Protein 7PLE (pdb70)

Sequence (892 aa):
RDLYDDDDKDHPFTMIPDLPGAVTHPPRILLLYGSLRERSYSRFATLEAERLLRHFGCETRVFHANGLPLPEDADPSHPKVQELRDLCLWSEGQVWTSPERHGAMTGVMKSQIDWIPLSMGAIRPTQGRTLAVMQVSGGSQSFNAVNQMRVLGRWMRMLTIPNQSSVARAYQEFDEAGRMRPSSYYDRIVDVMEELVKFTLATRDLSAFLTDRYSERKEAAAQQMGRDLYDDDDKDHPFTMIPDPGAVATHPPRILLLYGSLRERSYSRFATLEAERLLRHFGCETRVFHANGLPLPEDADPSHPKVQELRDLCLWSEGQVWTSPERHGAMTGVMKSQIDWIPLSMGAIRPTQGRTLAVMQVSGGSQSFNAVNQMRVLGRWMRMLTIPNQSSVARAYQEFDEAGRMRPSSYYDRIVDVMEELVKFTLATRDLSAFLTDRYSERKEAAAKMGRDLYDDDDKDHPFTMIPDLSPGAVPPRILLLYGSLRERSYSRFATLEAERLLRHFGCETRVFHANGLPLPEDADPSHPKVQELRDLCLWSEGQVWTSPERHGAMTGVMKSQIDWIPLSMGAIRPTQGRTLAVMQVSGGSQSFNAVNQMRVLGRWMRMLTIPNQSSVARAYQEFDEAGRMRPSSYYDRIVDVMEELVKFTLATRDLSAFLTDRYSERKEAAADLYDDDDKDHPFTMIPDSPGAVHQPPRILLLYGSLRERSYSRFATLEAERLLRHFGCETRVFHANGLPLPEDADPSHPKVQELRDLCLWSEGQVWTSPERHGAMTGVMKSQIDWIPLSMGAIRPTQGRTLAVMQVSGGSQSFNAVNQMRVLGRWMRMLTIPNQSSVARAYQEFDEAGRMRPSSYYDRIVDVMEELVKFTLATRDLSAFLTDRYSERKEAA

Secondary structure (DSSP, 8-state):
---SS-TTS-GGG-------------EEEEE-TT--SSS-HHHHHHHHHHHHHHHTT-EEEEE--TTPBPTTSS-TT-HHHHHHHHHHHH-SEEEEEEE-BTTB--HHHHHHHHTS-S-BTTB-SSTT-EEEEEEE-SSS---HHHHHHHHHHHHTT-EE-S--EEESSGGGTB-TTSPBPSSHHHHHHHHHHHHHHHHHHTTTTTHHHHT--HHHHHT---/----S--SS-TTS-STT-----------SPEEEEE-TT---SS-HHHHHHHHHHHHHHHTT-EEEEE--TTPPPTTSS-TTSHHHHHHHHHHHH-SEEEEEEE-SSSS--HHHHHHHHTS-S-BTTB-SSTT-EEEEEEE-SSS---HHHHHHHHHHHHTT-EE-S--EEESSGGGTB-SSSPBPSSHHHHHHHHHHHHHHHHHHHHTTTHHHHT--HHHHHHT---/-----SS-TTS-GGG------------EEEEE-TT---SS-HHHHHHHHHHHHHHHTT-EEEEE--TTPBPTTSS-TT-HHHHHHHHHHHH-SEEEEEEE-TTSS--HHHHHHHHTS-S-BTTB-SSTT-EEEEEEE-SSS---HHHHHHHHHHHHTT-EE-S--EEETTGGGTB-TTSPBPSSHHHHHHHHHHHHHHHHHHHHTTTHHHHT--HHHHHT---/--SS-TT--GGG-------------EEEEE-TT---SS-HHHHHHHHHHHHHHHTT-EEEEE--TTPPPTTSS-TT-HHHHHHHHHHHH-SEEEEEEE-BTTB--HHHHHHHHTS-S-BTTB-SSTT-EEEEEEE-SSS---HHHHHHHHHHHHTT-EE-S--EEESSGGGTB-TTSPBPSSHHHHHHHHHHHHHHHHHHHHTTTHHHHT--HHHHHT--

Foldseek 3Di:
DQDDPDPPARVVLDDDDDDAQADQQAEEEEELWADPDPPDLSVLLSVLLVVLSVVVRHDYDYQDCVPPDAVPPDPCPDPSLVVLQVSLQSHQAYEYEHEQDPNEGHSRSVSSVVSQDCDPDPDGSAAQHAYEYEYEYLADQDCRHVVVVVVVSVVSNHHYFPQYATHHNSVVQADPVSHGDDDVRSVSSSVRSVRNVVVSSVGSSCRVVVPSDSVVSVPPDD/DPQPDDDDPCRPAPPQLDDDDDFDDAVNQVEEEEELWADPDPPDLSVLLSVVLVVLSVVVRHDYDYQDCVPPDFPPPDDCVDPSLVVLLVSLQSHQAYEYEHEQDPNEGHSRSVSSVVSQDCDPDPDGSAAQHEYAYEYEYLADFDCRHVVVVVVVCVVSNHHYFPQYATHGNSVVQADPVSHGHDDVRVVSSSVRSVRNSVVSRVGSRCRVVVPSDSVVSVVVPDD/DDADDDPDGPATRVLDDDDDDWDADDFEEEEELWADPPVDDLSVLLSVLLVVLLVVVPYDYHYADCVPPDAVPPDDCVDPSLVVLLVSLQVHQAYEYEHEQDVNEGHSGSVRSVVSHDCDPDPDGSNANHEY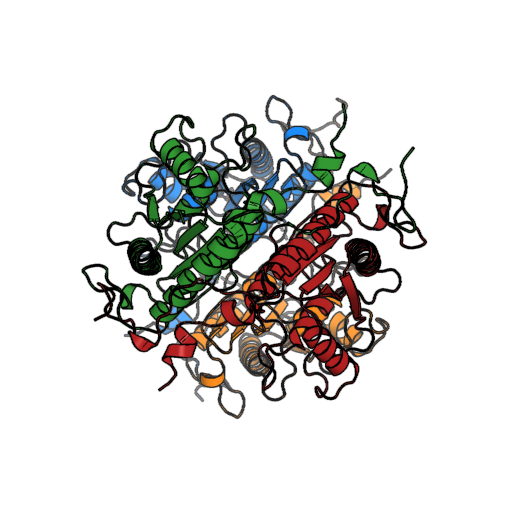AYEYEYLADQDCRHVVVVVVVCVVSNHHYFPQYATHGNSVVQADPVSHGHDDVRSVSSSVRSVRNVVVSRVGVRCRVVVPSDSVVSVVPDD/DDVPDPPADNVLDDDDDDDDADDAAEEEEELWADPDPPDLSVLLSVLLVVLLVVVGHDYDYQDCVPPDFVPPDDCVDPSLVVLQVSLQSHLAYEAEHEQDPNEGHSRSVRSVSSHDCDDDPDRSAAAREYAYEYEYLADQDCRHVVVVVVVCVVSNHHYFDQYAYHGNSVVQADPVSHGHDDVRSVSSSVRSVRNVVVSRVRSTCRVVVPSDSVVSVVPD

Radius of gyration: 26.91 Å; Cα contacts (8 Å, |Δi|>4): 1881; chains: 4; bounding box: 65×88×81 Å

InterPro domains:
  IPR005025 NADPH-dependent FMN reductase-like domain [PF03358] (28-171)
  IPR014063 Arsenate resistance ArsH [PTHR43590] (24-229)
  IPR014063 Arsenate resistance ArsH [TIGR02690] (5-220)
  IPR029039 Flavoprotein-like superfamily [G3DSA:3.40.50.360] (2-235)
  IPR029039 Flavoprotein-like superfamily [SSF52218] (3-220)

B-factor: mean 43.94, std 16.76, range [11.4, 160.68]

Nearest PDB structures (foldseek):
  7ple-assembly1_A  TM=1.005E+00  e=6.791E-48  Paracoccus denitrificans PD1222
  7ple-assembly1_B  TM=9.896E-01  e=1.918E-43  Paracoccus denitrificans PD1222
  7ple-assembly1_D  TM=9.939E-01  e=8.816E-43  Paracoccus denitrificans PD1222
  7ple-assembly1_C  TM=9.824E-01  e=7.926E-42  Paracoccus denitrificans PD1222
  2q62-assembly2_F  TM=9.764E-01  e=3.881E-33  Sinorhizobium meliloti

Solvent-accessible surface area: 32648 Å² total; per-residue (Å²): 159,83,102,78,100,9,81,27,28,74,65,121,13,31,74,88,2,93,91,94,122,96,133,133,120,9,18,4,0,0,2,4,1,2,20,13,33,168,79,3,52,1,32,30,0,0,65,3,0,36,52,5,0,102,116,14,28,6,68,10,75,29,0,70,0,75,40,0,20,0,2,62,43,33,94,69,87,50,106,47,0,88,73,1,16,92,32,1,80,80,4,55,0,2,0,2,0,0,22,35,50,28,3,0,0,1,0,1,0,0,0,0,0,7,9,2,42,56,44,64,74,112,88,58,0,1,36,18,27,0,0,0,0,1,0,5,14,57,34,25,57,2,22,5,0,0,20,19,0,16,14,0,0,24,48,0,65,3,3,16,0,17,27,19,1,7,1,8,80,2,108,96,15,15,74,154,88,7,70,6,98,93,27,95,48,5,24,81,0,4,8,0,0,4,19,1,4,10,10,5,49,23,5,39,54,38,32,84,49,11,30,57,26,3,43,88,36,86,138,90,98,156,128,188,81,71,225,80,84,74,107,13,59,24,30,52,32,92,16,42,100,143,8,106,142,78,68,119,97,74,112,5,9,4,2,0,2,1,0,1,6,13,104,171,68,2,48,0,37,30,0,1,67,6,0,35,53,0,0,57,90,8,14,12,84,28,68,29,0,72,0,83,42,1,24,0,2,72,44,35,90,61,78,52,103,45,0,68,73,0,17,80,25,1,77,72,3,41,0,2,0,1,1,0,21,28,45,33,2,0,1,0,0,1,0,0,0,0,0,7,10,2,44,54,57,58,74,111,97,54,0,1,34,21,29,0,0,0,2,1,0,7,13,59,30,35,51,3,29,6,0,0,22,21,0,11,15,0,0,14,67,0,57,2,4,25,3,17,25,21,2,6,2,15,82,2,110,96,12,18,57,148,89,5,77,7,94,95,29,86,47,4,20,81,0,0,8,0,0,3,15,1,2,8,8,5,43,27,5,33,55,48,22,84,60,12,31,57,26,3,44,84,34,59,137,86,74,98,252,170,66,159,47,60,112,90,13,82,26,6,55,22,95,6,25,108,81,1,99,174,55,110,61,65,152,19,24,5,1,0,1,1,0,3,8,13,111,182,89,3,51,1,36,33,0,0,65,5,0,30,59,1,0,103,59,9,54,9,88,11,70,32,0,68,0,74,40,0,21,0,2,66,43,34,100,64,83,46,104,45,0,76,67,0,24,92,30,0,75,70,4,54,0,2,0,0,1,0,22,31,48,28,4,0,0,0,0,1,0,0,0,0,0,8,15,2,45,59,63,60,77,111,79,68,0,1,33,19,26,1,0,0,0,1,1,8,13,59,33,32,49,2,31,6,0,0,20,21,0,10,14,0,0,14,53,0,61,2,5,13,0,14,35,17,2,6,1,17,91,2,110,90,12,16,72,100,85,6,70,9,94,96,29,92,46,7,20,78,0,0,7,0,0,3,20,2,5,6,8,5,65,22,3,32,52,39,28,82,58,9,28,61,29,2,37,83,38,77,131,92,88,154,133,14,77,114,7,88,27,10,65,63,128,11,26,74,98,4,85,85,131,59,95,96,96,64,10,22,4,0,0,0,2,1,3,16,14,30,111,85,3,48,1,38,35,1,0,56,5,0,32,52,0,0,106,69,7,43,11,89,8,68,28,0,72,1,82,40,1,21,0,1,62,44,38,63,78,79,48,101,40,0,91,75,0,23,89,31,0,52,76,3,51,1,1,0,0,0,0,20,25,49,28,1,0,0,0,0,2,0,0,0,0,0,12,15,2,42,72,61,54,80,111,85,80,0,1,34,23,32,1,0,0,0,4,1,7,12,56,32,21,48,1,30,6,0,0,22,19,0,11,14,0,0,15,57,0,27,2,4,17,0,17,28,20,3,3,2,11,76,3,109,97,15,12,71,159,90,5,66,7,96,93,27,92,48,4,19,86,1,0,6,0,0,3,16,3,2,8,10,5,58,22,5,34,53,38,32,85,48,13,32,50,38,2,32,94,39,70,150,93,139

Structure (mmCIF, N/CA/C/O backbone):
data_7PLE
#
_entry.id   7PLE
#
_cell.length_a   112.950
_cell.length_b   112.950
_cell.length_c   204.410
_cell.angle_alpha   90.000
_cell.angle_beta   90.000
_cell.angle_gamma   120.000
#
_symmetry.space_group_name_H-M   'P 32 2 1'
#
loop_
_entity.id
_entity.type
_entity.pdbx_description
1 polymer 'NADPH-dependent FMN reductase'
2 water water
#
loop_
_atom_site.group_PDB
_atom_site.id
_atom_site.type_symbol
_atom_site.label_atom_id
_atom_site.label_alt_id
_atom_site.label_comp_id
_atom_site.label_asym_id
_atom_site.label_entity_id
_atom_site.label_seq_id
_atom_site.pdbx_PDB_ins_code
_atom_site.Cartn_x
_atom_site.Cartn_y
_atom_site.Cartn_z
_atom_site.occupancy
_atom_site.B_iso_or_equiv
_atom_site.auth_seq_id
_atom_site.auth_comp_id
_atom_site.auth_asym_id
_atom_site.auth_atom_id
_atom_site.pdbx_PDB_model_num
ATOM 1 N N . ARG A 1 23 ? -80.65500 69.66400 21.43400 1.000 99.74000 23 ARG A N 1
ATOM 2 C CA . ARG A 1 23 ? -80.02400 68.39800 21.08200 1.000 105.14000 23 ARG A CA 1
ATOM 3 C C . ARG A 1 23 ? -78.52500 68.58400 20.86900 1.000 114.25000 23 ARG A C 1
ATOM 4 O O . ARG A 1 23 ? -78.09000 69.57000 20.27700 1.000 109.51000 23 ARG A O 1
ATOM 6 N N . ASP A 1 24 ? -77.74000 67.62700 21.35700 1.000 112.99000 24 ASP A N 1
ATOM 7 C CA . ASP A 1 24 ? -76.29300 67.68100 21.19000 1.000 121.36000 24 ASP A CA 1
ATOM 8 C C . ASP A 1 24 ? -75.65200 66.31000 21.01000 1.000 116.70000 24 ASP A C 1
ATOM 9 O O . ASP A 1 24 ? -74.42900 66.24900 20.86600 1.000 107.03000 24 ASP A O 1
ATOM 11 N N . LEU A 1 25 ? -76.41500 65.21900 21.01100 1.000 113.33000 25 LEU A N 1
ATOM 12 C CA . LEU A 1 25 ? -75.90900 63.85600 20.82400 1.000 107.45000 25 LEU A CA 1
ATOM 13 C C . LEU A 1 25 ? -77.13500 62.94600 20.74700 1.000 105.95000 25 LEU A C 1
ATOM 14 O O . LEU A 1 25 ? -78.27100 63.43300 20.68400 1.000 94.01000 25 LEU A O 1
ATOM 19 N N . TYR A 1 26 ? -76.91700 61.63000 20.78100 1.000 102.98000 26 TYR A N 1
ATOM 20 C CA . TYR A 1 26 ? -77.99600 60.65800 20.91100 1.000 98.17000 26 TYR A CA 1
ATOM 21 C C . TYR A 1 26 ? -77.41000 59.34100 21.42900 1.000 109.10000 26 TYR A C 1
ATOM 22 O O . TYR A 1 26 ? -77.15300 58.43600 20.63600 1.000 119.07000 26 TYR A O 1
ATOM 24 N N . ASP A 1 27 ? -77.24900 59.23200 22.76700 1.000 93.63000 27 ASP A N 1
ATOM 25 C CA . ASP A 1 27 ? -76.74800 58.09000 23.53800 1.000 88.58000 27 ASP A CA 1
ATOM 26 C C . ASP A 1 27 ? -75.22300 58.05200 23.66900 1.000 88.00000 27 ASP A C 1
ATOM 27 O O . ASP A 1 27 ? -74.70500 57.16800 24.36800 1.000 86.00000 27 ASP A O 1
ATOM 32 N N . ASP A 1 28 ? -74.48500 58.95500 23.03100 1.000 92.19000 28 ASP A N 1
ATOM 33 C CA . ASP A 1 28 ? -73.02100 58.87600 22.97900 1.000 90.74000 28 ASP A CA 1
ATOM 34 C C . ASP A 1 28 ? -72.42900 60.16800 23.53600 1.000 85.38000 28 ASP A C 1
ATOM 35 O O . ASP A 1 28 ? -72.15600 61.12300 22.80500 1.000 84.58000 28 ASP A O 1
ATOM 40 N N . ASP A 1 29 ? -72.25300 60.19800 24.85500 1.000 88.82000 29 ASP A N 1
ATOM 41 C CA . ASP A 1 29 ? -71.86100 61.43200 25.52000 1.000 86.21000 29 ASP A CA 1
ATOM 42 C C . ASP A 1 29 ? -70.47000 61.90000 25.09600 1.000 88.14000 29 ASP A C 1
ATOM 43 O O . ASP A 1 29 ? -70.22500 63.10700 25.00700 1.000 87.22000 29 ASP A O 1
ATOM 45 N N . ASP A 1 30 ? -69.54800 60.97800 24.82200 1.000 84.45000 30 ASP A N 1
ATOM 46 C CA . ASP A 1 30 ? -68.13800 61.34700 24.73300 1.000 83.30000 30 ASP A CA 1
ATOM 47 C C . ASP A 1 30 ? -67.69000 61.85300 23.36600 1.000 89.44000 30 ASP A C 1
ATOM 48 O O . ASP A 1 30 ? -66.55800 62.33100 23.25400 1.000 113.88000 30 ASP A O 1
ATOM 53 N N . LYS A 1 31 ? -68.51700 61.76700 22.33200 1.000 89.51000 31 LYS A N 1
ATOM 54 C CA . LYS A 1 31 ? -68.08600 62.18600 21.00300 1.000 92.03000 31 LYS A CA 1
ATOM 55 C C . LYS A 1 31 ? -68.24600 63.68900 20.80400 1.000 93.39000 31 LYS A C 1
ATOM 56 O O . LYS A 1 31 ? -69.24200 64.28200 21.22300 1.000 98.17000 31 LYS A O 1
ATOM 62 N N . ASP A 1 32 ? -67.24800 64.30500 20.16700 1.000 88.83000 32 ASP A N 1
ATOM 63 C CA . ASP A 1 32 ? -67.33700 65.70500 19.75500 1.000 95.58000 32 ASP A CA 1
ATOM 64 C C . ASP A 1 32 ? -68.09800 65.72200 18.43700 1.000 96.40000 32 ASP A C 1
ATOM 65 O O . ASP A 1 32 ? -67.55400 65.39000 17.38000 1.000 96.40000 32 ASP A O 1
ATOM 70 N N . HIS A 1 33 ? -69.36800 66.10100 18.50900 1.000 92.41000 33 HIS A N 1
ATOM 71 C CA . HIS A 1 33 ? -70.25900 66.00900 17.35600 1.000 90.95000 33 HIS A CA 1
ATOM 72 C C . HIS A 1 33 ? -69.69900 66.56600 16.05400 1.000 101.81000 33 HIS A C 1
ATOM 73 O O . HIS A 1 33 ? -69.93100 65.93900 15.00600 1.000 93.37000 33 HIS A O 1
ATOM 75 N N . PRO A 1 34 ? -68.99600 67.70100 16.02200 1.000 107.45000 34 PRO A N 1
ATOM 76 C CA . PRO A 1 34 ? -68.55400 68.22300 14.71600 1.000 105.13000 34 PRO A CA 1
ATOM 77 C C . PRO A 1 34 ? -67.54300 67.34100 13.99900 1.000 106.58000 34 PRO A C 1
ATOM 78 O O . PRO A 1 34 ? -67.54300 67.30600 12.76100 1.000 110.41000 34 PRO A O 1
ATOM 82 N N . PHE A 1 35 ? -66.69500 66.61900 14.72700 1.000 101.41000 35 PHE A N 1
ATOM 83 C CA . PHE A 1 35 ? -65.67600 65.77000 14.11900 1.000 94.62000 35 PHE A CA 1
ATOM 84 C C . PHE A 1 35 ? -66.21300 64.40800 13.68200 1.000 88.32000 35 PHE A C 1
ATOM 85 O O . PHE A 1 35 ? -65.42700 63.57400 13.21600 1.000 83.87000 35 PHE A O 1
ATOM 87 N N . THR A 1 36 ? -67.51500 64.16900 13.79700 1.000 89.66000 36 THR A N 1
ATO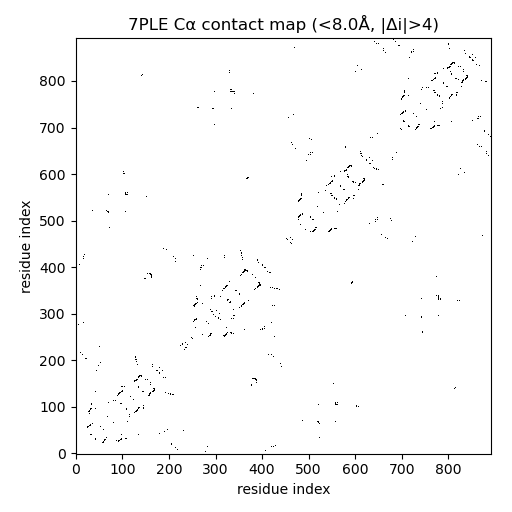M 88 C CA . THR A 1 36 ? -68.08600 62.87600 13.45600 1.000 84.97000 36 THR A CA 1
ATOM 89 C C . THR A 1 36 ? -68.51500 62.85800 11.99600 1.000 85.52000 36 THR A C 1
ATOM 90 O O . THR A 1 36 ? -69.06900 63.83600 11.48700 1.000 90.93000 36 THR A O 1
ATOM 94 N N . MET A 1 37 ? -68.25400 61.73600 11.32700 1.000 87.17000 37 MET A N 1
ATOM 95 C CA . MET A 1 37 ? -68.59800 61.57200 9.92100 1.000 84.86000 37 MET A CA 1
ATOM 96 C C . MET A 1 37 ? -69.08700 60.15000 9.68300 1.000 78.89000 37 MET A C 1
ATOM 97 O O . MET A 1 37 ? -68.47900 59.19600 10.17700 1.000 82.03000 37 MET A O 1
ATOM 102 N N . ILE A 1 38 ? -70.17900 60.01000 8.93600 1.000 68.49000 38 ILE A N 1
ATOM 103 C CA . ILE A 1 38 ? -70.68400 58.69000 8.56200 1.000 73.54000 38 ILE A CA 1
ATOM 104 C C . ILE A 1 38 ? -69.90800 58.22500 7.33300 1.000 80.07000 38 ILE A C 1
ATOM 105 O O . ILE A 1 38 ? -69.74000 59.00400 6.38500 1.000 92.22000 38 ILE A O 1
ATOM 110 N N . PRO A 1 39 ? -69.42000 56.98000 7.29800 1.000 79.73000 39 PRO A N 1
ATOM 111 C CA . PRO A 1 39 ? -68.69400 56.49700 6.11500 1.000 81.01000 39 PRO A CA 1
ATOM 112 C C . PRO A 1 39 ? -69.62200 55.87800 5.08200 1.000 75.62000 39 PRO A C 1
ATOM 113 O O . PRO A 1 39 ? -70.26000 54.86000 5.36900 1.000 73.58000 39 PRO A O 1
ATOM 117 N N . ASP A 1 40 ? -69.61100 56.39200 3.85100 1.000 78.75000 40 ASP A N 1
ATOM 118 C CA . ASP A 1 40 ? -70.53300 55.87900 2.82800 1.000 83.36000 40 ASP A CA 1
ATOM 119 C C . ASP A 1 40 ? -70.06700 55.26400 1.48400 1.000 82.27000 40 ASP A C 1
ATOM 120 O O . ASP A 1 40 ? -70.12200 54.04700 1.31200 1.000 81.10000 40 ASP A O 1
ATOM 125 N N . LEU A 1 41 ? -69.67600 56.11100 0.54100 1.000 87.61000 41 LEU A N 1
ATOM 126 C CA . LEU A 1 41 ? -69.25000 55.62200 -0.75800 1.000 83.22000 41 LEU A CA 1
ATOM 127 C C . LEU A 1 41 ? -68.10000 56.43600 -1.31900 1.000 85.78000 41 LEU A C 1
ATOM 128 O O . LEU A 1 41 ? -67.53500 56.07800 -2.35300 1.000 95.55000 41 LEU A O 1
ATOM 130 N N . PRO A 1 42 ? -67.74000 57.53900 -0.64700 1.000 80.79000 42 PRO A N 1
ATOM 131 C CA . PRO A 1 42 ? -66.62000 58.24000 -1.27800 1.000 84.91000 42 PRO A CA 1
ATOM 132 C C . PRO A 1 42 ? -65.46600 57.28800 -1.60200 1.000 92.02000 42 PRO A C 1
ATOM 133 O O . PRO A 1 42 ? -64.77300 56.84800 -0.68200 1.000 81.68000 42 PRO A O 1
ATOM 137 N N . GLY A 1 47 ? -63.03100 61.39900 -7.74600 1.000 134.81000 47 GLY A N 1
ATOM 138 C CA . GLY A 1 47 ? -61.99700 60.59400 -7.12600 1.000 103.11000 47 GLY A CA 1
ATOM 139 C C . GLY A 1 47 ? -62.27200 59.10700 -7.21600 1.000 87.05000 47 GLY A C 1
ATOM 140 O O . GLY A 1 47 ? -62.44000 58.43300 -6.19600 1.000 84.87000 47 GLY A O 1
ATOM 141 N N . ALA A 1 48 ? -62.32700 58.59400 -8.44300 1.000 74.26000 48 ALA A N 1
ATOM 142 C CA . ALA A 1 48 ? -62.53900 57.17000 -8.67200 1.000 73.21000 48 ALA A CA 1
ATOM 143 C C . ALA A 1 48 ? -61.83200 56.77800 -9.95600 1.000 82.44000 48 ALA A C 1
ATOM 144 O O . ALA A 1 48 ? -62.11300 57.34000 -11.01900 1.000 87.28000 48 ALA A O 1
ATOM 146 N N . VAL A 1 49 ? -60.93000 55.81300 -9.85800 1.000 78.26000 49 VAL A N 1
ATOM 147 C CA . VAL A 1 49 ? -60.16200 55.37900 -11.00800 1.000 71.66000 49 VAL A CA 1
ATOM 148 C C . VAL A 1 49 ? -60.87900 54.20600 -11.67200 1.000 68.71000 49 VAL A C 1
ATOM 149 O O . VAL A 1 49 ? -61.85700 53.68500 -11.14000 1.000 70.69000 49 VAL A O 1
ATOM 153 N N . THR A 1 61 ? -52.70100 53.45900 -13.26700 1.000 46.68000 61 THR A N 1
ATOM 154 C CA . THR A 1 61 ? -53.69700 52.39300 -13.28100 1.000 57.39000 61 THR A CA 1
ATOM 155 C C . THR A 1 61 ? -53.06200 51.04900 -12.92800 1.000 62.53000 61 THR A C 1
ATOM 156 O O . THR A 1 61 ? -53.49300 50.38400 -11.98300 1.000 65.75000 61 THR A O 1
ATOM 160 N N . HIS A 1 62 ? -52.04400 50.64800 -13.69400 1.000 67.38000 62 HIS A N 1
ATOM 161 C CA . HIS A 1 62 ? -51.27700 49.44500 -13.38500 1.000 66.49000 62 HIS A CA 1
ATOM 162 C C . HIS A 1 62 ? -50.84800 49.54200 -11.92400 1.000 55.22000 62 HIS A C 1
ATOM 163 O O . HIS A 1 62 ? -50.04500 50.41800 -11.58100 1.000 50.25000 62 HIS A O 1
ATOM 170 N N . PRO A 1 63 ? -51.35400 48.68000 -11.04300 1.000 54.94000 63 PRO A N 1
ATOM 171 C CA . PRO A 1 63 ? -51.17200 48.89900 -9.59600 1.000 54.72000 63 PRO A CA 1
ATOM 172 C C . PRO A 1 63 ? -49.74000 48.59300 -9.19300 1.000 49.79000 63 PRO A C 1
ATOM 173 O O . PRO A 1 63 ? -49.26500 47.46300 -9.37900 1.000 48.06000 63 PRO A O 1
ATOM 177 N N . PRO A 1 64 ? -49.00900 49.57400 -8.66000 1.000 49.63000 64 PRO A N 1
ATOM 178 C CA . PRO A 1 64 ? -47.67900 49.27900 -8.10300 1.000 51.23000 64 PRO A CA 1
ATOM 179 C C . PRO A 1 64 ? -47.76400 48.27300 -6.96300 1.000 48.86000 64 PRO A C 1
ATOM 180 O O . PRO A 1 64 ? -48.44700 48.49800 -5.96100 1.000 57.00000 64 PRO A O 1
ATOM 184 N N . ARG A 1 65 ? -47.06500 47.15000 -7.12700 1.000 40.83000 65 ARG A N 1
ATOM 185 C CA . ARG A 1 65 ? -46.94900 46.12600 -6.09000 1.000 42.77000 65 ARG A CA 1
ATOM 186 C C . ARG A 1 65 ? -45.46700 45.82500 -5.91400 1.000 44.65000 65 ARG A C 1
ATOM 187 O O . ARG A 1 65 ? -44.84100 45.24200 -6.80400 1.000 37.37000 65 ARG A O 1
ATOM 189 N N . ILE A 1 66 ? -44.90800 46.20500 -4.77600 1.000 44.73000 66 ILE A N 1
ATOM 190 C CA . ILE A 1 66 ? -43.50100 45.94300 -4.49300 1.000 47.65000 66 ILE A CA 1
ATOM 191 C C . ILE A 1 66 ? -43.37200 44.65000 -3.70400 1.000 41.85000 66 ILE A C 1
ATOM 192 O O . ILE A 1 66 ? -44.10500 44.41500 -2.74000 1.000 44.12000 66 ILE A O 1
ATOM 197 N N . LEU A 1 67 ? -42.40700 43.82600 -4.08900 1.000 38.10000 67 LEU A N 1
ATOM 198 C CA . LEU A 1 67 ? -42.14800 42.55900 -3.42600 1.000 33.33000 67 LEU A CA 1
ATOM 199 C C . LEU A 1 67 ? -40.84200 42.67200 -2.65400 1.000 42.80000 67 LEU A C 1
ATOM 200 O O . LEU A 1 67 ? -39.80600 43.03100 -3.22500 1.000 33.98000 67 LEU A O 1
ATOM 205 N N . LEU A 1 68 ? -40.89600 42.36500 -1.36000 1.000 43.87000 68 LEU A N 1
ATOM 206 C CA . LEU A 1 68 ? -39.71400 42.37200 -0.50200 1.000 40.59000 68 LEU A CA 1
ATOM 207 C C . LEU A 1 68 ? -39.30700 40.91200 -0.34700 1.000 39.80000 68 LEU A C 1
ATOM 208 O O . LEU A 1 68 ? -39.78100 40.19800 0.53800 1.000 32.52000 68 LEU A O 1
ATOM 213 N N . LEU A 1 69 ? -38.39300 40.48000 -1.21500 1.000 54.08000 69 LEU A N 1
ATOM 214 C CA . LEU A 1 69 ? -37.86000 39.12500 -1.17700 1.000 46.14000 69 LEU A CA 1
ATOM 215 C C . LEU A 1 69 ? -37.08400 38.86100 0.10300 1.000 46.36000 69 LEU A C 1
ATOM 216 O O . LEU A 1 69 ? -36.61500 37.74100 0.31900 1.000 52.55000 69 LEU A O 1
ATOM 221 N N . TYR A 1 70 ? -36.94100 39.87800 0.95100 1.000 41.07000 70 TYR A N 1
ATOM 222 C CA . TYR A 1 70 ? -36.07600 39.79400 2.11900 1.000 40.61000 70 TYR A CA 1
ATOM 223 C C . TYR A 1 70 ? -36.33200 38.52400 2.91100 1.000 42.63000 70 TYR A C 1
ATOM 224 O O . TYR A 1 70 ? -37.39800 37.91900 2.79600 1.000 43.14000 70 TYR A O 1
ATOM 226 N N . GLY A 1 71 ? -35.37000 38.13200 3.74500 1.000 49.02000 71 GLY A N 1
ATOM 227 C CA . GLY A 1 71 ? -35.39100 36.85200 4.42800 1.000 42.39000 71 GLY A CA 1
ATOM 228 C C . GLY A 1 71 ? -34.14600 36.04200 4.13600 1.000 51.52000 71 GLY A C 1
ATOM 229 O O . GLY A 1 71 ? -33.69000 35.28200 4.99300 1.000 45.28000 71 GLY A O 1
ATOM 230 N N . SER A 1 72 ? -33.58800 36.18900 2.93900 1.000 38.69000 72 SER A N 1
ATOM 231 C CA . SER A 1 72 ? -32.33900 35.52300 2.60200 1.000 36.47000 72 SER A CA 1
ATOM 232 C C . SER A 1 72 ? -31.50600 36.40300 1.68900 1.000 37.79000 72 SER A C 1
ATOM 233 O O . SER A 1 72 ? -31.98400 36.85300 0.64400 1.000 43.85000 72 SER A O 1
ATOM 236 N N . LEU A 1 73 ? -30.26500 36.65200 2.09400 1.000 45.52000 73 LEU A N 1
ATOM 237 C CA . LEU A 1 73 ? -29.25300 37.17100 1.18900 1.000 37.89000 73 LEU A CA 1
ATOM 238 C C . LEU A 1 73 ? -28.37800 36.06100 0.65000 1.000 44.85000 73 LEU A C 1
ATOM 239 O O . LEU A 1 73 ? -27.40800 36.32400 -0.07500 1.000 49.24000 73 LEU A O 1
ATOM 244 N N . ARG A 1 74 ? -28.69700 34.82800 1.01800 1.000 40.25000 74 ARG A N 1
ATOM 245 C CA . ARG A 1 74 ? -28.13900 33.69900 0.32000 1.000 41.84000 74 ARG A CA 1
ATOM 246 C C . ARG A 1 74 ? -28.30000 33.89700 -1.18500 1.000 52.71000 74 ARG A C 1
ATOM 247 O O . ARG A 1 74 ? -29.24100 34.55200 -1.69700 1.000 49.25000 74 ARG A O 1
ATOM 249 N N . GLU A 1 75 ? -27.29900 33.33900 -1.87000 1.000 56.57000 75 GLU A N 1
ATOM 250 C CA . GLU A 1 75 ? -27.20700 33.33200 -3.31500 1.000 58.16000 75 GLU A CA 1
ATOM 251 C C . GLU A 1 75 ? -28.39200 32.50800 -3.74300 1.000 48.31000 75 GLU A C 1
ATOM 252 O O . GLU A 1 75 ? -29.33700 33.04300 -4.32300 1.000 60.69000 75 GLU A O 1
ATOM 258 N N . ARG A 1 76 ? -28.37000 31.20400 -3.46900 1.000 42.11000 76 ARG A N 1
ATOM 259 C CA . ARG A 1 76 ? -29.57200 30.46200 -3.82900 1.000 44.83000 76 ARG A CA 1
ATOM 260 C C . ARG A 1 76 ? -30.57500 30.61200 -2.68800 1.000 37.31000 76 ARG A C 1
ATOM 261 O O . ARG A 1 76 ? -30.49500 29.91200 -1.68000 1.000 34.82000 76 ARG A O 1
ATOM 267 N N . SER A 1 77 ? -31.49700 31.56100 -2.83100 1.000 38.64000 77 SER A N 1
ATOM 268 C CA . SER A 1 77 ? -32.55600 31.78600 -1.85500 1.000 29.39000 77 SER A CA 1
ATOM 269 C C . SER A 1 77 ? -33.88500 31.35200 -2.45900 1.000 31.98000 77 SER A C 1
ATOM 270 O O . SER A 1 77 ? -34.29400 31.86300 -3.50700 1.000 34.67000 77 SER A O 1
ATOM 273 N N . TYR A 1 78 ? -34.55200 30.40700 -1.79800 1.000 28.29000 78 TYR A N 1
ATOM 274 C CA . TYR A 1 78 ? -35.84900 29.94600 -2.27600 1.000 25.56000 78 TYR A CA 1
ATOM 275 C C . TYR A 1 78 ? -36.93800 30.98700 -2.03800 1.000 23.73000 78 TYR A C 1
ATOM 276 O O . TYR A 1 78 ? -37.90500 31.05800 -2.80900 1.000 29.15000 78 TYR A O 1
ATOM 284 N N . SER A 1 79 ? -36.79100 31.81700 -1.00200 1.000 30.46000 79 SER A N 1
ATOM 285 C CA . SER A 1 79 ? -37.67200 32.97000 -0.86100 1.000 31.46000 79 SER A CA 1
ATOM 286 C C . SER A 1 79 ? -37.53100 33.89700 -2.06200 1.000 25.72000 79 SER A C 1
ATOM 287 O O . SER A 1 79 ? -38.52300 34.44800 -2.55000 1.000 26.46000 79 SER A O 1
ATOM 290 N N . ARG A 1 80 ? -36.30400 34.07200 -2.56000 1.000 27.86000 80 ARG A N 1
ATOM 291 C CA . ARG A 1 80 ? -36.08400 34.89100 -3.75200 1.000 38.24000 80 ARG A CA 1
ATOM 292 C C . ARG A 1 80 ? -36.78300 34.29500 -4.97300 1.000 28.49000 80 ARG A C 1
ATOM 293 O O . ARG A 1 80 ? -37.44300 35.01100 -5.74000 1.000 25.64000 80 ARG A O 1
ATOM 299 N N . PHE A 1 81 ? -36.64600 32.97900 -5.17500 1.000 25.88000 81 PHE A N 1
ATOM 300 C CA . PHE A 1 81 ? -37.26900 32.34800 -6.33400 1.000 28.57000 81 PHE A CA 1
ATOM 301 C C . PHE A 1 81 ? -38.78900 32.46200 -6.25900 1.000 29.53000 81 PHE A C 1
ATOM 302 O O . PHE A 1 81 ? -39.45500 32.74300 -7.26700 1.000 34.69000 81 PHE A O 1
ATOM 310 N N . ALA A 1 82 ? -39.35500 32.26300 -5.06400 1.000 25.62000 82 ALA A N 1
ATOM 311 C CA . ALA A 1 82 ? -40.79700 32.41000 -4.89700 1.000 27.66000 82 ALA A CA 1
ATOM 312 C C . ALA A 1 82 ? -41.23600 33.85000 -5.13000 1.000 21.91000 82 ALA A C 1
ATOM 313 O O . ALA A 1 82 ? -42.29300 34.09500 -5.72400 1.000 16.40000 82 ALA A O 1
ATOM 315 N N . THR A 1 83 ? -40.43900 34.81700 -4.66400 1.000 29.58000 83 THR A N 1
ATOM 316 C CA . THR A 1 83 ? -40.74300 36.22000 -4.92000 1.000 34.11000 83 THR A CA 1
ATOM 317 C C . THR A 1 83 ? -40.79600 36.49900 -6.41500 1.000 32.04000 83 THR A C 1
ATOM 318 O O . THR A 1 83 ? -41.67600 37.22700 -6.89000 1.000 32.40000 83 THR A O 1
ATOM 322 N N . LEU A 1 84 ? -39.86300 35.92500 -7.17700 1.000 31.59000 84 LEU A N 1
ATOM 323 C CA . LEU A 1 84 ? -39.82500 36.20500 -8.61000 1.000 29.48000 84 LEU A CA 1
ATOM 324 C C . LEU A 1 84 ? -40.98600 35.53000 -9.33300 1.000 29.56000 84 LEU A C 1
ATOM 325 O O . LEU A 1 84 ? -41.54400 36.09300 -10.28400 1.000 35.17000 84 LEU A O 1
ATOM 330 N N . GLU A 1 85 ? -41.37800 34.33100 -8.89200 1.000 21.82000 85 GLU A N 1
ATOM 331 C CA . GLU A 1 85 ? -42.57400 33.71200 -9.46000 1.000 25.43000 85 GLU A CA 1
ATOM 332 C C . GLU A 1 85 ? -43.81300 34.55200 -9.15700 1.000 27.79000 85 GLU A C 1
ATOM 333 O O . GLU A 1 85 ? -44.67600 34.75200 -10.02700 1.000 29.66000 85 GLU A O 1
ATOM 339 N N . ALA A 1 86 ? -43.90900 35.06200 -7.92600 1.000 29.99000 86 ALA A N 1
ATOM 340 C CA . ALA A 1 86 ? -45.01600 35.94100 -7.57000 1.000 36.00000 86 ALA A CA 1
ATOM 341 C C . ALA A 1 86 ? -45.02500 37.19200 -8.43500 1.000 31.44000 86 ALA A C 1
ATOM 342 O O . ALA A 1 86 ? -46.09200 37.67600 -8.82700 1.000 35.45000 86 ALA A O 1
ATOM 344 N N . GLU A 1 87 ? -43.84600 37.73500 -8.74300 1.000 29.45000 87 GLU A N 1
ATOM 345 C CA . GLU A 1 87 ? -43.78600 38.91400 -9.60200 1.000 36.85000 87 GLU A CA 1
ATOM 346 C C . GLU A 1 87 ? -44.24400 38.59100 -11.02000 1.000 37.26000 87 GLU A C 1
ATOM 347 O O . GLU A 1 87 ? -44.96000 39.38600 -11.64400 1.000 36.98000 87 GLU A O 1
ATOM 353 N N . ARG A 1 88 ? -43.81200 37.44700 -11.55900 1.000 31.08000 88 ARG A N 1
ATOM 354 C CA . ARG A 1 88 ? -44.30700 37.01700 -12.86300 1.000 30.83000 88 ARG A CA 1
ATOM 355 C C . ARG A 1 88 ? -45.83100 37.00000 -12.87500 1.000 32.97000 88 ARG A C 1
ATOM 356 O O . ARG A 1 88 ? -46.47400 37.57200 -13.76800 1.000 34.48000 88 ARG A O 1
ATOM 362 N N . LEU A 1 89 ? -46.42500 36.36200 -11.86400 1.000 36.58000 89 LEU A N 1
ATOM 363 C CA . LEU A 1 89 ? -47.88100 36.26600 -11.81000 1.000 33.06000 89 LEU A CA 1
ATOM 364 C C . LEU A 1 89 ? -48.52000 37.64400 -11.67900 1.000 34.76000 89 LEU A C 1
ATOM 365 O O . LEU A 1 89 ? -49.56100 37.91400 -12.29100 1.000 35.33000 89 LEU A O 1
ATOM 370 N N . LEU A 1 90 ? -47.91600 38.52800 -10.88200 1.000 38.29000 90 LEU A N 1
ATOM 371 C CA . LEU A 1 90 ? -48.48500 39.85700 -10.69000 1.000 41.89000 90 LEU A CA 1
ATOM 372 C C . LEU A 1 90 ? -48.47300 40.65200 -11.99000 1.000 36.39000 90 LEU A C 1
ATOM 373 O O . LEU A 1 90 ? -49.43900 41.35700 -12.30800 1.000 38.11000 90 LEU A O 1
ATOM 378 N N . ARG A 1 91 ? -47.38900 40.54600 -12.76100 1.000 36.76000 91 ARG A N 1
ATOM 379 C CA . ARG A 1 91 ? -47.32200 41.26000 -14.03100 1.000 37.97000 91 ARG A CA 1
ATOM 380 C C . ARG A 1 91 ? -48.28700 40.66500 -15.04600 1.000 32.21000 91 ARG A C 1
ATOM 381 O O . ARG A 1 91 ? -48.85500 41.40100 -15.86200 1.000 27.19000 91 ARG A O 1
ATOM 387 N N . HIS A 1 92 ? -48.50800 39.34700 -15.00100 1.000 31.55000 92 HIS A N 1
ATOM 388 C CA . HIS A 1 92 ? -49.53800 38.76800 -15.85700 1.000 28.94000 92 HIS A CA 1
ATOM 389 C C . HIS A 1 92 ? -50.91900 39.29900 -15.49100 1.000 35.59000 92 HIS A C 1
ATOM 390 O O . HIS A 1 92 ? -51.77200 39.46800 -16.37000 1.000 34.11000 92 HIS A O 1
ATOM 397 N N . PHE A 1 93 ? -51.16000 39.56400 -14.20500 1.000 40.15000 93 PHE A N 1
ATOM 398 C CA . PHE A 1 93 ? -52.42700 40.13200 -13.76000 1.000 34.28000 93 PHE A CA 1
ATOM 399 C C . PHE A 1 93 ? -52.51100 41.64100 -13.96700 1.000 36.04000 93 PHE A C 1
ATOM 400 O O . PHE A 1 93 ? -53.52900 42.23800 -13.60400 1.000 32.75000 93 PHE A O 1
ATOM 408 N N . GLY A 1 94 ? -51.48000 42.26700 -14.52500 1.000 40.98000 94 GLY A N 1
ATOM 409 C CA . GLY A 1 94 ? -51.54900 43.65900 -14.91100 1.000 40.65000 94 GLY A CA 1
ATOM 410 C C . GLY A 1 94 ? -50.88200 44.64800 -13.98300 1.000 43.27000 94 GLY A C 1
ATOM 411 O O . GLY A 1 94 ? -51.21100 45.83800 -14.04600 1.000 54.59000 94 GLY A O 1
ATOM 412 N N . CYS A 1 95 ? -49.96300 44.20500 -13.13400 1.000 40.17000 95 CYS A N 1
ATOM 413 C CA . CYS A 1 95 ? -49.34400 45.07500 -12.14600 1.000 53.02000 95 CYS A CA 1
ATOM 414 C C . CYS A 1 95 ? -47.97000 45.54600 -12.61000 1.000 43.06000 95 CYS A C 1
ATOM 415 O O . CYS A 1 95 ? -47.24800 44.83100 -13.31000 1.000 40.17000 95 CYS A O 1
ATOM 418 N N . GLU A 1 96 ? -47.62000 46.76700 -12.21200 1.000 36.05000 96 GLU A N 1
ATOM 419 C CA . GLU A 1 96 ? -46.25000 47.25500 -12.30800 1.000 41.44000 96 GLU A CA 1
ATOM 420 C C . GLU A 1 96 ? -45.52200 46.84200 -11.03500 1.000 43.05000 96 GLU A C 1
ATOM 421 O O . GLU A 1 96 ? -45.96500 47.17100 -9.92900 1.000 42.08000 96 GLU A O 1
ATOM 427 N N . THR A 1 97 ? -44.41700 46.12000 -11.18400 1.000 41.79000 97 THR A N 1
ATOM 428 C CA . THR A 1 97 ? -43.76300 45.48500 -10.05200 1.000 38.23000 97 THR A CA 1
ATOM 429 C C . THR A 1 97 ? -42.32600 45.96200 -9.90800 1.000 44.53000 97 THR A C 1
ATOM 430 O O . THR A 1 97 ? -41.61100 46.13600 -10.89900 1.000 51.61000 97 THR A O 1
ATOM 434 N N . ARG A 1 98 ? -41.91600 46.16000 -8.65900 1.000 45.01000 98 ARG A N 1
ATOM 435 C CA . ARG A 1 98 ? -40.52700 46.38500 -8.29800 1.000 45.28000 98 ARG A CA 1
ATOM 436 C C . ARG A 1 98 ? -40.14100 45.37300 -7.22900 1.000 38.19000 98 ARG A C 1
ATOM 437 O O . ARG A 1 98 ? -40.96100 44.99100 -6.39000 1.000 42.76000 98 ARG A O 1
ATOM 443 N N . VAL A 1 99 ? -38.88800 44.93200 -7.26900 1.000 32.90000 99 VAL A N 1
ATOM 444 C CA . VAL A 1 99 ? -38.36100 43.98600 -6.29200 1.000 31.16000 99 VAL A CA 1
ATOM 445 C C . VAL A 1 99 ? -37.12000 44.60400 -5.66900 1.000 40.50000 99 VAL A C 1
ATOM 446 O O . VAL A 1 99 ? -36.17400 44.94900 -6.38200 1.000 40.93000 99 VAL A O 1
ATOM 450 N N . PHE A 1 100 ? -37.11600 44.73400 -4.34900 1.000 46.10000 100 PHE A N 1
ATOM 451 C CA . PHE A 1 100 ? -35.99000 45.29900 -3.62100 1.000 37.67000 100 PHE A CA 1
ATOM 452 C C . PHE A 1 100 ? -35.12700 44.17500 -3.06600 1.000 36.11000 100 PHE A C 1
ATOM 453 O O . PHE A 1 100 ? -35.63800 43.19000 -2.52700 1.000 41.27000 100 PHE A O 1
ATOM 461 N N . HIS A 1 101 ? -33.82000 44.32800 -3.20900 1.000 37.40000 101 HIS A N 1
ATOM 462 C CA . HIS A 1 101 ? -32.84400 43.39600 -2.66300 1.000 39.46000 101 HIS A CA 1
ATOM 463 C C . HIS A 1 101 ? -32.08900 44.08300 -1.53600 1.000 49.34000 101 HIS A C 1
ATOM 464 O O . HIS A 1 101 ? -31.58100 45.19600 -1.70900 1.000 50.09000 101 HIS A O 1
ATOM 471 N N . ALA A 1 102 ? -32.02100 43.41500 -0.38700 1.000 48.78000 102 ALA A N 1
ATOM 472 C CA . ALA A 1 102 ? -31.42300 43.98100 0.81400 1.000 44.40000 102 ALA A CA 1
ATOM 473 C C . ALA A 1 102 ? -29.91500 43.76400 0.87000 1.000 45.64000 102 ALA A C 1
ATOM 474 O O . ALA A 1 102 ? -29.30600 43.93000 1.93600 1.000 44.94000 102 ALA A O 1
ATOM 476 N N . ASN A 1 103 ? -29.30200 43.40500 -0.25500 1.000 44.48000 103 ASN A N 1
ATOM 477 C CA . ASN A 1 103 ? -27.86300 43.19800 -0.29900 1.000 43.56000 103 ASN A CA 1
ATOM 478 C C . ASN A 1 103 ? -27.14800 44.49100 0.06100 1.000 46.31000 103 ASN A C 1
ATOM 479 O O . ASN A 1 103 ? -27.35700 45.52700 -0.57800 1.000 44.12000 103 ASN A O 1
ATOM 484 N N . GLY A 1 104 ? -26.32200 44.43600 1.10200 1.000 38.96000 104 GLY A N 1
ATOM 485 C CA . GLY A 1 104 ? -25.59700 45.60100 1.55100 1.000 43.65000 104 GLY A CA 1
ATOM 486 C C . GLY A 1 104 ? -26.36200 46.50500 2.48900 1.000 39.13000 104 GLY A C 1
ATOM 487 O O . GLY A 1 104 ? -25.82400 47.54100 2.90100 1.000 34.50000 104 GLY A O 1
ATOM 488 N N . LEU A 1 105 ? -27.58900 46.15800 2.83600 1.000 41.68000 105 LEU A N 1
ATOM 489 C CA . LEU A 1 105 ? -28.35700 46.94100 3.79400 1.000 40.64000 105 LEU A CA 1
ATOM 490 C C . LEU A 1 105 ? -27.79600 46.73000 5.19300 1.000 34.49000 105 LEU A C 1
ATOM 491 O O . LEU A 1 105 ? -27.72500 45.58200 5.65300 1.000 32.64000 105 LEU A O 1
ATOM 496 N N . PRO A 1 106 ? -27.36200 47.77800 5.88800 1.000 32.48000 106 PRO A N 1
ATOM 497 C CA . PRO A 1 106 ? -26.87500 47.60300 7.25800 1.000 37.60000 106 PRO A CA 1
ATOM 498 C C . PRO A 1 106 ? -28.02400 47.37500 8.23000 1.000 37.56000 106 PRO A C 1
ATOM 499 O O . PRO A 1 106 ? -29.18500 47.68100 7.95200 1.000 28.62000 106 PRO A O 1
ATOM 503 N N . LEU A 1 107 ? -27.67600 46.82300 9.39000 1.000 42.39000 107 LEU A N 1
ATOM 504 C CA . LEU A 1 107 ? -28.65500 46.66200 10.45200 1.000 38.05000 107 LEU A CA 1
ATOM 505 C C . LEU A 1 107 ? -29.25500 48.02500 10.79700 1.000 36.32000 107 LEU A C 1
ATOM 506 O O . LEU A 1 107 ? -28.58700 49.05600 10.66400 1.000 40.55000 107 LEU A O 1
ATOM 511 N N . PRO A 1 108 ? -30.51200 48.06500 11.23600 1.000 30.49000 108 PRO A N 1
ATOM 512 C CA . PRO A 1 108 ? -31.13000 49.35700 11.55900 1.000 34.29000 108 PRO A CA 1
ATOM 513 C C . PRO A 1 108 ? -30.26200 50.17100 12.50700 1.000 45.05000 108 PRO A C 1
ATOM 514 O O . PRO A 1 108 ? -29.87400 49.70600 13.58100 1.000 51.97000 108 PRO A O 1
ATOM 518 N N . GLU A 1 109 ? -29.94200 51.39300 12.08700 1.000 46.07000 109 GLU A N 1
ATOM 519 C CA . GLU A 1 109 ? -29.12800 52.34600 12.83300 1.000 49.94000 109 GLU A CA 1
ATOM 520 C C . GLU A 1 109 ? -27.65900 51.94900 12.90200 1.000 50.11000 109 GLU A C 1
ATOM 521 O O . GLU A 1 109 ? -26.89000 52.57500 13.64400 1.000 62.52000 109 GLU A O 1
ATOM 527 N N . ASP A 1 110 ? -27.23900 50.93900 12.14200 1.000 46.98000 110 ASP A N 1
ATOM 528 C CA . ASP A 1 110 ? -25.81800 50.66700 11.97000 1.000 55.33000 110 ASP A CA 1
ATOM 529 C C . ASP A 1 110 ? -25.19100 51.59800 10.94300 1.000 56.93000 110 ASP A C 1
ATOM 530 O O . ASP A 1 110 ? -23.97200 51.55800 10.74600 1.000 62.61000 110 ASP A O 1
ATOM 535 N N . ALA A 1 111 ? -26.00700 52.42400 10.29100 1.000 52.22000 111 ALA A N 1
ATOM 536 C CA . ALA A 1 111 ? -25.55300 53.43000 9.34700 1.000 59.10000 111 ALA A CA 1
ATOM 537 C C . ALA A 1 111 ? -26.57500 54.55800 9.36600 1.000 62.51000 111 ALA A C 1
ATOM 538 O O . ALA A 1 111 ? -27.68300 54.41000 9.88700 1.000 64.58000 111 ALA A O 1
ATOM 540 N N . ASP A 1 112 ? -26.20000 55.68800 8.78200 1.000 57.88000 112 ASP A N 1
ATOM 541 C CA . ASP A 1 112 ? -27.11000 56.81800 8.70700 1.000 63.78000 112 ASP A CA 1
ATOM 542 C C . ASP A 1 112 ? -28.22300 56.51200 7.70800 1.000 61.01000 112 ASP A C 1
ATOM 543 O O . ASP A 1 112 ? -28.00100 55.80500 6.72100 1.000 58.32000 112 ASP A O 1
ATOM 548 N N . PRO A 1 113 ? -29.43700 57.02700 7.93700 1.000 64.79000 113 PRO A N 1
ATOM 549 C CA . PRO A 1 113 ? -30.50500 56.82000 6.94700 1.000 62.59000 113 PRO A CA 1
ATOM 550 C C . PRO A 1 113 ? -30.11600 57.32600 5.57200 1.000 63.98000 113 PRO A C 1
ATOM 551 O O . PRO A 1 113 ? -30.80600 57.01700 4.59300 1.000 58.50000 113 PRO A O 1
ATOM 555 N N . SER A 1 114 ? -29.04200 58.11100 5.48000 1.000 71.65000 114 SER A N 1
ATOM 556 C CA . SER A 1 114 ? -28.48600 58.50600 4.19700 1.000 53.65000 114 SER A CA 1
ATOM 557 C C . SER A 1 114 ? -28.16000 57.33200 3.28300 1.000 55.10000 114 SER A C 1
ATOM 558 O O . SER A 1 114 ? -28.06800 57.52300 2.06800 1.000 67.27000 114 SER A O 1
ATOM 561 N N . HIS A 1 115 ? -27.97000 56.13700 3.83000 1.000 52.29000 115 HIS A N 1
ATOM 562 C CA . HIS A 1 115 ? -27.47400 55.00900 3.05100 1.000 52.46000 115 HIS A CA 1
ATOM 563 C C . HIS A 1 115 ? -28.26100 54.84500 1.75300 1.000 57.65000 115 HIS A C 1
ATOM 564 O O . HIS A 1 115 ? -29.49000 54.91400 1.77000 1.000 56.52000 115 HIS A O 1
ATOM 571 N N . PRO A 1 116 ? -27.61500 54.56200 0.63000 1.000 57.27000 116 PRO A N 1
ATOM 572 C CA . PRO A 1 116 ? -28.39700 54.41500 -0.61300 1.000 54.32000 116 PRO A CA 1
ATOM 573 C C . PRO A 1 116 ? -29.49100 53.35900 -0.51500 1.000 53.27000 116 PRO A C 1
ATOM 574 O O . PRO A 1 116 ? -30.62400 53.59000 -0.96200 1.000 50.40000 116 PRO A O 1
ATOM 578 N N . LYS A 1 117 ? -29.17400 52.19700 0.05800 1.000 51.43000 117 LYS A N 1
ATOM 579 C CA . LYS A 1 117 ? -30.15300 51.12000 0.16000 1.000 46.86000 117 LYS A CA 1
ATOM 580 C C . LYS A 1 117 ? -31.36700 51.55500 0.97100 1.000 43.81000 117 LYS A C 1
ATOM 581 O O . LYS A 1 117 ? -32.51100 51.25800 0.60300 1.000 43.66000 117 LYS A O 1
ATOM 587 N N . VAL A 1 118 ? -31.13900 52.25600 2.08400 1.000 41.84000 118 VAL A N 1
ATOM 588 C CA . VAL A 1 118 ? -32.24800 52.66400 2.94400 1.000 44.48000 118 VAL A CA 1
ATOM 589 C C . VAL A 1 118 ? -33.20700 53.59000 2.19900 1.000 46.22000 118 VAL A C 1
ATOM 590 O O . VAL A 1 118 ? -34.42500 53.39300 2.21600 1.000 43.59000 118 VAL A O 1
ATOM 594 N N . GLN A 1 119 ? -32.68400 54.61400 1.53700 1.000 49.34000 119 GLN A N 1
ATOM 595 C CA . GLN A 1 119 ? -33.57000 55.53900 0.84000 1.000 52.86000 119 GLN A CA 1
ATOM 596 C C . GLN A 1 119 ? -34.22500 54.87300 -0.36600 1.000 47.07000 119 GLN A C 1
ATOM 597 O O . GLN A 1 119 ? -35.38400 55.16300 -0.69400 1.000 44.69000 119 GLN A O 1
ATOM 603 N N . GLU A 1 120 ? -33.49900 53.98000 -1.03800 1.000 42.12000 120 GLU A N 1
ATOM 604 C CA . GLU A 1 120 ? -34.10300 53.22200 -2.12300 1.000 49.35000 120 GLU A CA 1
ATOM 605 C C . GLU A 1 120 ? -35.32300 52.47400 -1.61600 1.000 48.22000 120 GLU A C 1
ATOM 606 O O . GLU A 1 120 ? -36.39600 52.52700 -2.22400 1.000 43.02000 120 GLU A O 1
ATOM 612 N N . LEU A 1 121 ? -35.17600 51.78200 -0.48600 1.000 47.72000 121 LEU A N 1
ATOM 613 C CA . LEU A 1 121 ? -36.29800 51.03900 0.07300 1.000 46.56000 121 LEU A CA 1
ATOM 614 C C . LEU A 1 121 ? -37.42600 51.97600 0.48800 1.000 44.64000 121 LEU A C 1
ATOM 615 O O . LEU A 1 121 ? -38.60000 51.68200 0.24500 1.000 37.71000 121 LEU A O 1
ATOM 620 N N . ARG A 1 122 ? -37.09700 53.09500 1.13700 1.000 43.08000 122 ARG A N 1
ATOM 621 C CA . ARG A 1 122 ? -38.13700 54.01400 1.59500 1.000 48.28000 122 ARG A CA 1
ATOM 622 C C . ARG A 1 122 ? -38.93400 54.57000 0.41800 1.000 50.07000 122 ARG A C 1
ATOM 623 O O . ARG A 1 122 ? -40.17200 54.61000 0.44800 1.000 47.94000 122 ARG A O 1
ATOM 629 N N . ASP A 1 123 ? -38.23600 54.99700 -0.63800 1.000 51.33000 123 ASP A N 1
ATOM 630 C CA . ASP A 1 123 ? -38.90700 55.53700 -1.81400 1.000 52.57000 123 ASP A CA 1
ATOM 631 C C . ASP A 1 123 ? -39.71400 54.46100 -2.52600 1.000 44.94000 123 ASP A C 1
ATOM 632 O O . ASP A 1 123 ? -40.84000 54.71300 -2.96600 1.000 39.02000 123 ASP A O 1
ATOM 637 N N . LEU A 1 124 ? -39.15600 53.25500 -2.65600 1.000 40.96000 124 LEU A N 1
ATOM 638 C CA . LEU A 1 124 ? -39.91200 52.15900 -3.24900 1.000 39.53000 124 LEU A CA 1
ATOM 639 C C . LEU A 1 124 ? -41.18200 51.87800 -2.45400 1.000 45.19000 124 LEU A C 1
ATOM 640 O O . LEU A 1 124 ? -42.24100 51.61200 -3.03100 1.000 43.38000 124 LEU A O 1
ATOM 645 N N . CYS A 1 125 ? -41.09200 51.93200 -1.12400 1.000 49.84000 125 CYS A N 1
ATOM 646 C CA . CYS A 1 125 ? -42.25400 51.68800 -0.27600 1.000 44.81000 125 CYS A CA 1
ATOM 647 C C . CYS A 1 125 ? -43.31700 52.75900 -0.48500 1.000 41.40000 125 CYS A C 1
ATOM 648 O O . CYS A 1 125 ? -44.50800 52.45400 -0.62000 1.000 40.97000 125 CYS A O 1
ATOM 651 N N . LEU A 1 126 ? -42.90400 54.02700 -0.53500 1.000 42.17000 126 LEU A N 1
ATOM 652 C CA . LEU A 1 126 ? -43.86000 55.08900 -0.83400 1.000 49.48000 126 LEU A CA 1
ATOM 653 C C . LEU A 1 126 ? -44.51400 54.86600 -2.19400 1.000 55.10000 126 LEU A C 1
ATOM 654 O O . LEU A 1 126 ? -45.73000 55.03500 -2.34300 1.000 58.11000 126 LEU A O 1
ATOM 659 N N . TRP A 1 127 ? -43.72200 54.48900 -3.20200 1.000 44.30000 127 TRP A N 1
ATOM 660 C CA . TRP A 1 127 ? -44.27200 54.22100 -4.52800 1.000 56.05000 127 TRP A CA 1
ATOM 661 C C . TRP A 1 127 ? -45.34100 53.13800 -4.49100 1.000 57.12000 127 TRP A C 1
ATOM 662 O O . TRP A 1 127 ? -46.28800 53.16800 -5.28500 1.000 62.85000 127 TRP A O 1
ATOM 672 N N . SER A 1 128 ? -45.20900 52.18000 -3.58100 1.000 50.01000 128 SER A N 1
ATOM 673 C CA . SER A 1 128 ? -46.07000 51.00700 -3.58400 1.000 53.10000 128 SER A CA 1
ATOM 674 C C . SER A 1 128 ? -47.51700 51.36200 -3.25800 1.000 53.28000 128 SER A C 1
ATOM 675 O O . SER A 1 128 ? -47.79600 52.25400 -2.45100 1.000 55.19000 128 SER A O 1
ATOM 678 N N . GLU A 1 129 ? -48.43900 50.65600 -3.91200 1.000 47.00000 129 GLU A N 1
ATOM 679 C CA . GLU A 1 129 ? -49.83200 50.60100 -3.49100 1.000 52.70000 129 GLU A CA 1
ATOM 680 C C . GLU A 1 129 ? -50.15800 49.29900 -2.77600 1.000 53.26000 129 GLU A C 1
ATOM 681 O O . GLU A 1 129 ? -51.08100 49.26200 -1.95600 1.000 47.84000 129 GLU A O 1
ATOM 687 N N . GLY A 1 130 ? -49.39800 48.23900 -3.06600 1.000 50.20000 130 GLY A N 1
ATOM 688 C CA . GLY A 1 130 ? -49.46600 47.00700 -2.31100 1.000 38.53000 130 GLY A CA 1
ATOM 689 C C . GLY A 1 130 ? -48.07900 46.40500 -2.21900 1.000 36.73000 130 GLY A C 1
ATOM 690 O O . GLY A 1 130 ? -47.14000 46.87300 -2.86900 1.000 41.58000 130 GLY A O 1
ATOM 691 N N . GLN A 1 131 ? -47.94900 45.37300 -1.38800 1.000 30.26000 131 GLN A N 1
ATOM 692 C CA . GLN A 1 131 ? -46.64000 44.78500 -1.14800 1.000 33.49000 131 GLN A CA 1
ATOM 693 C C . GLN A 1 131 ? -46.73700 43.27500 -0.99300 1.000 34.92000 131 GLN A C 1
ATOM 694 O O . GLN A 1 131 ? -47.81500 42.71200 -0.78500 1.000 36.17000 131 GLN A O 1
ATOM 700 N N . VAL A 1 132 ? -45.57800 42.62700 -1.12100 1.000 29.16000 132 VAL A N 1
ATOM 701 C CA . VAL A 1 132 ? -45.42000 41.20100 -0.86700 1.000 30.76000 132 VAL A CA 1
ATOM 702 C C . VAL A 1 132 ? -44.18700 41.02400 0.00800 1.000 36.55000 132 VAL A C 1
ATOM 703 O O . VAL A 1 132 ? -43.06900 41.35600 -0.40800 1.000 31.77000 132 VAL A O 1
ATOM 707 N N . TRP A 1 133 ? -44.38800 40.48200 1.20100 1.000 36.47000 133 TRP A N 1
ATOM 708 C CA . TRP A 1 133 ? -43.31400 40.13100 2.12500 1.000 27.51000 133 TRP A CA 1
ATOM 709 C C . TRP A 1 133 ? -43.18100 38.61300 2.09700 1.000 27.17000 133 TRP A C 1
ATOM 710 O O . TRP A 1 133 ? -44.09200 37.89700 2.52900 1.000 23.94000 133 TRP A O 1
ATOM 720 N N . THR A 1 134 ? -42.05800 38.11400 1.59400 1.000 31.69000 134 THR A N 1
ATOM 721 C CA . THR A 1 134 ? -41.80800 36.67700 1.54300 1.000 30.04000 134 THR A CA 1
ATOM 722 C C . THR A 1 134 ? -40.58500 36.38800 2.40000 1.000 30.85000 134 THR A C 1
ATOM 723 O O . THR A 1 134 ? -39.47600 36.81500 2.06500 1.000 32.67000 134 THR A O 1
ATOM 727 N N . SER A 1 135 ? -40.78200 35.66600 3.50200 1.000 32.56000 135 SER A N 1
ATOM 728 C CA . SER A 1 135 ? -39.70100 35.39400 4.43800 1.000 26.88000 135 SER A CA 1
ATOM 729 C C . SER A 1 135 ? -39.58700 33.89500 4.68100 1.000 24.02000 135 SER A C 1
ATOM 730 O O . SER A 1 135 ? -40.61100 33.22000 4.87900 1.000 24.67000 135 SER A O 1
ATOM 733 N N . PRO A 1 136 ? -38.38000 33.33300 4.65500 1.000 21.51000 136 PRO A N 1
ATOM 734 C CA . PRO A 1 136 ? -38.20000 31.96500 5.14900 1.000 23.98000 136 PRO A CA 1
ATOM 735 C C . PRO A 1 136 ? -38.40700 31.91900 6.65500 1.000 26.84000 136 PRO A C 1
ATOM 736 O O . PRO A 1 136 ? -38.39900 32.94100 7.34500 1.000 20.88000 136 PRO A O 1
ATOM 740 N N . GLU A 1 137 ? -38.59000 30.70700 7.16900 1.000 28.76000 137 GLU A N 1
ATOM 741 C CA . GLU A 1 137 ? -38.74700 30.49100 8.60700 1.000 25.01000 137 GLU A CA 1
ATOM 742 C C . GLU A 1 137 ? -37.37300 30.12800 9.16100 1.000 29.12000 137 GLU A C 1
ATOM 743 O O . GLU A 1 137 ? -36.95800 28.96800 9.14000 1.000 29.14000 137 GLU A O 1
ATOM 749 N N . ARG A 1 138 ? -36.65000 31.14100 9.63500 1.000 28.66000 138 ARG A N 1
ATOM 750 C CA . ARG A 1 138 ? -35.34500 30.95600 10.25900 1.000 29.42000 138 ARG A CA 1
ATOM 751 C C . ARG A 1 138 ? -35.51800 30.97000 11.77300 1.000 32.44000 138 ARG A C 1
ATOM 752 O O . ARG A 1 138 ? -36.07900 31.92000 12.33000 1.000 33.10000 138 ARG A O 1
ATOM 758 N N . HIS A 1 139 ? -35.05300 29.91300 12.43300 1.000 31.30000 139 HIS A N 1
ATOM 759 C CA . HIS A 1 139 ? -35.23100 29.76700 13.87800 1.000 28.79000 139 HIS A CA 1
ATOM 760 C C . HIS A 1 139 ? -36.70900 29.87500 14.24900 1.000 30.99000 139 HIS A C 1
ATOM 761 O O . HIS A 1 139 ? -37.07900 30.46100 15.27100 1.000 31.18000 139 HIS A O 1
ATOM 768 N N . GLY A 1 140 ? -37.55900 29.28100 13.41400 1.000 27.26000 140 GLY A N 1
ATOM 769 C CA . GLY A 1 140 ? -38.98700 29.25100 13.67400 1.000 27.91000 140 GLY A CA 1
ATOM 770 C C . GLY A 1 140 ? -39.63700 30.61200 13.66200 1.000 24.89000 140 GLY A C 1
ATOM 771 O O . GLY A 1 140 ? -40.58400 30.84400 14.42100 1.000 30.79000 140 GLY A O 1
ATOM 772 N N . ALA A 1 141 ? -39.15900 31.52400 12.82400 1.000 29.61000 141 ALA A N 1
ATOM 773 C CA . ALA A 1 141 ? -39.70000 32.87400 12.85300 1.000 29.63000 141 ALA A CA 1
ATOM 774 C C . ALA A 1 141 ? -39.21400 33.65600 11.64400 1.000 31.96000 141 ALA A C 1
ATOM 775 O O . ALA A 1 141 ? -38.35900 33.19400 10.87200 1.000 26.19000 141 ALA A O 1
ATOM 777 N N . MET A 1 142 ? -39.80200 34.85600 11.48700 1.000 34.56000 142 MET A N 1
ATOM 778 C CA . MET A 1 142 ? -39.32500 35.80300 10.48800 1.000 26.60000 142 MET A CA 1
ATOM 779 C C . MET A 1 142 ? -37.81100 35.95300 10.56900 1.000 29.35000 142 MET A C 1
ATOM 780 O O . MET A 1 142 ? -37.19900 35.66300 11.60200 1.000 33.82000 142 MET A O 1
ATOM 785 N N . THR A 1 143 ? -37.19200 36.35200 9.47200 1.000 36.36000 143 THR A N 1
ATOM 786 C CA . THR A 1 143 ? -35.75100 36.51100 9.45700 1.000 37.05000 143 THR A CA 1
ATOM 787 C C . THR A 1 143 ? -35.36100 37.91000 9.93700 1.000 30.37000 143 THR A C 1
ATOM 788 O O . THR A 1 143 ? -36.15800 38.85600 9.92600 1.000 29.15000 143 THR A O 1
ATOM 792 N N . GLY A 1 144 ? -34.09900 38.03400 10.34800 1.000 30.25000 144 GLY A N 1
ATOM 793 C CA . GLY A 1 144 ? -33.56000 39.34100 10.65800 1.000 35.04000 144 GLY A CA 1
ATOM 794 C C . GLY A 1 144 ? -33.48100 40.24300 9.45000 1.000 34.88000 144 GLY A C 1
ATOM 795 O O . GLY A 1 144 ? -33.57800 41.46100 9.58300 1.000 30.66000 144 GLY A O 1
ATOM 796 N N . VAL A 1 145 ? -33.31500 39.66600 8.26100 1.000 36.86000 145 VAL A N 1
ATOM 797 C CA . VAL A 1 145 ? -33.29300 40.47200 7.04400 1.000 34.77000 145 VAL A CA 1
ATOM 798 C C . VAL A 1 145 ? -34.64800 41.14000 6.82400 1.000 34.80000 145 VAL A C 1
ATOM 799 O O . VAL A 1 145 ? -34.73900 42.35700 6.62700 1.000 38.66000 145 VAL A O 1
ATOM 803 N N . MET A 1 146 ? -35.71600 40.34100 6.83100 1.000 33.05000 146 MET A N 1
ATOM 804 C CA . MET A 1 146 ? -37.07900 40.83600 6.65300 1.000 33.67000 146 MET A CA 1
ATOM 805 C C . MET A 1 146 ? -37.42100 41.93200 7.65800 1.000 33.30000 146 MET A C 1
ATOM 806 O O . MET A 1 146 ? -37.83000 43.04800 7.28900 1.000 32.92000 146 MET A O 1
ATOM 811 N N . LYS A 1 147 ? -37.25300 41.62200 8.94700 1.000 37.21000 147 LYS A N 1
ATOM 812 C CA . LYS A 1 147 ? -37.63100 42.56300 9.99200 1.000 36.11000 147 LYS A CA 1
ATOM 813 C C . LYS A 1 147 ? -36.72900 43.78700 9.98700 1.000 36.02000 147 LYS A C 1
ATOM 814 O O . LYS A 1 147 ? -37.19100 44.89000 10.28800 1.000 33.95000 147 LYS A O 1
ATOM 820 N N . SER A 1 148 ? -35.45100 43.62100 9.63900 1.000 29.49000 148 SER A N 1
ATOM 821 C CA . SER A 1 148 ? -34.56700 44.77300 9.51500 1.000 30.44000 148 SER A CA 1
ATOM 822 C C . SER A 1 148 ? -35.03200 45.68600 8.39400 1.000 39.75000 148 SER A C 1
ATOM 823 O O . SER A 1 148 ? -35.02000 46.91500 8.53300 1.000 39.68000 148 SER A O 1
ATOM 826 N N . GLN A 1 149 ? -35.45900 45.09900 7.27700 1.000 34.35000 149 GLN A N 1
ATOM 827 C CA . GLN A 1 149 ? -35.99000 45.89900 6.18500 1.000 39.01000 149 GLN A CA 1
ATOM 828 C C . GLN A 1 149 ? -37.17000 46.73100 6.65600 1.000 40.23000 149 GLN A C 1
ATOM 829 O O . GLN A 1 149 ? -37.23700 47.93900 6.39800 1.000 43.62000 149 GLN A O 1
ATOM 835 N N . ILE A 1 150 ? -38.11100 46.10600 7.36500 1.000 39.97000 150 ILE A N 1
ATOM 836 C CA . ILE A 1 150 ? -39.27100 46.88400 7.79800 1.000 37.58000 150 ILE A CA 1
ATOM 837 C C . ILE A 1 150 ? -38.88400 47.89400 8.87900 1.000 41.78000 150 ILE A C 1
ATOM 838 O O . ILE A 1 150 ? -39.50200 48.96100 8.98900 1.000 43.03000 150 ILE A O 1
ATOM 843 N N . ASP A 1 151 ? -37.86800 47.58700 9.69000 1.000 40.97000 151 ASP A N 1
ATOM 844 C CA . ASP A 1 151 ? -37.46000 48.51000 10.74400 1.000 41.40000 151 ASP A CA 1
ATOM 845 C C . ASP A 1 151 ? -36.85500 49.78100 10.18400 1.000 45.92000 151 ASP A C 1
ATOM 846 O O . ASP A 1 151 ? -36.89500 50.82800 10.84100 1.000 43.43000 151 ASP A O 1
ATOM 851 N N . TRP A 1 152 ? -36.28100 49.70600 8.98600 1.000 42.17000 152 TRP A N 1
ATOM 852 C CA . TRP A 1 152 ? -35.73000 50.88100 8.33500 1.000 35.15000 152 TRP A CA 1
ATOM 853 C C . TRP A 1 152 ? -36.81900 51.79400 7.80800 1.000 36.26000 152 TRP A C 1
ATOM 854 O O . TRP A 1 152 ? -36.52700 52.93100 7.42900 1.000 40.53000 152 TRP A O 1
ATOM 864 N N . ILE A 1 153 ? -38.07100 51.33100 7.79000 1.000 36.97000 153 ILE A N 1
ATOM 865 C CA . ILE A 1 153 ? -39.19300 52.10500 7.29800 1.000 42.03000 153 ILE A CA 1
ATOM 866 C C . ILE A 1 153 ? -39.89400 52.73400 8.51700 1.000 44.86000 153 ILE A C 1
ATOM 867 O O . ILE A 1 153 ? -40.48000 51.98800 9.31400 1.000 50.29000 153 ILE A O 1
ATOM 872 N N . PRO A 1 154 ? -39.85300 54.05100 8.68000 1.000 49.77000 154 PRO A N 1
ATOM 873 C CA . PRO A 1 154 ? -40.62400 54.66200 9.77100 1.000 54.19000 154 PRO A CA 1
ATOM 874 C C . PRO A 1 154 ? -42.11600 54.56900 9.49100 1.000 52.99000 154 PRO A C 1
ATOM 875 O O . PRO A 1 154 ? -42.56100 54.64700 8.34400 1.000 48.55000 154 PRO A O 1
ATOM 879 N N . LEU A 1 155 ? -42.89800 54.39600 10.56000 1.000 62.06000 155 LEU A N 1
ATOM 880 C CA . LEU A 1 155 ? -44.34900 54.43000 10.40000 1.000 62.15000 155 LEU A CA 1
ATOM 881 C C . LEU A 1 155 ? -44.79900 55.78700 9.88100 1.000 62.54000 155 LEU A C 1
ATOM 882 O O . LEU A 1 155 ? -45.68800 55.87500 9.02600 1.000 59.06000 155 LEU A O 1
ATOM 887 N N . SER A 1 156 ? -44.18400 56.85500 10.38200 1.000 61.72000 156 SER A N 1
ATOM 888 C CA . SER A 1 156 ? -44.49100 58.21700 9.96900 1.000 68.10000 156 SER A CA 1
ATOM 889 C C . SER A 1 156 ? -43.17700 58.96500 9.80900 1.000 71.16000 156 SER A C 1
ATOM 890 O O . SER A 1 156 ? -42.43500 59.13000 10.78300 1.000 75.90000 156 SER A O 1
ATOM 893 N N . MET A 1 157 ? -42.89200 59.42100 8.59100 1.000 82.61000 157 MET A N 1
ATOM 894 C CA . MET A 1 157 ? -41.70100 60.22700 8.32500 1.000 90.96000 157 MET A CA 1
ATOM 895 C C . MET A 1 157 ? -42.24200 61.65200 8.28300 1.000 92.20000 157 MET A C 1
ATOM 896 O O . MET A 1 157 ? -42.51400 62.22300 7.22500 1.000 90.31000 157 MET A O 1
ATOM 901 N N . GLY A 1 158 ? -42.39800 62.22900 9.47100 1.000 88.96000 158 GLY A N 1
ATOM 902 C CA . GLY A 1 158 ? -43.00100 63.53800 9.59800 1.000 93.76000 158 GLY A CA 1
ATOM 903 C C . GLY A 1 158 ? -44.48300 63.55300 9.28200 1.000 90.48000 158 GLY A C 1
ATOM 904 O O . GLY A 1 158 ? -45.30000 63.12000 10.10100 1.000 87.97000 158 GLY A O 1
ATOM 905 N N . ALA A 1 159 ? -44.84800 64.04900 8.09900 1.000 81.50000 159 ALA A N 1
ATOM 906 C CA . ALA A 1 159 ? -46.24900 64.13600 7.71300 1.000 77.67000 159 ALA A CA 1
ATOM 907 C C . ALA A 1 159 ? -46.71800 62.98200 6.83800 1.000 78.04000 159 ALA A C 1
ATOM 908 O O . ALA A 1 159 ? -47.93100 62.80500 6.68000 1.000 72.35000 159 ALA A O 1
ATOM 910 N N . ILE A 1 160 ? -45.80500 62.20400 6.26200 1.000 81.31000 160 ILE A N 1
ATOM 911 C CA . ILE A 1 160 ? -46.15900 61.13000 5.34100 1.000 86.60000 160 ILE A CA 1
ATOM 912 C C . ILE A 1 160 ? -45.93500 59.79800 6.04300 1.000 79.83000 160 ILE A C 1
ATOM 913 O O . ILE A 1 160 ? -44.94300 59.62100 6.76000 1.000 73.24000 160 ILE A O 1
ATOM 918 N N . ARG A 1 161 ? -46.86100 58.86200 5.83600 1.000 75.96000 161 ARG A N 1
ATOM 919 C CA . ARG A 1 161 ? -46.73000 57.50500 6.35700 1.000 71.14000 161 ARG A CA 1
ATOM 920 C C . ARG A 1 161 ? -46.58200 56.51500 5.20800 1.000 56.15000 161 ARG A C 1
ATOM 921 O O . ARG A 1 161 ? -47.56500 56.25400 4.49600 1.000 49.82000 161 ARG A O 1
ATOM 927 N N . PRO A 1 162 ? -45.39300 55.93900 4.98400 1.000 54.26000 162 PRO A N 1
ATOM 928 C CA . PRO A 1 162 ? -45.17200 55.16700 3.74900 1.000 47.63000 162 PRO A CA 1
ATOM 929 C C . PRO A 1 162 ? -45.93900 53.85700 3.69800 1.000 50.82000 162 PRO A C 1
ATOM 930 O O . PRO A 1 162 ? -46.08500 53.28900 2.60700 1.000 48.01000 162 PRO A O 1
ATOM 934 N N . THR A 1 163 ? -46.42100 53.35000 4.83000 1.000 47.12000 163 THR A N 1
ATOM 935 C CA . THR A 1 163 ? -47.09600 52.05900 4.85500 1.000 41.27000 163 THR A CA 1
ATOM 936 C C . THR A 1 163 ? -48.61200 52.16200 4.89900 1.000 40.68000 163 THR A C 1
ATOM 937 O O . THR A 1 163 ? -49.29500 51.24100 4.44000 1.000 37.64000 163 THR A O 1
ATOM 941 N N . GLN A 1 164 ? -49.15100 53.25100 5.44000 1.000 43.47000 164 GLN A N 1
ATOM 942 C CA . GLN A 1 164 ? -50.58300 53.33800 5.68900 1.000 46.43000 164 GLN A CA 1
ATOM 943 C C . GLN A 1 164 ? -51.39100 53.12300 4.41600 1.000 46.70000 164 GLN A C 1
ATOM 944 O O . GLN A 1 164 ? -51.06800 53.66300 3.35400 1.000 53.09000 164 GLN A O 1
ATOM 950 N N . GLY A 1 165 ? -52.45100 52.32100 4.53400 1.000 46.75000 165 GLY A N 1
ATOM 951 C CA . GLY A 1 165 ? -53.39400 52.11100 3.45900 1.000 44.94000 165 GLY A CA 1
ATOM 952 C C . GLY A 1 165 ? -52.99700 51.08600 2.42400 1.000 45.83000 165 GLY A C 1
ATOM 953 O O . GLY A 1 165 ? -53.87800 50.53100 1.75700 1.000 45.20000 165 GLY A O 1
ATOM 954 N N . ARG A 1 166 ? -51.70900 50.80400 2.26900 1.000 47.14000 166 ARG A N 1
ATOM 955 C CA . ARG A 1 166 ? -51.26800 49.86700 1.24900 1.000 44.38000 166 ARG A CA 1
ATOM 956 C C . ARG A 1 166 ? -51.63400 48.43700 1.63000 1.000 44.57000 166 ARG A C 1
ATOM 957 O O . ARG A 1 166 ? -51.64200 48.06400 2.80600 1.000 45.35000 166 ARG A O 1
ATOM 963 N N . THR A 1 167 ? -51.95000 47.63700 0.61600 1.000 33.56000 167 THR A N 1
ATOM 964 C CA . THR A 1 167 ? -52.28300 46.24000 0.83000 1.000 33.56000 167 THR A CA 1
ATOM 965 C C . THR A 1 167 ? -51.01500 45.43400 1.09600 1.000 38.84000 167 THR A C 1
ATOM 966 O O . THR A 1 167 ? -49.89200 45.89200 0.86900 1.000 39.52000 167 THR A O 1
ATOM 970 N N . LEU A 1 168 ? -51.20600 44.21800 1.59800 1.000 37.32000 168 LEU A N 1
ATOM 971 C CA . LEU A 1 168 ? -50.09000 43.35400 1.95400 1.000 32.84000 168 LEU A CA 1
ATOM 972 C C . LEU A 1 168 ? -50.51100 41.90100 1.78800 1.000 34.95000 168 LEU A C 1
ATOM 973 O O . LEU A 1 168 ? -51.60800 41.51200 2.19400 1.000 34.73000 168 LEU A O 1
ATOM 978 N N . ALA A 1 169 ? -49.63600 41.11100 1.17800 1.000 30.89000 169 ALA A N 1
ATOM 979 C CA . ALA A 1 169 ? -49.78000 39.66400 1.09700 1.000 30.38000 169 ALA A CA 1
ATOM 980 C C . ALA A 1 169 ? -48.54000 39.05400 1.72500 1.000 26.46000 169 ALA A C 1
ATOM 981 O O . ALA A 1 169 ? -47.42300 39.43500 1.36600 1.000 31.07000 169 ALA A O 1
ATOM 983 N N . VAL A 1 170 ? -48.72700 38.12100 2.65800 1.000 21.68000 170 VAL A N 1
ATOM 984 C CA . VAL A 1 170 ? -47.62200 37.49800 3.38200 1.000 24.22000 170 VAL A CA 1
ATOM 985 C C . VAL A 1 170 ? -47.44500 36.08000 2.86200 1.000 22.62000 170 VAL A C 1
ATOM 986 O O . VAL A 1 170 ? -48.42400 35.35600 2.64900 1.000 21.64000 170 VAL A O 1
ATOM 990 N N . MET A 1 171 ? -46.19200 35.68700 2.65700 1.000 16.97000 171 MET A N 1
ATOM 991 C CA . MET A 1 171 ? -45.84900 34.35300 2.19200 1.000 20.82000 171 MET A CA 1
ATOM 992 C C . MET A 1 171 ? -44.59300 33.89800 2.92300 1.000 21.07000 171 MET A C 1
ATOM 993 O O . MET A 1 171 ? -43.81600 34.71200 3.42800 1.000 20.59000 171 MET A O 1
ATOM 998 N N . GLN A 1 172 ? -44.39100 32.58400 2.96600 1.000 16.00000 172 GLN A N 1
ATOM 999 C CA . GLN A 1 172 ? -43.24700 32.01900 3.66700 1.000 18.60000 172 GLN A CA 1
ATOM 1000 C C . GLN A 1 172 ? -42.78700 30.75200 2.96400 1.000 17.94000 172 GLN A C 1
ATOM 1001 O O . GLN A 1 172 ? -43.60500 29.97900 2.46100 1.000 19.82000 172 GLN A O 1
ATOM 1007 N N . VAL A 1 173 ? -41.47200 30.55500 2.93600 1.000 20.30000 173 VAL A N 1
ATOM 1008 C CA . VAL A 1 173 ? -40.85900 29.32300 2.46300 1.000 24.70000 173 VAL A CA 1
ATOM 1009 C C . VAL A 1 173 ? -40.15100 28.68200 3.64600 1.000 23.73000 173 VAL A C 1
ATOM 1010 O O . VAL A 1 173 ? -39.76100 29.36200 4.60000 1.000 21.04000 173 VAL A O 1
ATOM 1014 N N . SER A 1 174 ? -39.99100 27.36600 3.58800 1.000 20.95000 174 SER A N 1
ATOM 1015 C CA . SER A 1 174 ? -39.33400 26.65900 4.67300 1.000 25.38000 174 SER A CA 1
ATOM 1016 C C . SER A 1 174 ? -38.62100 25.43700 4.12400 1.000 29.77000 174 SER A C 1
ATOM 1017 O O . SER A 1 174 ? -39.07200 24.81300 3.15900 1.000 31.84000 174 SER A O 1
ATOM 1020 N N . GLY A 1 175 ? -37.49500 25.11100 4.74900 1.000 30.96000 175 GLY A N 1
ATOM 1021 C CA . GLY A 1 175 ? -36.80700 23.87800 4.43700 1.000 38.14000 175 GLY A CA 1
ATOM 1022 C C . GLY A 1 175 ? -37.44500 22.64500 5.02900 1.000 36.14000 175 GLY A C 1
ATOM 1023 O O . GLY A 1 175 ? -37.11200 21.52600 4.62000 1.000 38.74000 175 GLY A O 1
ATOM 1024 N N . GLY A 1 176 ? -38.35100 22.83100 5.98600 1.000 32.94000 176 GLY A N 1
ATOM 1025 C CA . GLY A 1 176 ? -39.02000 21.73000 6.64500 1.000 33.49000 176 GLY A CA 1
ATOM 1026 C C . GLY A 1 176 ? -40.52000 21.70600 6.44000 1.000 31.54000 176 GLY A C 1
ATOM 1027 O O . GLY A 1 176 ? -41.01800 21.92500 5.33200 1.000 38.72000 176 GLY A O 1
ATOM 1028 N N . SER A 1 177 ? -41.24900 21.43400 7.51700 1.000 33.62000 177 SER A N 1
ATOM 1029 C CA . SER A 1 177 ? -42.69200 21.32400 7.45600 1.000 33.22000 177 SER A CA 1
ATOM 1030 C C . SER A 1 177 ? -43.33200 22.61100 6.94300 1.000 31.61000 177 SER A C 1
ATOM 1031 O O . SER A 1 177 ? -42.69600 23.66000 6.80800 1.000 33.05000 177 SER A O 1
ATOM 1034 N N . GLN A 1 178 ? -44.62800 22.50700 6.65500 1.000 33.62000 178 GLN A N 1
ATOM 1035 C CA . GLN A 1 178 ? -45.44600 23.66300 6.29400 1.000 37.15000 178 GLN A CA 1
ATOM 1036 C C . GLN A 1 178 ? -45.96100 24.27200 7.59000 1.000 36.18000 178 GLN A C 1
ATOM 1037 O O . GLN A 1 178 ? -47.02700 23.91000 8.09000 1.000 40.86000 178 GLN A O 1
ATOM 1043 N N . SER A 1 179 ? -45.20200 25.21600 8.13600 1.000 35.21000 179 SER A N 1
ATOM 1044 C CA . SER A 1 179 ? -45.59900 25.94100 9.33400 1.000 31.06000 179 SER A CA 1
ATOM 1045 C C . SER A 1 179 ? -45.98900 27.36700 8.96400 1.000 27.80000 179 SER A C 1
ATOM 1046 O O . SER A 1 179 ? -45.88300 27.78600 7.80900 1.000 28.16000 179 SER A O 1
ATOM 1049 N N . PHE A 1 180 ? -46.43700 28.12500 9.96900 1.000 25.62000 180 PHE A N 1
ATOM 1050 C CA . PHE A 1 180 ? -46.97300 29.46000 9.73300 1.000 24.35000 180 PHE A CA 1
ATOM 1051 C C . PHE A 1 180 ? -46.40200 30.49900 10.69300 1.000 23.01000 180 PHE A C 1
ATOM 1052 O O . PHE A 1 180 ? -46.98700 31.57600 10.84300 1.000 20.95000 180 PHE A O 1
ATOM 1060 N N . ASN A 1 181 ? -45.27800 30.20600 11.35000 1.000 24.05000 181 ASN A N 1
ATOM 1061 C CA . ASN A 1 181 ? -44.70600 31.16100 12.29400 1.000 26.08000 181 ASN A CA 1
ATOM 1062 C C . ASN A 1 181 ? -44.38800 32.48600 11.60600 1.000 26.23000 181 ASN A C 1
ATOM 1063 O O . ASN A 1 181 ? -44.79200 33.56000 12.07200 1.000 22.35000 181 ASN A O 1
ATOM 1068 N N . ALA A 1 182 ? -43.68300 32.42400 10.47400 1.000 36.68000 182 ALA A N 1
ATOM 1069 C CA . ALA A 1 182 ? -43.25500 33.64500 9.79800 1.000 26.05000 182 ALA A CA 1
ATOM 1070 C C . ALA A 1 182 ? -44.45000 34.44800 9.30000 1.000 19.12000 182 ALA A C 1
ATOM 1071 O O . ALA A 1 182 ? -44.53200 35.66700 9.51800 1.000 19.16000 182 ALA A O 1
ATOM 1073 N N . VAL A 1 183 ? -45.39000 33.78300 8.62100 1.000 18.08000 183 VAL A N 1
ATOM 1074 C CA . VAL A 1 183 ? -46.53300 34.51000 8.08100 1.000 22.14000 183 VAL A CA 1
ATOM 1075 C C . VAL A 1 183 ? -47.39400 35.06800 9.20500 1.000 20.34000 183 VAL A C 1
ATOM 1076 O O . VAL A 1 183 ? -47.98000 36.14000 9.06100 1.000 17.92000 183 VAL A O 1
ATOM 1080 N N . ASN A 1 184 ? -47.48000 34.37300 10.34000 1.000 23.84000 184 ASN A N 1
ATOM 1081 C CA . ASN A 1 184 ? -48.25500 34.89000 11.46600 1.000 19.72000 184 ASN A CA 1
ATOM 1082 C C . ASN A 1 184 ? -47.61500 36.15400 12.03700 1.000 18.82000 184 ASN A C 1
ATOM 1083 O O . ASN A 1 184 ? -48.29800 37.17400 12.25000 1.000 18.18000 184 ASN A O 1
ATOM 1088 N N . GLN A 1 185 ? -46.30000 36.11100 12.28900 1.000 17.20000 185 GLN A N 1
ATOM 1089 C CA . GLN A 1 185 ? -45.62200 37.29000 12.81900 1.000 18.12000 185 GLN A CA 1
ATOM 1090 C C . GLN A 1 185 ? -45.76900 38.47500 11.87200 1.000 21.59000 185 GLN A C 1
ATOM 1091 O O . GLN A 1 185 ? -46.01500 39.60700 12.30900 1.000 23.39000 185 GLN A O 1
ATOM 1097 N N . MET A 1 186 ? -45.67500 38.22600 10.55900 1.000 27.73000 186 MET A N 1
ATOM 1098 C CA . MET A 1 186 ? -45.77200 39.31700 9.59400 1.000 22.13000 186 MET A CA 1
ATOM 1099 C C . MET A 1 186 ? -47.20400 39.76800 9.38100 1.000 22.99000 186 MET A C 1
ATOM 1100 O O . MET A 1 186 ? -47.42600 40.94000 9.04600 1.000 25.34000 186 MET A O 1
ATOM 1105 N N . ARG A 1 187 ? -48.17500 38.86800 9.55400 1.000 20.59000 187 ARG A N 1
ATOM 1106 C CA . ARG A 1 187 ? -49.56400 39.29800 9.56000 1.000 22.74000 187 ARG A CA 1
ATOM 1107 C C . ARG A 1 187 ? -49.81200 40.32100 10.66700 1.000 28.62000 187 ARG A C 1
ATOM 1108 O O . ARG A 1 187 ? -50.48500 41.34200 10.44900 1.000 32.15000 187 ARG A O 1
ATOM 1114 N N . VAL A 1 188 ? -49.28800 40.05900 11.86700 1.000 23.59000 188 VAL A N 1
ATOM 1115 C CA . VAL A 1 188 ? -49.41700 41.03500 12.94900 1.000 25.97000 188 VAL A CA 1
ATOM 1116 C C . VAL A 1 188 ? -48.65000 42.31500 12.61200 1.000 27.08000 188 VAL A C 1
ATOM 1117 O O . VAL A 1 188 ? -49.15500 43.43600 12.79200 1.000 29.97000 188 VAL A O 1
ATOM 1121 N N . LEU A 1 189 ? -47.41800 42.17000 12.11300 1.000 25.69000 189 LEU A N 1
ATOM 1122 C CA . LEU A 1 189 ? -46.62100 43.34300 11.76300 1.000 29.04000 189 LEU A CA 1
ATOM 1123 C C . LEU A 1 189 ? -47.35600 44.22900 10.76900 1.000 30.01000 189 LEU A C 1
ATOM 1124 O O . LEU A 1 189 ? -47.26500 45.45900 10.83400 1.000 30.85000 189 LEU A O 1
ATOM 1129 N N . GLY A 1 190 ? -48.06600 43.62100 9.82300 1.000 29.86000 190 GLY A N 1
ATOM 1130 C CA . GLY A 1 190 ? -48.88500 44.40000 8.91600 1.000 32.90000 190 GLY A CA 1
ATOM 1131 C C . GLY A 1 190 ? -49.83900 45.31100 9.65600 1.000 36.97000 190 GLY A C 1
ATOM 1132 O O . GLY A 1 190 ? -49.99600 46.48100 9.30200 1.000 36.26000 190 GLY A O 1
ATOM 1133 N N . ARG A 1 191 ? -50.48400 44.79000 10.70300 1.000 41.00000 191 ARG A N 1
ATOM 1134 C CA . ARG A 1 191 ? -51.37100 45.62700 11.49800 1.000 39.76000 191 ARG A CA 1
ATOM 1135 C C . ARG A 1 191 ? -50.59000 46.74400 12.17200 1.000 36.84000 191 ARG A C 1
ATOM 1136 O O . ARG A 1 191 ? -51.09100 47.86600 12.31000 1.000 39.34000 191 ARG A O 1
ATOM 1138 N N . TRP A 1 192 ? -49.34800 46.47000 12.58100 1.000 40.22000 192 TRP A N 1
ATOM 1139 C CA . TRP A 1 192 ? -48.56400 47.54800 13.18300 1.000 40.65000 192 TRP A CA 1
ATOM 1140 C C . TRP A 1 192 ? -47.98600 48.51100 12.15500 1.000 39.67000 192 TRP A C 1
ATOM 1141 O O . TRP A 1 192 ? -47.59600 49.62600 12.52000 1.000 40.32000 192 TRP A O 1
ATOM 1151 N N . MET A 1 193 ? -47.92300 48.11100 10.88900 1.000 46.91000 193 MET A N 1
ATOM 1152 C CA . MET A 1 193 ? -47.61700 49.02300 9.79800 1.000 41.54000 193 MET A CA 1
ATOM 1153 C C . MET A 1 193 ? -48.88100 49.62300 9.20200 1.000 42.76000 193 MET A C 1
ATOM 1154 O O . MET A 1 193 ? -48.81300 50.32200 8.18200 1.000 42.75000 193 MET A O 1
ATOM 1159 N N . ARG A 1 194 ? -50.02900 49.35700 9.81500 1.000 45.37000 194 ARG A N 1
ATOM 1160 C CA . ARG A 1 194 ? -51.29900 49.85500 9.31100 1.000 44.68000 194 ARG A CA 1
ATOM 1161 C C . ARG A 1 194 ? -51.43700 49.56700 7.81800 1.000 46.80000 194 ARG A C 1
ATOM 1162 O O . ARG A 1 194 ? -51.90400 50.38800 7.02100 1.000 45.22000 194 ARG A O 1
ATOM 1168 N N . MET A 1 195 ? -51.12400 48.33000 7.46600 1.000 46.71000 195 MET A N 1
ATOM 1169 C CA . MET A 1 195 ? -51.31400 47.81100 6.12100 1.000 40.19000 195 MET A CA 1
ATOM 1170 C C . MET A 1 195 ? -52.49000 46.84200 6.14400 1.000 43.36000 195 MET A C 1
ATOM 1171 O O . MET A 1 195 ? -52.77800 46.21100 7.16700 1.000 53.39000 195 MET A O 1
ATOM 1176 N N . LEU A 1 196 ? -53.18000 46.73300 5.01500 1.000 40.42000 196 LEU A N 1
ATOM 1177 C CA . LEU A 1 196 ? -54.31900 45.82200 4.91200 1.000 37.83000 196 LEU A CA 1
ATOM 1178 C C . LEU A 1 196 ? -53.80200 44.48200 4.40800 1.000 40.24000 196 LEU A C 1
ATOM 1179 O O . LEU A 1 196 ? -53.59300 44.29500 3.20700 1.000 47.59000 196 LEU A O 1
ATOM 1184 N N . THR A 1 197 ? -53.58600 43.54600 5.32700 1.000 36.37000 197 THR A N 1
ATOM 1185 C CA . THR A 1 197 ? -53.07400 42.23100 4.96600 1.000 37.02000 197 THR A CA 1
ATOM 1186 C C . THR A 1 197 ? -54.24000 41.35900 4.51700 1.000 35.11000 197 THR A C 1
ATOM 1187 O O . THR A 1 197 ? -55.17700 41.12300 5.28700 1.000 34.65000 197 THR A O 1
ATOM 1191 N N . ILE A 1 198 ? -54.18200 40.88500 3.27500 1.000 34.79000 198 ILE A N 1
ATOM 1192 C CA . ILE A 1 198 ? -55.26500 40.10000 2.68400 1.000 36.57000 198 ILE A CA 1
ATOM 1193 C C . ILE A 1 198 ? -55.34900 38.76500 3.41400 1.000 30.40000 198 ILE A C 1
ATOM 1194 O O . ILE A 1 198 ? -54.34300 38.30600 3.97300 1.000 28.90000 198 ILE A O 1
ATOM 1199 N N . PRO A 1 199 ? -56.51100 38.10800 3.43600 1.000 24.68000 199 PRO A N 1
ATOM 1200 C CA . PRO A 1 199 ? -56.61100 36.85400 4.20600 1.000 25.16000 199 PRO A CA 1
ATOM 1201 C C . PRO A 1 199 ? -55.64900 35.76600 3.74900 1.000 29.39000 199 PRO A C 1
ATOM 1202 O O . PRO A 1 199 ? -54.90400 35.22700 4.57300 1.000 31.06000 199 PRO A O 1
ATOM 1206 N N . ASN A 1 200 ? -55.63900 35.41600 2.46800 1.000 29.59000 200 ASN A N 1
ATOM 1207 C CA . ASN A 1 200 ? -54.88200 34.24900 2.03900 1.000 29.79000 200 ASN A CA 1
ATOM 1208 C C . ASN A 1 200 ? -53.38500 34.52500 2.07200 1.000 25.92000 200 ASN A C 1
ATOM 1209 O O . ASN A 1 200 ? -52.93300 35.66400 1.94100 1.000 21.88000 200 ASN A O 1
ATOM 1214 N N . GLN A 1 201 ? -52.61600 33.45300 2.23400 1.000 19.39000 201 GLN A N 1
ATOM 1215 C CA . GLN A 1 201 ? -51.17400 33.52000 2.40200 1.000 18.40000 201 GLN A CA 1
ATOM 1216 C C . GLN A 1 201 ? -50.57200 32.23700 1.85400 1.000 17.90000 201 GLN A C 1
ATOM 1217 O O . GLN A 1 201 ? -51.27800 31.25700 1.60100 1.000 16.03000 201 GLN A O 1
ATOM 1223 N N . SER A 1 202 ? -49.25200 32.24000 1.69100 1.000 18.53000 202 SER A N 1
ATOM 1224 C CA . SER A 1 202 ? -48.54500 31.10400 1.11500 1.000 23.07000 202 SER A CA 1
ATOM 1225 C C . SER A 1 202 ? -47.47500 30.62400 2.08200 1.000 16.55000 202 SER A C 1
ATOM 1226 O O . SER A 1 202 ? -46.72200 31.43200 2.63500 1.000 18.58000 202 SER A O 1
ATOM 1229 N N . SER A 1 203 ? -47.40200 29.30600 2.26200 1.000 13.53000 203 SER A N 1
ATOM 1230 C CA . SER A 1 203 ? -46.39300 28.66400 3.09900 1.000 23.36000 203 SER A CA 1
ATOM 1231 C C . SER A 1 203 ? -45.83100 27.49500 2.30200 1.000 16.67000 203 SER A C 1
ATOM 1232 O O . SER A 1 203 ? -46.53800 26.51300 2.05100 1.000 19.83000 203 SER A O 1
ATOM 1235 N N . VAL A 1 204 ? -44.56500 27.59600 1.91300 1.000 18.40000 204 VAL A N 1
ATOM 1236 C CA . VAL A 1 204 ? -43.92200 26.60600 1.05700 1.000 29.31000 204 VAL A CA 1
ATOM 1237 C C . VAL A 1 204 ? -43.11200 25.66200 1.93500 1.000 21.60000 204 VAL A C 1
ATOM 1238 O O . VAL A 1 204 ? -42.13100 26.06700 2.56700 1.000 21.25000 204 VAL A O 1
ATOM 1242 N N . ALA A 1 205 ? -43.52800 24.40100 1.98200 1.000 24.32000 205 ALA A N 1
ATOM 1243 C CA . ALA A 1 205 ? -42.80300 23.37500 2.71400 1.000 28.21000 205 ALA A CA 1
ATOM 1244 C C . ALA A 1 205 ? -41.70700 22.77700 1.84200 1.000 31.56000 205 ALA A C 1
ATOM 1245 O O . ALA A 1 205 ? -41.87700 22.62100 0.63000 1.000 32.65000 205 ALA A O 1
ATOM 1247 N N . ARG A 1 206 ? -40.58000 22.46200 2.46900 1.000 36.78000 206 ARG A N 1
ATOM 1248 C CA . ARG A 1 206 ? -39.44000 21.83500 1.80200 1.000 35.97000 206 ARG A CA 1
ATOM 1249 C C . ARG A 1 206 ? -39.18800 22.47900 0.44000 1.000 36.02000 206 ARG A C 1
ATOM 1250 O O . ARG A 1 206 ? -39.22200 21.83300 -0.60900 1.000 42.18000 206 ARG A O 1
ATOM 1256 N N . ALA A 1 207 ? -38.92900 23.78800 0.48000 1.000 33.48000 207 ALA A N 1
ATOM 1257 C CA . ALA A 1 207 ? -38.84200 24.56800 -0.74900 1.000 35.66000 207 ALA A CA 1
ATOM 1258 C C . ALA A 1 207 ? -37.77100 24.03000 -1.68700 1.000 38.83000 207 ALA A C 1
ATOM 1259 O O . ALA A 1 207 ? -37.88800 24.17900 -2.90900 1.000 39.49000 207 ALA A O 1
ATOM 1261 N N . TYR A 1 208 ? -36.72300 23.40700 -1.14100 1.000 36.87000 208 TYR A N 1
ATOM 1262 C CA . TYR A 1 208 ? -35.66700 22.87500 -1.99300 1.000 37.33000 208 TYR A CA 1
ATOM 1263 C C . TYR A 1 208 ? -36.21000 21.83900 -2.96600 1.000 39.79000 208 TYR A C 1
ATOM 1264 O O . TYR A 1 208 ? -35.64800 21.65100 -4.05100 1.000 41.16000 208 TYR A O 1
ATOM 1272 N N . GLN A 1 209 ? -37.29700 21.16000 -2.60200 1.000 40.76000 209 GLN A N 1
ATOM 1273 C CA . GLN A 1 209 ? -37.90400 20.17500 -3.48400 1.000 40.41000 209 GLN A CA 1
ATOM 1274 C C . GLN A 1 209 ? -38.78800 20.79400 -4.55900 1.000 37.36000 209 GLN A C 1
ATOM 1275 O O . GLN A 1 209 ? -39.17000 20.09000 -5.50000 1.000 35.73000 209 GLN A O 1
ATOM 1281 N N . GLU A 1 210 ? -39.11700 22.08200 -4.44900 1.000 38.53000 210 GLU A N 1
ATOM 1282 C CA . GLU A 1 210 ? -40.11600 22.69700 -5.30900 1.000 36.67000 210 GLU A CA 1
ATOM 1283 C C . GLU A 1 210 ? -39.52900 23.61400 -6.37000 1.000 37.89000 210 GLU A C 1
ATOM 1284 O O . GLU A 1 210 ? -40.27800 24.09700 -7.22500 1.000 36.96000 210 GLU A O 1
ATOM 1290 N N . PHE A 1 211 ? -38.22500 23.86900 -6.33800 1.000 37.12000 211 PHE A N 1
ATOM 1291 C CA . PHE A 1 211 ? -37.57400 24.75700 -7.28900 1.000 34.10000 211 PHE A CA 1
ATOM 1292 C C . PHE A 1 211 ? -36.48000 23.98600 -8.01300 1.000 38.05000 211 PHE A C 1
ATOM 1293 O O . PHE A 1 211 ? -35.67400 23.30200 -7.37300 1.000 41.25000 211 PHE A O 1
ATOM 1301 N N . ASP A 1 212 ? -36.44400 24.10500 -9.33800 1.000 40.85000 212 ASP A N 1
ATOM 1302 C CA . ASP A 1 212 ? -35.35300 23.51800 -10.09900 1.000 42.16000 212 ASP A CA 1
ATOM 1303 C C . ASP A 1 212 ? -34.08900 24.34100 -9.85200 1.000 43.30000 212 ASP A C 1
ATOM 1304 O O . ASP A 1 212 ? -34.10300 25.34200 -9.12800 1.000 47.35000 212 ASP A O 1
ATOM 1309 N N . GLU A 1 213 ? -32.97200 23.93100 -10.46300 1.000 42.63000 213 GLU A N 1
ATOM 1310 C CA . GLU A 1 213 ? -31.72300 24.65500 -10.23900 1.000 47.02000 213 GLU A CA 1
ATOM 1311 C C . GLU A 1 213 ? -31.75600 26.05700 -10.83900 1.000 38.89000 213 GLU A C 1
ATOM 1312 O O . GLU A 1 213 ? -31.01600 26.93400 -10.37600 1.000 45.74000 213 GLU A O 1
ATOM 1318 N N . ALA A 1 214 ? -32.58800 26.28600 -11.85200 1.000 44.87000 214 ALA A N 1
ATOM 1319 C CA . ALA A 1 214 ? -32.69300 27.61600 -12.44200 1.000 43.49000 214 ALA A CA 1
ATOM 1320 C C . ALA A 1 214 ? -33.51200 28.59100 -11.59500 1.000 38.16000 214 ALA A C 1
ATOM 1321 O O . ALA A 1 214 ? -33.34800 29.81300 -11.73300 1.000 38.83000 214 ALA A O 1
ATOM 1323 N N . GLY A 1 215 ? -34.37000 28.08900 -10.71100 1.000 39.93000 215 GLY A N 1
ATOM 1324 C CA . GLY A 1 215 ? -35.18000 28.93600 -9.85900 1.000 37.70000 215 GLY A CA 1
ATOM 1325 C C . GLY A 1 215 ? -36.66300 28.92700 -10.16100 1.000 30.53000 215 GLY A C 1
ATOM 1326 O O . GLY A 1 215 ? -37.42100 29.60700 -9.45600 1.000 32.26000 215 GLY A O 1
ATOM 1327 N N . ARG A 1 216 ? -37.10500 28.21300 -11.19200 1.000 37.50000 216 ARG A N 1
ATOM 1328 C CA . ARG A 1 216 ? -38.52700 28.12000 -11.47800 1.000 34.83000 216 ARG A CA 1
ATOM 1329 C C . ARG A 1 216 ? -39.15800 27.03800 -10.60700 1.000 28.83000 216 ARG A C 1
ATOM 1330 O O . ARG A 1 216 ? -38.53500 26.02000 -10.29000 1.000 23.12000 216 ARG A O 1
ATOM 1336 N N . MET A 1 217 ? -40.40800 27.26800 -10.22000 1.000 27.84000 217 MET A N 1
ATOM 1337 C CA . MET A 1 217 ? -41.10200 26.39400 -9.28500 1.000 32.27000 217 MET A CA 1
ATOM 1338 C C . MET A 1 217 ? -41.91100 25.34900 -10.04200 1.000 28.32000 217 MET A C 1
ATOM 1339 O O . MET A 1 217 ? -42.60700 25.67400 -11.00800 1.000 29.10000 217 MET A O 1
ATOM 1344 N N . ARG A 1 218 ? -41.82200 24.09800 -9.59700 1.000 32.64000 218 ARG A N 1
ATOM 1345 C CA . ARG A 1 218 ? -42.55500 23.02400 -10.24400 1.000 29.02000 218 ARG A CA 1
ATOM 1346 C C . ARG A 1 218 ? -44.03900 23.10900 -9.88700 1.000 34.35000 218 ARG A C 1
ATOM 1347 O O . ARG A 1 218 ? -44.40300 23.63900 -8.83400 1.000 32.35000 218 ARG A O 1
ATOM 1353 N N . PRO A 1 219 ? -44.91400 22.59300 -10.74900 1.000 37.21000 219 PRO A N 1
ATOM 1354 C CA . PRO A 1 219 ? -46.35300 22.63500 -10.45100 1.000 37.02000 219 PRO A CA 1
ATOM 1355 C C . PRO A 1 219 ? -46.67200 21.91300 -9.14800 1.000 34.48000 219 PRO A C 1
ATOM 1356 O O . PRO A 1 219 ? -46.22200 20.78900 -8.91000 1.000 37.11000 219 PRO A O 1
ATOM 1360 N N . SER A 1 220 ? -47.44600 22.57600 -8.29500 1.000 34.58000 220 SER A N 1
ATOM 1361 C CA . SER A 1 220 ? -47.81200 22.00800 -7.00400 1.000 29.78000 220 SER A CA 1
ATOM 1362 C C . SER A 1 220 ? -48.96200 22.82000 -6.42700 1.000 28.47000 220 SER A C 1
ATOM 1363 O O . SER A 1 220 ? -49.30900 23.89000 -6.93400 1.000 26.04000 220 SER A O 1
ATOM 1366 N N . SER A 1 221 ? -49.55900 22.28800 -5.35500 1.000 34.49000 221 SER A N 1
ATOM 1367 C CA . SER A 1 221 ? -50.54600 23.06100 -4.61100 1.000 32.30000 221 SER A CA 1
ATOM 1368 C C . SER A 1 221 ? -49.92400 24.33100 -4.04800 1.000 25.23000 221 SER A C 1
ATOM 1369 O O . SER A 1 221 ? -50.61300 25.34500 -3.89200 1.000 25.98000 221 SER A O 1
ATOM 1372 N N . TYR A 1 222 ? -48.62500 24.29500 -3.74000 1.000 19.99000 222 TYR A N 1
ATOM 1373 C CA . TYR A 1 222 ? -47.93700 25.48900 -3.26100 1.000 25.09000 222 TYR A CA 1
ATOM 1374 C C . TYR A 1 222 ? -47.96800 26.59900 -4.31000 1.000 31.11000 222 TYR A C 1
ATOM 1375 O O . TYR A 1 222 ? -48.30800 27.74800 -4.00400 1.000 30.98000 222 TYR A O 1
ATOM 1383 N N . TYR A 1 223 ? -47.62500 26.27000 -5.56100 1.000 30.72000 223 TYR A N 1
ATOM 1384 C CA . TYR A 1 223 ? -47.64300 27.27400 -6.62200 1.000 21.83000 223 TYR A CA 1
ATOM 1385 C C . TYR A 1 223 ? -49.05500 27.79200 -6.86100 1.000 23.64000 223 TYR A C 1
ATOM 1386 O O . TYR A 1 223 ? -49.26300 28.99800 -7.04600 1.000 27.84000 223 TYR A O 1
ATOM 1394 N N . ASP A 1 224 ? -50.04100 26.89200 -6.86700 1.000 20.05000 224 ASP A N 1
ATOM 1395 C CA . ASP A 1 224 ? -51.42200 27.31200 -7.06600 1.000 24.56000 224 ASP A CA 1
ATOM 1396 C C . ASP A 1 224 ? -51.86700 28.24700 -5.95000 1.000 27.99000 224 ASP A C 1
ATOM 1397 O O . ASP A 1 224 ? -52.59800 29.21300 -6.19400 1.000 26.93000 224 ASP A O 1
ATOM 1402 N N . ARG A 1 225 ? -51.44200 27.97300 -4.71400 1.000 32.29000 225 ARG A N 1
ATOM 1403 C CA . ARG A 1 225 ? -51.75300 28.87900 -3.61400 1.000 29.52000 225 ARG A CA 1
ATOM 1404 C C . ARG A 1 225 ? -51.08200 30.23100 -3.81700 1.000 28.42000 225 ARG A C 1
ATOM 1405 O O . ARG A 1 225 ? -51.66900 31.27300 -3.51400 1.000 29.40000 225 ARG A O 1
ATOM 1411 N N . ILE A 1 226 ? -49.84100 30.23900 -4.30300 1.000 25.97000 226 ILE A N 1
ATOM 1412 C CA . ILE A 1 226 ? -49.18900 31.51600 -4.58500 1.000 27.00000 226 ILE A CA 1
ATOM 1413 C C . ILE A 1 226 ? -49.99900 32.29800 -5.61200 1.000 27.47000 226 ILE A C 1
ATOM 1414 O O . ILE A 1 226 ? -50.15500 33.52500 -5.51200 1.000 26.97000 226 ILE A O 1
ATOM 1419 N N . VAL A 1 227 ? -50.52200 31.59900 -6.61900 1.000 24.60000 227 VAL A N 1
ATOM 1420 C CA . VAL A 1 227 ? -51.32900 32.26000 -7.64300 1.000 32.08000 227 VAL A CA 1
ATOM 1421 C C . VAL A 1 227 ? -52.60800 32.81900 -7.03000 1.000 29.63000 227 VAL A C 1
ATOM 1422 O O . VAL A 1 227 ? -53.01400 33.95200 -7.31600 1.000 29.75000 227 VAL A O 1
ATOM 1426 N N . ASP A 1 228 ? -53.27000 32.02200 -6.18700 1.000 31.09000 228 ASP A N 1
ATOM 1427 C CA . ASP A 1 228 ? -54.44300 32.49900 -5.46200 1.000 32.85000 228 ASP A CA 1
ATOM 1428 C C . ASP A 1 228 ? -54.12800 33.76100 -4.67500 1.000 27.36000 228 ASP A C 1
ATOM 1429 O O . ASP A 1 228 ? -54.91100 34.71900 -4.66800 1.000 24.67000 228 ASP A O 1
ATOM 1434 N N . VAL A 1 229 ? -52.97600 33.77700 -4.00500 1.000 26.34000 229 VAL A N 1
ATOM 1435 C CA . VAL A 1 229 ? -52.63000 34.89500 -3.13600 1.000 34.62000 229 VAL A CA 1
ATOM 1436 C C . VAL A 1 229 ? -52.41300 36.15500 -3.95900 1.000 30.19000 229 VAL A C 1
ATOM 1437 O O . VAL A 1 229 ? -52.89300 37.23400 -3.60300 1.000 26.42000 229 VAL A O 1
ATOM 1441 N N . MET A 1 230 ? -51.67500 36.04300 -5.06300 1.000 29.88000 230 MET A N 1
ATOM 1442 C CA . MET A 1 230 ? -51.42500 37.22100 -5.89000 1.000 30.05000 230 MET A CA 1
ATOM 1443 C C . MET A 1 230 ? -52.71000 37.71900 -6.54500 1.000 29.19000 230 MET A C 1
ATOM 1444 O O . MET A 1 230 ? -52.93600 38.93400 -6.64300 1.000 28.87000 230 MET A O 1
ATOM 1449 N N . GLU A 1 231 ? -53.57100 36.80000 -6.98700 1.000 25.25000 231 GLU A N 1
ATOM 1450 C CA . GLU A 1 231 ? -54.87900 37.19000 -7.50000 1.000 30.89000 231 GLU A CA 1
ATOM 1451 C C . GLU A 1 231 ? -55.65600 37.99200 -6.46100 1.000 31.67000 231 GLU A C 1
ATOM 1452 O O . GLU A 1 231 ? -56.15800 39.08700 -6.74800 1.000 28.22000 231 GLU A O 1
ATOM 1458 N N . GLU A 1 232 ? -55.77100 37.45100 -5.24500 1.000 39.48000 232 GLU A N 1
ATOM 1459 C CA . GLU A 1 232 ? -56.50300 38.13800 -4.18700 1.000 28.95000 232 GLU A CA 1
ATOM 1460 C C . GLU A 1 232 ? -55.85500 39.47200 -3.84700 1.000 28.65000 232 GLU A C 1
ATOM 1461 O O . GLU A 1 232 ? -56.55100 40.45300 -3.55800 1.000 30.99000 232 GLU A O 1
ATOM 1467 N N . LEU A 1 233 ? -54.52300 39.52900 -3.86600 1.000 25.55000 233 LEU A N 1
ATOM 1468 C CA . LEU A 1 233 ? -53.83500 40.77300 -3.55100 1.000 27.79000 233 LEU A CA 1
ATOM 1469 C C . LEU A 1 233 ? -54.18300 41.84800 -4.56400 1.000 36.87000 233 LEU A C 1
ATOM 1470 O O . LEU A 1 233 ? -54.46400 42.99200 -4.19300 1.000 35.00000 233 LEU A O 1
ATOM 1475 N N . VAL A 1 234 ? -54.18100 41.50100 -5.85100 1.000 38.00000 234 VAL A N 1
ATOM 1476 C CA . VAL A 1 234 ? -54.52600 42.49300 -6.86200 1.000 32.08000 234 VAL A CA 1
ATOM 1477 C C . VAL A 1 234 ? -55.98600 42.90600 -6.71700 1.000 35.32000 234 VAL A C 1
ATOM 1478 O O . VAL A 1 234 ? -56.32500 44.09600 -6.80700 1.000 37.09000 234 VAL A O 1
ATOM 1482 N N . LYS A 1 235 ? -56.87400 41.93500 -6.47900 1.000 31.80000 235 LYS A N 1
ATOM 1483 C CA . LYS A 1 235 ? -58.28400 42.25500 -6.28400 1.000 36.18000 235 LYS A CA 1
ATOM 1484 C C . LYS A 1 235 ? -58.46500 43.26300 -5.15300 1.000 40.37000 235 LYS A C 1
ATOM 1485 O O . LYS A 1 235 ? -59.15600 44.27600 -5.31100 1.000 40.36000 235 LYS A O 1
ATOM 1491 N N . PHE A 1 236 ? -57.84400 43.00100 -3.99900 1.000 37.92000 236 PHE A N 1
ATOM 1492 C CA . PHE A 1 236 ? -58.01600 43.88400 -2.85100 1.000 46.56000 236 PHE A CA 1
ATOM 1493 C C . PHE A 1 236 ? -57.31000 45.22000 -3.05700 1.000 44.06000 236 PHE A C 1
ATOM 1494 O O . PHE A 1 236 ? -57.76900 46.24500 -2.54100 1.000 47.32000 236 PHE A O 1
ATOM 1502 N N . THR A 1 237 ? -56.20300 45.23600 -3.80600 1.000 35.81000 237 THR A N 1
ATOM 1503 C CA . THR A 1 237 ? -55.51300 46.49200 -4.07800 1.000 41.88000 237 THR A CA 1
ATOM 1504 C C . THR A 1 237 ? -56.36100 47.40800 -4.94800 1.000 46.93000 237 THR A C 1
ATOM 1505 O O . THR A 1 237 ? -56.44200 48.61700 -4.69400 1.000 45.36000 237 THR A O 1
ATOM 1509 N N . LEU A 1 238 ? -57.00300 46.85300 -5.98000 1.000 44.89000 238 LEU A N 1
ATOM 1510 C CA . LEU A 1 238 ? -57.86400 47.67500 -6.82200 1.000 52.92000 238 LEU A CA 1
ATOM 1511 C C . LEU A 1 238 ? -59.04000 48.22500 -6.02700 1.000 47.73000 238 LEU A C 1
ATOM 1512 O O . LEU A 1 238 ? -59.49700 49.34400 -6.28400 1.000 51.59000 238 LEU A O 1
ATOM 1517 N N . ALA A 1 239 ? -59.53900 47.45400 -5.06200 1.000 47.70000 239 ALA A N 1
ATOM 1518 C CA . ALA A 1 239 ? -60.68500 47.85900 -4.26100 1.000 57.13000 239 ALA A CA 1
ATOM 1519 C C . ALA A 1 239 ? -60.33200 48.85600 -3.16400 1.000 50.70000 239 ALA A C 1
ATOM 1520 O O . ALA A 1 239 ? -61.24300 49.35400 -2.49400 1.000 46.05000 239 ALA A O 1
ATOM 1522 N N . THR A 1 240 ? -59.05100 49.15000 -2.94800 1.000 50.25000 240 THR A N 1
ATOM 1523 C CA . THR A 1 240 ? -58.65500 50.01100 -1.84300 1.000 52.33000 240 THR A CA 1
ATOM 1524 C C . THR A 1 240 ? -57.81400 51.21200 -2.24700 1.000 58.63000 240 THR A C 1
ATOM 1525 O O . THR A 1 240 ? -57.82300 52.21100 -1.52500 1.000 59.42000 240 THR A O 1
ATOM 1529 N N . ARG A 1 241 ? -57.07700 51.14700 -3.35800 1.000 57.73000 241 ARG A N 1
ATOM 1530 C CA . ARG A 1 241 ? -56.11100 52.20100 -3.65400 1.000 59.11000 241 ARG A CA 1
ATOM 1531 C C . ARG A 1 241 ? -56.78000 53.55700 -3.84400 1.000 54.11000 241 ARG A C 1
ATOM 1532 O O . ARG A 1 241 ? -56.17500 54.59400 -3.54500 1.000 43.27000 241 ARG A O 1
ATOM 1538 N N . ASP A 1 242 ? -58.02400 53.57500 -4.32100 1.000 56.14000 242 ASP A N 1
ATOM 1539 C CA . ASP A 1 242 ? -58.70400 54.84200 -4.55300 1.000 58.21000 242 ASP A CA 1
ATOM 1540 C C . ASP A 1 242 ? -59.28500 55.41800 -3.27300 1.000 60.28000 242 ASP A C 1
ATOM 1541 O O . ASP A 1 242 ? -59.43000 56.64000 -3.15800 1.000 65.90000 242 ASP A O 1
ATOM 1546 N N . LEU A 1 243 ? -59.61900 54.56400 -2.30900 1.000 64.89000 243 LEU A N 1
ATOM 1547 C CA . LEU A 1 243 ? -60.20600 54.99800 -1.05100 1.000 55.14000 243 LEU A CA 1
ATOM 1548 C C . LEU A 1 243 ? -59.17100 55.13100 0.05900 1.000 52.01000 243 LEU A C 1
ATOM 1549 O O . LEU A 1 243 ? -59.54300 55.37400 1.21100 1.000 61.17000 243 LEU A O 1
ATOM 1554 N N . SER A 1 244 ? -57.88100 54.99000 -0.26000 1.000 47.29000 244 SER A N 1
ATOM 1555 C CA . SER A 1 244 ? -56.86000 54.96900 0.78200 1.000 57.63000 244 SER A CA 1
ATOM 1556 C C . SER A 1 244 ? -56.90700 56.24000 1.62000 1.000 62.68000 244 SER A C 1
ATOM 1557 O O . SER A 1 244 ? -56.82000 56.18300 2.85200 1.000 60.85000 244 SER A O 1
ATOM 1560 N N . ALA A 1 245 ? -57.03700 57.39800 0.97200 1.000 64.60000 245 ALA A N 1
ATOM 1561 C CA . ALA A 1 245 ? -57.14500 58.64900 1.71400 1.000 66.13000 245 ALA A CA 1
ATOM 1562 C C . ALA A 1 245 ? -58.41600 58.68400 2.55600 1.000 62.59000 245 ALA A C 1
ATOM 1563 O O . ALA A 1 245 ? -58.39800 59.13900 3.70600 1.000 55.46000 245 ALA A O 1
ATOM 1565 N N . PHE A 1 246 ? -59.52900 58.20200 1.99800 1.000 56.48000 246 PHE A N 1
ATOM 1566 C CA . PHE A 1 246 ? -60.79700 58.18100 2.72300 1.000 51.34000 246 PHE A CA 1
ATOM 1567 C C . PHE A 1 246 ? -60.75600 57.20700 3.89400 1.000 59.78000 246 PHE A C 1
ATOM 1568 O O . PHE A 1 246 ? -61.27600 57.50700 4.97600 1.000 61.16000 246 PHE A O 1
ATOM 1576 N N . LEU A 1 247 ? -60.13700 56.04200 3.70700 1.000 60.18000 247 LEU A N 1
ATOM 1577 C CA . LEU A 1 247 ? -60.09500 55.05500 4.77800 1.000 55.26000 247 LEU A CA 1
ATOM 1578 C C . LEU A 1 247 ? -59.26500 55.53400 5.96300 1.000 56.45000 247 LEU A C 1
ATOM 1579 O O . LEU A 1 247 ? -59.54500 55.15400 7.10600 1.000 61.06000 247 LEU A O 1
ATOM 1584 N N . THR A 1 248 ? -58.25100 56.36100 5.71800 1.000 55.00000 248 THR A N 1
ATOM 1585 C CA . THR A 1 248 ? -57.37500 56.84800 6.77400 1.000 56.03000 248 THR A CA 1
ATOM 1586 C C . THR A 1 248 ? -57.81800 58.18700 7.35600 1.000 59.48000 248 THR A C 1
ATOM 1587 O O . THR A 1 248 ? -57.03900 58.82200 8.07600 1.000 60.54000 248 THR A O 1
ATOM 1591 N N . ASP A 1 249 ? -59.03600 58.63600 7.05900 1.000 59.72000 249 ASP A N 1
ATOM 1592 C CA . ASP A 1 249 ? -59.58600 59.84400 7.67200 1.000 63.43000 249 ASP A CA 1
ATOM 1593 C C . ASP A 1 249 ? -60.34500 59.40000 8.91700 1.000 67.50000 249 ASP A C 1
ATOM 1594 O O . ASP A 1 249 ? -61.49400 58.95800 8.83500 1.000 68.64000 249 ASP A O 1
ATOM 1599 N N . ARG A 1 250 ? -59.70400 59.52800 10.07500 1.000 65.12000 250 ARG A N 1
ATOM 1600 C CA . ARG A 1 250 ? -60.17000 58.91200 11.30800 1.000 65.00000 250 ARG A CA 1
ATOM 1601 C C . ARG A 1 250 ? -60.70400 59.96500 12.26900 1.000 70.36000 250 ARG A C 1
ATOM 1602 O O . ARG A 1 250 ? -60.19700 61.08800 12.33500 1.000 71.89000 250 ARG A O 1
ATOM 1608 N N . TYR A 1 251 ? -61.74100 59.57900 13.02000 1.000 67.44000 251 TYR A N 1
ATOM 1609 C CA . TYR A 1 251 ? -62.37200 60.50300 13.95500 1.000 63.09000 251 TYR A CA 1
ATOM 1610 C C . TYR A 1 251 ? -61.35500 61.12300 14.90100 1.000 67.42000 251 TYR A C 1
ATOM 1611 O O . TYR A 1 251 ? -61.43900 62.31400 15.21900 1.000 72.21000 251 TYR A O 1
ATOM 1619 N N . SER A 1 252 ? -60.40200 60.32500 15.38400 1.000 64.58000 252 SER A N 1
ATOM 1620 C CA . SER A 1 252 ? -59.37300 60.85100 16.27400 1.000 65.37000 252 SER A CA 1
ATOM 1621 C C . SER A 1 252 ? -58.67900 62.05800 15.65400 1.000 73.98000 252 SER A C 1
ATOM 1622 O O . SER A 1 252 ? -58.52900 63.10300 16.29700 1.000 76.24000 252 SER A O 1
ATOM 1625 N N . GLU A 1 253 ? -58.24800 61.93100 14.39700 1.000 76.65000 253 GLU A N 1
ATOM 1626 C CA . GLU A 1 253 ? -57.48500 63.00100 13.76300 1.000 71.03000 253 GLU A CA 1
ATOM 1627 C C . GLU A 1 253 ? -58.31200 64.27700 13.63800 1.000 65.55000 253 GLU A C 1
ATOM 1628 O O . GLU A 1 253 ? -57.82000 65.37400 13.92400 1.000 64.84000 253 GLU A O 1
ATOM 1634 N N . ARG A 1 254 ? -59.56700 64.15400 13.20700 1.000 65.36000 254 ARG A N 1
ATOM 1635 C CA . ARG A 1 254 ? -60.42700 65.32700 13.07500 1.000 68.49000 254 ARG A CA 1
ATOM 1636 C C . ARG A 1 254 ? -60.73900 65.95300 14.43000 1.000 74.17000 254 ARG A C 1
ATOM 1637 O O . ARG A 1 254 ? -60.83400 67.18100 14.54300 1.000 74.96000 254 ARG A O 1
ATOM 1643 N N . LYS A 1 255 ? -60.89700 65.13000 15.47000 1.000 75.27000 255 LYS A N 1
ATOM 1644 C CA . LYS A 1 255 ? -61.22400 65.65800 16.79200 1.000 70.12000 255 LYS A CA 1
ATOM 1645 C C . LYS A 1 255 ? -60.11900 66.56300 17.31600 1.000 72.36000 255 LYS A C 1
ATOM 1646 O O . LYS A 1 255 ? -60.38200 67.46400 18.12200 1.000 80.07000 255 LYS A O 1
ATOM 1652 N N . GLU A 1 256 ? -58.88700 66.33900 16.87400 1.000 72.48000 256 GLU A N 1
ATOM 1653 C CA . GLU A 1 256 ? -57.75000 67.18300 17.22600 1.000 77.19000 256 GLU A CA 1
ATOM 1654 C C . GLU A 1 256 ? -57.79200 68.54500 16.52300 1.000 81.45000 256 GLU A C 1
ATOM 1655 O O . GLU A 1 256 ? -56.81400 69.30100 16.60800 1.000 83.15000 256 GLU A O 1
ATOM 1661 N N . ALA A 1 257 ? -58.89300 68.87400 15.84400 1.000 79.88000 257 ALA A N 1
ATOM 1662 C CA . ALA A 1 257 ? -59.09100 70.21400 15.29700 1.000 76.62000 257 ALA A CA 1
ATOM 1663 C C . ALA A 1 257 ? -59.17500 71.15100 16.49600 1.000 72.86000 257 ALA A C 1
ATOM 1664 O O . ALA A 1 257 ? -60.25100 71.54500 16.95100 1.000 70.81000 257 ALA A O 1
ATOM 1666 N N . ALA A 1 258 ? -58.00500 71.52300 17.01000 1.000 77.46000 258 ALA A N 1
ATOM 1667 C CA . ALA A 1 258 ? -57.89100 72.35400 18.20700 1.000 76.75000 258 ALA A CA 1
ATOM 1668 C C . ALA A 1 258 ? -57.43800 73.74900 17.78800 1.000 80.28000 258 ALA A C 1
ATOM 1669 O O . ALA A 1 258 ? -56.24300 74.02200 17.67900 1.000 77.50000 258 ALA A O 1
ATOM 1671 N N . ALA A 1 259 ? -58.40800 74.63400 17.56400 1.000 86.06000 259 ALA A N 1
ATOM 1672 C CA . ALA A 1 259 ? -58.13000 76.02400 17.21100 1.000 84.33000 259 ALA A CA 1
ATOM 1673 C C . ALA A 1 259 ? -58.48100 76.95700 18.36900 1.000 80.14000 259 ALA A C 1
ATOM 1674 O O . ALA A 1 259 ? -57.96400 76.80600 19.47700 1.000 72.70000 259 ALA A O 1
ATOM 1676 N N . GLN B 1 19 ? -43.96200 17.40600 -21.90400 1.000 90.92000 19 GLN B N 1
ATOM 1677 C CA . GLN B 1 19 ? -44.19800 18.84300 -21.78900 1.000 93.35000 19 GLN B CA 1
ATOM 1678 C C . GLN B 1 19 ? -45.47700 19.26400 -22.52900 1.000 87.88000 19 GLN B C 1
ATOM 1679 O O . GLN B 1 19 ? -45.59300 20.39800 -22.99000 1.000 88.71000 19 GLN B O 1
ATOM 1681 N N . GLN B 1 20 ? -46.40900 18.32700 -22.69100 1.000 86.38000 20 GLN B N 1
ATOM 1682 C CA . GLN B 1 20 ? -47.75400 18.67600 -23.12500 1.000 80.97000 20 GLN B CA 1
ATOM 1683 C C . GLN B 1 20 ? -48.26800 19.82900 -22.27200 1.000 70.45000 20 GLN B C 1
ATOM 1684 O O . GLN B 1 20 ? -48.27900 19.74700 -21.04100 1.000 89.95000 20 GLN B O 1
ATOM 1690 N N . MET B 1 21 ? -48.68000 20.91800 -22.92500 1.000 66.33000 21 MET B N 1
ATOM 1691 C CA . MET B 1 21 ? -48.82300 22.17200 -22.19600 1.000 59.93000 21 MET B CA 1
ATOM 1692 C C . MET B 1 21 ? -50.06400 22.97400 -22.56500 1.000 60.77000 21 MET B C 1
ATOM 1693 O O . MET B 1 21 ? -50.06300 24.19800 -22.39100 1.000 63.04000 21 MET B O 1
ATOM 1698 N N . GLY B 1 22 ? -51.12400 22.33600 -23.04800 1.000 60.80000 22 GLY B N 1
ATOM 1699 C CA . GLY B 1 22 ? -52.26800 23.09000 -23.52200 1.000 59.45000 22 GLY B CA 1
ATOM 1700 C C . GLY B 1 22 ? -51.84600 24.02800 -24.63100 1.000 58.93000 22 GLY B C 1
ATOM 1701 O O . GLY B 1 22 ? -50.66300 24.07400 -24.97700 1.000 60.22000 22 GLY B O 1
ATOM 1702 N N . ARG B 1 23 ? -52.77900 24.78700 -25.19900 1.000 53.28000 23 ARG B N 1
ATOM 1703 C CA . ARG B 1 23 ? -52.46500 25.55900 -26.39200 1.000 44.60000 23 ARG B CA 1
ATOM 1704 C C . ARG B 1 23 ? -51.98600 26.97400 -26.10100 1.000 41.04000 23 ARG B C 1
ATOM 1705 O O . ARG B 1 23 ? -51.45100 27.62300 -27.00700 1.000 33.75000 23 ARG B O 1
ATOM 1713 N N . ASP B 1 24 ? -52.15700 27.47300 -24.87900 1.000 52.93000 24 ASP B N 1
ATOM 1714 C CA . ASP B 1 24 ? -51.72300 28.82200 -24.54600 1.000 49.85000 24 ASP B CA 1
ATOM 1715 C C . ASP B 1 24 ? -50.85100 28.80200 -23.29900 1.000 31.81000 24 ASP B C 1
ATOM 1716 O O . ASP B 1 24 ? -50.92900 27.88900 -22.47400 1.000 42.11000 24 ASP B O 1
ATOM 1721 N N . LEU B 1 25 ? -50.00000 29.82800 -23.19400 1.000 32.18000 25 LEU B N 1
ATOM 1722 C CA . LEU B 1 25 ? -49.11900 30.06200 -22.05200 1.000 41.37000 25 LEU B CA 1
ATOM 1723 C C . LEU B 1 25 ? -48.12500 31.15700 -22.43200 1.000 50.66000 25 LEU B C 1
ATOM 1724 O O . LEU B 1 25 ? -48.03900 31.53400 -23.60600 1.000 45.79000 25 LEU B O 1
ATOM 1729 N N . TYR B 1 26 ? -47.37700 31.68400 -21.46000 1.000 37.43000 26 TYR B N 1
ATOM 1730 C CA . TYR B 1 26 ? -46.33900 32.67300 -21.74800 1.000 45.92000 26 TYR B CA 1
ATOM 1731 C C . TYR B 1 26 ? -45.51800 32.97200 -20.49800 1.000 43.25000 26 TYR B C 1
ATOM 1732 O O . TYR B 1 26 ? -45.94500 33.74200 -19.63300 1.000 39.91000 26 TYR B O 1
ATOM 1734 N N . ASP B 1 27 ? -44.33700 32.36300 -20.39900 1.000 37.02000 27 ASP B N 1
ATOM 1735 C CA . ASP B 1 27 ? -43.40500 32.48800 -19.28300 1.000 38.68000 27 ASP B CA 1
ATOM 1736 C C . ASP B 1 27 ? -43.94500 31.84400 -18.01400 1.000 39.40000 27 ASP B C 1
ATOM 1737 O O . ASP B 1 27 ? -43.23900 31.81400 -17.00300 1.000 31.16000 27 ASP B O 1
ATOM 1742 N N . ASP B 1 28 ? -45.16700 31.32000 -18.03300 1.000 41.32000 28 ASP B N 1
ATOM 1743 C CA . ASP B 1 28 ? -45.79600 30.72400 -16.86000 1.000 23.50000 28 ASP B CA 1
ATOM 1744 C C . ASP B 1 28 ? -46.18100 29.30000 -17.24000 1.000 24.58000 28 ASP B C 1
ATOM 1745 O O . ASP B 1 28 ? -47.33100 29.03000 -17.59100 1.000 27.63000 28 ASP B O 1
ATOM 1750 N N . ASP B 1 29 ? -45.21700 28.38200 -17.15400 1.000 18.25000 29 ASP B N 1
ATOM 1751 C CA . ASP B 1 29 ? -45.47500 27.02000 -17.60100 1.000 17.86000 29 ASP B CA 1
ATOM 1752 C C . ASP B 1 29 ? -46.57000 26.38100 -16.76100 1.000 32.68000 29 ASP B C 1
ATOM 1753 O O . ASP B 1 29 ? -47.38900 25.61000 -17.27400 1.000 30.53000 29 ASP B O 1
ATOM 1755 N N . ASP B 1 30 ? -46.61000 26.70600 -15.47000 1.000 37.43000 30 ASP B N 1
ATOM 1756 C CA . ASP B 1 30 ? -47.45700 26.00900 -14.52000 1.000 32.62000 30 ASP B CA 1
ATOM 1757 C C . ASP B 1 30 ? -48.87300 26.55300 -14.47900 1.000 33.16000 30 ASP B C 1
ATOM 1758 O O . ASP B 1 30 ? -49.73300 25.93900 -13.83700 1.000 39.10000 30 ASP B O 1
ATOM 1763 N N . LYS B 1 31 ? -49.14900 27.66800 -15.14900 1.000 29.64000 31 LYS B N 1
ATOM 1764 C CA . LYS B 1 31 ? -50.48300 28.23700 -15.08500 1.000 29.67000 31 LYS B CA 1
ATOM 1765 C C . LYS B 1 31 ? -51.38800 27.44800 -16.02100 1.000 38.43000 31 LYS B C 1
ATOM 1766 O O . LYS B 1 31 ? -51.02400 27.17000 -17.17000 1.000 49.09000 31 LYS B O 1
ATOM 1768 N N . ASP B 1 32 ? -52.56900 27.09100 -15.53300 1.000 39.58000 32 ASP B N 1
ATOM 1769 C CA . ASP B 1 32 ? -53.57600 26.46700 -16.37900 1.000 40.95000 32 ASP B CA 1
ATOM 1770 C C . ASP B 1 32 ? -54.29600 27.60000 -17.09300 1.000 47.51000 32 ASP B C 1
ATOM 1771 O O . ASP B 1 32 ? -55.15100 28.27400 -16.51000 1.000 38.38000 32 ASP B O 1
ATOM 1776 N N . HIS B 1 33 ? -53.93700 27.82700 -18.35700 1.000 50.63000 33 HIS B N 1
ATOM 1777 C CA . HIS B 1 33 ? -54.51200 28.94500 -19.09900 1.000 35.30000 33 HIS B CA 1
ATOM 1778 C C . HIS B 1 33 ? -56.01800 29.00000 -18.90900 1.000 42.32000 33 HIS B C 1
ATOM 1779 O O . HIS B 1 33 ? -56.54700 30.09300 -18.65300 1.000 30.27000 33 HIS B O 1
ATOM 1781 N N . PRO B 1 34 ? -56.75400 27.89600 -19.03100 1.000 49.55000 34 PRO B N 1
ATOM 1782 C CA . PRO B 1 34 ? -58.14700 27.88500 -18.56700 1.000 52.73000 34 PRO B CA 1
ATOM 1783 C C . PRO B 1 34 ? -58.17700 27.88500 -17.04300 1.000 62.93000 34 PRO B C 1
ATOM 1784 O O . PRO B 1 34 ? -57.52400 27.05700 -16.40400 1.000 77.68000 34 PRO B O 1
ATOM 1788 N N . PHE B 1 35 ? -58.91400 28.84400 -16.47300 1.000 60.35000 35 PHE B N 1
ATOM 1789 C CA . PHE B 1 35 ? -59.08900 29.02700 -15.03100 1.000 47.33000 35 PHE B CA 1
ATOM 1790 C C . PHE B 1 35 ? -58.47400 30.33600 -14.54100 1.000 42.42000 35 PHE B C 1
ATOM 1791 O O . PHE B 1 35 ? -58.70400 30.74000 -13.39600 1.000 45.44000 35 PHE B O 1
ATOM 1793 N N . THR B 1 36 ? -57.68700 30.99600 -15.38700 1.000 31.54000 36 THR B N 1
ATOM 1794 C CA . THR B 1 36 ? -57.09200 32.28900 -15.07000 1.000 30.94000 36 THR B CA 1
ATOM 1795 C C . THR B 1 36 ? -58.02300 33.43800 -15.43800 1.000 34.94000 36 THR B C 1
ATOM 1796 O O . THR B 1 36 ? -58.66400 33.41200 -16.49300 1.000 44.98000 36 THR B O 1
ATOM 1800 N N . MET B 1 37 ? -58.10200 34.44200 -14.56600 1.000 36.34000 37 MET B N 1
ATOM 1801 C CA . MET B 1 37 ? -59.01600 35.55500 -14.78400 1.000 35.90000 37 MET B CA 1
ATOM 1802 C C . MET B 1 37 ? -58.44400 36.87400 -14.28700 1.000 37.26000 37 MET B C 1
ATOM 1803 O O . MET B 1 37 ? -57.75900 36.92500 -13.26000 1.000 51.96000 37 MET B O 1
ATOM 1808 N N . ILE B 1 38 ? -58.73400 37.93400 -15.03600 1.000 41.69000 38 ILE B N 1
ATOM 1809 C CA . ILE B 1 38 ? -58.32100 39.29700 -14.71100 1.000 49.58000 38 ILE B CA 1
ATOM 1810 C C . ILE B 1 38 ? -59.23400 39.85000 -13.62000 1.000 45.53000 38 ILE B C 1
ATOM 1811 O O . ILE B 1 38 ? -60.44400 39.58200 -13.63100 1.000 45.70000 38 ILE B O 1
ATOM 1816 N N . PRO B 1 39 ? -58.70800 40.61400 -12.66000 1.000 44.67000 39 PRO B N 1
ATOM 1817 C CA . PRO B 1 39 ? -59.54400 41.12900 -11.56100 1.000 52.91000 39 PRO B CA 1
ATOM 1818 C C . PRO B 1 39 ? -60.34400 42.37200 -11.93700 1.000 52.33000 39 PRO B C 1
ATOM 1819 O O . PRO B 1 39 ? -59.79000 43.36600 -12.41000 1.000 51.30000 39 PRO B O 1
ATOM 1823 N N . ASP B 1 40 ? -61.66700 42.27900 -11.78400 1.000 52.85000 40 ASP B N 1
ATOM 1824 C CA . ASP B 1 40 ? -62.56600 43.43100 -11.88100 1.000 52.11000 40 ASP B CA 1
ATOM 1825 C C . ASP B 1 40 ? -61.94400 44.66300 -11.23000 1.000 49.23000 40 ASP B C 1
ATOM 1826 O O . ASP B 1 40 ? -61.21000 45.41200 -11.87300 1.000 49.74000 40 ASP B O 1
ATOM 1831 N N . PRO B 1 46 ? -71.18600 45.40300 -11.49900 1.000 71.14000 46 PRO B N 1
ATOM 1832 C CA . PRO B 1 46 ? -70.24600 45.31000 -10.37400 1.000 71.34000 46 PRO B CA 1
ATOM 1833 C C . PRO B 1 46 ? -70.75100 45.99300 -9.10000 1.000 70.40000 46 PRO B C 1
ATOM 1834 O O . PRO B 1 46 ? -70.48100 45.52900 -7.99000 1.000 71.11000 46 PRO B O 1
ATOM 1838 N N . GLY B 1 47 ? -71.49300 47.08200 -9.28300 1.000 74.37000 47 GLY B N 1
ATOM 1839 C CA . GLY B 1 47 ? -71.98700 47.86800 -8.15900 1.000 76.81000 47 GLY B CA 1
ATOM 1840 C C . GLY B 1 47 ? -73.25900 47.31500 -7.54000 1.000 74.56000 47 GLY B C 1
ATOM 1841 O O . GLY B 1 47 ? -74.16600 46.85700 -8.23100 1.000 62.69000 47 GLY B O 1
ATOM 1842 N N . ALA B 1 48 ? -73.30800 47.35800 -6.21000 1.000 74.85000 48 ALA B N 1
ATOM 1843 C CA . ALA B 1 48 ? -74.48000 46.92500 -5.46500 1.000 83.33000 48 ALA B CA 1
ATOM 1844 C C . ALA B 1 48 ? -74.60400 47.78500 -4.21500 1.000 79.49000 48 ALA B C 1
ATOM 1845 O O . ALA B 1 48 ? -73.66500 48.47700 -3.81500 1.000 77.51000 48 ALA B O 1
ATOM 1847 N N . VAL B 1 49 ? -75.78000 47.72800 -3.59800 1.000 74.72000 49 VAL B N 1
ATOM 1848 C CA . VAL B 1 49 ? -76.06600 48.53800 -2.42300 1.000 80.08000 49 VAL B CA 1
ATOM 1849 C C . VAL B 1 49 ? -75.71700 47.75600 -1.15900 1.000 71.29000 49 VAL B C 1
ATOM 1850 O O . VAL B 1 49 ? -76.59200 47.43000 -0.35700 1.000 65.04000 49 VAL B O 1
ATOM 1854 N N . ALA B 1 60 ? -80.19600 44.63700 2.96800 1.000 63.85000 60 ALA B N 1
ATOM 1855 C CA . ALA B 1 60 ? -78.80100 44.54000 3.38000 1.000 63.75000 60 ALA B CA 1
ATOM 1856 C C . ALA B 1 60 ? -78.05100 45.83900 3.09500 1.000 63.31000 60 ALA B C 1
ATOM 1857 O O . ALA B 1 60 ? -76.82000 45.86900 3.11000 1.000 54.00000 60 ALA B O 1
ATOM 1859 N N . THR B 1 61 ? -78.79900 46.91700 2.84200 1.000 59.31000 61 THR B N 1
ATOM 1860 C CA . THR B 1 61 ? -78.16400 48.20100 2.56100 1.000 66.59000 61 THR B CA 1
ATOM 1861 C C . THR B 1 61 ? -77.45400 48.74200 3.79800 1.000 72.66000 61 THR B C 1
ATOM 1862 O O . THR B 1 61 ? -76.31900 49.22500 3.70800 1.000 77.68000 61 THR B O 1
ATOM 1866 N N . HIS B 1 62 ? -78.10500 48.67800 4.95600 1.000 70.98000 62 HIS B N 1
ATOM 1867 C CA . HIS B 1 62 ? -77.44300 48.98900 6.22100 1.000 67.87000 62 HIS B CA 1
ATOM 1868 C C . HIS B 1 62 ? -76.71700 47.74000 6.70700 1.000 58.04000 62 HIS B C 1
ATOM 1869 O O . HIS B 1 62 ? -77.36600 46.71100 6.92900 1.000 57.16000 62 HIS B O 1
ATOM 1876 N N . PRO B 1 63 ? -75.39800 47.78200 6.88700 1.000 53.82000 63 PRO B N 1
ATOM 1877 C CA . PRO B 1 63 ? -74.60200 46.53800 6.90400 1.000 54.19000 63 PRO B CA 1
ATOM 1878 C C . PRO B 1 63 ? -74.82500 45.72600 8.16800 1.000 53.29000 63 PRO B C 1
ATOM 1879 O O . PRO B 1 63 ? -74.60900 46.22500 9.28200 1.000 62.59000 63 PRO B O 1
ATOM 1883 N N . PRO B 1 64 ? -75.29300 44.48000 8.04500 1.000 53.62000 64 PRO B N 1
ATOM 1884 C CA . PRO B 1 64 ? -75.34300 43.59300 9.21900 1.000 54.49000 64 PRO B CA 1
ATOM 1885 C C . PRO B 1 64 ? -73.95900 43.41300 9.82900 1.000 57.29000 64 PRO B C 1
ATOM 1886 O O . PRO B 1 64 ? -73.01600 42.98800 9.15900 1.000 56.05000 64 PRO B O 1
ATOM 1890 N N . ARG B 1 65 ? -73.84000 43.76100 11.11000 1.000 55.78000 65 ARG B N 1
ATOM 1891 C CA . ARG B 1 65 ? -72.60300 43.59900 11.87100 1.000 50.03000 65 ARG B CA 1
ATOM 1892 C C . ARG B 1 65 ? -72.92200 42.86500 13.16700 1.000 47.64000 65 ARG B C 1
ATOM 1893 O O . ARG B 1 65 ? -73.63600 43.39700 14.02400 1.000 53.14000 65 ARG B O 1
ATOM 1895 N N . ILE B 1 66 ? -72.40300 41.65100 13.30800 1.000 48.51000 66 ILE B N 1
ATOM 1896 C CA . ILE B 1 66 ? -72.60100 40.86400 14.51800 1.000 49.87000 66 ILE B CA 1
ATOM 1897 C C . ILE B 1 66 ? -71.43900 41.12200 15.46700 1.000 47.14000 66 ILE B C 1
ATOM 1898 O O . ILE B 1 66 ? -70.27200 41.08900 15.06400 1.000 40.59000 66 ILE B O 1
ATOM 1903 N N . LEU B 1 67 ? -71.75600 41.37600 16.72900 1.000 48.66000 67 LEU B N 1
ATOM 1904 C CA . LEU B 1 67 ? -70.76200 41.60500 17.76700 1.000 42.69000 67 LEU B CA 1
ATOM 1905 C C . LEU B 1 67 ? -70.78700 40.43400 18.73800 1.000 43.13000 67 LEU B C 1
ATOM 1906 O O . LEU B 1 67 ? -71.84200 40.09200 19.27900 1.000 43.26000 67 LEU B O 1
ATOM 1911 N N . LEU B 1 68 ? -69.63000 39.82300 18.94200 1.000 37.78000 68 LEU B N 1
ATOM 1912 C CA . LEU B 1 68 ? -69.46200 38.71900 19.88100 1.000 38.58000 68 LEU B CA 1
ATOM 1913 C C . LEU B 1 68 ? -68.74500 39.25500 21.11500 1.000 50.14000 68 LEU B C 1
ATOM 1914 O O . LEU B 1 68 ? -67.51700 39.35100 21.15400 1.000 46.33000 68 LEU B O 1
ATOM 1919 N N . LEU B 1 69 ? -69.52700 39.59800 22.13200 1.000 63.67000 69 LEU B N 1
ATOM 1920 C CA . LEU B 1 69 ? -68.99100 40.05500 23.41100 1.000 57.28000 69 LEU B CA 1
ATOM 1921 C C . LEU B 1 69 ? -68.20600 38.95300 24.10600 1.000 53.70000 69 LEU B C 1
ATOM 1922 O O . LEU B 1 69 ? -67.66400 39.17300 25.19300 1.000 62.41000 69 LEU B O 1
ATOM 1927 N N . TYR B 1 70 ? -68.16700 37.76100 23.50700 1.000 46.08000 70 TYR B N 1
ATOM 1928 C CA . TYR B 1 70 ? -67.59100 36.59800 24.16200 1.000 52.65000 70 TYR B CA 1
ATOM 1929 C C . TYR B 1 70 ? -66.22100 36.92600 24.72000 1.000 48.22000 70 TYR B C 1
ATOM 1930 O O . TYR B 1 70 ? -65.59600 37.92200 24.33600 1.000 45.14000 70 TYR B O 1
ATOM 1932 N N . GLY B 1 71 ? -65.74300 36.07400 25.62300 1.000 50.59000 71 GLY B N 1
ATOM 1933 C CA . GLY B 1 71 ? -64.51900 36.31400 26.35600 1.000 44.97000 71 GLY B CA 1
ATOM 1934 C C . GLY B 1 71 ? -64.74400 36.40200 27.84700 1.000 48.24000 71 GLY B C 1
ATOM 1935 O O . GLY B 1 71 ? -63.88000 35.99200 28.62500 1.000 59.04000 71 GLY B O 1
ATOM 1936 N N . SER B 1 72 ? -65.89100 36.93700 28.25500 1.000 48.76000 72 SER B N 1
ATOM 1937 C CA . SER B 1 72 ? -66.27100 36.97000 29.65700 1.000 57.01000 72 SER B CA 1
ATOM 1938 C C . SER B 1 72 ? -67.77800 36.80700 29.76500 1.000 53.75000 72 SER B C 1
ATOM 1939 O O . SER B 1 72 ? -68.53700 37.56600 29.15500 1.000 54.16000 72 SER B O 1
ATOM 1942 N N . LEU B 1 73 ? -68.19500 35.81000 30.54000 1.000 50.30000 73 LEU B N 1
ATOM 1943 C CA . LEU B 1 73 ? -69.56500 35.70000 31.01500 1.000 48.11000 73 LEU B CA 1
ATOM 1944 C C . LEU B 1 73 ? -69.71800 36.26400 32.42000 1.000 48.06000 73 LEU B C 1
ATOM 1945 O O . LEU B 1 73 ? -70.77000 36.08400 33.04300 1.000 42.90000 73 LEU B O 1
ATOM 1950 N N . ARG B 1 74 ? -68.68500 36.93800 32.93100 1.000 49.89000 74 ARG B N 1
ATOM 1951 C CA . ARG B 1 74 ? -68.79300 37.66000 34.19100 1.000 51.07000 74 ARG B CA 1
ATOM 1952 C C . ARG B 1 74 ? -70.07800 38.47600 34.21900 1.000 55.32000 74 ARG B C 1
ATOM 1953 O O . ARG B 1 74 ? -70.60300 38.88000 33.17700 1.000 57.58000 74 ARG B O 1
ATOM 1959 N N . GLU B 1 75 ? -70.58900 38.72300 35.42700 1.000 57.11000 75 GLU B N 1
ATOM 1960 C CA . GLU B 1 75 ? -71.84400 39.45500 35.54200 1.000 59.80000 75 GLU B CA 1
ATOM 1961 C C . GLU B 1 75 ? -71.62900 40.94000 35.29000 1.000 55.61000 75 GLU B C 1
ATOM 1962 O O . GLU B 1 75 ? -72.45200 41.58600 34.63000 1.000 52.77000 75 GLU B O 1
ATOM 1968 N N . ARG B 1 76 ? -70.52400 41.48700 35.78500 1.000 54.50000 76 ARG B N 1
ATOM 1969 C CA . ARG B 1 76 ? -70.01200 42.77900 35.34000 1.000 54.34000 76 ARG B CA 1
ATOM 1970 C C . ARG B 1 76 ? -68.78000 42.45600 34.49600 1.000 59.37000 76 ARG B C 1
ATOM 1971 O O . ARG B 1 76 ? -67.67900 42.28200 35.02300 1.000 56.81000 76 ARG B O 1
ATOM 1977 N N . SER B 1 77 ? -68.97000 42.36800 33.18300 1.000 67.73000 77 SER B N 1
ATOM 1978 C CA . SER B 1 77 ? -67.88400 42.11000 32.24700 1.000 59.20000 77 SER B CA 1
ATOM 1979 C C . SER B 1 77 ? -67.63700 43.38100 31.44900 1.000 53.11000 77 SER B C 1
ATOM 1980 O O . SER B 1 77 ? -68.54600 43.89100 30.78500 1.000 52.98000 77 SER B O 1
ATOM 1983 N N . TYR B 1 78 ? -66.41100 43.89000 31.51700 1.000 52.14000 78 TYR B N 1
ATOM 1984 C CA . TYR B 1 78 ? -66.07400 45.09200 30.76700 1.000 58.76000 78 TYR B CA 1
ATOM 1985 C C . TYR B 1 78 ? -66.02400 44.81500 29.27100 1.000 58.56000 78 TYR B C 1
ATOM 1986 O O . TYR B 1 78 ? -66.25000 45.72500 28.46400 1.000 54.60000 78 TYR B O 1
ATOM 1994 N N . SER B 1 79 ? -65.75500 43.56800 28.88300 1.000 55.40000 79 SER B N 1
ATOM 1995 C CA . SER B 1 79 ? -65.87100 43.19700 27.47900 1.000 50.31000 79 SER B CA 1
ATOM 1996 C C . SER B 1 79 ? -67.29600 43.40600 26.96700 1.000 49.12000 79 SER B C 1
ATOM 1997 O O . SER B 1 79 ? -67.49700 43.92600 25.86600 1.000 53.89000 79 SER B O 1
ATOM 2000 N N . ARG B 1 80 ? -68.29900 43.05200 27.77400 1.000 47.59000 80 ARG B N 1
ATOM 2001 C CA . ARG B 1 80 ? -69.69500 43.23900 27.38000 1.000 49.75000 80 ARG B CA 1
ATOM 2002 C C . ARG B 1 80 ? -70.02400 44.71600 27.20500 1.000 49.33000 80 ARG B C 1
ATOM 2003 O O . ARG B 1 80 ? -70.67500 45.11200 26.23000 1.000 48.90000 80 ARG B O 1
ATOM 2009 N N . PHE B 1 81 ? -69.59500 45.54800 28.15500 1.000 53.27000 81 PHE B N 1
ATOM 2010 C CA . PHE B 1 81 ? -69.88400 46.97500 28.07400 1.000 57.69000 81 PHE B CA 1
ATOM 2011 C C . PHE B 1 81 ? -69.19100 47.61000 26.87400 1.000 49.16000 81 PHE B C 1
ATOM 2012 O O . PHE B 1 81 ? -69.77000 48.47200 26.19600 1.000 53.32000 81 PHE B O 1
ATOM 2020 N N . ALA B 1 82 ? -67.95100 47.20100 26.59300 1.000 49.07000 82 ALA B N 1
ATOM 2021 C CA . ALA B 1 82 ? -67.27500 47.70700 25.40400 1.000 48.54000 82 ALA B CA 1
ATOM 2022 C C . ALA B 1 82 ? -68.01300 47.27100 24.14600 1.000 49.57000 82 ALA B C 1
ATOM 2023 O O . ALA B 1 82 ? -68.16700 48.05600 23.19900 1.000 38.46000 82 ALA B O 1
ATOM 2025 N N . THR B 1 83 ? -68.50200 46.02800 24.13000 1.000 47.76000 83 THR B N 1
ATOM 2026 C CA . THR B 1 83 ? -69.29900 45.56000 23.00400 1.000 41.49000 83 THR B CA 1
ATOM 2027 C C . THR B 1 83 ? -70.53200 46.43000 22.80700 1.000 47.23000 83 THR B C 1
ATOM 2028 O O . THR B 1 83 ? -70.88200 46.77900 21.67500 1.000 47.07000 83 THR B O 1
ATOM 2032 N N . LEU B 1 84 ? -71.19900 46.80000 23.90200 1.000 55.05000 84 LEU B N 1
ATOM 2033 C CA . LEU B 1 84 ? -72.44900 47.54500 23.78000 1.000 52.33000 84 LEU B CA 1
ATOM 2034 C C . LEU B 1 84 ? -72.20700 48.98700 23.34500 1.000 52.19000 84 LEU B C 1
ATOM 2035 O O . LEU B 1 84 ? -72.97800 49.53600 22.54800 1.000 50.10000 84 LEU B O 1
ATOM 2040 N N . GLU B 1 85 ? -71.13800 49.61700 23.83800 1.000 50.82000 85 GLU B N 1
ATOM 2041 C CA . GLU B 1 85 ? -70.80900 50.95800 23.35600 1.000 56.27000 85 GLU B CA 1
ATOM 2042 C C . GLU B 1 85 ? -70.42900 50.93000 21.87700 1.000 61.33000 85 GLU B C 1
ATOM 2043 O O . GLU B 1 85 ? -70.86600 51.79000 21.09300 1.000 59.61000 85 GLU B O 1
ATOM 2049 N N . ALA B 1 86 ? -69.63400 49.93500 21.47000 1.000 58.14000 86 ALA B N 1
ATOM 2050 C CA . ALA B 1 86 ? -69.30100 49.79000 20.05800 1.000 51.47000 86 ALA B CA 1
ATOM 2051 C C . ALA B 1 86 ? -70.55300 49.56700 19.22100 1.000 58.17000 86 ALA B C 1
ATOM 2052 O O . ALA B 1 86 ? -70.64700 50.05600 18.09200 1.000 57.89000 86 ALA B O 1
ATOM 2054 N N . GLU B 1 87 ? -71.52200 48.81700 19.75200 1.000 54.12000 87 GLU B N 1
ATOM 2055 C CA . GLU B 1 87 ? -72.77200 48.59700 19.03300 1.000 52.27000 87 GLU B CA 1
ATOM 2056 C C . GLU B 1 87 ? -73.55700 49.89400 18.88800 1.000 55.08000 87 GLU B C 1
ATOM 2057 O O . GLU B 1 87 ? -74.14700 50.15500 17.83300 1.000 57.29000 87 GLU B O 1
ATOM 2063 N N . ARG B 1 88 ? -73.60500 50.70200 19.95000 1.000 63.66000 88 ARG B N 1
ATOM 2064 C CA . ARG B 1 88 ? -74.21700 52.02200 19.84100 1.000 67.48000 88 ARG B CA 1
ATOM 2065 C C . ARG B 1 88 ? -73.60500 52.78800 18.67600 1.000 62.57000 88 ARG B C 1
ATOM 2066 O O . ARG B 1 88 ? -74.31100 53.32900 17.81200 1.000 64.11000 88 ARG B O 1
ATOM 2072 N N . LEU B 1 89 ? -72.27500 52.82000 18.63100 1.000 57.96000 89 LEU B N 1
ATOM 2073 C CA . LEU B 1 89 ? -71.58900 53.56000 17.57900 1.000 63.32000 89 LEU B CA 1
ATOM 2074 C C . LEU B 1 89 ? -71.87900 52.98000 16.19800 1.000 67.53000 89 LEU B C 1
ATOM 2075 O O . LEU B 1 89 ? -72.06700 53.72700 15.23000 1.000 67.27000 89 LEU B O 1
ATOM 2080 N N . LEU B 1 90 ? -71.91500 51.65000 16.08800 1.000 66.01000 90 LEU B N 1
ATOM 2081 C CA . LEU B 1 90 ? -72.18100 51.01800 14.80000 1.000 61.53000 90 LEU B CA 1
ATOM 2082 C C . LEU B 1 90 ? -73.58500 51.34800 14.31700 1.000 65.51000 90 LEU B C 1
ATOM 2083 O O . LEU B 1 90 ? -73.80500 51.57400 13.12100 1.000 68.28000 90 LEU B O 1
ATOM 2088 N N . ARG B 1 91 ? -74.55200 51.37900 15.23600 1.000 69.65000 91 ARG B N 1
ATOM 2089 C CA . ARG B 1 91 ? -75.91900 51.70700 14.85300 1.000 71.31000 91 ARG B CA 1
ATOM 2090 C C . ARG B 1 91 ? -76.04500 53.16700 14.45000 1.000 67.09000 91 ARG B C 1
ATOM 2091 O O . ARG B 1 91 ? -76.81700 53.49600 13.53900 1.000 63.56000 91 ARG B O 1
ATOM 2093 N N . HIS B 1 92 ? -75.30000 54.06200 15.10700 1.000 65.07000 92 HIS B N 1
ATOM 2094 C CA . HIS B 1 92 ? -75.32400 55.45100 14.66300 1.000 64.89000 92 HIS B CA 1
ATOM 2095 C C . HIS B 1 92 ? -74.69600 55.60800 13.28100 1.000 70.82000 92 HIS B C 1
ATOM 2096 O O . HIS B 1 92 ? -75.14400 56.43900 12.48200 1.000 78.20000 92 HIS B O 1
ATOM 2103 N N . PHE B 1 93 ? -73.65700 54.82700 12.97900 1.000 69.50000 93 PHE B N 1
ATOM 2104 C CA . PHE B 1 93 ? -73.02300 54.88200 11.66800 1.000 64.14000 93 PHE B CA 1
ATOM 2105 C C . PHE B 1 93 ? -73.81100 54.13000 10.60700 1.000 61.99000 93 PHE B C 1
ATOM 2106 O O . PHE B 1 93 ? -73.36600 54.07200 9.45800 1.000 68.03000 93 PHE B O 1
ATOM 2114 N N . GLY B 1 94 ? -74.96100 53.56300 10.95700 1.000 57.73000 94 GLY B N 1
ATOM 2115 C CA . GLY B 1 94 ? -75.86200 52.99400 9.98100 1.000 64.63000 94 GLY B CA 1
ATOM 2116 C C . GLY B 1 94 ? -75.87000 51.48900 9.85800 1.000 68.15000 94 GLY B C 1
ATOM 2117 O O . GLY B 1 94 ? -76.34500 50.98100 8.83800 1.000 73.95000 94 GLY B O 1
ATOM 2118 N N . CYS B 1 95 ? -75.38800 50.76300 10.85700 1.000 66.36000 95 CYS B N 1
ATOM 2119 C CA . CYS B 1 95 ? -75.31500 49.31400 10.77400 1.000 60.28000 95 CYS B CA 1
ATOM 2120 C C . CYS B 1 95 ? -76.50200 48.69600 11.50400 1.000 61.07000 95 CYS B C 1
ATOM 2121 O O . CYS B 1 95 ? -76.96100 49.21300 12.52600 1.000 68.15000 95 CYS B O 1
ATOM 2124 N N . GLU B 1 96 ? -76.99000 47.57600 10.97700 1.000 54.59000 96 GLU B N 1
ATOM 2125 C CA . GLU B 1 96 ? -77.92300 46.72900 11.70900 1.000 62.19000 96 GLU B CA 1
ATOM 2126 C C . GLU B 1 96 ? -77.10400 45.76500 12.55300 1.000 62.58000 96 GLU B C 1
ATOM 2127 O O . GLU B 1 96 ? -76.24700 45.04700 12.02500 1.000 57.06000 96 GLU B O 1
ATOM 2133 N N . THR B 1 97 ? -77.36100 45.74700 13.85600 1.000 64.83000 97 THR B N 1
ATOM 2134 C CA . THR B 1 97 ? -76.48700 45.05500 14.79000 1.000 58.67000 97 THR B CA 1
ATOM 2135 C C . THR B 1 97 ? -77.22300 43.95800 15.54400 1.000 52.39000 97 THR B C 1
ATOM 2136 O O . THR B 1 97 ? -78.38300 44.12000 15.93500 1.000 57.93000 97 THR B O 1
ATOM 2140 N N . ARG B 1 98 ? -76.53100 42.83700 15.72800 1.000 47.77000 98 ARG B N 1
ATOM 2141 C CA . ARG B 1 98 ? -76.94300 41.77300 16.62800 1.000 47.80000 98 ARG B CA 1
ATOM 2142 C C . ARG B 1 98 ? -75.78000 41.47000 17.56200 1.000 50.10000 98 ARG B C 1
ATOM 2143 O O . ARG B 1 98 ? -74.61500 41.54200 17.16400 1.000 44.07000 98 ARG B O 1
ATOM 2149 N N . VAL B 1 99 ? -76.09800 41.14000 18.81000 1.000 53.40000 99 VAL B N 1
ATOM 2150 C CA . VAL B 1 99 ? -75.08800 40.80900 19.81000 1.000 47.34000 99 VAL B CA 1
ATOM 2151 C C . VAL B 1 99 ? -75.43400 39.44400 20.38300 1.000 41.28000 99 VAL B C 1
ATOM 2152 O O . VAL B 1 99 ? -76.54300 39.24600 20.89500 1.000 45.92000 99 VAL B O 1
ATOM 2156 N N . PHE B 1 100 ? -74.49300 38.50800 20.29800 1.000 39.21000 100 PHE B N 1
ATOM 2157 C CA . PHE B 1 100 ? -74.68200 37.15700 20.80600 1.000 40.86000 100 PHE B CA 1
ATOM 2158 C C . PHE B 1 100 ? -74.05900 37.04600 22.19200 1.000 40.12000 100 PHE B C 1
ATOM 2159 O O . PHE B 1 100 ? -72.92500 37.48800 22.40800 1.000 37.61000 100 PHE B O 1
ATOM 2167 N N . HIS B 1 101 ? -74.79700 36.44000 23.11900 1.000 41.38000 101 HIS B N 1
ATOM 2168 C CA . HIS B 1 101 ? -74.33100 36.17700 24.47400 1.000 37.50000 101 HIS B CA 1
ATOM 2169 C C . HIS B 1 101 ? -74.11400 34.67800 24.62200 1.000 35.85000 101 HIS B C 1
ATOM 2170 O O . HIS B 1 101 ? -74.99400 33.88300 24.27400 1.000 31.77000 101 HIS B O 1
ATOM 2177 N N . ALA B 1 102 ? -72.94500 34.29000 25.12200 1.000 36.98000 102 ALA B N 1
ATOM 2178 C CA . ALA B 1 102 ? -72.57800 32.88200 25.17200 1.000 36.66000 102 ALA B CA 1
ATOM 2179 C C . ALA B 1 102 ? -73.10000 32.17100 26.41300 1.000 39.17000 102 ALA B C 1
ATOM 2180 O O . ALA B 1 102 ? -72.65600 31.05600 26.70400 1.000 41.36000 102 ALA B O 1
ATOM 2182 N N . ASN B 1 103 ? -74.03300 32.77700 27.14100 1.000 38.20000 103 ASN B N 1
ATOM 2183 C CA . ASN B 1 103 ? -74.58600 32.13800 28.32600 1.000 35.46000 103 ASN B CA 1
ATOM 2184 C C . ASN B 1 103 ? -75.29300 30.84500 27.94500 1.000 34.82000 103 ASN B C 1
ATOM 2185 O O . ASN B 1 103 ? -76.24300 30.85200 27.15500 1.000 31.69000 103 ASN B O 1
ATOM 2190 N N . GLY B 1 104 ? -74.83200 29.73500 28.51600 1.000 33.64000 104 GLY B N 1
ATOM 2191 C CA . GLY B 1 104 ? -75.39400 28.43200 28.24400 1.000 34.94000 104 GLY B CA 1
ATOM 2192 C C . GLY B 1 104 ? -74.83300 27.71100 27.03900 1.000 40.42000 104 GLY B C 1
ATOM 2193 O O . GLY B 1 104 ? -75.28300 26.59600 26.74400 1.000 39.72000 104 GLY B O 1
ATOM 2194 N N . LEU B 1 105 ? -73.87900 28.29400 26.33600 1.000 36.59000 105 LEU B N 1
ATOM 2195 C CA . LEU B 1 105 ? -73.24400 27.59300 25.22500 1.000 37.68000 105 LEU B CA 1
ATOM 2196 C C . LEU B 1 105 ? -72.30300 26.52600 25.77200 1.000 34.73000 105 LEU B C 1
ATOM 2197 O O . LEU B 1 105 ? -71.36300 26.86500 26.50400 1.000 38.89000 105 LEU B O 1
ATOM 2202 N N . PRO B 1 106 ? -72.49800 25.24800 25.45100 1.000 32.61000 106 PRO B N 1
ATOM 2203 C CA . PRO B 1 106 ? -71.56600 24.22400 25.93800 1.000 34.44000 106 PRO B CA 1
ATOM 2204 C C . PRO B 1 106 ? -70.24100 24.28900 25.19500 1.000 34.05000 106 PRO B C 1
ATOM 2205 O O . PRO B 1 106 ? -70.12900 24.86700 24.11200 1.000 39.24000 106 PRO B O 1
ATOM 2209 N N . LEU B 1 107 ? -69.22000 23.69000 25.80500 1.000 35.71000 107 LEU B N 1
ATOM 2210 C CA . LEU B 1 107 ? -67.92300 23.59000 25.15400 1.000 39.20000 107 LEU B CA 1
ATOM 2211 C C . LEU B 1 107 ? -68.07500 22.87800 23.81100 1.000 39.43000 107 LEU B C 1
ATOM 2212 O O . LEU B 1 107 ? -68.96400 22.03600 23.64300 1.000 41.28000 107 LEU B O 1
ATOM 2217 N N . PRO B 1 108 ? -67.22800 23.20000 22.83500 1.000 38.77000 108 PRO B N 1
ATOM 2218 C CA . PRO B 1 108 ? -67.34300 22.55800 21.52000 1.000 36.31000 108 PRO B CA 1
ATOM 2219 C C . PRO B 1 108 ? -67.37200 21.03900 21.62600 1.000 37.92000 108 PRO B C 1
ATOM 2220 O O . PRO B 1 108 ? -66.49700 20.42000 22.23400 1.000 39.34000 108 PRO B O 1
ATOM 2224 N N . GLU B 1 109 ? -68.40700 20.44200 21.03800 1.000 38.87000 109 GLU B N 1
ATOM 2225 C CA . GLU B 1 109 ? -68.61800 18.99800 20.97900 1.000 44.51000 109 GLU B CA 1
ATOM 2226 C C . GLU B 1 109 ? -69.01700 18.38500 22.31400 1.000 48.00000 109 GLU B C 1
ATOM 2227 O O . GLU B 1 109 ? -69.03600 17.15100 22.43900 1.000 50.27000 109 GLU B O 1
ATOM 2233 N N . ASP B 1 110 ? -69.33700 19.19800 23.31600 1.000 44.80000 110 ASP B N 1
ATOM 2234 C CA . ASP B 1 110 ? -69.95700 18.68700 24.53000 1.000 40.70000 110 ASP B CA 1
ATOM 2235 C C . ASP B 1 110 ? -71.45900 18.48700 24.36900 1.000 43.60000 110 ASP B C 1
ATOM 2236 O O . ASP B 1 110 ? -72.10500 17.98200 25.29400 1.000 40.20000 110 ASP B O 1
ATOM 2241 N N . ALA B 1 111 ? -72.02300 18.87400 23.22500 1.000 45.86000 111 ALA B N 1
ATOM 2242 C CA . ALA B 1 111 ? -73.44000 18.69100 22.94600 1.000 48.73000 111 ALA B CA 1
ATOM 2243 C C . ALA B 1 111 ? -73.62900 18.56800 21.44000 1.000 52.90000 111 ALA B C 1
ATOM 2244 O O . ALA B 1 111 ? -72.70800 18.80700 20.65500 1.000 51.14000 111 ALA B O 1
ATOM 2246 N N . ASP B 1 112 ? -74.83700 18.18000 21.04100 1.000 53.71000 112 ASP B N 1
ATOM 2247 C CA . ASP B 1 112 ? -75.14600 18.05600 19.62400 1.000 53.57000 112 ASP B CA 1
ATOM 2248 C C . ASP B 1 112 ? -75.21400 19.44500 18.99100 1.000 53.44000 112 ASP B C 1
ATOM 2249 O O . ASP B 1 112 ? -75.66200 20.39600 19.63700 1.000 50.80000 112 ASP B O 1
ATOM 2254 N N . PRO B 1 113 ? -74.77000 19.60000 17.73800 1.000 54.33000 113 PRO B N 1
ATOM 2255 C CA . PRO B 1 113 ? -74.84700 20.93000 17.10700 1.000 50.04000 113 PRO B CA 1
ATOM 2256 C C . PRO B 1 113 ? -76.26900 21.44100 16.95100 1.000 52.74000 113 PRO B C 1
ATOM 2257 O O . PRO B 1 113 ? -76.46300 22.65200 16.78100 1.000 47.01000 113 PRO B O 1
ATOM 2261 N N . SER B 1 114 ? -77.27100 20.55900 17.02200 1.000 55.82000 114 SER B N 1
ATOM 2262 C CA . SER B 1 114 ? -78.66400 20.98600 17.09200 1.000 53.54000 114 SER B CA 1
ATOM 2263 C C . SER B 1 114 ? -78.91500 21.94100 18.25000 1.000 54.13000 114 SER B C 1
ATOM 2264 O O . SER B 1 114 ? -79.93500 22.63900 18.25300 1.000 52.74000 114 SER B O 1
ATOM 2267 N N . HIS B 1 115 ? -78.02500 21.96500 19.23900 1.000 52.76000 115 HIS B N 1
ATOM 2268 C CA . HIS B 1 115 ? -78.24000 22.74700 20.44700 1.000 46.24000 115 HIS B CA 1
ATOM 2269 C C . HIS B 1 115 ? -78.71100 24.15200 20.07700 1.000 43.29000 115 HIS B C 1
ATOM 2270 O O . HIS B 1 115 ? -78.19800 24.74300 19.11900 1.000 49.62000 115 HIS B O 1
ATOM 2277 N N . PRO B 1 116 ? -79.67900 24.71800 20.80600 1.000 44.98000 116 PRO B N 1
ATOM 2278 C CA . PRO B 1 116 ? -80.18100 26.04900 20.42200 1.000 44.81000 116 PRO B CA 1
ATOM 2279 C C . PRO B 1 116 ? -79.10300 27.12000 20.37400 1.000 40.46000 116 PRO B C 1
ATOM 2280 O O . PRO B 1 116 ? -79.07600 27.91700 19.42800 1.000 46.57000 116 PRO B O 1
ATOM 2284 N N . LYS B 1 117 ? -78.22400 27.18000 21.37600 1.000 49.51000 117 LYS B N 1
ATOM 2285 C CA . LYS B 1 117 ? -77.20500 28.22600 21.40500 1.000 49.91000 117 LYS B CA 1
ATOM 2286 C C . LYS B 1 117 ? -76.29500 28.14300 20.18400 1.000 44.84000 117 LYS B C 1
ATOM 2287 O O . LYS B 1 117 ? -76.00300 29.15800 19.53300 1.000 47.05000 117 LYS B O 1
ATOM 2293 N N . VAL B 1 118 ? -75.85400 26.93000 19.84600 1.000 42.47000 118 VAL B N 1
ATOM 2294 C CA . VAL B 1 118 ? -74.97100 26.74700 18.70000 1.000 47.81000 118 VAL B CA 1
ATOM 2295 C C . VAL B 1 118 ? -75.65700 27.22600 17.42800 1.000 48.06000 118 VAL B C 1
ATOM 2296 O O . VAL B 1 118 ? -75.05300 27.91100 16.59400 1.000 40.97000 118 VAL B O 1
ATOM 2300 N N . GLN B 1 119 ? -76.92500 26.84900 17.25100 1.000 50.66000 119 GLN B N 1
ATOM 2301 C CA . GLN B 1 119 ? -77.63400 27.18800 16.02300 1.000 46.22000 119 GLN B CA 1
ATOM 2302 C C . GLN B 1 119 ? -77.90800 28.68200 15.93400 1.000 46.30000 119 GLN B C 1
ATOM 2303 O O . GLN B 1 119 ? -77.83400 29.26400 14.84600 1.000 53.95000 119 GLN B O 1
ATOM 2309 N N . GLU B 1 120 ? -78.22200 29.32500 17.05900 1.000 45.72000 120 GLU B N 1
ATOM 2310 C CA . GLU B 1 120 ? -78.35000 30.77700 17.04500 1.000 51.42000 120 GLU B CA 1
ATOM 2311 C C . GLU B 1 120 ? -77.04800 31.41500 16.58100 1.000 45.37000 120 GLU B C 1
ATOM 2312 O O . GLU B 1 120 ? -77.04800 32.31900 15.73500 1.000 39.51000 120 GLU B O 1
ATOM 2318 N N . LEU B 1 121 ? -75.92000 30.95900 17.13500 1.000 46.03000 121 LEU B N 1
ATOM 2319 C CA . LEU B 1 121 ? -74.63500 31.54100 16.76100 1.000 42.10000 121 LEU B CA 1
ATOM 2320 C C . LEU B 1 121 ? -74.35400 31.33600 15.27700 1.000 42.13000 121 LEU B C 1
ATOM 2321 O O . LEU B 1 121 ? -73.93900 32.26600 14.57700 1.000 45.29000 121 LEU B O 1
ATOM 2326 N N . ARG B 1 122 ? -74.59200 30.12200 14.77500 1.000 42.77000 122 ARG B N 1
ATOM 2327 C CA . ARG B 1 122 ? -74.33400 29.83500 13.36500 1.000 44.71000 122 ARG B CA 1
ATOM 2328 C C . ARG B 1 122 ? -75.22300 30.67800 12.45200 1.000 45.74000 122 ARG B C 1
ATOM 2329 O O . ARG B 1 122 ? -74.75700 31.20800 11.43300 1.000 46.67000 122 ARG B O 1
ATOM 2335 N N . ASP B 1 123 ? -76.51000 30.80300 12.78900 1.000 43.80000 123 ASP B N 1
ATOM 2336 C CA . ASP B 1 123 ? -77.42000 31.58400 11.95700 1.000 43.15000 123 ASP B CA 1
ATOM 2337 C C . ASP B 1 123 ? -77.02800 33.05400 11.95400 1.000 41.95000 123 ASP B C 1
ATOM 2338 O O . ASP B 1 123 ? -77.02700 33.70300 10.89900 1.000 48.36000 123 ASP B O 1
ATOM 2343 N N . LEU B 1 124 ? -76.69100 33.59800 13.12500 1.000 45.81000 124 LEU B N 1
ATOM 2344 C CA . LEU B 1 124 ? -76.20600 34.97100 13.18000 1.000 51.10000 124 LEU B CA 1
ATOM 2345 C C . LEU B 1 124 ? -74.94000 35.13200 12.35000 1.000 46.22000 124 LEU B C 1
ATOM 2346 O O . LEU B 1 124 ? -74.74400 36.16000 11.69300 1.000 44.14000 124 LEU B O 1
ATOM 2351 N N . CYS B 1 125 ? -74.06800 34.12200 12.36500 1.000 42.93000 125 CYS B N 1
ATOM 2352 C CA . CYS B 1 125 ? -72.84000 34.18500 11.58200 1.000 41.74000 125 CYS B CA 1
ATOM 2353 C C . CYS B 1 125 ? -73.14900 34.26500 10.09200 1.000 48.27000 125 CYS B C 1
ATOM 2354 O O . CYS B 1 125 ? -72.54900 35.06000 9.35900 1.000 47.11000 125 CYS B O 1
ATOM 2357 N N . LEU B 1 126 ? -74.08900 33.44300 9.62400 1.000 48.80000 126 LEU B N 1
ATOM 2358 C CA . LEU B 1 126 ? -74.50800 33.53600 8.22800 1.000 47.45000 126 LEU B CA 1
ATOM 2359 C C . LEU B 1 126 ? -75.07900 34.91800 7.92500 1.000 44.60000 126 LEU B C 1
ATOM 2360 O O . LEU B 1 126 ? -74.70300 35.55700 6.93500 1.000 48.59000 126 LEU B O 1
ATOM 2365 N N . TRP B 1 127 ? -75.96900 35.41000 8.79300 1.000 42.22000 127 TRP B N 1
ATOM 2366 C CA . TRP B 1 127 ? -76.54300 36.74200 8.62000 1.000 41.02000 127 TRP B CA 1
ATOM 2367 C C . TRP B 1 127 ? -75.46200 37.81000 8.57300 1.000 40.33000 127 TRP B C 1
ATOM 2368 O O . TRP B 1 127 ? -75.65100 38.86500 7.95100 1.000 48.20000 127 TRP B O 1
ATOM 2378 N N . SER B 1 128 ? -74.33900 37.57100 9.24100 1.000 43.91000 128 SER B N 1
ATOM 2379 C CA . SER B 1 128 ? -73.33200 38.60800 9.38000 1.000 48.69000 128 SER B CA 1
ATOM 2380 C C . SER B 1 128 ? -72.71800 38.95500 8.03100 1.000 42.72000 128 SER B C 1
ATOM 2381 O O . SER B 1 128 ? -72.48100 38.08300 7.18900 1.000 42.28000 128 SER B O 1
ATOM 2384 N N . GLU B 1 129 ? -72.47300 40.24900 7.83400 1.000 40.31000 129 GLU B N 1
ATOM 2385 C CA . GLU B 1 129 ? -71.57700 40.73900 6.79700 1.000 46.98000 129 GLU B CA 1
ATOM 2386 C C . GLU B 1 129 ? -70.25000 41.22200 7.35800 1.000 44.33000 129 GLU B C 1
ATOM 2387 O O . GLU B 1 129 ? -69.24000 41.19300 6.65200 1.000 43.35000 129 GLU B O 1
ATOM 2393 N N . GLY B 1 130 ? -70.23800 41.65300 8.62300 1.000 52.40000 130 GLY B N 1
ATOM 2394 C CA . GLY B 1 130 ? -69.00800 41.93900 9.32900 1.000 48.34000 130 GLY B CA 1
ATOM 2395 C C . GLY B 1 130 ? -69.16900 41.54600 10.78300 1.000 46.34000 130 GLY B C 1
ATOM 2396 O O . GLY B 1 130 ? -70.27100 41.22700 11.23600 1.000 43.26000 130 GLY B O 1
ATOM 2397 N N . GLN B 1 131 ? -68.05600 41.55700 11.51200 1.000 45.14000 131 GLN B N 1
ATOM 2398 C CA . GLN B 1 131 ? -68.08000 41.10000 12.89200 1.000 42.97000 131 GLN B CA 1
ATOM 2399 C C . GLN B 1 131 ? -67.15800 41.94300 13.75900 1.000 44.25000 131 GLN B C 1
ATOM 2400 O O . GLN B 1 131 ? -66.27400 42.65200 13.27000 1.000 43.51000 131 GLN B O 1
ATOM 2406 N N . VAL B 1 132 ? -67.38700 41.84700 15.06600 1.000 45.62000 132 VAL B N 1
ATOM 2407 C CA . VAL B 1 132 ? -66.54400 42.46800 16.08100 1.000 43.79000 132 VAL B CA 1
ATOM 2408 C C . VAL B 1 132 ? -66.25600 41.41400 17.13900 1.000 38.11000 132 VAL B C 1
ATOM 2409 O O . VAL B 1 132 ? -67.18700 40.87700 17.75200 1.000 35.68000 132 VAL B O 1
ATOM 2413 N N . TRP B 1 133 ? -64.97800 41.10700 17.34200 1.000 43.28000 133 TRP B N 1
ATOM 2414 C CA . TRP B 1 133 ? -64.55000 40.19200 18.39500 1.000 41.68000 133 TRP B CA 1
ATOM 2415 C C . TRP B 1 133 ? -63.90600 41.01800 19.50100 1.000 41.11000 133 TRP B C 1
ATOM 2416 O O . TRP B 1 133 ? -62.84200 41.61100 19.29400 1.000 38.63000 133 TRP B O 1
ATOM 2426 N N . THR B 1 134 ? -64.54300 41.05800 20.67000 1.000 46.11000 134 THR B N 1
ATOM 2427 C CA . THR B 1 134 ? -63.99800 41.75200 21.83500 1.000 46.09000 134 THR B CA 1
ATOM 2428 C C . THR B 1 134 ? -63.78100 40.72200 22.93700 1.000 43.48000 134 THR B C 1
ATOM 2429 O O . THR B 1 134 ? -64.74700 40.17700 23.48100 1.000 45.24000 134 THR B O 1
ATOM 2433 N N . SER B 1 135 ? -62.51900 40.45800 23.26900 1.000 37.17000 135 SER B N 1
ATOM 2434 C CA . SER B 1 135 ? -62.17800 39.44800 24.26200 1.000 36.59000 135 SER B CA 1
ATOM 2435 C C . SER B 1 135 ? -61.25700 40.06600 25.30700 1.000 42.72000 135 SER B C 1
ATOM 2436 O O . SER B 1 135 ? -60.29500 40.76300 24.94200 1.000 42.98000 135 SER B O 1
ATOM 2439 N N . PRO B 1 136 ? -61.49600 39.83600 26.59700 1.000 41.31000 136 PRO B N 1
ATOM 2440 C CA . PRO B 1 136 ? -60.49800 40.22300 27.59800 1.000 38.72000 136 PRO B CA 1
ATOM 2441 C C . PRO B 1 136 ? -59.23900 39.38400 27.44700 1.000 36.91000 136 PRO B C 1
ATOM 2442 O O . PRO B 1 136 ? -59.23400 38.32700 26.81100 1.000 41.95000 136 PRO B O 1
ATOM 2446 N N . GLU B 1 137 ? -58.15500 39.87100 28.04600 1.000 35.79000 137 GLU B N 1
ATOM 2447 C CA . GLU B 1 137 ? -56.88800 39.14200 28.05300 1.000 33.78000 137 GLU B CA 1
ATOM 2448 C C . GLU B 1 137 ? -56.84100 38.38000 29.37200 1.000 40.05000 137 GLU B C 1
ATOM 2449 O O . GLU B 1 137 ? -56.38200 38.89500 30.39200 1.000 49.77000 137 GLU B O 1
ATOM 2455 N N . ARG B 1 138 ? -57.32200 37.14200 29.35300 1.000 37.21000 138 ARG B N 1
ATOM 2456 C CA . ARG B 1 138 ? -57.28300 36.27800 30.52400 1.000 39.20000 138 ARG B CA 1
ATOM 2457 C C . ARG B 1 138 ? -56.08000 35.35400 30.39400 1.000 30.95000 138 ARG B C 1
ATOM 2458 O O . ARG B 1 138 ? -55.96200 34.61300 29.41100 1.000 35.43000 138 ARG B O 1
ATOM 2464 N N . HIS B 1 139 ? -55.19200 35.39700 31.38500 1.000 37.43000 139 HIS B N 1
ATOM 2465 C CA . HIS B 1 139 ? -53.95700 34.61900 31.35200 1.000 34.47000 139 HIS B CA 1
ATOM 2466 C C . HIS B 1 139 ? -53.14400 34.92800 30.09800 1.000 32.17000 139 HIS B C 1
ATOM 2467 O O . HIS B 1 139 ? -52.57300 34.03700 29.46600 1.000 30.98000 139 HIS B O 1
ATOM 2474 N N . GLY B 1 140 ? -53.09300 36.20800 29.73900 1.000 34.75000 140 GLY B N 1
ATOM 2475 C CA . GLY B 1 140 ? -52.26300 36.65700 28.63900 1.000 36.09000 140 GLY B CA 1
ATOM 2476 C C . GLY B 1 140 ? -52.64500 36.14500 27.27200 1.000 32.76000 140 GLY B C 1
ATOM 2477 O O . GLY B 1 140 ? -51.76500 35.92500 26.43300 1.000 24.21000 140 GLY B O 1
ATOM 2478 N N . ALA B 1 141 ? -53.93200 35.94700 27.01800 1.000 30.41000 141 ALA B N 1
ATOM 2479 C CA . ALA B 1 141 ? -54.37900 35.42400 25.73500 1.000 22.85000 141 ALA B CA 1
ATOM 2480 C C . ALA B 1 141 ? -55.88700 35.59600 25.65000 1.000 25.18000 141 ALA B C 1
ATOM 2481 O O . ALA B 1 141 ? -56.55400 35.88500 26.64700 1.000 26.90000 141 ALA B O 1
ATOM 2483 N N . MET B 1 142 ? -56.41900 35.41800 24.44300 1.000 30.29000 142 MET B N 1
ATOM 2484 C CA . MET B 1 142 ? -57.86100 35.34800 24.29700 1.000 33.67000 142 MET B CA 1
ATOM 2485 C C . MET B 1 142 ? -58.40300 34.24100 25.19200 1.000 30.48000 142 MET B C 1
ATOM 2486 O O . MET B 1 142 ? -57.69400 33.30400 25.56000 1.000 26.68000 142 MET B O 1
ATOM 2491 N N . THR B 1 143 ? -59.67400 34.35400 25.54300 1.000 30.27000 143 THR B N 1
ATOM 2492 C CA . THR B 1 143 ? -60.27800 33.42800 26.48700 1.000 35.18000 143 THR B CA 1
ATOM 2493 C C . THR B 1 143 ? -60.81900 32.19400 25.77800 1.000 31.57000 143 THR B C 1
ATOM 2494 O O . THR B 1 143 ? -61.05600 32.19100 24.56800 1.000 33.09000 143 THR B O 1
ATOM 2498 N N . GLY B 1 144 ? -61.02400 31.14000 26.57000 1.000 30.38000 144 GLY B N 1
ATOM 2499 C CA . GLY B 1 144 ? -61.67600 29.94800 26.06900 1.000 32.18000 144 GLY B CA 1
ATOM 2500 C C . GLY B 1 144 ? -63.10500 30.17500 25.62700 1.000 31.41000 144 GLY B C 1
ATOM 2501 O O . GLY B 1 144 ? -63.62000 29.42500 24.80000 1.000 32.62000 144 GLY B O 1
ATOM 2502 N N . VAL B 1 145 ? -63.77700 31.18100 26.18700 1.000 33.67000 145 VAL B N 1
ATOM 2503 C CA . VAL B 1 145 ? -65.14200 31.48700 25.76200 1.000 32.30000 145 VAL B CA 1
ATOM 2504 C C . VAL B 1 145 ? -65.15400 31.92400 24.29900 1.000 35.76000 145 VAL B C 1
ATOM 2505 O O . VAL B 1 145 ? -65.88400 31.37000 23.46500 1.000 36.35000 145 VAL B O 1
ATOM 2509 N N . MET B 1 146 ? -64.35200 32.94100 23.97500 1.000 35.67000 146 MET B N 1
ATOM 2510 C CA . MET B 1 146 ? -64.25700 33.43000 22.60200 1.000 40.24000 146 MET B CA 1
ATOM 2511 C C . MET B 1 146 ? -63.87800 32.30800 21.64100 1.000 35.58000 146 MET B C 1
ATOM 2512 O O . MET B 1 146 ? -64.53100 32.10500 20.60600 1.000 27.81000 146 MET B O 1
ATOM 2517 N N . LYS B 1 147 ? -62.80300 31.58300 21.95600 1.000 30.09000 147 LYS B N 1
ATOM 2518 C CA . LYS B 1 147 ? -62.31500 30.55900 21.04300 1.000 28.56000 147 LYS B CA 1
ATOM 2519 C C . LYS B 1 147 ? -63.29200 29.39900 20.93300 1.000 30.23000 147 LYS B C 1
ATOM 2520 O O . LYS B 1 147 ? -63.38400 28.77800 19.87500 1.000 34.27000 147 LYS B O 1
ATOM 2526 N N . SER B 1 148 ? -64.01000 29.07500 22.01100 1.000 29.26000 148 SER B N 1
ATOM 2527 C CA . SER B 1 148 ? -65.04900 28.05600 21.92700 1.000 35.03000 148 SER B CA 1
ATOM 2528 C C . SER B 1 148 ? -66.16200 28.50300 20.99400 1.000 32.55000 148 SER B C 1
ATOM 2529 O O . SER B 1 148 ? -66.68800 27.70400 20.21000 1.000 29.44000 148 SER B O 1
ATOM 2532 N N . GLN B 1 149 ? -66.53800 29.78100 21.07100 1.000 31.82000 149 GLN B N 1
ATOM 2533 C CA . GLN B 1 149 ? -67.52900 30.31300 20.14600 1.000 29.12000 149 GLN B CA 1
ATOM 2534 C C . GLN B 1 149 ? -67.06600 30.15100 18.70500 1.000 33.44000 149 GLN B C 1
ATOM 2535 O O . GLN B 1 149 ? -67.82900 29.70900 17.83700 1.000 29.19000 149 GLN B O 1
ATOM 2541 N N . ILE B 1 150 ? -65.81000 30.51400 18.43100 1.000 31.76000 150 ILE B N 1
ATOM 2542 C CA . ILE B 1 150 ? -65.32000 30.42700 17.05900 1.000 26.05000 150 ILE B CA 1
ATOM 2543 C C . ILE B 1 150 ? -65.15600 28.97000 16.63200 1.000 30.65000 150 ILE B C 1
ATOM 2544 O O . ILE B 1 150 ? -65.32300 28.63900 15.45100 1.000 31.90000 150 ILE B O 1
ATOM 2549 N N . ASP B 1 151 ? -64.82600 28.08100 17.57200 1.000 29.71000 151 ASP B N 1
ATOM 2550 C CA . ASP B 1 151 ? -64.66600 26.66500 17.27200 1.000 30.73000 151 ASP B CA 1
ATOM 2551 C C . ASP B 1 151 ? -65.99300 26.01100 16.92800 1.000 31.40000 151 ASP B C 1
ATOM 2552 O O . ASP B 1 151 ? -66.00700 24.97900 16.24800 1.000 33.32000 151 ASP B O 1
ATOM 2557 N N . TRP B 1 152 ? -67.10400 26.57500 17.40600 1.000 30.48000 152 TRP B N 1
ATOM 2558 C CA . TRP B 1 152 ? -68.42500 26.06500 17.07000 1.000 36.04000 152 TRP B CA 1
ATOM 2559 C C . TRP B 1 152 ? -68.84800 26.42100 15.65300 1.000 28.26000 152 TRP B C 1
ATOM 2560 O O . TRP B 1 152 ? -69.84000 25.87400 15.16300 1.000 24.02000 152 TRP B O 1
ATOM 2570 N N . ILE B 1 153 ? -68.12800 27.32500 14.98200 1.000 28.76000 153 ILE B N 1
ATOM 2571 C CA . ILE B 1 153 ? -68.44600 27.73000 13.62600 1.000 32.07000 153 ILE B CA 1
ATOM 2572 C C . ILE B 1 153 ? -67.54300 26.93400 12.68100 1.000 27.47000 153 ILE B C 1
ATOM 2573 O O . ILE B 1 153 ? -66.32500 27.18400 12.66100 1.000 27.24000 153 ILE B O 1
ATOM 2578 N N . PRO B 1 154 ? -68.07400 26.00700 11.88800 1.000 27.18000 154 PRO B N 1
ATOM 2579 C CA . PRO B 1 154 ? -67.22600 25.32700 10.90400 1.000 36.95000 154 PRO B CA 1
ATOM 2580 C C . PRO B 1 154 ? -66.82700 26.28600 9.79300 1.000 38.33000 154 PRO B C 1
ATOM 2581 O O . PRO B 1 154 ? -67.60000 27.15700 9.38700 1.000 34.70000 154 PRO B O 1
ATOM 2585 N N . LEU B 1 155 ? -65.60000 26.12000 9.29200 1.000 37.46000 155 LEU B N 1
ATOM 2586 C CA . LEU B 1 155 ? -65.18200 26.90700 8.13600 1.000 44.87000 155 LEU B CA 1
ATOM 2587 C C . LEU B 1 155 ? -66.07700 26.60900 6.94000 1.000 46.04000 155 LEU B C 1
ATOM 2588 O O . LEU B 1 155 ? -66.41000 27.51100 6.16000 1.000 43.00000 155 LEU B O 1
ATOM 2593 N N . SER B 1 156 ? -66.47200 25.34800 6.78200 1.000 49.64000 156 SER B N 1
ATOM 2594 C CA . SER B 1 156 ? -67.35100 24.92300 5.70300 1.000 62.13000 156 SER B CA 1
ATOM 2595 C C . SER B 1 156 ? -68.36000 23.93300 6.25900 1.000 58.11000 156 SER B C 1
ATOM 2596 O O . SER B 1 156 ? -67.99100 22.84400 6.70700 1.000 52.69000 156 SER B O 1
ATOM 2599 N N . MET B 1 157 ? -69.63100 24.31300 6.22800 1.000 56.48000 157 MET B N 1
ATOM 2600 C CA . MET B 1 157 ? -70.73300 23.42600 6.59200 1.000 69.79000 157 MET B CA 1
ATOM 2601 C C . MET B 1 157 ? -71.29000 23.00800 5.23300 1.000 74.56000 157 MET B C 1
ATOM 2602 O O . MET B 1 157 ? -72.24200 23.58700 4.70300 1.000 71.20000 157 MET B O 1
ATOM 2607 N N . GLY B 1 158 ? -70.65400 22.00100 4.65100 1.000 82.19000 158 GLY B N 1
ATOM 2608 C CA . GLY B 1 158 ? -70.99000 21.58300 3.30700 1.000 80.92000 158 GLY B CA 1
ATOM 2609 C C . GLY B 1 158 ? -70.57900 22.53800 2.19900 1.000 76.99000 158 GLY B C 1
ATOM 2610 O O . GLY B 1 158 ? -69.39800 22.60300 1.84500 1.000 82.14000 158 GLY B O 1
ATOM 2611 N N . ALA B 1 159 ? -71.52900 23.27500 1.62100 1.000 72.60000 159 ALA B N 1
ATOM 2612 C CA . ALA B 1 159 ? -71.22000 24.15800 0.50000 1.000 74.40000 159 ALA B CA 1
ATOM 2613 C C . ALA B 1 159 ? -71.05700 25.62900 0.86500 1.000 64.79000 159 ALA B C 1
ATOM 2614 O O . ALA B 1 159 ? -70.53600 26.39400 0.04400 1.000 68.70000 159 ALA B O 1
ATOM 2616 N N . ILE B 1 160 ? -71.48200 26.05000 2.05000 1.000 65.47000 160 ILE B N 1
ATOM 2617 C CA . ILE B 1 160 ? -71.48200 27.46000 2.42800 1.000 67.85000 160 ILE B CA 1
ATOM 2618 C C . ILE B 1 160 ? -70.34000 27.71200 3.40500 1.000 61.32000 160 ILE B C 1
ATOM 2619 O O . ILE B 1 160 ? -70.01400 26.85100 4.22800 1.000 67.82000 160 ILE B O 1
ATOM 2624 N N . ARG B 1 161 ? -69.71800 28.88000 3.29900 1.000 57.17000 161 ARG B N 1
ATOM 2625 C CA . ARG B 1 161 ? -68.67300 29.30600 4.22500 1.000 54.33000 161 ARG B CA 1
ATOM 2626 C C . ARG B 1 161 ? -69.18200 30.45100 5.08700 1.000 54.51000 161 ARG B C 1
ATOM 2627 O O . ARG B 1 161 ? -69.30800 31.58200 4.58900 1.000 49.47000 161 ARG B O 1
ATOM 2633 N N . PRO B 1 162 ? -69.47900 30.21800 6.37100 1.000 48.19000 162 PRO B N 1
ATOM 2634 C CA . PRO B 1 162 ? -70.21200 31.22700 7.15300 1.000 34.17000 162 PRO B CA 1
ATOM 2635 C C . PRO B 1 162 ? -69.39400 32.46100 7.48900 1.000 34.48000 162 PRO B C 1
ATOM 2636 O O . PRO B 1 162 ? -69.98800 33.50800 7.78100 1.000 33.60000 162 PRO B O 1
ATOM 2640 N N . THR B 1 163 ? -68.06500 32.37800 7.47500 1.000 35.24000 163 THR B N 1
ATOM 2641 C CA . THR B 1 163 ? -67.22400 33.52100 7.80700 1.000 37.34000 163 THR B CA 1
ATOM 2642 C C . THR B 1 163 ? -66.57400 34.16300 6.59100 1.000 39.52000 163 THR B C 1
ATOM 2643 O O . THR B 1 163 ? -66.23400 35.35100 6.64100 1.000 38.50000 163 THR B O 1
ATOM 2647 N N . GLN B 1 164 ? -66.38400 33.40500 5.51100 1.000 41.12000 164 GLN B N 1
ATOM 2648 C CA . GLN B 1 164 ? -65.59000 33.87300 4.38300 1.000 36.32000 164 GLN B CA 1
ATOM 2649 C C . GLN B 1 164 ? -66.10800 35.20200 3.85300 1.000 31.01000 164 GLN B C 1
ATOM 2650 O O . GLN B 1 164 ? -67.31400 35.39100 3.67300 1.000 30.49000 164 GLN B O 1
ATOM 2656 N N . GLY B 1 165 ? -65.17900 36.12200 3.59400 1.000 31.30000 165 GLY B N 1
ATOM 2657 C CA . GLY B 1 165 ? -65.49800 37.40300 3.01000 1.000 37.79000 165 GLY B CA 1
ATOM 2658 C C . GLY B 1 165 ? -65.96900 38.45600 3.98300 1.000 37.14000 165 GLY B C 1
ATOM 2659 O O . GLY B 1 165 ? -65.85000 39.65100 3.68400 1.000 37.79000 165 GLY B O 1
ATOM 2660 N N . ARG B 1 166 ? -66.48900 38.05900 5.14000 1.000 48.19000 166 ARG B N 1
ATOM 2661 C CA . ARG B 1 166 ? -67.00100 39.01900 6.10400 1.000 40.25000 166 ARG B CA 1
ATOM 2662 C C . ARG B 1 166 ? -65.85100 39.77700 6.75700 1.000 40.98000 166 ARG B C 1
ATOM 2663 O O . ARG B 1 166 ? -64.76300 39.23700 6.97300 1.000 40.55000 166 ARG B O 1
ATOM 2669 N N . THR B 1 167 ? -66.10600 41.04600 7.06500 1.000 38.33000 167 THR B N 1
ATOM 2670 C CA . THR B 1 167 ? -65.11500 41.89500 7.70200 1.000 39.13000 167 THR B CA 1
ATOM 2671 C C . THR B 1 167 ? -64.97400 41.53300 9.18000 1.000 47.04000 167 THR B C 1
ATOM 2672 O O . THR B 1 167 ? -65.79800 40.81800 9.75900 1.000 44.51000 167 THR B O 1
ATOM 2676 N N . LEU B 1 168 ? -63.90100 42.03100 9.79200 1.000 45.52000 168 LEU B N 1
ATOM 2677 C CA . LEU B 1 168 ? -63.58700 41.68400 11.17100 1.000 44.36000 168 LEU B CA 1
ATOM 2678 C C . LEU B 1 168 ? -62.88800 42.84700 11.85100 1.000 43.64000 168 LEU B C 1
ATOM 2679 O O . LEU B 1 168 ? -61.96800 43.44100 11.28100 1.000 40.46000 168 LEU B O 1
ATOM 2684 N N . ALA B 1 169 ? -63.33800 43.16000 13.06300 1.000 45.07000 169 ALA B N 1
ATOM 2685 C CA . ALA B 1 169 ? -62.68300 44.11300 13.94500 1.000 47.39000 169 ALA B CA 1
ATOM 2686 C C . ALA B 1 169 ? -62.38000 43.42600 15.26900 1.000 40.83000 169 ALA B C 1
ATOM 2687 O O . ALA B 1 169 ? -63.27100 42.81500 15.86900 1.000 41.13000 169 ALA B O 1
ATOM 2689 N N . VAL B 1 170 ? -61.13000 43.51500 15.71700 1.000 40.51000 170 VAL B N 1
ATOM 2690 C CA . VAL B 1 170 ? -60.69600 42.88300 16.95900 1.000 40.45000 170 VAL B CA 1
ATOM 2691 C C . VAL B 1 170 ? -60.44800 43.96200 18.00500 1.000 41.52000 170 VAL B C 1
ATOM 2692 O O . VAL B 1 170 ? -59.84000 45.00000 17.71600 1.000 40.61000 170 VAL B O 1
ATOM 2696 N N . MET B 1 171 ? -60.92100 43.70900 19.22500 1.000 48.30000 171 MET B N 1
ATOM 2697 C CA . MET B 1 171 ? -60.72200 44.59500 20.36400 1.000 46.35000 171 MET B CA 1
ATOM 2698 C C . MET B 1 171 ? -60.52000 43.72800 21.60000 1.000 44.24000 171 MET B C 1
ATOM 2699 O O . MET B 1 171 ? -60.90500 42.55700 21.62600 1.000 43.89000 171 MET B O 1
ATOM 2704 N N . GLN B 1 172 ? -59.89700 44.30100 22.62700 1.000 44.96000 172 GLN B N 1
ATOM 2705 C CA . GLN B 1 172 ? -59.63700 43.55000 23.84800 1.000 37.68000 172 GLN B CA 1
ATOM 2706 C C . GLN B 1 172 ? -59.67400 44.48200 25.04900 1.000 47.41000 172 GLN B C 1
ATOM 2707 O O . GLN B 1 172 ? -59.31800 45.65900 24.95300 1.000 46.98000 172 GLN B O 1
ATOM 2713 N N . VAL B 1 173 ? -60.11300 43.93500 26.18000 1.000 46.19000 173 VAL B N 1
ATOM 2714 C CA . VAL B 1 173 ? -60.07000 44.62300 27.46300 1.000 39.32000 173 VAL B CA 1
ATOM 2715 C C . VAL B 1 173 ? -59.03900 43.91200 28.32900 1.000 45.66000 173 VAL B C 1
ATOM 2716 O O . VAL B 1 173 ? -58.73600 42.73100 28.12600 1.000 43.41000 173 VAL B O 1
ATOM 2720 N N . SER B 1 174 ? -58.49000 44.63900 29.29700 1.000 42.82000 174 SER B N 1
ATOM 2721 C CA . SER B 1 174 ? -57.47100 44.06600 30.16200 1.000 44.64000 174 SER B CA 1
ATOM 2722 C C . SER B 1 174 ? -57.57300 44.67500 31.54900 1.000 56.54000 174 SER B C 1
ATOM 2723 O O . SER B 1 174 ? -57.90500 45.85200 31.70800 1.000 56.27000 174 SER B O 1
ATOM 2726 N N . GLY B 1 175 ? -57.28000 43.85200 32.55800 1.000 57.70000 175 GLY B N 1
ATOM 2727 C CA . GLY B 1 175 ? -57.20900 44.35300 33.91600 1.000 52.61000 175 GLY B CA 1
ATOM 2728 C C . GLY B 1 175 ? -55.94200 45.11100 34.23700 1.000 55.59000 175 GLY B C 1
ATOM 2729 O O . GLY B 1 175 ? -55.90500 45.83400 35.23900 1.000 62.55000 175 GLY B O 1
ATOM 2730 N N . GLY B 1 176 ? -54.90800 44.96500 33.41100 1.000 52.10000 176 GLY B N 1
ATOM 2731 C CA . GLY B 1 176 ? -53.66100 45.66200 33.64100 1.000 56.96000 176 GLY B CA 1
ATOM 2732 C C . GLY B 1 176 ? -53.29100 46.61500 32.52500 1.000 54.96000 176 GLY B C 1
ATOM 2733 O O . GLY B 1 176 ? -54.14400 47.32300 31.97700 1.000 51.12000 176 GLY B O 1
ATOM 2734 N N . SER B 1 177 ? -52.00300 46.62900 32.18700 1.000 55.93000 177 SER B N 1
ATOM 2735 C CA . SER B 1 177 ? -51.48700 47.50400 31.14600 1.000 55.94000 177 SER B CA 1
ATOM 2736 C C . SER B 1 177 ? -52.14600 47.20200 29.79800 1.000 49.46000 177 SER B C 1
ATOM 2737 O O . SER B 1 177 ? -52.92200 46.25200 29.64100 1.000 49.04000 177 SER B O 1
ATOM 2740 N N . GLN B 1 178 ? -51.83500 48.05200 28.82000 1.000 54.40000 178 GLN B N 1
ATOM 2741 C CA . GLN B 1 178 ? -52.31600 47.90000 27.44700 1.000 57.12000 178 GLN B CA 1
ATOM 2742 C C . GLN B 1 178 ? -51.41500 46.94600 26.66800 1.000 53.71000 178 GLN B C 1
ATOM 2743 O O . GLN B 1 178 ? -50.38700 47.33300 26.11200 1.000 55.06000 178 GLN B O 1
ATOM 2749 N N . SER B 1 179 ? -51.80100 45.67700 26.63600 1.000 47.17000 179 SER B N 1
ATOM 2750 C CA . SER B 1 179 ? -51.13200 44.65800 25.84400 1.000 45.28000 179 SER B CA 1
ATOM 2751 C C . SER B 1 179 ? -52.00900 44.27500 24.64900 1.000 38.35000 179 SER B C 1
ATOM 2752 O O . SER B 1 179 ? -53.14300 44.74600 24.49300 1.000 30.34000 179 SER B O 1
ATOM 2755 N N . PHE B 1 180 ? -51.47000 43.39700 23.79500 1.000 39.40000 180 PHE B N 1
ATOM 2756 C CA . PHE B 1 180 ? -52.13400 43.03800 22.54700 1.000 37.20000 180 PHE B CA 1
ATOM 2757 C C . PHE B 1 180 ? -52.15700 41.53300 22.29600 1.000 34.44000 180 PHE B C 1
ATOM 2758 O O . PHE B 1 180 ? -52.36100 41.11400 21.15300 1.000 40.49000 180 PHE B O 1
ATOM 2766 N N . ASN B 1 181 ? -51.94300 40.70600 23.32000 1.000 34.16000 181 ASN B N 1
ATOM 2767 C CA . ASN B 1 181 ? -51.91600 39.26200 23.10400 1.000 35.84000 181 ASN B CA 1
ATOM 2768 C C . ASN B 1 181 ? -53.22800 38.77200 22.50000 1.000 30.64000 181 ASN B C 1
ATOM 2769 O O . ASN B 1 181 ? -53.23700 38.05900 21.48500 1.000 38.53000 181 ASN B O 1
ATOM 2774 N N . ALA B 1 182 ? -54.35200 39.16700 23.10000 1.000 28.03000 182 ALA B N 1
ATOM 2775 C CA . ALA B 1 182 ? -55.65000 38.69000 22.63600 1.000 31.24000 182 ALA B CA 1
ATOM 2776 C C . ALA B 1 182 ? -55.93300 39.17000 21.21800 1.000 31.53000 182 ALA B C 1
ATOM 2777 O O . ALA B 1 182 ? -56.36300 38.39100 20.35800 1.000 34.96000 182 ALA B O 1
ATOM 2779 N N . VAL B 1 183 ? -55.70600 40.45900 20.95600 1.000 29.57000 183 VAL B N 1
ATOM 2780 C CA . VAL B 1 183 ? -56.00700 40.99300 19.63300 1.000 30.87000 183 VAL B CA 1
ATOM 2781 C C . VAL B 1 183 ? -55.11300 40.36100 18.57500 1.000 32.54000 183 VAL B C 1
ATOM 2782 O O . VAL B 1 183 ? -55.54300 40.16000 17.43800 1.000 30.71000 183 VAL B O 1
ATOM 2786 N N . ASN B 1 184 ? -53.86600 40.03300 18.92200 1.000 28.33000 184 ASN B N 1
ATOM 2787 C CA . ASN B 1 184 ? -52.97400 39.38600 17.96200 1.000 29.00000 184 ASN B CA 1
ATOM 2788 C C . ASN B 1 184 ? -53.44800 37.97300 17.64100 1.000 34.10000 184 ASN B C 1
ATOM 2789 O O . ASN B 1 184 ? -53.53200 37.57900 16.46400 1.000 41.40000 184 ASN B O 1
ATOM 2794 N N . GLN B 1 185 ? -53.74900 37.18900 18.68000 1.000 25.23000 185 GLN B N 1
ATOM 2795 C CA . GLN B 1 185 ? -54.26600 35.84600 18.44800 1.000 30.82000 185 GLN B CA 1
ATOM 2796 C C . GLN B 1 185 ? -55.53500 35.89900 17.60800 1.000 29.07000 185 GLN B C 1
ATOM 2797 O O . GLN B 1 185 ? -55.74400 35.05500 16.72700 1.000 26.53000 185 GLN B O 1
ATOM 2803 N N . MET B 1 186 ? -56.37100 36.91600 17.82400 1.000 28.82000 186 MET B N 1
ATOM 2804 C CA . MET B 1 186 ? -57.61200 37.02000 17.06500 1.000 30.48000 186 MET B CA 1
ATOM 2805 C C . MET B 1 186 ? -57.37900 37.53000 15.64700 1.000 33.88000 186 MET B C 1
ATOM 2806 O O . MET B 1 186 ? -58.11100 37.14600 14.73000 1.000 36.51000 186 MET B O 1
ATOM 2811 N N . ARG B 1 187 ? -56.36400 38.36800 15.43700 1.000 31.49000 187 ARG B N 1
ATOM 2812 C CA . ARG B 1 187 ? -55.96600 38.77700 14.08800 1.000 29.26000 187 ARG B CA 1
ATOM 2813 C C . ARG B 1 187 ? -55.52400 37.57600 13.24900 1.000 34.28000 187 ARG B C 1
ATOM 2814 O O . ARG B 1 187 ? -55.93000 37.42100 12.09100 1.000 40.91000 187 ARG B O 1
ATOM 2816 N N . VAL B 1 188 ? -54.75900 36.66100 13.84900 1.000 29.40000 188 VAL B N 1
ATOM 2817 C CA . VAL B 1 188 ? -54.37400 35.43300 13.13100 1.000 27.35000 188 VAL B CA 1
ATOM 2818 C C . VAL B 1 188 ? -55.57800 34.50800 12.91100 1.000 27.95000 188 VAL B C 1
ATOM 2819 O O . VAL B 1 188 ? -55.76800 33.94000 11.81600 1.000 29.34000 188 VAL B O 1
ATOM 2823 N N . LEU B 1 189 ? -56.41800 34.34600 13.94300 1.000 28.91000 189 LEU B N 1
ATOM 2824 C CA . LEU B 1 189 ? -57.61200 33.50600 13.81600 1.000 30.49000 189 LEU B CA 1
ATOM 2825 C C . LEU B 1 189 ? -58.50800 33.97000 12.67100 1.000 27.23000 189 LEU B C 1
ATOM 2826 O O . LEU B 1 189 ? -59.11000 33.14800 11.96500 1.000 28.61000 189 LEU B O 1
ATOM 2831 N N . GLY B 1 190 ? -58.63300 35.29300 12.50300 1.000 30.42000 190 GLY B N 1
ATOM 2832 C CA . GLY B 1 190 ? -59.41900 35.84500 11.40700 1.000 31.96000 190 GLY B CA 1
ATOM 2833 C C . GLY B 1 190 ? -58.96500 35.34500 10.04700 1.000 31.70000 190 GLY B C 1
ATOM 2834 O O . GLY B 1 190 ? -59.78500 34.92900 9.22400 1.000 28.78000 190 GLY B O 1
ATOM 2835 N N . ARG B 1 191 ? -57.64300 35.34600 9.81500 1.000 29.89000 191 ARG B N 1
ATOM 2836 C CA . ARG B 1 191 ? -57.09800 34.79800 8.57900 1.000 29.25000 191 ARG B CA 1
ATOM 2837 C C . ARG B 1 191 ? -57.43000 33.34100 8.44200 1.000 25.02000 191 ARG B C 1
ATOM 2838 O O . ARG B 1 191 ? -57.70300 32.87000 7.32500 1.000 33.61000 191 ARG B O 1
ATOM 2840 N N . TRP B 1 192 ? -57.39100 32.61600 9.56100 1.000 23.71000 192 TRP B N 1
ATOM 2841 C CA . TRP B 1 192 ? -57.76200 31.21900 9.47400 1.000 23.85000 192 TRP B CA 1
ATOM 2842 C C . TRP B 1 192 ? -59.27100 31.00900 9.35800 1.000 22.97000 192 TRP B C 1
ATOM 2843 O O . TRP B 1 192 ? -59.70700 29.90800 8.98000 1.000 19.50000 192 TRP B O 1
ATOM 2853 N N . MET B 1 193 ? -60.07400 32.02100 9.67700 1.000 24.83000 193 MET B N 1
ATOM 2854 C CA . MET B 1 193 ? -61.49700 32.01200 9.37800 1.000 28.19000 193 MET B CA 1
ATOM 2855 C C . MET B 1 193 ? -61.78500 32.63100 8.01400 1.000 31.77000 193 MET B C 1
ATOM 2856 O O . MET B 1 193 ? -62.95200 32.86500 7.68900 1.000 30.23000 193 MET B O 1
ATOM 2861 N N . ARG B 1 194 ? -60.74000 32.90500 7.21800 1.000 32.45000 194 ARG B N 1
ATOM 2862 C CA . ARG B 1 194 ? -60.86300 33.55500 5.90800 1.000 33.11000 194 ARG B CA 1
ATOM 2863 C C . ARG B 1 194 ? -61.69200 34.83500 5.99600 1.000 34.21000 194 ARG B C 1
ATOM 2864 O O . ARG B 1 194 ? -62.55300 35.10100 5.15600 1.000 33.35000 194 ARG B O 1
ATOM 2870 N N . MET B 1 195 ? -61.43000 35.63600 7.02600 1.000 31.81000 195 MET B N 1
ATOM 2871 C CA . MET B 1 195 ? -62.07000 36.93200 7.19800 1.000 31.49000 195 MET B CA 1
ATOM 2872 C C . MET B 1 195 ? -61.06500 38.05000 6.94900 1.000 29.38000 195 MET B C 1
ATOM 2873 O O . MET B 1 195 ? -59.85900 37.87500 7.14000 1.000 26.93000 195 MET B O 1
ATOM 2878 N N . LEU B 1 196 ? -61.57200 39.20200 6.51100 1.000 35.51000 196 LEU B N 1
ATOM 2879 C CA . LEU B 1 196 ? -60.73500 40.37400 6.24900 1.000 38.37000 196 LEU B CA 1
ATOM 2880 C C . LEU B 1 196 ? -60.65400 41.20300 7.52500 1.000 40.20000 196 LEU B C 1
ATOM 2881 O O . LEU B 1 196 ? -61.57300 41.95900 7.85000 1.000 39.93000 196 LEU B O 1
ATOM 2886 N N . THR B 1 197 ? -59.54800 41.06200 8.25200 1.000 42.49000 197 THR B N 1
ATOM 2887 C CA . THR B 1 197 ? -59.35200 41.77700 9.50700 1.000 40.34000 197 THR B CA 1
ATOM 2888 C C . THR B 1 197 ? -58.82800 43.17900 9.22000 1.000 40.25000 197 THR B C 1
ATOM 2889 O O . THR B 1 197 ? -57.75900 43.33500 8.62200 1.000 46.46000 197 THR B O 1
ATOM 2893 N N . ILE B 1 198 ? -59.57200 44.19300 9.65100 1.000 36.27000 198 ILE B N 1
ATOM 2894 C CA . ILE B 1 198 ? -59.21500 45.58500 9.38300 1.000 42.32000 198 ILE B CA 1
ATOM 2895 C C . ILE B 1 198 ? -57.94500 45.92700 10.15500 1.000 47.89000 198 ILE B C 1
ATOM 2896 O O . ILE B 1 198 ? -57.66200 45.30100 11.18700 1.000 48.30000 198 ILE B O 1
ATOM 2901 N N . PRO B 1 199 ? -57.15300 46.90100 9.69900 1.000 45.51000 199 PRO B N 1
ATOM 2902 C CA . PRO B 1 199 ? -55.88800 47.19000 10.40300 1.000 49.48000 199 PRO B CA 1
ATOM 2903 C C . PRO B 1 199 ? -56.07300 47.62200 11.85100 1.000 49.62000 199 PRO B C 1
ATOM 2904 O O . PRO B 1 199 ? -55.45400 47.04300 12.75600 1.000 49.34000 199 PRO B O 1
ATOM 2908 N N . ASN B 1 200 ? -56.91400 48.62200 12.10000 1.000 45.24000 200 ASN B N 1
ATOM 2909 C CA . ASN B 1 200 ? -56.99700 49.21400 13.42600 1.000 51.08000 200 ASN B CA 1
ATOM 2910 C C . ASN B 1 200 ? -57.64500 48.24900 14.41300 1.000 48.60000 200 ASN B C 1
ATOM 2911 O O . ASN B 1 200 ? -58.45200 47.39000 14.04800 1.000 48.66000 200 ASN B O 1
ATOM 2916 N N . GLN B 1 201 ? -57.27700 48.40600 15.68000 1.000 40.40000 201 GLN B N 1
ATOM 2917 C CA . GLN B 1 201 ? -57.73800 47.52900 16.74300 1.000 40.95000 201 GLN B CA 1
ATOM 2918 C C . GLN B 1 201 ? -57.77800 48.34200 18.02700 1.000 45.04000 201 GLN B C 1
ATOM 2919 O O . GLN B 1 201 ? -57.21200 49.43500 18.10900 1.000 42.56000 201 GLN B O 1
ATOM 2925 N N . SER B 1 202 ? -58.45200 47.80400 19.03700 1.000 46.97000 202 SER B N 1
ATOM 2926 C CA . SER B 1 202 ? -58.61200 48.48900 20.31100 1.000 48.10000 202 SER B CA 1
ATOM 2927 C C . SER B 1 202 ? -58.12000 47.60200 21.44300 1.000 46.92000 202 SER B C 1
ATOM 2928 O O . SER B 1 202 ? -58.42300 46.40700 21.48900 1.000 51.45000 202 SER B O 1
ATOM 2931 N N . SER B 1 203 ? -57.36300 48.20100 22.35700 1.000 49.02000 203 SER B N 1
ATOM 2932 C CA . SER B 1 203 ? -56.90300 47.53200 23.56900 1.000 48.18000 203 SER B CA 1
ATOM 2933 C C . SER B 1 203 ? -57.16100 48.48500 24.72700 1.000 48.46000 203 SER B C 1
ATOM 2934 O O . SER B 1 203 ? -56.51000 49.53000 24.83200 1.000 49.07000 203 SER B O 1
ATOM 2937 N N . VAL B 1 204 ? -58.09600 48.12600 25.59700 1.000 48.14000 204 VAL B N 1
ATOM 2938 C CA . VAL B 1 204 ? -58.51200 48.97600 26.70700 1.000 55.43000 204 VAL B CA 1
ATOM 2939 C C . VAL B 1 204 ? -57.76000 48.49900 27.94100 1.000 48.61000 204 VAL B C 1
ATOM 2940 O O . VAL B 1 204 ? -57.99900 47.39500 28.44100 1.000 43.16000 204 VAL B O 1
ATOM 2944 N N . ALA B 1 205 ? -56.85700 49.33400 28.44200 1.000 46.76000 205 ALA B N 1
ATOM 2945 C CA . ALA B 1 205 ? -56.10700 49.00400 29.64400 1.000 55.14000 205 ALA B CA 1
ATOM 2946 C C . ALA B 1 205 ? -56.89900 49.38000 30.88800 1.000 58.68000 205 ALA B C 1
ATOM 2947 O O . ALA B 1 205 ? -57.59700 50.39800 30.91300 1.000 60.22000 205 ALA B O 1
ATOM 2949 N N . ARG B 1 206 ? -56.78200 48.55300 31.92100 1.000 52.85000 206 ARG B N 1
ATOM 2950 C CA . ARG B 1 206 ? -57.45000 48.78000 33.19900 1.000 57.08000 206 ARG B CA 1
ATOM 2951 C C . ARG B 1 206 ? -58.89700 49.21500 32.97800 1.000 55.37000 206 ARG B C 1
ATOM 2952 O O . ARG B 1 206 ? -59.32000 50.31100 33.34800 1.000 59.96000 206 ARG B O 1
ATOM 2958 N N . ALA B 1 207 ? -59.65700 48.31900 32.34300 1.000 51.02000 207 ALA B N 1
ATOM 2959 C CA . ALA B 1 207 ? -61.00400 48.66500 31.90600 1.000 56.94000 207 ALA B CA 1
ATOM 2960 C C . ALA B 1 207 ? -61.87100 49.14000 33.06300 1.000 61.06000 207 ALA B C 1
ATOM 2961 O O . ALA B 1 207 ? -62.79800 49.93000 32.85600 1.000 61.53000 207 ALA B O 1
ATOM 2963 N N . TYR B 1 208 ? -61.59100 48.67600 34.28400 1.000 60.89000 208 TYR B N 1
ATOM 2964 C CA . TYR B 1 208 ? -62.40100 49.08700 35.42600 1.000 59.74000 208 TYR B CA 1
ATOM 2965 C C . TYR B 1 208 ? -62.35800 50.59500 35.63900 1.000 59.20000 208 TYR B C 1
ATOM 2966 O O . TYR B 1 208 ? -63.30800 51.17100 36.18100 1.000 60.18000 208 TYR B O 1
ATOM 2974 N N . GLN B 1 209 ? -61.27900 51.25200 35.21700 1.000 57.20000 209 GLN B N 1
ATOM 2975 C CA . GLN B 1 209 ? -61.17200 52.69500 35.38000 1.000 56.10000 209 GLN B CA 1
ATOM 2976 C C . GLN B 1 209 ? -61.95100 53.47900 34.33100 1.000 56.29000 209 GLN B C 1
ATOM 2977 O O . GLN B 1 209 ? -62.10200 54.69400 34.48200 1.000 55.53000 209 GLN B O 1
ATOM 2983 N N . GLU B 1 210 ? -62.43300 52.82700 33.27600 1.000 57.51000 210 GLU B N 1
ATOM 2984 C CA . GLU B 1 210 ? -63.01900 53.52100 32.14000 1.000 56.33000 210 GLU B CA 1
ATOM 2985 C C . GLU B 1 210 ? -64.52700 53.37100 32.03400 1.000 63.43000 210 GLU B C 1
ATOM 2986 O O . GLU B 1 210 ? -65.12900 53.97700 31.13800 1.000 64.78000 210 GLU B O 1
ATOM 2992 N N . PHE B 1 211 ? -65.14700 52.56400 32.88800 1.000 60.01000 211 PHE B N 1
ATOM 2993 C CA . PHE B 1 211 ? -66.57200 52.29500 32.79500 1.000 63.21000 211 PHE B CA 1
ATOM 2994 C C . PHE B 1 211 ? -67.30000 52.68000 34.07400 1.000 70.15000 211 PHE B C 1
ATOM 2995 O O . PHE B 1 211 ? -66.82600 52.40300 35.18200 1.000 65.89000 211 PHE B O 1
ATOM 3003 N N . ASP B 1 212 ? -68.45000 53.33000 33.90600 1.000 71.89000 212 ASP B N 1
ATOM 3004 C CA . ASP B 1 212 ? -69.31800 53.65100 35.02500 1.000 70.75000 212 ASP B CA 1
ATOM 3005 C C . ASP B 1 212 ? -69.99400 52.38100 35.53400 1.000 71.96000 212 ASP B C 1
ATOM 3006 O O . ASP B 1 212 ? -69.78600 51.28100 35.01300 1.000 74.11000 212 ASP B O 1
ATOM 3011 N N . GLU B 1 213 ? -70.82500 52.53400 36.57100 1.000 77.77000 213 GLU B N 1
ATOM 3012 C CA . GLU B 1 213 ? -71.53300 51.37800 37.10700 1.000 81.17000 213 GLU B CA 1
ATOM 3013 C C . GLU B 1 213 ? -72.66000 50.94400 36.17700 1.000 70.83000 213 GLU B C 1
ATOM 3014 O O . GLU B 1 213 ? -73.05100 49.77000 36.18100 1.000 70.83000 213 GLU B O 1
ATOM 3020 N N . ALA B 1 214 ? -73.19600 51.87500 35.37700 1.000 73.32000 214 ALA B N 1
ATOM 3021 C CA . ALA B 1 214 ? -74.25100 51.55200 34.42400 1.000 80.76000 214 ALA B CA 1
ATOM 3022 C C . ALA B 1 214 ? -73.72100 50.83300 33.19500 1.000 74.37000 214 ALA B C 1
ATOM 3023 O O . ALA B 1 214 ? -74.50400 50.19000 32.49200 1.000 70.96000 214 ALA B O 1
ATOM 3025 N N . GLY B 1 215 ? -72.42200 50.93800 32.91100 1.000 72.88000 215 GLY B N 1
ATOM 3026 C CA . GLY B 1 215 ? -71.82300 50.26300 31.77400 1.000 72.10000 215 GLY B CA 1
ATOM 3027 C C . GLY B 1 215 ? -71.33900 51.15600 30.65200 1.000 71.62000 215 GLY B C 1
ATOM 3028 O O . GLY B 1 215 ? -70.76900 50.64200 29.68300 1.000 69.04000 215 GLY B O 1
ATOM 3029 N N . ARG B 1 216 ? -71.53200 52.46300 30.74600 1.000 71.80000 216 ARG B N 1
ATOM 3030 C CA . ARG B 1 216 ? -71.04800 53.37800 29.72700 1.000 69.76000 216 ARG B CA 1
ATOM 3031 C C . ARG B 1 216 ? -69.57900 53.69400 29.96800 1.000 69.40000 216 ARG B C 1
ATOM 3032 O O . ARG B 1 216 ? -69.08100 53.62600 31.09200 1.000 68.49000 216 ARG B O 1
ATOM 3038 N N . MET B 1 217 ? -68.87700 53.99500 28.88700 1.000 68.35000 217 MET B N 1
ATOM 3039 C CA . MET B 1 217 ? -67.44200 54.22400 28.92400 1.000 68.25000 217 MET B CA 1
ATOM 3040 C C . MET B 1 217 ? -67.15400 55.70300 29.10700 1.000 63.70000 217 MET B C 1
ATOM 3041 O O . MET B 1 217 ? -67.76100 56.55000 28.44600 1.000 70.30000 217 MET B O 1
ATOM 3046 N N . ARG B 1 218 ? -66.21600 56.00200 30.00100 1.000 64.65000 218 ARG B N 1
ATOM 3047 C CA . ARG B 1 218 ? -65.85400 57.38200 30.25500 1.000 70.65000 218 ARG B CA 1
ATOM 3048 C C . ARG B 1 218 ? -65.04900 57.92900 29.07800 1.000 68.18000 218 ARG B C 1
ATOM 3049 O O . ARG B 1 218 ? -64.38500 57.17000 28.36500 1.000 62.84000 218 ARG B O 1
ATOM 3055 N N . PRO B 1 219 ? -65.09600 59.24000 28.84900 1.000 69.53000 219 PRO B N 1
ATOM 3056 C CA . PRO B 1 219 ? -64.31000 59.81600 27.75200 1.000 71.68000 219 PRO B CA 1
ATOM 3057 C C . PRO B 1 219 ? -62.82500 59.55100 27.95600 1.000 65.97000 219 PRO B C 1
ATOM 3058 O O . PRO B 1 219 ? -62.27400 59.79200 29.03200 1.000 58.49000 219 PRO B O 1
ATOM 3062 N N . SER B 1 220 ? -62.17800 59.04400 26.91100 1.000 66.56000 220 SER B N 1
ATOM 3063 C CA . SER B 1 220 ? -60.75400 58.74100 26.96500 1.000 62.60000 220 SER B CA 1
ATOM 3064 C C . SER B 1 220 ? -60.25800 58.52300 25.54300 1.000 58.11000 220 SER B C 1
ATOM 3065 O O . SER B 1 220 ? -61.04700 58.37700 24.60600 1.000 57.77000 220 SER B O 1
ATOM 3068 N N . SER B 1 221 ? -58.93100 58.49500 25.39200 1.000 55.00000 221 SER B N 1
ATOM 3069 C CA . SER B 1 221 ? -58.35100 58.13500 24.10300 1.000 49.82000 221 SER B CA 1
ATOM 3070 C C . SER B 1 221 ? -58.75600 56.72500 23.70300 1.000 55.88000 221 SER B C 1
ATOM 3071 O O . SER B 1 221 ? -58.87800 56.42500 22.50800 1.000 64.77000 221 SER B O 1
ATOM 3074 N N . TYR B 1 222 ? -58.98500 55.85300 24.68700 1.000 53.07000 222 TYR B N 1
ATOM 3075 C CA . TYR B 1 222 ? -59.44000 54.49800 24.39700 1.000 52.62000 222 TYR B CA 1
ATOM 3076 C C . TYR B 1 222 ? -60.76800 54.52200 23.64500 1.000 56.56000 222 TYR B C 1
ATOM 3077 O O . TYR B 1 222 ? -60.93400 53.83000 22.63400 1.000 66.11000 222 TYR B O 1
ATOM 3085 N N . TYR B 1 223 ? -61.72500 55.32900 24.11400 1.000 54.30000 223 TYR B N 1
ATOM 3086 C CA . TYR B 1 223 ? -63.01400 55.42500 23.43200 1.000 53.56000 223 TYR B CA 1
ATOM 3087 C C . TYR B 1 223 ? -62.85200 55.97200 22.01600 1.000 59.82000 223 TYR B C 1
ATOM 3088 O O . TYR B 1 223 ? -63.53000 55.51900 21.07900 1.000 60.34000 223 TYR B O 1
ATOM 3096 N N . ASP B 1 224 ? -61.98100 56.97100 21.84600 1.000 59.47000 224 ASP B N 1
ATOM 3097 C CA . ASP B 1 224 ? -61.75400 57.52400 20.51600 1.000 60.28000 224 ASP B CA 1
ATOM 3098 C C . ASP B 1 224 ? -61.21300 56.45700 19.57800 1.000 56.04000 224 ASP B C 1
ATOM 3099 O O . ASP B 1 224 ? -61.63200 56.36100 18.41800 1.000 55.83000 224 ASP B O 1
ATOM 3104 N N . ARG B 1 225 ? -60.30000 55.62100 20.07400 1.000 53.22000 225 ARG B N 1
ATOM 3105 C CA . ARG B 1 225 ? -59.80700 54.51900 19.26000 1.000 49.72000 225 ARG B CA 1
ATOM 3106 C C . ARG B 1 225 ? -60.92300 53.53300 18.94400 1.000 48.35000 225 ARG B C 1
ATOM 3107 O O . ARG B 1 225 ? -60.97300 52.97600 17.84000 1.000 49.63000 225 ARG B O 1
ATOM 3113 N N . ILE B 1 226 ? -61.80900 53.27600 19.90900 1.000 46.07000 226 ILE B N 1
ATOM 3114 C CA . ILE B 1 226 ? -62.89900 52.33500 19.66100 1.000 52.08000 226 ILE B CA 1
ATOM 3115 C C . ILE B 1 226 ? -63.76800 52.81700 18.50200 1.000 51.40000 226 ILE B C 1
ATOM 3116 O O . ILE B 1 226 ? -64.11900 52.04900 17.59800 1.000 50.99000 226 ILE B O 1
ATOM 3121 N N . VAL B 1 227 ? -64.10900 54.10200 18.50400 1.000 51.57000 227 VAL B N 1
ATOM 3122 C CA . VAL B 1 227 ? -64.94000 54.64700 17.43600 1.000 57.00000 227 VAL B CA 1
ATOM 3123 C C . VAL B 1 227 ? -64.17700 54.63400 16.12600 1.000 55.23000 227 VAL B C 1
ATOM 3124 O O . VAL B 1 227 ? -64.77100 54.40700 15.06000 1.000 52.33000 227 VAL B O 1
ATOM 3128 N N . ASP B 1 228 ? -62.88700 55.00400 16.16700 1.000 55.10000 228 ASP B N 1
ATOM 3129 C CA . ASP B 1 228 ? -62.06900 54.89700 14.96800 1.000 47.65000 228 ASP B CA 1
ATOM 3130 C C . ASP B 1 228 ? -62.15900 53.49500 14.36600 1.000 49.72000 228 ASP B C 1
ATOM 3131 O O . ASP B 1 228 ? -62.28600 53.32800 13.14000 1.000 56.44000 228 ASP B O 1
ATOM 3136 N N . VAL B 1 229 ? -62.09700 52.47600 15.22300 1.000 49.82000 229 VAL B N 1
ATOM 3137 C CA . VAL B 1 229 ? -62.09700 51.09700 14.75800 1.000 46.53000 229 VAL B CA 1
ATOM 3138 C C . VAL B 1 229 ? -63.43800 50.75700 14.13000 1.000 45.49000 229 VAL B C 1
ATOM 3139 O O . VAL B 1 229 ? -63.49700 50.13400 13.06400 1.000 53.90000 229 VAL B O 1
ATOM 3143 N N . MET B 1 230 ? -64.53600 51.15000 14.78300 1.000 45.62000 230 MET B N 1
ATOM 3144 C CA . MET B 1 230 ? -65.85100 50.84200 14.22700 1.000 52.59000 230 MET B CA 1
ATOM 3145 C C . MET B 1 230 ? -66.07200 51.58500 12.91200 1.000 48.58000 230 MET B C 1
ATOM 3146 O O . MET B 1 230 ? -66.66000 51.03800 11.97100 1.000 50.61000 230 MET B O 1
ATOM 3151 N N . GLU B 1 231 ? -65.60000 52.83200 12.83400 1.000 49.67000 231 GLU B N 1
ATOM 3152 C CA . GLU B 1 231 ? -65.62700 53.60000 11.59200 1.000 51.69000 231 GLU B CA 1
ATOM 3153 C C . GLU B 1 231 ? -64.90600 52.86400 10.47100 1.000 51.43000 231 GLU B C 1
ATOM 3154 O O . GLU B 1 231 ? -65.44100 52.70600 9.36800 1.000 44.59000 231 GLU B O 1
ATOM 3160 N N . GLU B 1 232 ? -63.67300 52.43100 10.72900 1.000 49.63000 232 GLU B N 1
ATOM 3161 C CA . GLU B 1 232 ? -62.91800 51.70800 9.71300 1.000 43.82000 232 GLU B CA 1
ATOM 3162 C C . GLU B 1 232 ? -63.62400 50.41600 9.32700 1.000 41.11000 232 GLU B C 1
ATOM 3163 O O . GLU B 1 232 ? -63.63900 50.03100 8.15000 1.000 45.98000 232 GLU B O 1
ATOM 3169 N N . LEU B 1 233 ? -64.22300 49.73500 10.30600 1.000 48.19000 233 LEU B N 1
ATOM 3170 C CA . LEU B 1 233 ? -64.90900 48.48400 10.01800 1.000 47.27000 233 LEU B CA 1
ATOM 3171 C C . LEU B 1 233 ? -66.08200 48.71300 9.07600 1.000 45.65000 233 LEU B C 1
ATOM 3172 O O . LEU B 1 233 ? -66.26800 47.96800 8.11100 1.000 47.02000 233 LEU B O 1
ATOM 3177 N N . VAL B 1 234 ? -66.89100 49.73900 9.34200 1.000 45.74000 234 VAL B N 1
ATOM 3178 C CA . VAL B 1 234 ? -68.02800 50.00700 8.46700 1.000 45.43000 234 VAL B CA 1
ATOM 3179 C C . VAL B 1 234 ? -67.54600 50.45400 7.08900 1.000 52.39000 234 VAL B C 1
ATOM 3180 O O . VAL B 1 234 ? -68.10900 50.05600 6.05900 1.000 52.97000 234 VAL B O 1
ATOM 3184 N N . LYS B 1 235 ? -66.50200 51.28900 7.04400 1.000 52.63000 235 LYS B N 1
ATOM 3185 C CA . LYS B 1 235 ? -65.95000 51.70700 5.76000 1.000 42.98000 235 LYS B CA 1
ATOM 3186 C C . LYS B 1 235 ? -65.57100 50.49400 4.92100 1.000 46.08000 235 LYS B C 1
ATOM 3187 O O . LYS B 1 235 ? -65.95800 50.38300 3.75300 1.000 53.51000 235 LYS B O 1
ATOM 3193 N N . PHE B 1 236 ? -64.82000 49.56200 5.51400 1.000 42.74000 236 PHE B N 1
ATOM 3194 C CA . PHE B 1 236 ? -64.36200 48.39500 4.76900 1.000 39.87000 236 PHE B CA 1
ATOM 3195 C C . PHE B 1 236 ? -65.50100 47.42600 4.47400 1.000 40.84000 236 PHE B C 1
ATOM 3196 O O . PHE B 1 236 ? -65.45800 46.71700 3.46200 1.000 49.25000 236 PHE B O 1
ATOM 3204 N N . THR B 1 237 ? -66.51700 47.36600 5.33900 1.000 41.75000 237 THR B N 1
ATOM 3205 C CA . THR B 1 237 ? -67.65600 46.49800 5.06900 1.000 45.33000 237 THR B CA 1
ATOM 3206 C C . THR B 1 237 ? -68.44100 46.98800 3.86200 1.000 51.73000 237 THR B C 1
ATOM 3207 O O . THR B 1 237 ? -68.81600 46.19300 2.99200 1.000 51.86000 237 THR B O 1
ATOM 3211 N N . LEU B 1 238 ? -68.69500 48.29500 3.78800 1.000 49.70000 238 LEU B N 1
ATOM 3212 C CA . LEU B 1 238 ? -69.39500 48.83800 2.63000 1.000 55.26000 238 LEU B CA 1
ATOM 3213 C C . LEU B 1 238 ? -68.56500 48.69200 1.36200 1.000 48.50000 238 LEU B C 1
ATOM 3214 O O . LEU B 1 238 ? -69.12000 48.48600 0.27700 1.000 49.42000 238 LEU B O 1
ATOM 3219 N N . ALA B 1 239 ? -67.24200 48.80500 1.47500 1.000 49.27000 239 ALA B N 1
ATOM 3220 C CA . ALA B 1 239 ? -66.36600 48.74000 0.31400 1.000 46.03000 239 ALA B CA 1
ATOM 3221 C C . ALA B 1 239 ? -66.10300 47.32100 -0.17100 1.000 47.50000 239 ALA B C 1
ATOM 3222 O O . ALA B 1 239 ? -65.49900 47.15900 -1.23700 1.000 51.42000 239 ALA B O 1
ATOM 3224 N N . THR B 1 240 ? -66.52100 46.29600 0.57100 1.000 49.06000 240 THR B N 1
ATOM 3225 C CA . THR B 1 240 ? -66.22200 44.91900 0.19500 1.000 46.47000 240 THR B CA 1
ATOM 3226 C C . THR B 1 240 ? -67.43300 44.00300 0.13500 1.000 47.62000 240 THR B C 1
ATOM 3227 O O . THR B 1 240 ? -67.37700 43.00000 -0.58600 1.000 48.32000 240 THR B O 1
ATOM 3231 N N . ARG B 1 241 ? -68.51600 44.29700 0.85900 1.000 48.94000 241 ARG B N 1
ATOM 3232 C CA . ARG B 1 241 ? -69.59500 43.32300 0.98500 1.000 53.77000 241 ARG B CA 1
ATOM 3233 C C . ARG B 1 241 ? -70.19700 42.96500 -0.36700 1.000 54.47000 241 ARG B C 1
ATOM 3234 O O . ARG B 1 241 ? -70.70000 41.84900 -0.54700 1.000 49.81000 241 ARG B O 1
ATOM 3240 N N . ASP B 1 242 ? -70.15100 43.88500 -1.32900 1.000 52.83000 242 ASP B N 1
ATOM 3241 C CA . ASP B 1 242 ? -70.73000 43.61400 -2.63700 1.000 54.79000 242 ASP B CA 1
ATOM 3242 C C . ASP B 1 242 ? -69.80100 42.79400 -3.52100 1.000 51.56000 242 ASP B C 1
ATOM 3243 O O . ASP B 1 242 ? -70.27500 42.05700 -4.39300 1.000 42.72000 242 ASP B O 1
ATOM 3248 N N . LEU B 1 243 ? -68.49100 42.90600 -3.32300 1.000 48.69000 243 LEU B N 1
ATOM 3249 C CA . LEU B 1 243 ? -67.52400 42.18600 -4.13800 1.000 46.45000 243 LEU B CA 1
ATOM 3250 C C . LEU B 1 243 ? -67.02900 40.90100 -3.48000 1.000 47.25000 243 LEU B C 1
ATOM 3251 O O . LEU B 1 243 ? -66.12900 40.25000 -4.01900 1.000 49.36000 243 LEU B O 1
ATOM 3256 N N . SER B 1 244 ? -67.59500 40.51900 -2.33100 1.000 49.85000 244 SER B N 1
ATOM 3257 C CA . SER B 1 244 ? -67.07200 39.37000 -1.59900 1.000 53.35000 244 SER B CA 1
ATOM 3258 C C . SER B 1 244 ? -67.12600 38.10500 -2.44300 1.000 42.54000 244 SER B C 1
ATOM 3259 O O . SER B 1 244 ? -66.16100 37.33100 -2.47600 1.000 40.95000 244 SER B O 1
ATOM 3262 N N . ALA B 1 245 ? -68.24500 37.88100 -3.13700 1.000 39.37000 245 ALA B N 1
ATOM 3263 C CA . ALA B 1 245 ? -68.36100 36.69500 -3.97600 1.000 47.68000 245 ALA B CA 1
ATOM 3264 C C . ALA B 1 245 ? -67.29500 36.69800 -5.06300 1.000 45.47000 245 ALA B C 1
ATOM 3265 O O . ALA B 1 245 ? -66.70800 35.65400 -5.37500 1.000 39.50000 245 ALA B O 1
ATOM 3267 N N . PHE B 1 246 ? -67.03800 37.86300 -5.66000 1.000 40.80000 246 PHE B N 1
ATOM 3268 C CA . PHE B 1 246 ? -65.97500 37.96200 -6.65100 1.000 41.73000 246 PHE B CA 1
ATOM 3269 C C . PHE B 1 246 ? -64.61200 37.78300 -5.99800 1.000 41.92000 246 PHE B C 1
ATOM 3270 O O . PHE B 1 246 ? -63.72900 37.12100 -6.55600 1.000 41.80000 246 PHE B O 1
ATOM 3278 N N . LEU B 1 247 ? -64.42600 38.36100 -4.80900 1.000 44.11000 247 LEU B N 1
ATOM 3279 C CA . LEU B 1 247 ? -63.14600 38.25300 -4.12000 1.000 44.56000 247 LEU B CA 1
ATOM 3280 C C . LEU B 1 247 ? -62.84900 36.81500 -3.71600 1.000 41.58000 247 LEU B C 1
ATOM 3281 O O . LEU B 1 247 ? -61.67800 36.43200 -3.61100 1.000 40.33000 247 LEU B O 1
ATOM 3286 N N . THR B 1 248 ? -63.88200 36.00900 -3.48200 1.000 40.75000 248 THR B N 1
ATOM 3287 C CA . THR B 1 248 ? -63.70500 34.62400 -3.07200 1.000 41.25000 248 THR B CA 1
ATOM 3288 C C . THR B 1 248 ? -63.67000 33.66500 -4.25200 1.000 40.19000 248 THR B C 1
ATOM 3289 O O . THR B 1 248 ? -63.74100 32.45000 -4.05000 1.000 43.80000 248 THR B O 1
ATOM 3293 N N . ASP B 1 249 ? -63.56200 34.18400 -5.47300 1.000 48.18000 249 ASP B N 1
ATOM 3294 C CA . ASP B 1 249 ? -63.43900 33.36400 -6.67700 1.000 45.74000 249 ASP B CA 1
ATOM 3295 C C . ASP B 1 249 ? -61.96100 33.17000 -6.99200 1.000 45.63000 249 ASP B C 1
ATOM 3296 O O . ASP B 1 249 ? -61.30100 34.07300 -7.51200 1.000 44.39000 249 ASP B O 1
ATOM 3301 N N . ARG B 1 250 ? -61.43800 31.99100 -6.67700 1.000 44.07000 250 ARG B N 1
ATOM 3302 C CA . ARG B 1 250 ? -60.00500 31.74400 -6.68300 1.000 44.40000 250 ARG B CA 1
ATOM 3303 C C . ARG B 1 250 ? -59.60400 30.85700 -7.85500 1.000 43.61000 250 ARG B C 1
ATOM 3304 O O . ARG B 1 250 ? -60.35600 29.97200 -8.27700 1.000 40.40000 250 ARG B O 1
ATOM 3310 N N . TYR B 1 251 ? -58.40200 31.11400 -8.37900 1.000 40.43000 251 TYR B N 1
ATOM 3311 C CA . TYR B 1 251 ? -57.86300 30.30100 -9.46500 1.000 31.82000 251 TYR B CA 1
ATOM 3312 C C . TYR B 1 251 ? -57.88000 28.82200 -9.09700 1.000 35.55000 251 TYR B C 1
ATOM 3313 O O . TYR B 1 251 ? -58.17200 27.96800 -9.94000 1.000 43.61000 251 TYR B O 1
ATOM 3321 N N . SER B 1 252 ? -57.54000 28.49900 -7.84600 1.000 36.28000 252 SER B N 1
ATOM 3322 C CA . SER B 1 252 ? -57.54600 27.10900 -7.39300 1.000 36.28000 252 SER B CA 1
ATOM 3323 C C . SER B 1 252 ? -58.89900 26.43600 -7.62400 1.000 35.53000 252 SER B C 1
ATOM 3324 O O . SER B 1 252 ? -58.97900 25.36000 -8.23200 1.000 33.30000 252 SER B O 1
ATOM 3327 N N . GLU B 1 253 ? -59.97900 27.06100 -7.15200 1.000 41.07000 253 GLU B N 1
ATOM 3328 C CA . GLU B 1 253 ? -61.29800 26.44200 -7.24700 1.000 42.88000 253 GLU B CA 1
ATOM 3329 C C . GLU B 1 253 ? -61.72600 26.26600 -8.69700 1.000 41.16000 253 GLU B C 1
ATOM 3330 O O . GLU B 1 253 ? -62.23800 25.20600 -9.07500 1.000 41.31000 253 GLU B O 1
ATOM 3336 N N . ARG B 1 254 ? -61.51400 27.28500 -9.53300 1.000 45.68000 254 ARG B N 1
ATOM 3337 C CA . ARG B 1 254 ? -61.89000 27.15400 -10.93600 1.000 36.87000 254 ARG B CA 1
ATOM 3338 C C . ARG B 1 254 ? -61.06300 26.07600 -11.62600 1.000 34.86000 254 ARG B C 1
ATOM 3339 O O . ARG B 1 254 ? -61.57900 25.32800 -12.46600 1.000 34.39000 254 ARG B O 1
ATOM 3345 N N . LYS B 1 255 ? -59.77200 25.98400 -11.29400 1.000 31.40000 255 LYS B N 1
ATOM 3346 C CA . LYS B 1 255 ? -58.92900 24.97500 -11.92100 1.000 33.50000 255 LYS B CA 1
ATOM 3347 C C . LYS B 1 255 ? -59.34200 23.56700 -11.52000 1.000 38.12000 255 LYS B C 1
ATOM 3348 O O . LYS B 1 255 ? -59.25100 22.64400 -12.33900 1.000 35.08000 255 LYS B O 1
ATOM 3354 N N . GLU B 1 256 ? -59.79900 23.37500 -10.27800 1.000 44.99000 256 GLU B N 1
ATOM 3355 C CA . GLU B 1 256 ? -60.29400 22.05600 -9.89900 1.000 45.09000 256 GLU B CA 1
ATOM 3356 C C . GLU B 1 256 ? -61.70700 21.79500 -10.40200 1.000 47.45000 256 GLU B C 1
ATOM 3357 O O . GLU B 1 256 ? -62.10200 20.62800 -10.50700 1.000 47.71000 256 GLU B O 1
ATOM 3363 N N . ALA B 1 257 ? -62.46900 22.85200 -10.72900 1.000 43.53000 257 ALA B N 1
ATOM 3364 C CA . ALA B 1 257 ? -63.76900 22.69500 -11.38500 1.000 44.41000 257 ALA B CA 1
ATOM 3365 C C . ALA B 1 257 ? -63.65500 22.22000 -12.83200 1.000 58.77000 257 ALA B C 1
ATOM 3366 O O . ALA B 1 257 ? -64.67800 22.15500 -13.53600 1.000 67.33000 257 ALA B O 1
ATOM 3368 N N . ALA B 1 258 ? -62.44900 21.87100 -13.27200 1.000 56.10000 258 ALA B N 1
ATOM 3369 C CA . ALA B 1 258 ? -62.19800 21.41300 -14.63400 1.000 50.95000 258 ALA B CA 1
ATOM 3370 C C . ALA B 1 258 ? -61.91400 19.92600 -14.45700 1.000 60.27000 258 ALA B C 1
ATOM 3371 O O . ALA B 1 258 ? -60.76300 19.50200 -14.34200 1.000 53.71000 258 ALA B O 1
ATOM 3373 N N . ALA B 1 259 ? -62.98100 19.13300 -14.41400 1.000 68.65000 259 ALA B N 1
ATOM 3374 C CA . ALA B 1 259 ? -62.88400 17.69000 -14.27600 1.000 67.38000 259 ALA B CA 1
ATOM 3375 C C . ALA B 1 259 ? -63.48100 17.06700 -15.53100 1.000 80.29000 259 ALA B C 1
ATOM 3376 O O . ALA B 1 259 ? -64.33900 17.65900 -16.19100 1.000 72.16000 259 ALA B O 1
ATOM 3378 N N . LYS B 1 260 ? -63.01900 15.86300 -15.85400 1.000 85.54000 260 LYS B N 1
ATOM 3379 C CA . LYS B 1 260 ? -63.47200 15.16800 -17.05600 1.000 80.79000 260 LYS B CA 1
ATOM 3380 C C . LYS B 1 260 ? -64.12700 13.83800 -16.70000 1.000 77.36000 260 LYS B C 1
ATOM 3381 O O . LYS B 1 260 ? -65.30700 13.78600 -16.35700 1.000 66.84000 260 LYS B O 1
ATOM 3387 N N . MET C 1 21 ? -29.57300 -12.20000 25.73000 1.000 78.10000 21 MET C N 1
ATOM 3388 C CA . MET C 1 21 ? -30.62400 -11.59100 24.92500 1.000 87.54000 21 MET C CA 1
ATOM 3389 C C . MET C 1 21 ? -31.07200 -10.27400 25.54100 1.000 89.94000 21 MET C C 1
ATOM 3390 O O . MET C 1 21 ? -30.53200 -9.83000 26.55700 1.000 92.22000 21 MET C O 1
ATOM 3392 N N . GLY C 1 22 ? -32.06300 -9.64700 24.92000 1.000 91.12000 22 GLY C N 1
ATOM 3393 C CA . GLY C 1 22 ? -32.58900 -8.41300 25.45700 1.000 92.29000 22 GLY C CA 1
ATOM 3394 C C . GLY C 1 22 ? -33.38500 -7.59500 24.46500 1.000 82.54000 22 GLY C C 1
ATOM 3395 O O . GLY C 1 22 ? -32.82100 -6.99400 23.54800 1.000 89.60000 22 GLY C O 1
ATOM 3396 N N . ARG C 1 23 ? -34.70800 -7.56600 24.64200 1.000 73.33000 23 ARG C N 1
ATOM 3397 C CA . ARG C 1 23 ? -35.57300 -6.66100 23.88900 1.000 74.52000 23 ARG C CA 1
ATOM 3398 C C . ARG C 1 23 ? -37.00700 -6.64300 24.41500 1.000 55.96000 23 ARG C C 1
ATOM 3399 O O . ARG C 1 23 ? -37.46500 -7.63000 25.01100 1.000 45.36000 23 ARG C O 1
ATOM 3407 N N . ASP C 1 24 ? -37.72300 -5.53500 24.15600 1.000 60.24000 24 ASP C N 1
ATOM 3408 C CA . ASP C 1 24 ? -39.17600 -5.54300 24.15700 1.000 55.16000 24 ASP C CA 1
ATOM 3409 C C . ASP C 1 24 ? -39.78200 -5.09600 25.47600 1.000 57.05000 24 ASP C C 1
ATOM 3410 O O . ASP C 1 24 ? -39.32100 -5.46500 26.56000 1.000 71.24000 24 ASP C O 1
ATOM 3412 N N . LEU C 1 25 ? -40.91400 -4.42100 25.36100 1.000 50.72000 25 LEU C N 1
ATOM 3413 C CA . LEU C 1 25 ? -41.61100 -3.83000 26.48700 1.000 50.92000 25 LEU C CA 1
ATOM 3414 C C . LEU C 1 25 ? -43.07900 -4.23500 26.43900 1.000 56.52000 25 LEU C C 1
ATOM 3415 O O . LEU C 1 25 ? -43.55400 -4.84000 25.47900 1.000 63.22000 25 LEU C O 1
ATOM 3420 N N . TYR C 1 26 ? -43.81000 -3.87500 27.49200 1.000 53.90000 26 TYR C N 1
ATOM 3421 C CA . TYR C 1 26 ? -45.12900 -4.47000 27.72800 1.000 50.09000 26 TYR C CA 1
ATOM 3422 C C . TYR C 1 26 ? -46.22900 -3.87700 26.85600 1.000 53.06000 26 TYR C C 1
ATOM 3423 O O . TYR C 1 26 ? -46.74200 -4.54000 25.94600 1.000 56.53000 26 TYR C O 1
ATOM 3425 N N . ASP C 1 27 ? -46.58200 -2.62200 27.11100 1.000 48.20000 27 ASP C N 1
ATOM 3426 C CA . ASP C 1 27 ? -47.65800 -1.97400 26.38000 1.000 43.45000 27 ASP C CA 1
ATOM 3427 C C . ASP C 1 27 ? -47.19300 -0.99300 25.31300 1.000 40.01000 27 ASP C C 1
ATOM 3428 O O . ASP C 1 27 ? -48.04000 -0.33400 24.69800 1.000 38.41000 27 ASP C O 1
ATOM 3433 N N . ASP C 1 28 ? -45.89000 -0.83800 25.09800 1.000 41.34000 28 ASP C N 1
ATOM 3434 C CA . ASP C 1 28 ? -45.38200 0.16900 24.16600 1.000 39.65000 28 ASP C CA 1
ATOM 3435 C C . ASP C 1 28 ? -44.55900 -0.48700 23.06000 1.000 32.82000 28 ASP C C 1
ATOM 3436 O O . ASP C 1 28 ? -43.33100 -0.57800 23.14000 1.000 30.09000 28 ASP C O 1
ATOM 3441 N N . ASP C 1 29 ? -45.25200 -0.91700 22.00400 1.000 26.95000 29 ASP C N 1
ATOM 3442 C CA . ASP C 1 29 ? -44.61200 -1.65000 20.91600 1.000 30.06000 29 ASP C CA 1
ATOM 3443 C C . ASP C 1 29 ? -43.55600 -0.81600 20.21000 1.000 30.29000 29 ASP C C 1
ATOM 3444 O O . ASP C 1 29 ? -42.55100 -1.36300 19.73500 1.000 27.58000 29 ASP C O 1
ATOM 3446 N N . ASP C 1 30 ? -43.75600 0.49800 20.13200 1.000 28.02000 30 ASP C N 1
ATOM 3447 C CA . ASP C 1 30 ? -42.94700 1.28600 19.21500 1.000 32.70000 30 ASP C CA 1
ATOM 3448 C C . ASP C 1 30 ? -41.58700 1.69500 19.76800 1.000 34.82000 30 ASP C C 1
ATOM 3449 O O . ASP C 1 30 ? -40.78100 2.24400 19.01700 1.000 43.42000 30 ASP C O 1
ATOM 3454 N N . LYS C 1 31 ? -41.25700 1.35800 20.97500 1.000 34.59000 31 LYS C N 1
ATOM 3455 C CA . LYS C 1 31 ? -39.98700 1.73000 21.47200 1.000 43.55000 31 LYS C CA 1
ATOM 3456 C C . LYS C 1 31 ? -38.87800 0.80900 21.21200 1.000 42.70000 31 LYS C C 1
ATOM 3457 O O . LYS C 1 31 ? -39.00600 -0.34100 21.24400 1.000 42.33000 31 LYS C O 1
ATOM 3463 N N . ASP C 1 32 ? -37.73500 1.34300 20.95300 1.000 45.61000 32 ASP C N 1
ATOM 3464 C CA . ASP C 1 32 ? -36.57000 0.46300 20.81100 1.000 52.83000 32 ASP C CA 1
ATOM 3465 C C . ASP C 1 32 ? -36.00700 0.19700 22.20300 1.000 58.64000 32 ASP C C 1
ATOM 3466 O O . ASP C 1 32 ? -35.40300 1.08600 22.80900 1.000 58.32000 32 ASP C O 1
ATOM 3471 N N . HIS C 1 33 ? -36.23500 -1.00700 22.72700 1.000 59.51000 33 HIS C N 1
ATOM 3472 C CA . HIS C 1 33 ? -35.87600 -1.30400 24.11000 1.000 59.44000 33 HIS C CA 1
ATOM 3473 C C . HIS C 1 33 ? -34.47300 -0.85600 24.51200 1.000 62.09000 33 HIS C C 1
ATOM 3474 O O . HIS C 1 33 ? -34.32500 -0.31800 25.62100 1.000 62.61000 33 HIS C O 1
ATOM 3476 N N . PRO C 1 34 ? -33.42100 -1.04300 23.70500 1.000 61.65000 34 PRO C N 1
ATOM 3477 C CA . PRO C 1 34 ? -32.09100 -0.59000 24.15300 1.000 67.17000 34 PRO C CA 1
ATOM 3478 C C . PRO C 1 34 ? -31.94100 0.92000 24.22000 1.000 55.24000 34 PRO C C 1
ATOM 3479 O O . PRO C 1 34 ? -31.15100 1.41100 25.03600 1.000 58.41000 34 PRO C O 1
ATOM 3483 N N . PHE C 1 35 ? -32.67100 1.67700 23.40600 1.000 55.66000 35 PHE C N 1
ATOM 3484 C CA . PHE C 1 35 ? -32.50200 3.12500 23.40300 1.000 52.05000 35 PHE C CA 1
ATOM 3485 C C . PHE C 1 35 ? -33.28200 3.81800 24.50800 1.000 46.17000 35 PHE C C 1
ATOM 3486 O O . PHE C 1 35 ? -33.20700 5.04700 24.62000 1.000 39.98000 35 PHE C O 1
ATOM 3488 N N . THR C 1 36 ? -33.98700 3.07000 25.34500 1.000 49.97000 36 THR C N 1
ATOM 3489 C CA . THR C 1 36 ? -34.77700 3.66300 26.40800 1.000 46.41000 36 THR C CA 1
ATOM 3490 C C . THR C 1 36 ? -33.97100 3.73200 27.69800 1.000 45.38000 36 THR C C 1
ATOM 3491 O O . THR C 1 36 ? -33.24800 2.79500 28.05300 1.000 42.77000 36 THR C O 1
ATOM 3495 N N . MET C 1 37 ? -34.10800 4.85500 28.39600 1.000 41.54000 37 MET C N 1
ATOM 3496 C CA . MET C 1 37 ? -33.39800 5.11200 29.63800 1.000 42.16000 37 MET C CA 1
ATOM 3497 C C . MET C 1 37 ? -34.35100 5.84500 30.56800 1.000 42.86000 37 MET C C 1
ATOM 3498 O O . MET C 1 37 ? -35.07000 6.75300 30.14200 1.000 41.82000 37 MET C O 1
ATOM 3503 N N . ILE C 1 38 ? -34.34500 5.46000 31.83800 1.000 38.35000 38 ILE C N 1
ATOM 3504 C CA . ILE C 1 38 ? -35.20000 6.10700 32.82800 1.000 46.85000 38 ILE C CA 1
ATOM 3505 C C . ILE C 1 38 ? -34.53500 7.43600 33.15700 1.000 42.83000 38 ILE C C 1
ATOM 3506 O O . ILE C 1 38 ? -33.30200 7.49000 33.28000 1.000 48.76000 38 ILE C O 1
ATOM 3511 N N . PRO C 1 39 ? -35.28700 8.53000 33.30400 1.000 37.34000 39 PRO C N 1
ATOM 3512 C CA . PRO C 1 39 ? -34.63900 9.81100 33.62500 1.000 41.96000 39 PRO C CA 1
ATOM 3513 C C . PRO C 1 39 ? -34.31000 9.85300 35.10900 1.000 47.35000 39 PRO C C 1
ATOM 3514 O O . PRO C 1 39 ? -35.20500 9.83600 35.95500 1.000 56.25000 39 PRO C O 1
ATOM 3518 N N . ASP C 1 40 ? -33.01800 9.91200 35.42200 1.000 48.99000 40 ASP C N 1
ATOM 3519 C CA . ASP C 1 40 ? -32.56400 10.06800 36.79800 1.000 43.58000 40 ASP C CA 1
ATOM 3520 C C . ASP C 1 40 ? -31.30200 10.91600 36.85400 1.000 45.39000 40 ASP C C 1
ATOM 3521 O O . ASP C 1 40 ? -31.16600 11.78300 37.71400 1.000 51.64000 40 ASP C O 1
ATOM 3526 N N . LEU C 1 44 ? -25.12200 11.44200 40.52600 1.000 46.38000 44 LEU C N 1
ATOM 3527 C CA . LEU C 1 44 ? -24.96100 11.95200 39.16700 1.000 54.06000 44 LEU C CA 1
ATOM 3528 C C . LEU C 1 44 ? -23.86200 13.01500 39.12500 1.000 58.35000 44 LEU C C 1
ATOM 3529 O O . LEU C 1 44 ? -22.78700 12.81900 39.68900 1.000 62.93000 44 LEU C O 1
ATOM 3534 N N . SER C 1 45 ? -24.13100 14.14000 38.47100 1.000 65.68000 45 SER C N 1
ATOM 3535 C CA . SER C 1 45 ? -23.07800 15.08500 38.13100 1.000 66.94000 45 SER C CA 1
ATOM 3536 C C . SER C 1 45 ? -22.72200 15.99000 39.30600 1.000 70.78000 45 SER C C 1
ATOM 3537 O O . SER C 1 45 ? -23.47500 16.09300 40.27800 1.000 67.64000 45 SER C O 1
ATOM 3540 N N . PRO C 1 46 ? -21.56600 16.67100 39.23200 1.000 72.22000 46 PRO C N 1
ATOM 3541 C CA . PRO C 1 46 ? -21.15100 17.54500 40.33700 1.000 70.13000 46 PRO C CA 1
ATOM 3542 C C . PRO C 1 46 ? -21.47600 19.01600 40.11200 1.000 66.20000 46 PRO C C 1
ATOM 3543 O O . PRO C 1 46 ? -22.24500 19.36800 39.21100 1.000 71.41000 46 PRO C O 1
ATOM 3547 N N . GLY C 1 47 ? -20.88800 19.88100 40.93700 1.000 64.27000 47 GLY C N 1
ATOM 3548 C CA . GLY C 1 47 ? -21.11300 21.30800 40.85300 1.000 58.24000 47 GLY C CA 1
ATOM 3549 C C . GLY C 1 47 ? -20.21100 21.98300 39.83900 1.000 64.82000 47 GLY C C 1
ATOM 3550 O O . GLY C 1 47 ? -19.63800 21.34700 38.95100 1.000 67.56000 47 GLY C O 1
ATOM 3551 N N . ALA C 1 48 ? -20.07400 23.30300 39.99000 1.000 63.97000 48 ALA C N 1
ATOM 3552 C CA . ALA C 1 48 ? -19.21200 24.08400 39.10700 1.000 63.83000 48 ALA C CA 1
ATOM 3553 C C . ALA C 1 48 ? -18.57400 25.26300 39.83700 1.000 59.68000 48 ALA C C 1
ATOM 3554 O O . ALA C 1 48 ? -18.38400 25.20700 41.05600 1.000 58.62000 48 ALA C O 1
ATOM 3556 N N . VAL C 1 49 ? -18.23500 26.32800 39.10900 1.000 61.80000 49 VAL C N 1
ATOM 3557 C CA . VAL C 1 49 ? -17.53900 27.46200 39.70800 1.000 55.36000 49 VAL C CA 1
ATOM 3558 C C . VAL C 1 49 ? -18.24700 27.88400 40.98800 1.000 55.47000 49 VAL C C 1
ATOM 3559 O O . VAL C 1 49 ? -17.62700 28.40000 41.91400 1.000 59.61000 49 VAL C O 1
ATOM 3563 N N . PRO C 1 63 ? -20.90500 31.39000 36.97600 1.000 53.87000 63 PRO C N 1
ATOM 3564 C CA . PRO C 1 63 ? -21.74600 30.97800 35.83900 1.000 49.94000 63 PRO C CA 1
ATOM 3565 C C . PRO C 1 63 ? -21.76600 32.03900 34.73100 1.000 48.59000 63 PRO C C 1
ATOM 3566 O O . PRO C 1 63 ? -22.21900 33.15500 34.96700 1.000 44.41000 63 PRO C O 1
ATOM 3570 N N . PRO C 1 64 ? -21.27600 31.68800 33.54100 1.000 49.29000 64 PRO C N 1
ATOM 3571 C CA . PRO C 1 64 ? -21.33200 32.62200 32.40200 1.000 41.97000 64 PRO C CA 1
ATOM 3572 C C . PRO C 1 64 ? -22.74200 33.03300 32.00200 1.000 39.52000 64 PRO C C 1
ATOM 3573 O O . PRO C 1 64 ? -23.60600 32.19300 31.73800 1.000 41.32000 64 PRO C O 1
ATOM 3577 N N . ARG C 1 65 ? -22.96600 34.34800 31.95600 1.000 42.81000 65 ARG C N 1
ATOM 3578 C CA . ARG C 1 65 ? -24.22200 34.92200 31.48200 1.000 44.05000 65 ARG C CA 1
ATOM 3579 C C . ARG C 1 65 ? -23.90200 35.94500 30.39900 1.000 42.01000 65 ARG C C 1
ATOM 3580 O O . ARG C 1 65 ? -23.33500 37.00500 30.68900 1.000 40.95000 65 ARG C O 1
ATOM 3582 N N . ILE C 1 66 ? -24.27300 35.63600 29.16100 1.000 44.62000 66 ILE C N 1
ATOM 3583 C CA . ILE C 1 66 ? -24.07800 36.54900 28.04100 1.000 40.30000 66 ILE C CA 1
ATOM 3584 C C . ILE C 1 66 ? -25.35000 37.36000 27.83000 1.000 39.60000 66 ILE C C 1
ATOM 3585 O O . ILE C 1 66 ? -26.45200 36.80300 27.77300 1.000 38.20000 66 ILE C O 1
ATOM 3590 N N . LEU C 1 67 ? -25.19900 38.67400 27.70600 1.000 37.00000 67 LEU C N 1
ATOM 3591 C CA . LEU C 1 67 ? -26.32100 39.57900 27.50300 1.000 38.72000 67 LEU C CA 1
ATOM 3592 C C . LEU C 1 67 ? -26.22400 40.20700 26.12200 1.000 45.29000 67 LEU C C 1
ATOM 3593 O O . LEU C 1 67 ? -25.19300 40.79100 25.77200 1.000 46.61000 67 LEU C O 1
ATOM 3598 N N . LEU C 1 68 ? -27.29300 40.08700 25.34400 1.000 40.87000 68 LEU C N 1
ATOM 3599 C CA . LEU C 1 68 ? -27.37100 40.69600 24.02100 1.000 41.28000 68 LEU C CA 1
ATOM 3600 C C . LEU C 1 68 ? -28.25200 41.93300 24.13700 1.000 42.82000 68 LEU C C 1
ATOM 3601 O O . LEU C 1 68 ? -29.48100 41.84400 24.07500 1.000 33.97000 68 LEU C O 1
ATOM 3606 N N . LEU C 1 69 ? -27.61600 43.09400 24.30400 1.000 51.29000 69 LEU C N 1
ATOM 3607 C CA . LEU C 1 69 ? -28.35000 44.34900 24.34400 1.000 41.23000 69 LEU C CA 1
ATOM 3608 C C . LEU C 1 69 ? -29.06600 44.64700 23.03900 1.000 47.09000 69 LEU C C 1
ATOM 3609 O O . LEU C 1 69 ? -29.78000 45.65300 22.96200 1.000 48.53000 69 LEU C O 1
ATOM 3614 N N . TYR C 1 70 ? -28.87900 43.81300 22.01600 1.000 44.84000 70 TYR C N 1
ATOM 3615 C CA . TYR C 1 70 ? -29.37900 44.09200 20.67900 1.000 42.18000 70 TYR C CA 1
ATOM 3616 C C . TYR C 1 70 ? -30.85400 44.46800 20.65400 1.000 42.52000 70 TYR C C 1
ATOM 3617 O O . TYR C 1 70 ? -31.59600 44.20700 21.60700 1.000 45.73000 70 TYR C O 1
ATOM 3619 N N . GLY C 1 71 ? -31.27300 45.08900 19.55500 1.000 45.98000 71 GLY C N 1
ATOM 3620 C CA . GLY C 1 71 ? -32.60100 45.65500 19.43300 1.000 46.03000 71 GLY C CA 1
ATOM 3621 C C . GLY C 1 71 ? -32.55200 47.12000 19.06000 1.000 50.06000 71 GLY C C 1
ATOM 3622 O O . GLY C 1 71 ? -33.39600 47.59900 18.29500 1.000 55.97000 71 GLY C O 1
ATOM 3623 N N . SER C 1 72 ? -31.58000 47.84600 19.60800 1.000 46.09000 72 SER C N 1
ATOM 3624 C CA . SER C 1 72 ? -31.32800 49.22000 19.18400 1.000 58.82000 72 SER C CA 1
ATOM 3625 C C . SER C 1 72 ? -29.84900 49.51700 19.37100 1.000 55.56000 72 SER C C 1
ATOM 3626 O O . SER C 1 72 ? -29.32200 49.38300 20.48200 1.000 58.66000 72 SER C O 1
ATOM 3629 N N . LEU C 1 73 ? -29.18800 49.92600 18.28600 1.000 69.12000 73 LEU C N 1
ATOM 3630 C CA . LEU C 1 73 ? -27.85800 50.52500 18.34200 1.000 70.77000 73 LEU C CA 1
ATOM 3631 C C . LEU C 1 73 ? -27.92300 52.04100 18.32000 1.000 71.25000 73 LEU C C 1
ATOM 3632 O O . LEU C 1 73 ? -26.89700 52.69700 18.11000 1.000 72.83000 73 LEU C O 1
ATOM 3637 N N . ARG C 1 74 ? -29.11300 52.60000 18.54300 1.000 66.90000 74 ARG C N 1
ATOM 3638 C CA . ARG C 1 74 ? -29.29500 54.02700 18.76200 1.000 66.78000 74 ARG C CA 1
ATOM 3639 C C . ARG C 1 74 ? -28.23700 54.50900 19.74200 1.000 75.94000 74 ARG C C 1
ATOM 3640 O O . ARG C 1 74 ? -27.79400 53.73700 20.59800 1.000 78.49000 74 ARG C O 1
ATOM 3646 N N . GLU C 1 75 ? -27.83500 55.77400 19.65300 1.000 83.24000 75 GLU C N 1
ATOM 3647 C CA . GLU C 1 75 ? -26.73700 56.23700 20.49500 1.000 89.10000 75 GLU C CA 1
ATOM 3648 C C . GLU C 1 75 ? -27.12200 56.32500 21.96700 1.000 82.60000 75 GLU C C 1
ATOM 3649 O O . GLU C 1 75 ? -26.31300 55.99800 22.84400 1.000 81.67000 75 GLU C O 1
ATOM 3655 N N . ARG C 1 76 ? -28.34600 56.74700 22.25600 1.000 78.55000 76 ARG C N 1
ATOM 3656 C CA . ARG C 1 76 ? -28.94800 56.57000 23.57400 1.000 79.54000 76 ARG C CA 1
ATOM 3657 C C . ARG C 1 76 ? -29.99100 55.46400 23.42300 1.000 70.48000 76 ARG C C 1
ATOM 3658 O O . ARG C 1 76 ? -31.12000 55.72000 22.99300 1.000 68.62000 76 ARG C O 1
ATOM 3664 N N . SER C 1 77 ? -29.61900 54.23400 23.77200 1.000 64.85000 77 SER C N 1
ATOM 3665 C CA . SER C 1 77 ? -30.52300 53.09400 23.66700 1.000 56.81000 77 SER C CA 1
ATOM 3666 C C . SER C 1 77 ? -30.94600 52.66400 25.06400 1.000 60.90000 77 SER C C 1
ATOM 3667 O O . SER C 1 77 ? -30.10100 52.30300 25.88900 1.000 52.86000 77 SER C O 1
ATOM 3670 N N . TYR C 1 78 ? -32.25700 52.69900 25.32000 1.000 61.33000 78 TYR C N 1
ATOM 3671 C CA . TYR C 1 78 ? -32.76300 52.29200 26.62400 1.000 53.45000 78 TYR C CA 1
ATOM 3672 C C . TYR C 1 78 ? -32.65500 50.78400 26.81100 1.000 50.33000 78 TYR C C 1
ATOM 3673 O O . TYR C 1 78 ? -32.49900 50.31100 27.94300 1.000 51.30000 78 TYR C O 1
ATOM 3681 N N . SER C 1 79 ? -32.71700 50.01700 25.71800 1.000 48.84000 79 SER C N 1
ATOM 3682 C CA . SER C 1 79 ? -32.43300 48.58900 25.80100 1.000 45.59000 79 SER C CA 1
ATOM 3683 C C . SER C 1 79 ? -31.00800 48.35200 26.28300 1.000 42.98000 79 SER C C 1
ATOM 3684 O O . SER C 1 79 ? -30.75800 47.44900 27.08900 1.000 43.68000 79 SER C O 1
ATOM 3687 N N . ARG C 1 80 ? -30.06100 49.17000 25.81600 1.000 42.20000 80 ARG C N 1
ATOM 3688 C CA . ARG C 1 80 ? -28.68100 49.05100 26.27600 1.000 45.45000 80 ARG C CA 1
ATOM 3689 C C . ARG C 1 80 ? -28.57700 49.32600 27.77200 1.000 50.12000 80 ARG C C 1
ATOM 3690 O O . ARG C 1 80 ? -27.90400 48.58800 28.50600 1.000 48.90000 80 ARG C O 1
ATOM 3696 N N . PHE C 1 81 ? -29.24000 50.38500 28.24500 1.000 50.16000 81 PHE C N 1
ATOM 3697 C CA . PHE C 1 81 ? -29.17300 50.72200 29.66200 1.000 44.41000 81 PHE C CA 1
ATOM 3698 C C . PHE C 1 81 ? -29.81000 49.63100 30.51700 1.000 45.26000 81 PHE C C 1
ATOM 3699 O O . PHE C 1 81 ? -29.29000 49.29000 31.58700 1.000 44.99000 81 PHE C O 1
ATOM 3707 N N . ALA C 1 82 ? -30.94100 49.07800 30.06900 1.000 43.16000 82 ALA C N 1
ATOM 3708 C CA . ALA C 1 82 ? -31.57300 47.99100 30.80900 1.000 35.56000 82 ALA C CA 1
ATOM 3709 C C . ALA C 1 82 ? -30.68300 46.75500 30.82600 1.000 37.96000 82 ALA C C 1
ATOM 3710 O O . ALA C 1 82 ? -30.57500 46.07100 31.85100 1.000 44.59000 82 ALA C O 1
ATOM 3712 N N . THR C 1 83 ? -30.02900 46.46000 29.70000 1.000 38.69000 83 THR C N 1
ATOM 3713 C CA . THR C 1 83 ? -29.07600 45.35900 29.65900 1.000 41.64000 83 THR C CA 1
ATOM 3714 C C . THR C 1 83 ? -27.96400 45.56900 30.67700 1.000 41.28000 83 THR C C 1
ATOM 3715 O O . THR C 1 83 ? -27.55400 44.63000 31.37000 1.000 42.95000 83 THR C O 1
ATOM 3719 N N . LEU C 1 84 ? -27.47600 46.80500 30.79400 1.000 41.70000 84 LEU C N 1
ATOM 3720 C CA . LEU C 1 84 ? -26.36100 47.07000 31.69800 1.000 48.68000 84 LEU C CA 1
ATOM 3721 C C . LEU C 1 84 ? -26.79800 47.00100 33.15900 1.000 49.89000 84 LEU C C 1
ATOM 3722 O O . LEU C 1 84 ? -26.04500 46.52200 34.01500 1.000 43.77000 84 LEU C O 1
ATOM 3727 N N . GLU C 1 85 ? -28.01200 47.46000 33.46800 1.000 45.01000 85 GLU C N 1
ATOM 3728 C CA . GLU C 1 85 ? -28.52600 47.30300 34.82700 1.000 43.04000 85 GLU C CA 1
ATOM 3729 C C . GLU C 1 85 ? -28.70700 45.82900 35.17400 1.000 45.57000 85 GLU C C 1
ATOM 3730 O O . GLU C 1 85 ? -28.36400 45.38700 36.28400 1.000 57.49000 85 GLU C O 1
ATOM 3736 N N . ALA C 1 86 ? -29.24300 45.05200 34.23000 1.000 43.76000 86 ALA C N 1
ATOM 3737 C CA . ALA C 1 86 ? -29.37300 43.61800 34.44200 1.000 45.28000 86 ALA C CA 1
ATOM 3738 C C . ALA C 1 86 ? -28.01100 42.98000 34.67400 1.000 48.15000 86 ALA C C 1
ATOM 3739 O O . ALA C 1 86 ? -27.88000 42.06800 35.49400 1.000 50.49000 86 ALA C O 1
ATOM 3741 N N . GLU C 1 87 ? -26.98300 43.44400 33.95700 1.000 47.68000 87 GLU C N 1
ATOM 3742 C CA . GLU C 1 87 ? -25.64500 42.90400 34.17600 1.000 48.54000 87 GLU C CA 1
ATOM 3743 C C . GLU C 1 87 ? -25.12100 43.27500 35.55800 1.000 50.08000 87 GLU C C 1
ATOM 3744 O O . GLU C 1 87 ? -24.46100 42.46300 36.21500 1.000 47.63000 87 GLU C O 1
ATOM 3750 N N . ARG C 1 88 ? -25.35800 44.51400 35.99400 1.000 47.62000 88 ARG C N 1
ATOM 3751 C CA . ARG C 1 88 ? -24.98800 44.89800 37.35300 1.000 54.43000 88 ARG C CA 1
ATOM 3752 C C . ARG C 1 88 ? -25.57200 43.91400 38.35700 1.000 55.63000 88 ARG C C 1
ATOM 3753 O O . ARG C 1 88 ? -24.86200 43.37700 39.21900 1.000 49.09000 88 ARG C O 1
ATOM 3759 N N . LEU C 1 89 ? -26.87500 43.65200 38.24200 1.000 52.78000 89 LEU C N 1
ATOM 3760 C CA . LEU C 1 89 ? -27.52600 42.73600 39.17500 1.000 44.81000 89 LEU C CA 1
ATOM 3761 C C . LEU C 1 89 ? -26.98300 41.31400 39.03800 1.000 45.09000 89 LEU C C 1
ATOM 3762 O O . LEU C 1 89 ? -26.80100 40.61400 40.04000 1.000 48.74000 89 LEU C O 1
ATOM 3767 N N . LEU C 1 90 ? -26.72700 40.86200 37.80800 1.000 49.92000 90 LEU C N 1
ATOM 3768 C CA . LEU C 1 90 ? -26.23300 39.50300 37.60200 1.000 52.46000 90 LEU C CA 1
ATOM 3769 C C . LEU C 1 90 ? -24.85200 39.32200 38.22000 1.000 52.81000 90 LEU C C 1
ATOM 3770 O O . LEU C 1 90 ? -24.54800 38.26700 38.79300 1.000 49.09000 90 LEU C O 1
ATOM 3775 N N . ARG C 1 91 ? -23.99100 40.33300 38.09000 1.000 55.20000 91 ARG C N 1
ATOM 3776 C CA . ARG C 1 91 ? -22.66800 40.25500 38.69500 1.000 56.14000 91 ARG C CA 1
ATOM 3777 C C . ARG C 1 91 ? -22.76600 40.34900 40.21200 1.000 62.64000 91 ARG C C 1
ATOM 3778 O O . ARG C 1 91 ? -21.97500 39.71200 40.92000 1.000 64.31000 91 ARG C O 1
ATOM 3784 N N . HIS C 1 92 ? -23.74600 41.11400 40.72500 1.000 58.53000 92 HIS C N 1
ATOM 3785 C CA . HIS C 1 92 ? -24.00300 41.13800 42.16100 1.000 57.40000 92 HIS C CA 1
ATOM 3786 C C . HIS C 1 92 ? -24.43500 39.76400 42.66500 1.000 60.80000 92 HIS C C 1
ATOM 3787 O O . HIS C 1 92 ? -24.07600 39.37200 43.78100 1.000 70.02000 92 HIS C O 1
ATOM 3794 N N . PHE C 1 93 ? -25.18100 39.01300 41.85500 1.000 55.77000 93 PHE C N 1
ATOM 3795 C CA . PHE C 1 93 ? -25.56500 37.65300 42.21000 1.000 47.91000 93 PHE C CA 1
ATOM 3796 C C . PHE C 1 93 ? -24.43300 36.66000 41.98500 1.000 48.62000 93 PHE C C 1
ATOM 3797 O O . PHE C 1 93 ? -24.63500 35.45700 42.18700 1.000 42.84000 93 PHE C O 1
ATOM 3805 N N . GLY C 1 94 ? -23.26400 37.13500 41.56400 1.000 52.18000 94 GLY C N 1
ATOM 3806 C CA . GLY C 1 94 ? -22.07300 36.31900 41.50200 1.000 51.37000 94 GLY C CA 1
ATOM 3807 C C . GLY C 1 94 ? -21.70300 35.81300 40.13200 1.000 51.62000 94 GLY C C 1
ATOM 3808 O O . GLY C 1 94 ? -20.95200 34.83600 40.04200 1.000 52.84000 94 GLY C O 1
ATOM 3809 N N . CYS C 1 95 ? -22.19200 36.44300 39.07100 1.000 54.28000 95 CYS C N 1
ATOM 3810 C CA . CYS C 1 95 ? -22.00900 35.94000 37.72000 1.000 54.44000 95 CYS C CA 1
ATOM 3811 C C . CYS C 1 95 ? -20.88200 36.64700 36.98100 1.000 49.45000 95 CYS C C 1
ATOM 3812 O O . CYS C 1 95 ? -20.63100 37.83900 37.17100 1.000 49.29000 95 CYS C O 1
ATOM 3815 N N . GLU C 1 96 ? -20.20700 35.88300 36.12600 1.000 51.02000 96 GLU C N 1
ATOM 3816 C CA . GLU C 1 96 ? -19.31800 36.43100 35.11100 1.000 55.70000 96 GLU C CA 1
ATOM 3817 C C . GLU C 1 96 ? -20.14900 36.72300 33.86700 1.000 47.62000 96 GLU C C 1
ATOM 3818 O O . GLU C 1 96 ? -20.81400 35.82700 33.33500 1.000 51.31000 96 GLU C O 1
ATOM 3824 N N . THR C 1 97 ? -20.12000 37.97000 33.41100 1.000 42.28000 97 THR C N 1
ATOM 3825 C CA . THR C 1 97 ? -21.01200 38.43500 32.36100 1.000 46.66000 97 THR C CA 1
ATOM 3826 C C . THR C 1 97 ? -20.20700 38.96300 31.18200 1.000 51.04000 97 THR C C 1
ATOM 3827 O O . THR C 1 97 ? -19.16400 39.59900 31.36100 1.000 53.81000 97 THR C O 1
ATOM 3831 N N . ARG C 1 98 ? -20.70300 38.69000 29.98000 1.000 50.59000 98 ARG C N 1
ATOM 3832 C CA . ARG C 1 98 ? -20.21400 39.30300 28.75700 1.000 45.45000 98 ARG C CA 1
ATOM 3833 C C . ARG C 1 98 ? -21.39300 39.96500 28.05700 1.000 46.07000 98 ARG C C 1
ATOM 3834 O O . ARG C 1 98 ? -22.51900 39.46100 28.09800 1.000 48.36000 98 ARG C O 1
ATOM 3840 N N . VAL C 1 99 ? -21.13400 41.10400 27.42300 1.000 48.88000 99 VAL C N 1
ATOM 3841 C CA . VAL C 1 99 ? -22.16600 41.85200 26.71400 1.000 48.27000 99 VAL C CA 1
ATOM 3842 C C . VAL C 1 99 ? -21.69500 42.06200 25.28400 1.000 48.70000 99 VAL C C 1
ATOM 3843 O O . VAL C 1 99 ? -20.61000 42.61200 25.06000 1.000 48.99000 99 VAL C O 1
ATOM 3847 N N . PHE C 1 100 ? -22.50100 41.62200 24.32300 1.000 53.92000 100 PHE C N 1
ATOM 3848 C CA . PHE C 1 100 ? -22.18100 41.78600 22.91400 1.000 48.27000 100 PHE C CA 1
ATOM 3849 C C . PHE C 1 100 ? -22.90800 42.99100 22.33700 1.000 47.31000 100 PHE C C 1
ATOM 3850 O O . PHE C 1 100 ? -24.09600 43.20100 22.59900 1.000 40.97000 100 PHE C O 1
ATOM 3858 N N . HIS C 1 101 ? -22.18600 43.77100 21.54200 1.000 49.73000 101 HIS C N 1
ATOM 3859 C CA . HIS C 1 101 ? -22.73800 44.91300 20.82800 1.000 56.51000 101 HIS C CA 1
ATOM 3860 C C . HIS C 1 101 ? -22.76400 44.60900 19.33600 1.000 56.17000 101 HIS C C 1
ATOM 3861 O O . HIS C 1 101 ? -21.75900 44.16400 18.77000 1.000 53.32000 101 HIS C O 1
ATOM 3868 N N . ALA C 1 102 ? -23.91300 44.83800 18.70500 1.000 57.08000 102 ALA C N 1
ATOM 3869 C CA . ALA C 1 102 ? -24.10600 44.47800 17.30700 1.000 59.87000 102 ALA C CA 1
ATOM 3870 C C . ALA C 1 102 ? -23.62800 45.55400 16.34300 1.000 56.92000 102 ALA C C 1
ATOM 3871 O O . ALA C 1 102 ? -23.95900 45.49400 15.15400 1.000 63.01000 102 ALA C O 1
ATOM 3873 N N . ASN C 1 103 ? -22.86600 46.53200 16.82100 1.000 63.04000 103 ASN C N 1
ATOM 3874 C CA . ASN C 1 103 ? -22.35100 47.57300 15.94400 1.000 64.70000 103 ASN C CA 1
ATOM 3875 C C . ASN C 1 103 ? -21.42700 46.96100 14.90300 1.000 65.52000 103 ASN C C 1
ATOM 3876 O O . ASN C 1 103 ? -20.42800 46.32300 15.24700 1.000 55.48000 103 ASN C O 1
ATOM 3881 N N . GLY C 1 104 ? -21.75900 47.15600 13.62900 1.000 63.82000 104 GLY C N 1
ATOM 3882 C CA . GLY C 1 104 ? -20.97300 46.60800 12.54700 1.000 58.04000 104 GLY C CA 1
ATOM 3883 C C . GLY C 1 104 ? -21.31800 45.18900 12.15500 1.000 53.99000 104 GLY C C 1
ATOM 3884 O O . GLY C 1 104 ? -20.65900 44.63300 11.26800 1.000 58.51000 104 GLY C O 1
ATOM 3885 N N . LEU C 1 105 ? -22.30800 44.58200 12.78700 1.000 52.27000 105 LEU C N 1
ATOM 3886 C CA . LEU C 1 105 ? -22.74700 43.24900 12.39300 1.000 49.46000 105 LEU C CA 1
ATOM 3887 C C . LEU C 1 105 ? -23.51600 43.32100 11.08000 1.000 47.42000 105 LEU C C 1
ATOM 3888 O O . LEU C 1 105 ? -24.53600 44.01700 11.01300 1.000 44.45000 105 LEU C O 1
ATOM 3893 N N . PRO C 1 106 ? -23.08100 42.63600 10.02600 1.000 43.23000 106 PRO C N 1
ATOM 3894 C CA . PRO C 1 106 ? -23.85500 42.64900 8.78200 1.000 51.30000 106 PRO C CA 1
ATOM 3895 C C . PRO C 1 106 ? -25.10400 41.79000 8.91000 1.000 48.08000 106 PRO C C 1
ATOM 3896 O O . PRO C 1 106 ? -25.20900 40.91900 9.77600 1.000 46.14000 106 PRO C O 1
ATOM 3900 N N . LEU C 1 107 ? -26.06500 42.05200 8.02800 1.000 43.37000 107 LEU C N 1
ATOM 3901 C CA . LEU C 1 107 ? -27.26200 41.23000 7.97000 1.000 42.30000 107 LEU C CA 1
ATOM 3902 C C . LEU C 1 107 ? -26.86700 39.77400 7.71900 1.000 44.97000 107 LEU C C 1
ATOM 3903 O O . LEU C 1 107 ? -25.82900 39.50400 7.10700 1.000 40.53000 107 LEU C O 1
ATOM 3908 N N . PRO C 1 108 ? -27.66700 38.81000 8.20200 1.000 48.21000 108 PRO C N 1
ATOM 3909 C CA . PRO C 1 108 ? -27.32400 37.39800 7.97100 1.000 45.45000 108 PRO C CA 1
ATOM 3910 C C . PRO C 1 108 ? -27.06700 37.11700 6.49800 1.000 44.47000 108 PRO C C 1
ATOM 3911 O O . PRO C 1 108 ? -27.91700 37.39000 5.64400 1.000 40.56000 108 PRO C O 1
ATOM 3915 N N . GLU C 1 109 ? -25.88600 36.57600 6.20200 1.000 50.67000 109 GLU C N 1
ATOM 3916 C CA . GLU C 1 109 ? -25.42400 36.22300 4.86300 1.000 45.86000 109 GLU C CA 1
ATOM 3917 C C . GLU C 1 109 ? -25.08100 37.43100 4.00200 1.000 41.47000 109 GLU C C 1
ATOM 3918 O O . GLU C 1 109 ? -24.84300 37.27200 2.80000 1.000 46.53000 109 GLU C O 1
ATOM 3924 N N . ASP C 1 110 ? -25.04400 38.63300 4.57100 1.000 47.74000 110 ASP C N 1
ATOM 3925 C CA . ASP C 1 110 ? -24.51200 39.79100 3.86500 1.000 46.55000 110 ASP C CA 1
ATOM 3926 C C . ASP C 1 110 ? -22.99100 39.84400 3.91200 1.000 46.24000 110 ASP C C 1
ATOM 3927 O O . ASP C 1 110 ? -22.39600 40.73300 3.29400 1.000 48.01000 110 ASP C O 1
ATOM 3932 N N . ALA C 1 111 ? -22.36200 38.91900 4.63400 1.000 44.58000 111 ALA C N 1
ATOM 3933 C CA . ALA C 1 111 ? -20.91400 38.81900 4.72100 1.000 41.29000 111 ALA C CA 1
ATOM 3934 C C . ALA C 1 111 ? -20.56400 37.36400 4.99700 1.000 39.60000 111 ALA C C 1
ATOM 3935 O O . ALA C 1 111 ? -21.43600 36.54000 5.28500 1.000 40.23000 111 ALA C O 1
ATOM 3937 N N . ASP C 1 112 ? -19.27900 37.04700 4.89100 1.000 44.87000 112 ASP C N 1
ATOM 3938 C CA . ASP C 1 112 ? -18.82900 35.69800 5.18400 1.000 52.23000 112 ASP C CA 1
ATOM 3939 C C . ASP C 1 112 ? -18.91700 35.45200 6.68800 1.000 53.03000 112 ASP C C 1
ATOM 3940 O O . ASP C 1 112 ? -18.69700 36.37000 7.48300 1.000 51.68000 112 ASP C O 1
ATOM 3945 N N . PRO C 1 113 ? -19.24100 34.22600 7.11100 1.000 55.50000 113 PRO C N 1
ATOM 3946 C CA . PRO C 1 113 ? -19.28200 33.95200 8.55900 1.000 59.89000 113 PRO C CA 1
ATOM 3947 C C . PRO C 1 113 ? -17.93800 34.17500 9.23100 1.000 61.31000 113 PRO C C 1
ATOM 3948 O O . PRO C 1 113 ? -17.88400 34.29900 10.46200 1.000 58.23000 113 PRO C O 1
ATOM 3952 N N . SER C 1 114 ? -16.85300 34.23800 8.45300 1.000 65.70000 114 SER C N 1
ATOM 3953 C CA . SER C 1 114 ? -15.55300 34.66200 8.96000 1.000 62.14000 114 SER C CA 1
ATOM 3954 C C . SER C 1 114 ? -15.60600 36.02800 9.63200 1.000 54.66000 114 SER C C 1
ATOM 3955 O O . SER C 1 114 ? -14.69200 36.36500 10.39400 1.000 51.60000 114 SER C O 1
ATOM 3958 N N . HIS C 1 115 ? -16.63900 36.81700 9.35300 1.000 51.62000 115 HIS C N 1
ATOM 3959 C CA . HIS C 1 115 ? -16.71500 38.19300 9.82100 1.000 50.41000 115 HIS C CA 1
ATOM 3960 C C . HIS C 1 115 ? -16.35100 38.27300 11.30200 1.000 55.71000 115 HIS C C 1
ATOM 3961 O O . HIS C 1 115 ? -16.74700 37.39900 12.08400 1.000 59.23000 115 HIS C O 1
ATOM 3968 N N . PRO C 1 116 ? -15.59400 39.29300 11.72200 1.000 59.71000 116 PRO C N 1
ATOM 3969 C CA . PRO C 1 116 ? -15.20900 39.36400 13.14500 1.000 59.42000 116 PRO C CA 1
ATOM 3970 C C . PRO C 1 116 ? -16.39800 39.39800 14.09100 1.000 54.91000 116 PRO C C 1
ATOM 3971 O O . PRO C 1 116 ? -16.40100 38.68300 15.10000 1.000 53.62000 116 PRO C O 1
ATOM 3975 N N . LYS C 1 117 ? -17.40800 40.22200 13.80300 1.000 53.08000 117 LYS C N 1
ATOM 3976 C CA . LYS C 1 117 ? -18.56400 40.31600 14.69100 1.000 53.43000 117 LYS C CA 1
ATOM 3977 C C . LYS C 1 117 ? -19.28100 38.97600 14.80500 1.000 48.89000 117 LYS C C 1
ATOM 3978 O O . LYS C 1 117 ? -19.67600 38.56100 15.90300 1.000 51.11000 117 LYS C O 1
ATOM 3984 N N . VAL C 1 118 ? -19.46600 38.28900 13.67600 1.000 52.13000 118 VAL C N 1
ATOM 3985 C CA . VAL C 1 118 ? -20.14600 36.99800 13.68900 1.000 53.30000 118 VAL C CA 1
ATOM 3986 C C . VAL C 1 118 ? -19.38800 36.01300 14.57100 1.000 49.41000 118 VAL C C 1
ATOM 3987 O O . VAL C 1 118 ? -19.98100 35.29400 15.38500 1.000 47.85000 118 VAL C O 1
ATOM 3991 N N . GLN C 1 119 ? -18.06300 35.96000 14.41600 1.000 49.71000 119 GLN C N 1
ATOM 3992 C CA . GLN C 1 119 ? -17.26900 35.00200 15.17600 1.000 51.94000 119 GLN C CA 1
ATOM 3993 C C . GLN C 1 119 ? -17.24600 35.36100 16.65600 1.000 53.57000 119 GLN C C 1
ATOM 3994 O O . GLN C 1 119 ? -17.28800 34.47400 17.51500 1.000 53.00000 119 GLN C O 1
ATOM 4000 N N . GLU C 1 120 ? -17.18900 36.65400 16.97200 1.000 53.36000 120 GLU C N 1
ATOM 4001 C CA . GLU C 1 120 ? -17.28600 37.08700 18.36000 1.000 49.52000 120 GLU C CA 1
ATOM 4002 C C . GLU C 1 120 ? -18.59700 36.62300 18.97900 1.000 51.47000 120 GLU C C 1
ATOM 4003 O O . GLU C 1 120 ? -18.61600 36.07600 20.08800 1.000 53.30000 120 GLU C O 1
ATOM 4009 N N . LEU C 1 121 ? -19.71100 36.84700 18.27700 1.000 46.92000 121 LEU C N 1
ATOM 4010 C CA . LEU C 1 121 ? -21.00600 36.44300 18.81300 1.000 44.76000 121 LEU C CA 1
ATOM 4011 C C . LEU C 1 121 ? -21.07800 34.93300 18.98500 1.000 43.44000 121 LEU C C 1
ATOM 4012 O O . LEU C 1 121 ? -21.56300 34.44100 20.01000 1.000 40.88000 121 LEU C O 1
ATOM 4017 N N . ARG C 1 122 ? -20.60600 34.17700 17.99000 1.000 47.12000 122 ARG C N 1
ATOM 4018 C CA . ARG C 1 122 ? -20.64800 32.72200 18.08700 1.000 46.00000 122 ARG C CA 1
ATOM 4019 C C . ARG C 1 122 ? -19.81700 32.22900 19.26800 1.000 46.31000 122 ARG C C 1
ATOM 4020 O O . ARG C 1 122 ? -20.25400 31.35400 20.03000 1.000 48.95000 122 ARG C O 1
ATOM 4026 N N . ASP C 1 123 ? -18.61100 32.77900 19.43800 1.000 50.82000 123 ASP C N 1
ATOM 4027 C CA . ASP C 1 123 ? -17.74700 32.35200 20.53100 1.000 52.84000 123 ASP C CA 1
ATOM 4028 C C . ASP C 1 123 ? -18.35200 32.70700 21.88200 1.000 45.68000 123 ASP C C 1
ATOM 4029 O O . ASP C 1 123 ? -18.34800 31.88500 22.80600 1.000 38.10000 123 ASP C O 1
ATOM 4034 N N . LEU C 1 124 ? -18.88000 33.92400 22.01900 1.000 43.58000 124 LEU C N 1
ATOM 4035 C CA . LEU C 1 124 ? -19.54000 34.29600 23.26400 1.000 46.09000 124 LEU C CA 1
ATOM 4036 C C . LEU C 1 124 ? -20.73200 33.38800 23.54700 1.000 47.34000 124 LEU C C 1
ATOM 4037 O O . LEU C 1 124 ? -20.97200 33.00600 24.69800 1.000 44.99000 124 LEU C O 1
ATOM 4042 N N . CYS C 1 125 ? -21.48900 33.02700 22.50900 1.000 45.06000 125 CYS C N 1
ATOM 4043 C CA . CYS C 1 125 ? -22.64400 32.15500 22.69100 1.000 44.06000 125 CYS C CA 1
ATOM 4044 C C . CYS C 1 125 ? -22.21500 30.78800 23.20800 1.000 42.55000 125 CYS C C 1
ATOM 4045 O O . CYS C 1 125 ? -22.82400 30.23700 24.13300 1.000 45.06000 125 CYS C O 1
ATOM 4048 N N . LEU C 1 126 ? -21.15000 30.22800 22.63000 1.000 38.07000 126 LEU C N 1
ATOM 4049 C CA . LEU C 1 126 ? -20.61300 28.98000 23.16300 1.000 40.90000 126 LEU C CA 1
ATOM 4050 C C . LEU C 1 126 ? -20.17900 29.15400 24.61500 1.000 46.70000 126 LEU C C 1
ATOM 4051 O O . LEU C 1 126 ? -20.43300 28.28600 25.45700 1.000 41.28000 126 LEU C O 1
ATOM 4056 N N . TRP C 1 127 ? -19.50800 30.26900 24.92400 1.000 49.99000 127 TRP C N 1
ATOM 4057 C CA . TRP C 1 127 ? -19.08300 30.54200 26.29600 1.000 45.32000 127 TRP C CA 1
ATOM 4058 C C . TRP C 1 127 ? -20.25600 30.56800 27.26600 1.000 44.21000 127 TRP C C 1
ATOM 4059 O O . TRP C 1 127 ? -20.11200 30.16900 28.42900 1.000 39.40000 127 TRP C O 1
ATOM 4069 N N . SER C 1 128 ? -21.41600 31.01800 26.80700 1.000 43.23000 128 SER C N 1
ATOM 4070 C CA . SER C 1 128 ? -22.54100 31.26600 27.69600 1.000 42.16000 128 SER C CA 1
ATOM 4071 C C . SER C 1 128 ? -23.09500 29.97900 28.29900 1.000 39.54000 128 SER C C 1
ATOM 4072 O O . SER C 1 128 ? -23.12900 28.92800 27.65200 1.000 39.27000 128 SER C O 1
ATOM 4075 N N . GLU C 1 129 ? -23.51100 30.07300 29.56500 1.000 40.62000 129 GLU C N 1
ATOM 4076 C CA . GLU C 1 129 ? -24.36900 29.07800 30.19400 1.000 37.80000 129 GLU C CA 1
ATOM 4077 C C . GLU C 1 129 ? -25.80600 29.56100 30.32600 1.000 31.29000 129 GLU C C 1
ATOM 4078 O O . GLU C 1 129 ? -26.72100 28.73000 30.39300 1.000 31.48000 129 GLU C O 1
ATOM 4084 N N . GLY C 1 130 ? -26.01600 30.88400 30.35600 1.000 27.68000 130 GLY C N 1
ATOM 4085 C CA . GLY C 1 130 ? -27.34300 31.45500 30.26700 1.000 29.03000 130 GLY C CA 1
ATOM 4086 C C . GLY C 1 130 ? -27.26500 32.74500 29.48000 1.000 34.44000 130 GLY C C 1
ATOM 4087 O O . GLY C 1 130 ? -26.17300 33.25400 29.21100 1.000 37.66000 130 GLY C O 1
ATOM 4088 N N . GLN C 1 131 ? -28.43100 33.28100 29.12100 1.000 26.78000 131 GLN C N 1
ATOM 4089 C CA . GLN C 1 131 ? -28.44400 34.46400 28.27600 1.000 26.73000 131 GLN C CA 1
ATOM 4090 C C . GLN C 1 131 ? -29.55200 35.42500 28.67800 1.000 28.03000 131 GLN C C 1
ATOM 4091 O O . GLN C 1 131 ? -30.51300 35.06600 29.36300 1.000 27.18000 131 GLN C O 1
ATOM 4097 N N . VAL C 1 132 ? -29.40100 36.66300 28.21000 1.000 32.56000 132 VAL C N 1
ATOM 4098 C CA . VAL C 1 132 ? -30.39300 37.71800 28.38100 1.000 34.91000 132 VAL C CA 1
ATOM 4099 C C . VAL C 1 132 ? -30.60800 38.38800 27.03000 1.000 34.74000 132 VAL C C 1
ATOM 4100 O O . VAL C 1 132 ? -29.66400 38.94100 26.45100 1.000 38.25000 132 VAL C O 1
ATOM 4104 N N . TRP C 1 133 ? -31.83800 38.33300 26.52600 1.000 28.78000 133 TRP C N 1
ATOM 4105 C CA . TRP C 1 133 ? -32.22000 39.03200 25.30300 1.000 27.28000 133 TRP C CA 1
ATOM 4106 C C . TRP C 1 133 ? -33.09900 40.21600 25.69400 1.000 31.13000 133 TRP C C 1
ATOM 4107 O O . TRP C 1 133 ? -34.21600 40.02400 26.18800 1.000 31.99000 133 TRP C O 1
ATOM 4117 N N . THR C 1 134 ? -32.60800 41.43300 25.46800 1.000 30.76000 134 THR C N 1
ATOM 4118 C CA . THR C 1 134 ? -33.37100 42.64800 25.74900 1.000 34.92000 134 THR C CA 1
ATOM 4119 C C . THR C 1 134 ? -33.57900 43.40700 24.44300 1.000 35.90000 134 THR C C 1
ATOM 4120 O O . THR C 1 134 ? -32.62300 43.94200 23.87400 1.000 34.61000 134 THR C O 1
ATOM 4124 N N . SER C 1 135 ? -34.82700 43.46300 23.97700 1.000 32.24000 135 SER C N 1
ATOM 4125 C CA . SER C 1 135 ? -35.14800 44.08900 22.70200 1.000 42.24000 135 SER C CA 1
ATOM 4126 C C . SER C 1 135 ? -36.28600 45.09000 22.84600 1.000 41.00000 135 SER C C 1
ATOM 4127 O O . SER C 1 135 ? -37.29300 44.79100 23.49500 1.000 35.86000 135 SER C O 1
ATOM 4130 N N . PRO C 1 136 ? -36.16900 46.27300 22.24300 1.000 41.12000 136 PRO C N 1
ATOM 4131 C CA . PRO C 1 136 ? -37.32600 47.17200 22.16200 1.000 36.88000 136 PRO C CA 1
ATOM 4132 C C . PRO C 1 136 ? -38.40500 46.58200 21.26500 1.000 34.91000 136 PRO C C 1
ATOM 4133 O O . PRO C 1 136 ? -38.18500 45.62800 20.51600 1.000 33.13000 136 PRO C O 1
ATOM 4137 N N . GLU C 1 137 ? -39.60100 47.15700 21.37300 1.000 34.95000 137 GLU C N 1
ATOM 4138 C CA . GLU C 1 137 ? -40.74300 46.76700 20.54600 1.000 34.86000 137 GLU C CA 1
ATOM 4139 C C . GLU C 1 137 ? -40.82000 47.74400 19.37700 1.000 40.01000 137 GLU C C 1
ATOM 4140 O O . GLU C 1 137 ? -41.41700 48.81600 19.48000 1.000 41.07000 137 GLU C O 1
ATOM 4146 N N . ARG C 1 138 ? -40.21200 47.36900 18.25300 1.000 42.65000 138 ARG C N 1
ATOM 4147 C CA . ARG C 1 138 ? -40.25100 48.17900 17.04100 1.000 45.61000 138 ARG C CA 1
ATOM 4148 C C . ARG C 1 138 ? -41.35500 47.64800 16.13500 1.000 39.11000 138 ARG C C 1
ATOM 4149 O O . ARG C 1 138 ? -41.34000 46.47200 15.75300 1.000 37.88000 138 ARG C O 1
ATOM 4155 N N . HIS C 1 139 ? -42.30200 48.51600 15.78700 1.000 38.32000 139 HIS C N 1
ATOM 4156 C CA . HIS C 1 139 ? -43.46700 48.11600 15.00000 1.000 41.59000 139 HIS C CA 1
ATOM 4157 C C . HIS C 1 139 ? -44.20100 46.96300 15.68100 1.000 38.73000 139 HIS C C 1
ATOM 4158 O O . HIS C 1 139 ? -44.66000 46.01900 15.03300 1.000 34.68000 139 HIS C O 1
ATOM 4165 N N . GLY C 1 140 ? -44.31300 47.04900 17.00400 1.000 40.59000 140 GLY C N 1
ATOM 4166 C CA . GLY C 1 140 ? -45.06100 46.07500 17.77300 1.000 35.70000 140 GLY C CA 1
ATOM 4167 C C . GLY C 1 140 ? -44.48900 44.67700 17.76600 1.000 30.59000 140 GLY C C 1
ATOM 4168 O O . GLY C 1 140 ? -45.25200 43.70800 17.81900 1.000 30.52000 140 GLY C O 1
ATOM 4169 N N . ALA C 1 141 ? -43.16800 44.53900 17.72000 1.000 27.91000 141 ALA C N 1
ATOM 4170 C CA . ALA C 1 141 ? -42.54800 43.22300 17.63800 1.000 28.85000 141 ALA C CA 1
ATOM 4171 C C . ALA C 1 141 ? -41.06100 43.37500 17.92000 1.000 30.43000 141 ALA C C 1
ATOM 4172 O O . ALA C 1 141 ? -40.52400 44.48600 17.95300 1.000 31.11000 141 ALA C O 1
ATOM 4174 N N . MET C 1 142 ? -40.40400 42.23700 18.13000 1.000 26.20000 142 MET C N 1
ATOM 4175 C CA . MET C 1 142 ? -38.95600 42.21500 18.27800 1.000 29.77000 142 MET C CA 1
ATOM 4176 C C . MET C 1 142 ? -38.26900 42.88200 17.09800 1.000 37.60000 142 MET C C 1
ATOM 4177 O O . MET C 1 142 ? -38.83300 42.97400 16.00400 1.000 33.68000 142 MET C O 1
ATOM 4182 N N . THR C 1 143 ? -37.04600 43.34100 17.31600 1.000 37.14000 143 THR C N 1
ATOM 4183 C CA . THR C 1 143 ? -36.32700 44.11400 16.32000 1.000 35.19000 143 THR C CA 1
ATOM 4184 C C . THR C 1 143 ? -35.55400 43.22300 15.35200 1.000 39.01000 143 THR C C 1
ATOM 4185 O O . THR C 1 143 ? -35.22500 42.07300 15.64700 1.000 30.35000 143 THR C O 1
ATOM 4189 N N . GLY C 1 144 ? -35.24900 43.79900 14.18400 1.000 36.61000 144 GLY C N 1
ATOM 4190 C CA . GLY C 1 144 ? -34.37800 43.14700 13.22500 1.000 26.99000 144 GLY C CA 1
ATOM 4191 C C . GLY C 1 144 ? -32.95700 42.97400 13.71400 1.000 35.09000 144 GLY C C 1
ATOM 4192 O O . GLY C 1 144 ? -32.26000 42.06000 13.27300 1.000 34.53000 144 GLY C O 1
ATOM 4193 N N . VAL C 1 145 ? -32.49500 43.85200 14.60700 1.000 29.50000 145 VAL C N 1
ATOM 4194 C CA . VAL C 1 145 ? -31.15000 43.69700 15.16000 1.000 34.32000 145 VAL C CA 1
ATOM 4195 C C . VAL C 1 145 ? -31.06200 42.40900 15.97400 1.000 37.53000 145 VAL C C 1
ATOM 4196 O O . VAL C 1 145 ? -30.17800 41.56900 15.75500 1.000 35.78000 145 VAL C O 1
ATOM 4200 N N . MET C 1 146 ? -31.96600 42.25000 16.94500 1.000 37.70000 146 MET C N 1
ATOM 4201 C CA . MET C 1 146 ? -32.00000 41.04600 17.77100 1.000 38.20000 146 MET C CA 1
ATOM 4202 C C . MET C 1 146 ? -32.14700 39.79400 16.91500 1.000 36.11000 146 MET C C 1
ATOM 4203 O O . MET C 1 146 ? -31.39700 38.81700 17.07200 1.000 37.36000 146 MET C O 1
ATOM 4208 N N . LYS C 1 147 ? -33.13600 39.79300 16.02200 1.000 33.13000 147 LYS C N 1
ATOM 4209 C CA . LYS C 1 147 ? -33.40000 38.60500 15.22500 1.000 35.05000 147 LYS C CA 1
ATOM 4210 C C . LYS C 1 147 ? -32.24400 38.31000 14.28200 1.000 33.91000 147 LYS C C 1
ATOM 4211 O O . LYS C 1 147 ? -31.95200 37.14200 14.01500 1.000 34.06000 147 LYS C O 1
ATOM 4217 N N . SER C 1 148 ? -31.57600 39.34800 13.77400 1.000 34.11000 148 SER C N 1
ATOM 4218 C CA . SER C 1 148 ? -30.38200 39.14100 12.96300 1.000 37.08000 148 SER C CA 1
ATOM 4219 C C . SER C 1 148 ? -29.27100 38.51300 13.79100 1.000 38.03000 148 SER C C 1
ATOM 4220 O O . SER C 1 148 ? -28.54700 37.63100 13.31200 1.000 35.12000 148 SER C O 1
ATOM 4223 N N . GLN C 1 149 ? -29.11400 38.96600 15.03600 1.000 37.70000 149 GLN C N 1
ATOM 4224 C CA . GLN C 1 149 ? -28.11500 38.38200 15.92100 1.000 35.86000 149 GLN C CA 1
ATOM 4225 C C . GLN C 1 149 ? -28.35800 36.89300 16.09800 1.000 29.01000 149 GLN C C 1
ATOM 4226 O O . GLN C 1 149 ? -27.43200 36.08100 15.99600 1.000 31.11000 149 GLN C O 1
ATOM 4232 N N . ILE C 1 150 ? -29.60700 36.51500 16.37000 1.000 27.42000 150 ILE C N 1
ATOM 4233 C CA . ILE C 1 150 ? -29.88900 35.09600 16.57500 1.000 28.98000 150 ILE C CA 1
ATOM 4234 C C . ILE C 1 150 ? -29.78800 34.32600 15.26100 1.000 34.61000 150 ILE C C 1
ATOM 4235 O O . ILE C 1 150 ? -29.42700 33.14200 15.25100 1.000 26.94000 150 ILE C O 1
ATOM 4240 N N . ASP C 1 151 ? -30.09600 34.97500 14.13600 1.000 35.04000 151 ASP C N 1
ATOM 4241 C CA . ASP C 1 151 ? -30.02200 34.30400 12.84400 1.000 29.95000 151 ASP C CA 1
ATOM 4242 C C . ASP C 1 151 ? -28.58700 33.97900 12.45900 1.000 33.49000 151 ASP C C 1
ATOM 4243 O O . ASP C 1 151 ? -28.35200 33.03200 11.69900 1.000 32.61000 151 ASP C O 1
ATOM 4248 N N . TRP C 1 152 ? -27.62000 34.74800 12.96200 1.000 32.75000 152 TRP C N 1
ATOM 4249 C CA . TRP C 1 152 ? -26.21300 34.47700 12.69900 1.000 37.94000 152 TRP C CA 1
ATOM 4250 C C . TRP C 1 152 ? -25.67200 33.30100 13.50400 1.000 37.08000 152 TRP C C 1
ATOM 4251 O O . TRP C 1 152 ? -24.55400 32.85300 13.23300 1.000 44.81000 152 TRP C O 1
ATOM 4261 N N . ILE C 1 153 ? -26.41200 32.80900 14.48900 1.000 30.67000 153 ILE C N 1
ATOM 4262 C CA . ILE C 1 153 ? -25.97600 31.69400 15.33000 1.000 34.48000 153 ILE C CA 1
ATOM 4263 C C . ILE C 1 153 ? -26.61800 30.42800 14.80300 1.000 27.42000 153 ILE C C 1
ATOM 4264 O O . ILE C 1 153 ? -27.85700 30.30400 14.84900 1.000 20.95000 153 ILE C O 1
ATOM 4269 N N . PRO C 1 154 ? -25.85700 29.46400 14.28100 1.000 29.23000 154 PRO C N 1
ATOM 4270 C CA . PRO C 1 154 ? -26.46100 28.20300 13.84500 1.000 35.96000 154 PRO C CA 1
ATOM 4271 C C . PRO C 1 154 ? -26.94100 27.35600 15.01600 1.000 35.42000 154 PRO C C 1
ATOM 4272 O O . PRO C 1 154 ? -26.35100 27.35100 16.10000 1.000 42.40000 154 PRO C O 1
ATOM 4276 N N . LEU C 1 155 ? -28.05000 26.64500 14.78700 1.000 35.15000 155 LEU C N 1
ATOM 4277 C CA . LEU C 1 155 ? -28.49700 25.64700 15.75400 1.000 40.48000 155 LEU C CA 1
ATOM 4278 C C . LEU C 1 155 ? -27.46300 24.53900 15.89500 1.000 42.40000 155 LEU C C 1
ATOM 4279 O O . LEU C 1 155 ? -27.25300 24.00600 16.99100 1.000 54.41000 155 LEU C O 1
ATOM 4284 N N . SER C 1 156 ? -26.80900 24.17300 14.79300 1.000 39.32000 156 SER C N 1
ATOM 4285 C CA . SER C 1 156 ? -25.80700 23.11300 14.78900 1.000 48.30000 156 SER C CA 1
ATOM 4286 C C . SER C 1 156 ? -24.59300 23.56100 13.99000 1.000 48.24000 156 SER C C 1
ATOM 4287 O O . SER C 1 156 ? -24.69100 23.79800 12.78100 1.000 51.29000 156 SER C O 1
ATOM 4290 N N . MET C 1 157 ? -23.46000 23.69400 14.67200 1.000 47.73000 157 MET C N 1
ATOM 4291 C CA . MET C 1 157 ? -22.18000 23.98300 14.04000 1.000 46.11000 157 MET C CA 1
ATOM 4292 C C . MET C 1 157 ? -21.44600 22.64600 14.11500 1.000 52.10000 157 MET C C 1
ATOM 4293 O O . MET C 1 157 ? -20.68300 22.37300 15.04200 1.000 53.14000 157 MET C O 1
ATOM 4298 N N . GLY C 1 158 ? -21.68900 21.80500 13.11000 1.000 54.26000 158 GLY C N 1
ATOM 4299 C CA . GLY C 1 158 ? -21.13400 20.46600 13.07700 1.000 58.19000 158 GLY C CA 1
ATOM 4300 C C . GLY C 1 158 ? -21.58000 19.55600 14.20100 1.000 57.63000 158 GLY C C 1
ATOM 4301 O O . GLY C 1 158 ? -22.71000 19.05900 14.20000 1.000 61.71000 158 GLY C O 1
ATOM 4302 N N . ALA C 1 159 ? -20.69800 19.35000 15.17700 1.000 63.78000 159 ALA C N 1
ATOM 4303 C CA . ALA C 1 159 ? -20.97700 18.51600 16.33600 1.000 68.55000 159 ALA C CA 1
ATOM 4304 C C . ALA C 1 159 ? -21.45900 19.33100 17.52500 1.000 58.98000 159 ALA C C 1
ATOM 4305 O O . ALA C 1 159 ? -21.93600 18.75100 18.50600 1.000 64.08000 159 ALA C O 1
ATOM 4307 N N . ILE C 1 160 ? -21.35200 20.65600 17.45400 1.000 52.68000 160 ILE C N 1
ATOM 4308 C CA . ILE C 1 160 ? -21.65400 21.54400 18.56800 1.000 56.99000 160 ILE C CA 1
ATOM 4309 C C . ILE C 1 160 ? -22.99700 22.21900 18.32400 1.000 53.69000 160 ILE C C 1
ATOM 4310 O O . ILE C 1 160 ? -23.31100 22.62200 17.19700 1.000 55.09000 160 ILE C O 1
ATOM 4315 N N . ARG C 1 161 ? -23.79000 22.34600 19.38900 1.000 55.08000 161 ARG C N 1
ATOM 4316 C CA . ARG C 1 161 ? -25.04500 23.09300 19.36900 1.000 51.97000 161 ARG C CA 1
ATOM 4317 C C . ARG C 1 161 ? -24.85600 24.32200 20.25100 1.000 49.28000 161 ARG C C 1
ATOM 4318 O O . ARG C 1 161 ? -24.85800 24.20300 21.48600 1.000 44.38000 161 ARG C O 1
ATOM 4324 N N . PRO C 1 162 ? -24.69200 25.52000 19.68000 1.000 49.18000 162 PRO C N 1
ATOM 4325 C CA . PRO C 1 162 ? -24.19900 26.64700 20.49200 1.000 43.35000 162 PRO C CA 1
ATOM 4326 C C . PRO C 1 162 ? -25.19900 27.19100 21.50200 1.000 41.60000 162 PRO C C 1
ATOM 4327 O O . PRO C 1 162 ? -24.77200 27.77900 22.50300 1.000 43.15000 162 PRO C O 1
ATOM 4331 N N . THR C 1 163 ? -26.50200 27.00700 21.29400 1.000 37.07000 163 THR C N 1
ATOM 4332 C CA . THR C 1 163 ? -27.49600 27.52900 22.22300 1.000 34.51000 163 THR C CA 1
ATOM 4333 C C . THR C 1 163 ? -28.10500 26.45500 23.11200 1.000 38.46000 163 THR C C 1
ATOM 4334 O O . THR C 1 163 ? -28.57100 26.77500 24.21100 1.000 35.12000 163 THR C O 1
ATOM 4338 N N . GLN C 1 164 ? -28.10800 25.19800 22.66900 1.000 39.66000 164 GLN C N 1
ATOM 4339 C CA . GLN C 1 164 ? -28.83100 24.15100 23.37700 1.000 35.57000 164 GLN C CA 1
ATOM 4340 C C . GLN C 1 164 ? -28.39800 24.08500 24.83500 1.000 34.00000 164 GLN C C 1
ATOM 4341 O O . GLN C 1 164 ? -27.20900 24.15700 25.15300 1.000 32.06000 164 GLN C O 1
ATOM 4347 N N . GLY C 1 165 ? -29.38400 23.94000 25.72000 1.000 37.61000 165 GLY C N 1
ATOM 4348 C CA . GLY C 1 165 ? -29.14300 23.77500 27.13400 1.000 39.23000 165 GLY C CA 1
ATOM 4349 C C . GLY C 1 165 ? -28.96300 25.05300 27.92000 1.000 29.24000 165 GLY C C 1
ATOM 4350 O O . GLY C 1 165 ? -29.16600 25.04300 29.14000 1.000 33.20000 165 GLY C O 1
ATOM 4351 N N . ARG C 1 166 ? -28.58700 26.15100 27.27400 1.000 31.64000 166 ARG C N 1
ATOM 4352 C CA . ARG C 1 166 ? -28.37600 27.39800 27.99200 1.000 32.31000 166 ARG C CA 1
ATOM 4353 C C . ARG C 1 166 ? -29.71000 28.00000 28.42700 1.000 30.61000 166 ARG C C 1
ATOM 4354 O O . ARG C 1 166 ? -30.72600 27.87700 27.73800 1.000 32.05000 166 ARG C O 1
ATOM 4360 N N . THR C 1 167 ? -29.70400 28.64600 29.59200 1.000 30.37000 167 THR C N 1
ATOM 4361 C CA . THR C 1 167 ? -30.90200 29.30500 30.08900 1.000 35.36000 167 THR C CA 1
ATOM 4362 C C . THR C 1 167 ? -31.11100 30.62100 29.34600 1.000 29.53000 167 THR C C 1
ATOM 4363 O O . THR C 1 167 ? -30.21200 31.13600 28.67800 1.000 27.71000 167 THR C O 1
ATOM 4367 N N . LEU C 1 168 ? -32.31500 31.17600 29.47000 1.000 28.99000 168 LEU C N 1
ATOM 4368 C CA . LEU C 1 168 ? -32.65200 32.39000 28.73900 1.000 28.47000 168 LEU C CA 1
ATOM 4369 C C . LEU C 1 168 ? -33.67300 33.20900 29.51100 1.000 28.34000 168 LEU C C 1
ATOM 4370 O O . LEU C 1 168 ? -34.66600 32.66900 30.00600 1.000 30.16000 168 LEU C O 1
ATOM 4375 N N . ALA C 1 169 ? -33.42400 34.51300 29.58900 1.000 27.39000 169 ALA C N 1
ATOM 4376 C CA . ALA C 1 169 ? -34.37500 35.48400 30.10900 1.000 32.20000 169 ALA C CA 1
ATOM 4377 C C . ALA C 1 169 ? -34.63300 36.51600 29.02200 1.000 32.70000 169 ALA C C 1
ATOM 4378 O O . ALA C 1 169 ? -33.68700 37.08200 28.46400 1.000 31.66000 169 ALA C O 1
ATOM 4380 N N . VAL C 1 170 ? -35.90400 36.76000 28.72000 1.000 27.69000 170 VAL C N 1
ATOM 4381 C CA . VAL C 1 170 ? -36.29400 37.70000 27.67600 1.000 31.86000 170 VAL C CA 1
ATOM 4382 C C . VAL C 1 170 ? -36.86900 38.94300 28.33800 1.000 32.92000 170 VAL C C 1
ATOM 4383 O O . VAL C 1 170 ? -37.65700 38.84600 29.28600 1.000 32.53000 170 VAL C O 1
ATOM 4387 N N . MET C 1 171 ? -36.47800 40.10800 27.82900 1.000 37.20000 171 MET C N 1
ATOM 4388 C CA . MET C 1 171 ? -36.95700 41.38700 28.32900 1.000 37.19000 171 MET C CA 1
ATOM 4389 C C . MET C 1 171 ? -37.16000 42.31800 27.14400 1.000 33.64000 171 MET C C 1
ATOM 4390 O O . MET C 1 171 ? -36.60500 42.10800 26.06300 1.000 34.51000 171 MET C O 1
ATOM 4395 N N . GLN C 1 172 ? -37.96800 43.35400 27.35100 1.000 33.74000 172 GLN C N 1
ATOM 4396 C CA . GLN C 1 172 ? -38.25400 44.29700 26.28100 1.000 38.21000 172 GLN C CA 1
ATOM 4397 C C . GLN C 1 172 ? -38.44800 45.68900 26.86300 1.000 40.16000 172 GLN C C 1
ATOM 4398 O O . GLN C 1 172 ? -38.94200 45.84900 27.98100 1.000 48.37000 172 GLN C O 1
ATOM 4404 N N . VAL C 1 173 ? -38.05000 46.69000 26.08700 1.000 41.36000 173 VAL C N 1
ATOM 4405 C CA . VAL C 1 173 ? -38.30800 48.08900 26.40200 1.000 43.04000 173 VAL C CA 1
ATOM 4406 C C . VAL C 1 173 ? -39.29400 48.62100 25.37200 1.000 42.89000 173 VAL C C 1
ATOM 4407 O O . VAL C 1 173 ? -39.40100 48.09200 24.25900 1.000 41.83000 173 VAL C O 1
ATOM 4411 N N . SER C 1 174 ? -40.04400 49.65200 25.75400 1.000 43.35000 174 SER C N 1
ATOM 4412 C CA . SER C 1 174 ? -41.00900 50.23800 24.83600 1.000 41.18000 174 SER C CA 1
ATOM 4413 C C . SER C 1 174 ? -41.18500 51.71500 25.14800 1.000 47.50000 174 SER C C 1
ATOM 4414 O O . SER C 1 174 ? -41.11800 52.13300 26.30900 1.000 57.01000 174 SER C O 1
ATOM 4417 N N . GLY C 1 175 ? -41.41200 52.50400 24.09400 1.000 45.38000 175 GLY C N 1
ATOM 4418 C CA . GLY C 1 175 ? -41.75000 53.90400 24.27100 1.000 44.39000 175 GLY C CA 1
ATOM 4419 C C . GLY C 1 175 ? -43.18400 54.14100 24.66900 1.000 43.74000 175 GLY C C 1
ATOM 4420 O O . GLY C 1 175 ? -43.52900 55.24900 25.09600 1.000 49.10000 175 GLY C O 1
ATOM 4421 N N . GLY C 1 176 ? -44.02900 53.13100 24.52900 1.000 42.63000 176 GLY C N 1
ATOM 4422 C CA . GLY C 1 176 ? -45.42100 53.28500 24.86800 1.000 50.68000 176 GLY C CA 1
ATOM 4423 C C . GLY C 1 176 ? -45.86200 52.38400 25.99900 1.000 49.37000 176 GLY C C 1
ATOM 4424 O O . GLY C 1 176 ? -45.17600 52.25100 27.02500 1.000 56.96000 176 GLY C O 1
ATOM 4425 N N . SER C 1 177 ? -47.03400 51.77600 25.80500 1.000 52.62000 177 SER C N 1
ATOM 4426 C CA . SER C 1 177 ? -47.62100 50.90700 26.81000 1.000 50.56000 177 SER C CA 1
ATOM 4427 C C . SER C 1 177 ? -46.68000 49.75200 27.13700 1.000 49.82000 177 SER C C 1
ATOM 4428 O O . SER C 1 177 ? -45.67200 49.52400 26.46800 1.000 56.54000 177 SER C O 1
ATOM 4431 N N . GLN C 1 178 ? -47.01800 49.02600 28.20600 1.000 50.32000 178 GLN C N 1
ATOM 4432 C CA . GLN C 1 178 ? -46.29300 47.81400 28.60000 1.000 51.00000 178 GLN C CA 1
ATOM 4433 C C . GLN C 1 178 ? -46.94200 46.66400 27.85100 1.000 52.43000 178 GLN C C 1
ATOM 4434 O O . GLN C 1 178 ? -47.92100 46.08200 28.31400 1.000 59.97000 178 GLN C O 1
ATOM 4440 N N . SER C 1 179 ? -46.42600 46.35800 26.67000 1.000 48.75000 179 SER C N 1
ATOM 4441 C CA . SER C 1 179 ? -46.92100 45.25900 25.85600 1.000 44.86000 179 SER C CA 1
ATOM 4442 C C . SER C 1 179 ? -45.92300 44.11100 25.90300 1.000 42.74000 179 SER C C 1
ATOM 4443 O O . SER C 1 179 ? -44.86300 44.20900 26.52500 1.000 41.56000 179 SER C O 1
ATOM 4446 N N . PHE C 1 180 ? -46.27300 43.00400 25.24000 1.000 41.85000 180 PHE C N 1
ATOM 4447 C CA . PHE C 1 180 ? -45.46000 41.79600 25.31000 1.000 39.05000 180 PHE C CA 1
ATOM 4448 C C . PHE C 1 180 ? -45.21400 41.16600 23.94200 1.000 40.01000 180 PHE C C 1
ATOM 4449 O O . PHE C 1 180 ? -44.83400 39.99400 23.87200 1.000 37.70000 180 PHE C O 1
ATOM 4457 N N . ASN C 1 181 ? -45.42100 41.90600 22.85200 1.000 41.31000 181 ASN C N 1
ATOM 4458 C CA . ASN C 1 181 ? -45.22400 41.33000 21.52500 1.000 33.21000 181 ASN C CA 1
ATOM 4459 C C . ASN C 1 181 ? -43.79400 40.82500 21.35800 1.000 33.63000 181 ASN C C 1
ATOM 4460 O O . ASN C 1 181 ? -43.56300 39.67000 20.96400 1.000 32.50000 181 ASN C O 1
ATOM 4465 N N . ALA C 1 182 ? -42.81700 41.67500 21.68300 1.000 27.06000 182 ALA C N 1
ATOM 4466 C CA . ALA C 1 182 ? -41.42000 41.31200 21.48500 1.000 23.83000 182 ALA C CA 1
ATOM 4467 C C . ALA C 1 182 ? -41.03100 40.13700 22.37000 1.000 27.83000 182 ALA C C 1
ATOM 4468 O O . ALA C 1 182 ? -40.42000 39.16900 21.90000 1.000 27.02000 182 ALA C O 1
ATOM 4470 N N . VAL C 1 183 ? -41.37500 40.19800 23.65900 1.000 30.30000 183 VAL C N 1
ATOM 4471 C CA . VAL C 1 183 ? -40.98200 39.11800 24.55700 1.000 31.83000 183 VAL C CA 1
ATOM 4472 C C . VAL C 1 183 ? -41.68800 37.81800 24.18600 1.000 28.93000 183 VAL C C 1
ATOM 4473 O O . VAL C 1 183 ? -41.12800 36.73500 24.36900 1.000 28.38000 183 VAL C O 1
ATOM 4477 N N . ASN C 1 184 ? -42.92100 37.88500 23.67700 1.000 27.46000 184 ASN C N 1
ATOM 4478 C CA . ASN C 1 184 ? -43.61700 36.66400 23.27500 1.000 31.15000 184 ASN C CA 1
ATOM 4479 C C . ASN C 1 184 ? -42.92500 36.01500 22.08000 1.000 29.26000 184 ASN C C 1
ATOM 4480 O O . ASN C 1 184 ? -42.63400 34.80400 22.08400 1.000 31.23000 184 ASN C O 1
ATOM 4485 N N . GLN C 1 185 ? -42.64000 36.81200 21.04900 1.000 28.73000 185 GLN C N 1
ATOM 4486 C CA . GLN C 1 185 ? -41.90100 36.28300 19.91100 1.000 24.08000 185 GLN C CA 1
ATOM 4487 C C . GLN C 1 185 ? -40.55700 35.71900 20.35500 1.000 22.37000 185 GLN C C 1
ATOM 4488 O O . GLN C 1 185 ? -40.10300 34.69100 19.83900 1.000 20.88000 185 GLN C O 1
ATOM 4494 N N . MET C 1 186 ? -39.92000 36.35200 21.34500 1.000 27.96000 186 MET C N 1
ATOM 4495 C CA . MET C 1 186 ? -38.60700 35.88700 21.78300 1.000 24.07000 186 MET C CA 1
ATOM 4496 C C . MET C 1 186 ? -38.70000 34.62500 22.64000 1.000 23.03000 186 MET C C 1
ATOM 4497 O O . MET C 1 186 ? -37.78700 33.80000 22.61700 1.000 22.21000 186 MET C O 1
ATOM 4502 N N . ARG C 1 187 ? -39.78100 34.45200 23.40000 1.000 22.68000 187 ARG C N 1
ATOM 4503 C CA . ARG C 1 187 ? -40.01300 33.18800 24.09200 1.000 24.99000 187 ARG C CA 1
ATOM 4504 C C . ARG C 1 187 ? -40.13200 32.04800 23.09000 1.000 23.11000 187 ARG C C 1
ATOM 4505 O O . ARG C 1 187 ? -39.51300 30.98300 23.25500 1.000 25.98000 187 ARG C O 1
ATOM 4511 N N . VAL C 1 188 ? -40.88500 32.27300 22.01200 1.000 28.42000 188 VAL C N 1
ATOM 4512 C CA . VAL C 1 188 ? -40.99900 31.23300 20.99000 1.000 22.67000 188 VAL C CA 1
ATOM 4513 C C . VAL C 1 188 ? -39.63100 30.95800 20.36800 1.000 19.58000 188 VAL C C 1
ATOM 4514 O O . VAL C 1 188 ? -39.21800 29.79900 20.20000 1.000 18.02000 188 VAL C O 1
ATOM 4518 N N . LEU C 1 189 ? -38.89400 32.02400 20.03900 1.000 20.49000 189 LEU C N 1
ATOM 4519 C CA . LEU C 1 189 ? -37.55700 31.84600 19.48000 1.000 21.00000 189 LEU C CA 1
ATOM 4520 C C . LEU C 1 189 ? -36.67700 31.04200 20.42500 1.000 23.36000 189 LEU C C 1
ATOM 4521 O O . LEU C 1 189 ? -35.91200 30.17200 19.99000 1.000 26.23000 189 LEU C O 1
ATOM 4526 N N . GLY C 1 190 ? -36.77400 31.31600 21.72400 1.000 25.92000 190 GLY C N 1
ATOM 4527 C CA . GLY C 1 190 ? -36.07400 30.50300 22.69700 1.000 23.02000 190 GLY C CA 1
ATOM 4528 C C . GLY C 1 190 ? -36.41900 29.04300 22.54300 1.000 27.00000 190 GLY C C 1
ATOM 4529 O O . GLY C 1 190 ? -35.54700 28.17300 22.61800 1.000 25.53000 190 GLY C O 1
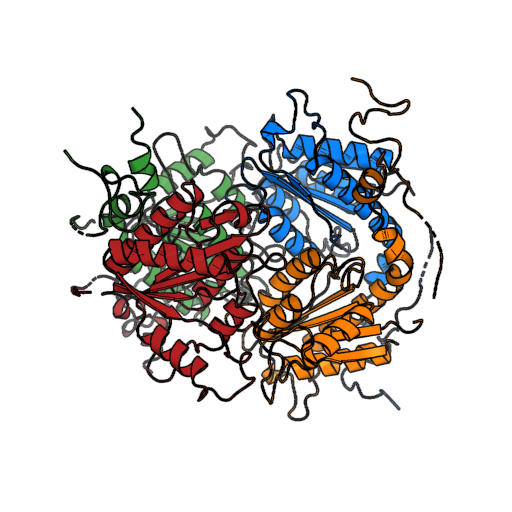ATOM 4530 N N . ARG C 1 191 ? -37.70000 28.75200 22.32100 1.000 27.53000 191 ARG C N 1
ATOM 4531 C CA . ARG C 1 191 ? -38.08700 27.36400 22.10600 1.000 27.17000 191 ARG C CA 1
ATOM 4532 C C . ARG C 1 191 ? -37.40300 26.79900 20.86400 1.000 25.56000 191 ARG C C 1
ATOM 4533 O O . ARG C 1 191 ? -37.03400 25.61800 20.83400 1.000 25.73000 191 ARG C O 1
ATOM 4535 N N . TRP C 1 192 ? -37.20400 27.62800 19.82900 1.000 29.71000 192 TRP C N 1
ATOM 4536 C CA . TRP C 1 192 ? -36.52200 27.14200 18.62600 1.000 32.07000 192 TRP C CA 1
ATOM 4537 C C . TRP C 1 192 ? -34.99900 27.10300 18.73400 1.000 32.16000 192 TRP C C 1
ATOM 4538 O O . TRP C 1 192 ? -34.35800 26.43200 17.91600 1.000 33.46000 192 TRP C O 1
ATOM 4548 N N . MET C 1 193 ? -34.40000 27.79100 19.70400 1.000 29.07000 193 MET C N 1
ATOM 4549 C CA . MET C 1 193 ? -32.96900 27.65400 19.96100 1.000 30.92000 193 MET C CA 1
ATOM 4550 C C . MET C 1 193 ? -32.66200 26.55700 20.97700 1.000 33.70000 193 MET C C 1
ATOM 4551 O O . MET C 1 193 ? -31.51000 26.42600 21.40300 1.000 28.72000 193 MET C O 1
ATOM 4556 N N . ARG C 1 194 ? -33.66400 25.75000 21.33900 1.000 32.14000 194 ARG C N 1
ATOM 4557 C CA . ARG C 1 194 ? -33.54100 24.69000 22.34200 1.000 35.55000 194 ARG C CA 1
ATOM 4558 C C . ARG C 1 194 ? -32.92900 25.22100 23.63800 1.000 40.35000 194 ARG C C 1
ATOM 4559 O O . ARG C 1 194 ? -32.05900 24.58900 24.23500 1.000 32.39000 194 ARG C O 1
ATOM 4565 N N . MET C 1 195 ? -33.37700 26.39800 24.07000 1.000 37.70000 195 MET C N 1
ATOM 4566 C CA . MET C 1 195 ? -32.96000 26.98200 25.33900 1.000 30.26000 195 MET C CA 1
ATOM 4567 C C . MET C 1 195 ? -34.11900 26.97700 26.32900 1.000 36.45000 195 MET C C 1
ATOM 4568 O O . MET C 1 195 ? -35.29000 27.01100 25.94100 1.000 31.50000 195 MET C O 1
ATOM 4573 N N . LEU C 1 196 ? -33.78300 26.93300 27.61700 1.000 38.43000 196 LEU C N 1
ATOM 4574 C CA . LEU C 1 196 ? -34.78300 26.93400 28.68300 1.000 32.20000 196 LEU C CA 1
ATOM 4575 C C . LEU C 1 196 ? -35.08200 28.38100 29.05800 1.000 34.05000 196 LEU C C 1
ATOM 4576 O O . LEU C 1 196 ? -34.33000 29.01400 29.80400 1.000 32.29000 196 LEU C O 1
ATOM 4581 N N . THR C 1 197 ? -36.18800 28.90300 28.53600 1.000 36.97000 197 THR C N 1
ATOM 4582 C CA . THR C 1 197 ? -36.59600 30.27600 28.80000 1.000 31.92000 197 THR C CA 1
ATOM 4583 C C . THR C 1 197 ? -37.33200 30.32700 30.13200 1.000 33.61000 197 THR C C 1
ATOM 4584 O O . THR C 1 197 ? -38.36200 29.66600 30.30400 1.000 34.75000 197 THR C O 1
ATOM 4588 N N . ILE C 1 198 ? -36.81000 31.11000 31.07000 1.000 35.07000 198 ILE C N 1
ATOM 4589 C CA . ILE C 1 198 ? -37.36800 31.17800 32.41800 1.000 35.27000 198 ILE C CA 1
ATOM 4590 C C . ILE C 1 198 ? -38.75200 31.80900 32.33300 1.000 36.73000 198 ILE C C 1
ATOM 4591 O O . ILE C 1 198 ? -39.00600 32.60500 31.41900 1.000 39.20000 198 ILE C O 1
ATOM 4596 N N . PRO C 1 199 ? -39.66900 31.49600 33.25400 1.000 31.91000 199 PRO C N 1
ATOM 4597 C CA . PRO C 1 199 ? -41.03400 32.04400 33.12400 1.000 30.85000 199 PRO C CA 1
ATOM 4598 C C . PRO C 1 199 ? -41.08900 33.56200 33.18100 1.000 37.12000 199 PRO C C 1
ATOM 4599 O O . PRO C 1 199 ? -41.64500 34.19300 32.27100 1.000 44.69000 199 PRO C O 1
ATOM 4603 N N . ASN C 1 200 ? -40.52000 34.17000 34.21900 1.000 39.43000 200 ASN C N 1
ATOM 4604 C CA . ASN C 1 200 ? -40.68100 35.60100 34.42300 1.000 43.01000 200 ASN C CA 1
ATOM 4605 C C . ASN C 1 200 ? -39.89900 36.37900 33.37000 1.000 40.88000 200 ASN C C 1
ATOM 4606 O O . ASN C 1 200 ? -38.87600 35.92200 32.85300 1.000 37.05000 200 ASN C O 1
ATOM 4611 N N . GLN C 1 201 ? -40.38300 37.58100 33.07500 1.000 36.13000 201 GLN C N 1
ATOM 4612 C CA . GLN C 1 201 ? -39.82200 38.42600 32.03400 1.000 37.78000 201 GLN C CA 1
ATOM 4613 C C . GLN C 1 201 ? -40.06200 39.87000 32.44400 1.000 37.42000 201 GLN C C 1
ATOM 4614 O O . GLN C 1 201 ? -40.84500 40.15200 33.35100 1.000 38.55000 201 GLN C O 1
ATOM 4620 N N . SER C 1 202 ? -39.39300 40.79100 31.76300 1.000 39.91000 202 SER C N 1
ATOM 4621 C CA . SER C 1 202 ? -39.49100 42.20900 32.06700 1.000 36.45000 202 SER C CA 1
ATOM 4622 C C . SER C 1 202 ? -39.93500 42.96700 30.82800 1.000 42.46000 202 SER C C 1
ATOM 4623 O O . SER C 1 202 ? -39.42800 42.72700 29.73000 1.000 39.53000 202 SER C O 1
ATOM 4626 N N . SER C 1 203 ? -40.88100 43.88100 31.01500 1.000 40.61000 203 SER C N 1
ATOM 4627 C CA . SER C 1 203 ? -41.33500 44.79200 29.96800 1.000 36.94000 203 SER C CA 1
ATOM 4628 C C . SER C 1 203 ? -41.42400 46.19000 30.56500 1.000 40.35000 203 SER C C 1
ATOM 4629 O O . SER C 1 203 ? -42.25800 46.44700 31.43600 1.000 47.93000 203 SER C O 1
ATOM 4632 N N . VAL C 1 204 ? -40.58500 47.09900 30.09100 1.000 39.90000 204 VAL C N 1
ATOM 4633 C CA . VAL C 1 204 ? -40.48100 48.45100 30.63600 1.000 38.29000 204 VAL C CA 1
ATOM 4634 C C . VAL C 1 204 ? -41.33800 49.35300 29.75900 1.000 42.61000 204 VAL C C 1
ATOM 4635 O O . VAL C 1 204 ? -41.01600 49.58400 28.58800 1.000 48.18000 204 VAL C O 1
ATOM 4639 N N . ALA C 1 205 ? -42.42500 49.87300 30.32600 1.000 40.81000 205 ALA C N 1
ATOM 4640 C CA . ALA C 1 205 ? -43.28400 50.80600 29.60700 1.000 42.39000 205 ALA C CA 1
ATOM 4641 C C . ALA C 1 205 ? -42.68800 52.20800 29.71100 1.000 46.21000 205 ALA C C 1
ATOM 4642 O O . ALA C 1 205 ? -42.11000 52.57000 30.74000 1.000 49.24000 205 ALA C O 1
ATOM 4644 N N . ARG C 1 206 ? -42.82200 52.99000 28.63700 1.000 45.61000 206 ARG C N 1
ATOM 4645 C CA . ARG C 1 206 ? -42.29600 54.35500 28.56100 1.000 44.70000 206 ARG C CA 1
ATOM 4646 C C . ARG C 1 206 ? -40.88300 54.41600 29.13500 1.000 44.87000 206 ARG C C 1
ATOM 4647 O O . ARG C 1 206 ? -40.60300 55.13300 30.09800 1.000 53.22000 206 ARG C O 1
ATOM 4653 N N . ALA C 1 207 ? -39.99300 53.61800 28.53400 1.000 45.62000 207 ALA C N 1
ATOM 4654 C CA . ALA C 1 207 ? -38.65300 53.45400 29.08300 1.000 50.63000 207 ALA C CA 1
ATOM 4655 C C . ALA C 1 207 ? -37.92400 54.78700 29.22100 1.000 54.47000 207 ALA C C 1
ATOM 4656 O O . ALA C 1 207 ? -37.05900 54.93800 30.09600 1.000 56.57000 207 ALA C O 1
ATOM 4658 N N . TYR C 1 208 ? -38.25300 55.76500 28.37100 1.000 58.15000 208 TYR C N 1
ATOM 4659 C CA . TYR C 1 208 ? -37.58300 57.06100 28.44300 1.000 58.65000 208 TYR C CA 1
ATOM 4660 C C . TYR C 1 208 ? -37.79600 57.73200 29.79600 1.000 58.47000 208 TYR C C 1
ATOM 4661 O O . TYR C 1 208 ? -36.95800 58.53100 30.23100 1.000 63.77000 208 TYR C O 1
ATOM 4669 N N . GLN C 1 209 ? -38.89600 57.42000 30.47900 1.000 58.55000 209 GLN C N 1
ATOM 4670 C CA . GLN C 1 209 ? -39.16300 58.00500 31.78500 1.000 56.69000 209 GLN C CA 1
ATOM 4671 C C . GLN C 1 209 ? -38.38400 57.34400 32.91300 1.000 57.22000 209 GLN C C 1
ATOM 4672 O O . GLN C 1 209 ? -38.39400 57.86500 34.03300 1.000 63.25000 209 GLN C O 1
ATOM 4678 N N . GLU C 1 210 ? -37.72200 56.21500 32.65500 1.000 53.08000 210 GLU C N 1
ATOM 4679 C CA . GLU C 1 210 ? -37.13300 55.41500 33.71700 1.000 51.19000 210 GLU C CA 1
ATOM 4680 C C . GLU C 1 210 ? -35.61800 55.50600 33.80400 1.000 54.43000 210 GLU C C 1
ATOM 4681 O O . GLU C 1 210 ? -35.04200 54.94500 34.74100 1.000 55.73000 210 GLU C O 1
ATOM 4687 N N . PHE C 1 211 ? -34.95700 56.17500 32.86400 1.000 52.43000 211 PHE C N 1
ATOM 4688 C CA . PHE C 1 211 ? -33.50300 56.26600 32.85700 1.000 54.62000 211 PHE C CA 1
ATOM 4689 C C . PHE C 1 211 ? -33.07400 57.72500 32.88200 1.000 61.01000 211 PHE C C 1
ATOM 4690 O O . PHE C 1 211 ? -33.60200 58.54400 32.12200 1.000 60.37000 211 PHE C O 1
ATOM 4698 N N . ASP C 1 212 ? -32.12300 58.04600 33.75700 1.000 63.82000 212 ASP C N 1
ATOM 4699 C CA . ASP C 1 212 ? -31.53800 59.37700 33.78000 1.000 66.73000 212 ASP C CA 1
ATOM 4700 C C . ASP C 1 212 ? -30.59600 59.53600 32.58600 1.000 67.29000 212 ASP C C 1
ATOM 4701 O O . ASP C 1 212 ? -30.41400 58.62500 31.77400 1.000 66.83000 212 ASP C O 1
ATOM 4706 N N . GLU C 1 213 ? -29.96900 60.71000 32.48800 1.000 65.63000 213 GLU C N 1
ATOM 4707 C CA . GLU C 1 213 ? -29.09300 60.98000 31.35400 1.000 63.22000 213 GLU C CA 1
ATOM 4708 C C . GLU C 1 213 ? -27.82600 60.13700 31.40100 1.000 66.48000 213 GLU C C 1
ATOM 4709 O O . GLU C 1 213 ? -27.21700 59.87900 30.35600 1.000 87.77000 213 GLU C O 1
ATOM 4711 N N . ALA C 1 214 ? -27.41700 59.69900 32.59200 1.000 66.32000 214 ALA C N 1
ATOM 4712 C CA . ALA C 1 214 ? -26.24200 58.85100 32.71400 1.000 68.19000 214 ALA C CA 1
ATOM 4713 C C . ALA C 1 214 ? -26.51200 57.42100 32.27600 1.000 63.53000 214 ALA C C 1
ATOM 4714 O O . ALA C 1 214 ? -25.56400 56.69800 31.95300 1.000 60.12000 214 ALA C O 1
ATOM 4716 N N . GLY C 1 215 ? -27.77600 57.00000 32.25700 1.000 60.33000 215 GLY C N 1
ATOM 4717 C CA . GLY C 1 215 ? -28.13800 55.65600 31.85600 1.000 55.62000 215 GLY C CA 1
ATOM 4718 C C . GLY C 1 215 ? -28.62500 54.77000 32.98000 1.000 57.34000 215 GLY C C 1
ATOM 4719 O O . GLY C 1 215 ? -29.00800 53.62300 32.71800 1.000 46.22000 215 GLY C O 1
ATOM 4720 N N . ARG C 1 216 ? -28.63000 55.25700 34.21600 1.000 60.44000 216 ARG C N 1
ATOM 4721 C CA . ARG C 1 216 ? -29.11100 54.47400 35.34000 1.000 51.39000 216 ARG C CA 1
ATOM 4722 C C . ARG C 1 216 ? -30.63100 54.53900 35.41100 1.000 49.73000 216 ARG C C 1
ATOM 4723 O O . ARG C 1 216 ? -31.24900 55.55400 35.07800 1.000 49.95000 216 ARG C O 1
ATOM 4729 N N . MET C 1 217 ? -31.23300 53.44700 35.86700 1.000 47.93000 217 MET C N 1
ATOM 4730 C CA . MET C 1 217 ? -32.68300 53.32100 35.87500 1.000 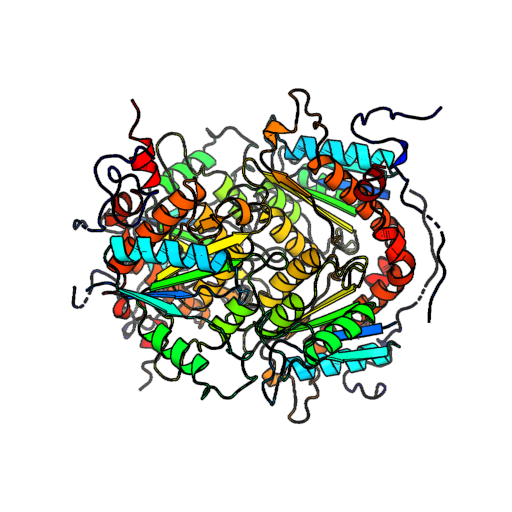49.95000 217 MET C CA 1
ATOM 4731 C C . MET C 1 217 ? -33.23000 53.81600 37.20800 1.000 54.21000 217 MET C C 1
ATOM 4732 O O . MET C 1 217 ? -32.71100 53.46400 38.27200 1.000 43.39000 217 MET C O 1
ATOM 4737 N N . ARG C 1 218 ? -34.28700 54.61900 37.14400 1.000 52.02000 218 ARG C N 1
ATOM 4738 C CA . ARG C 1 218 ? -34.88600 55.17300 38.34600 1.000 49.09000 218 ARG C CA 1
ATOM 4739 C C . ARG C 1 218 ? -35.67600 54.10000 39.09400 1.000 56.83000 218 ARG C C 1
ATOM 4740 O O . ARG C 1 218 ? -36.13000 53.12100 38.49400 1.000 58.94000 218 ARG C O 1
ATOM 4746 N N . PRO C 1 219 ? -35.84600 54.25700 40.40600 1.000 55.10000 219 PRO C N 1
ATOM 4747 C CA . PRO C 1 219 ? -36.61800 53.26600 41.16800 1.000 52.55000 219 PRO C CA 1
ATOM 4748 C C . PRO C 1 219 ? -38.04800 53.15800 40.65000 1.000 53.61000 219 PRO C C 1
ATOM 4749 O O . PRO C 1 219 ? -38.74300 54.16100 40.46900 1.000 48.88000 219 PRO C O 1
ATOM 4753 N N . SER C 1 220 ? -38.48300 51.92400 40.40200 1.000 56.45000 220 SER C N 1
ATOM 4754 C CA . SER C 1 220 ? -39.82700 51.65300 39.90300 1.000 53.74000 220 SER C CA 1
ATOM 4755 C C . SER C 1 220 ? -40.09300 50.16000 40.05000 1.000 54.48000 220 SER C C 1
ATOM 4756 O O . SER C 1 220 ? -39.18900 49.37600 40.35200 1.000 52.44000 220 SER C O 1
ATOM 4759 N N . SER C 1 221 ? -41.35400 49.77400 39.84200 1.000 54.07000 221 SER C N 1
ATOM 4760 C CA . SER C 1 221 ? -41.68700 48.35300 39.80600 1.000 55.25000 221 SER C CA 1
ATOM 4761 C C . SER C 1 221 ? -40.94900 47.63200 38.68300 1.000 59.61000 221 SER C C 1
ATOM 4762 O O . SER C 1 221 ? -40.64300 46.43900 38.80500 1.000 54.99000 221 SER C O 1
ATOM 4765 N N . TYR C 1 222 ? -40.64700 48.34000 37.59200 1.000 52.40000 222 TYR C N 1
ATOM 4766 C CA . TYR C 1 222 ? -39.91500 47.73600 36.48300 1.000 46.91000 222 TYR C CA 1
ATOM 4767 C C . TYR C 1 222 ? -38.55000 47.23000 36.93800 1.000 49.38000 222 TYR C C 1
ATOM 4768 O O . TYR C 1 222 ? -38.14800 46.10800 36.60300 1.000 50.82000 222 TYR C O 1
ATOM 4776 N N . TYR C 1 223 ? -37.82000 48.04300 37.70500 1.000 49.49000 223 TYR C N 1
ATOM 4777 C CA . TYR C 1 223 ? -36.51600 47.61200 38.19700 1.000 47.59000 223 TYR C CA 1
ATOM 4778 C C . TYR C 1 223 ? -36.65400 46.38600 39.09000 1.000 50.96000 223 TYR C C 1
ATOM 4779 O O . TYR C 1 223 ? -35.85200 45.45000 39.00200 1.000 47.29000 223 TYR C O 1
ATOM 4787 N N . ASP C 1 224 ? -37.67300 46.36900 39.95300 1.000 51.45000 224 ASP C N 1
ATOM 4788 C CA . ASP C 1 224 ? -37.87400 45.21700 40.82300 1.000 47.48000 224 ASP C CA 1
ATOM 4789 C C . ASP C 1 224 ? -38.13400 43.95800 40.00900 1.000 43.82000 224 ASP C C 1
ATOM 4790 O O . ASP C 1 224 ? -37.62100 42.88000 40.33500 1.000 38.320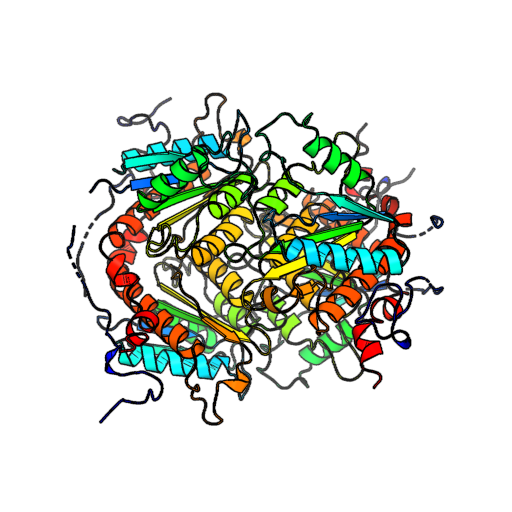00 224 ASP C O 1
ATOM 4795 N N . ARG C 1 225 ? -38.92300 44.07300 38.93900 1.000 49.04000 225 ARG C N 1
ATOM 4796 C CA . ARG C 1 225 ? -39.16400 42.91700 38.08200 1.000 42.66000 225 ARG C CA 1
ATOM 4797 C C . ARG C 1 225 ? -37.87900 42.45900 37.40400 1.000 38.36000 225 ARG C C 1
ATOM 4798 O O . ARG C 1 225 ? -37.64100 41.25600 37.26300 1.000 38.39000 225 ARG C O 1
ATOM 4804 N N . ILE C 1 226 ? -37.05100 43.39900 36.95100 1.000 39.56000 226 ILE C N 1
ATOM 4805 C CA . ILE C 1 226 ? -35.78100 43.01500 36.33600 1.000 44.18000 226 ILE C CA 1
ATOM 4806 C C . ILE C 1 226 ? -34.91700 42.25500 37.33400 1.000 40.62000 226 ILE C C 1
ATOM 4807 O O . ILE C 1 226 ? -34.23800 41.27800 36.98100 1.000 39.96000 226 ILE C O 1
ATOM 4812 N N . VAL C 1 227 ? -34.91500 42.69700 38.59200 1.000 46.12000 227 VAL C N 1
ATOM 4813 C CA . VAL C 1 227 ? -34.13400 42.00000 39.60900 1.000 39.24000 227 VAL C CA 1
ATOM 4814 C C . VAL C 1 227 ? -34.68700 40.59800 39.81800 1.000 36.88000 227 VAL C C 1
ATOM 4815 O O . VAL C 1 227 ? -33.93400 39.62300 39.92600 1.000 35.75000 227 VAL C O 1
ATOM 4819 N N . ASP C 1 228 ? -36.01600 40.48200 39.88900 1.000 38.15000 228 ASP C N 1
ATOM 4820 C CA . ASP C 1 228 ? -36.65200 39.17000 39.96600 1.000 41.77000 228 ASP C CA 1
ATOM 4821 C C . ASP C 1 228 ? -36.20000 38.27600 38.82000 1.000 41.72000 228 ASP C C 1
ATOM 4822 O O . ASP C 1 228 ? -35.91100 37.08800 39.01400 1.000 36.45000 228 ASP C O 1
ATOM 4827 N N . VAL C 1 229 ? -36.13200 38.84100 37.61400 1.000 39.99000 229 VAL C N 1
ATOM 4828 C CA . VAL C 1 229 ? -35.81300 38.05400 36.42900 1.000 35.14000 229 VAL C CA 1
ATOM 4829 C C . VAL C 1 229 ? -34.37800 37.55200 36.49300 1.000 35.88000 229 VAL C C 1
ATOM 4830 O O . VAL C 1 229 ? -34.10200 36.38000 36.21400 1.000 35.28000 229 VAL C O 1
ATOM 4834 N N . MET C 1 230 ? -33.44100 38.43100 36.84900 1.000 34.51000 230 MET C N 1
ATOM 4835 C CA . MET C 1 230 ? -32.04500 38.00600 36.91700 1.000 35.49000 230 MET C CA 1
ATOM 4836 C C . MET C 1 230 ? -31.84000 36.99000 38.03600 1.000 36.85000 230 MET C C 1
ATOM 4837 O O . MET C 1 230 ? -31.08500 36.02200 37.87800 1.000 38.01000 230 MET C O 1
ATOM 4842 N N . GLU C 1 231 ? -32.51900 37.18600 39.16800 1.000 36.61000 231 GLU C N 1
ATOM 4843 C CA . GLU C 1 231 ? -32.49900 36.20900 40.25300 1.000 41.59000 231 GLU C CA 1
ATOM 4844 C C . GLU C 1 231 ? -32.95500 34.83600 39.77000 1.000 37.54000 231 GLU C C 1
ATOM 4845 O O . GLU C 1 231 ? -32.26600 33.82600 39.97800 1.000 34.70000 231 GLU C O 1
ATOM 4851 N N . GLU C 1 232 ? -34.12100 34.78000 39.12400 1.000 34.21000 232 GLU C N 1
ATOM 4852 C CA . GLU C 1 232 ? -34.64100 33.50800 38.63600 1.000 37.55000 232 GLU C CA 1
ATOM 4853 C C . GLU C 1 232 ? -33.71600 32.89500 37.59400 1.000 35.18000 232 GLU C C 1
ATOM 4854 O O . GLU C 1 232 ? -33.51700 31.67200 37.56900 1.000 31.62000 232 GLU C O 1
ATOM 4860 N N . LEU C 1 233 ? -33.13700 33.72600 36.72600 1.000 30.26000 233 LEU C N 1
ATOM 4861 C CA . LEU C 1 233 ? -32.24200 33.20400 35.70400 1.000 33.08000 233 LEU C CA 1
ATOM 4862 C C . LEU C 1 233 ? -31.02600 32.55000 36.34100 1.000 34.03000 233 LEU C C 1
ATOM 4863 O O . LEU C 1 233 ? -30.60900 31.46400 35.92500 1.000 32.69000 233 LEU C O 1
ATOM 4868 N N . VAL C 1 234 ? -30.44300 33.19400 37.35300 1.000 35.56000 234 VAL C N 1
ATOM 4869 C CA . VAL C 1 234 ? -29.27300 32.61600 38.00600 1.000 34.39000 234 VAL C CA 1
ATOM 4870 C C . VAL C 1 234 ? -29.65500 31.32800 38.72100 1.000 31.54000 234 VAL C C 1
ATOM 4871 O O . VAL C 1 234 ? -28.91500 30.33500 38.68100 1.000 27.90000 234 VAL C O 1
ATOM 4875 N N . LYS C 1 235 ? -30.81200 31.32100 39.38700 1.000 33.46000 235 LYS C N 1
ATOM 4876 C CA . LYS C 1 235 ? -31.27800 30.10500 40.04400 1.000 37.50000 235 LYS C CA 1
ATOM 4877 C C . LYS C 1 235 ? -31.37400 28.95000 39.05300 1.000 31.34000 235 LYS C C 1
ATOM 4878 O O . LYS C 1 235 ? -30.84500 27.86000 39.29900 1.000 25.16000 235 LYS C O 1
ATOM 4884 N N . PHE C 1 236 ? -32.02400 29.17900 37.90800 1.000 36.21000 236 PHE C N 1
ATOM 4885 C CA . PHE C 1 236 ? -32.21400 28.09400 36.94900 1.000 31.07000 236 PHE C CA 1
ATOM 4886 C C . PHE C 1 236 ? -30.90400 27.70000 36.27700 1.000 27.95000 236 PHE C C 1
ATOM 4887 O O . PHE C 1 236 ? -30.68600 26.51200 35.99500 1.000 27.88000 236 PHE C O 1
ATOM 4895 N N . THR C 1 237 ? -29.99700 28.66000 36.07300 1.000 25.89000 237 THR C N 1
ATOM 4896 C CA . THR C 1 237 ? -28.70400 28.33100 35.48600 1.000 29.32000 237 THR C CA 1
ATOM 4897 C C . THR C 1 237 ? -27.91800 27.42500 36.41600 1.000 31.27000 237 THR C C 1
ATOM 4898 O O . THR C 1 237 ? -27.31100 26.44200 35.97700 1.000 31.23000 237 THR C O 1
ATOM 4902 N N . LEU C 1 238 ? -27.92400 27.73800 37.71300 1.000 37.83000 238 LEU C N 1
ATOM 4903 C CA . LEU C 1 238 ? -27.25600 26.87900 38.68200 1.000 33.76000 238 LEU C CA 1
ATOM 4904 C C . LEU C 1 238 ? -27.94400 25.52400 38.78300 1.000 34.43000 238 LEU C C 1
ATOM 4905 O O . LEU C 1 238 ? -27.27900 24.49700 38.95900 1.000 32.84000 238 LEU C O 1
ATOM 4910 N N . ALA C 1 239 ? -29.27100 25.49700 38.66100 1.000 33.04000 239 ALA C N 1
ATOM 4911 C CA . ALA C 1 239 ? -30.00300 24.24700 38.80900 1.000 32.57000 239 ALA C CA 1
ATOM 4912 C C . ALA C 1 239 ? -29.93700 23.36000 37.57400 1.000 36.71000 239 ALA C C 1
ATOM 4913 O O . ALA C 1 239 ? -30.35800 22.19900 37.65000 1.000 35.71000 239 ALA C O 1
ATOM 4915 N N . THR C 1 240 ? -29.42400 23.86000 36.44900 1.000 36.63000 240 THR C N 1
ATOM 4916 C CA . THR C 1 240 ? -29.38100 23.05600 35.23200 1.000 35.39000 240 THR C CA 1
ATOM 4917 C C . THR C 1 240 ? -28.00800 22.94700 34.58400 1.000 32.74000 240 THR C C 1
ATOM 4918 O O . THR C 1 240 ? -27.77400 21.96500 33.87000 1.000 35.98000 240 THR C O 1
ATOM 4922 N N . ARG C 1 241 ? -27.09300 23.89500 34.80500 1.000 34.63000 241 ARG C N 1
ATOM 4923 C CA . ARG C 1 241 ? -25.87000 23.93300 34.00600 1.000 36.63000 241 ARG C CA 1
ATOM 4924 C C . ARG C 1 241 ? -25.05000 22.65600 34.14700 1.000 35.25000 241 ARG C C 1
ATOM 4925 O O . ARG C 1 241 ? -24.33300 22.27500 33.21500 1.000 42.07000 241 ARG C O 1
ATOM 4931 N N . ASP C 1 242 ? -25.13900 21.98200 35.29200 1.000 34.84000 242 ASP C N 1
ATOM 4932 C CA . ASP C 1 242 ? -24.37500 20.75600 35.48400 1.000 41.02000 242 ASP C CA 1
ATOM 4933 C C . ASP C 1 242 ? -25.06100 19.55300 34.85300 1.000 38.73000 242 ASP C C 1
ATOM 4934 O O . ASP C 1 242 ? -24.38800 18.58200 34.49000 1.000 37.94000 242 ASP C O 1
ATOM 4939 N N . LEU C 1 243 ? -26.38500 19.58300 34.74100 1.000 37.24000 243 LEU C N 1
ATOM 4940 C CA . LEU C 1 243 ? -27.14200 18.48600 34.15600 1.000 40.58000 243 LEU C CA 1
ATOM 4941 C C . LEU C 1 243 ? -27.51300 18.73000 32.69600 1.000 38.38000 243 LEU C C 1
ATOM 4942 O O . LEU C 1 243 ? -28.26100 17.93400 32.11800 1.000 39.24000 243 LEU C O 1
ATOM 4947 N N . SER C 1 244 ? -27.00800 19.80500 32.08400 1.000 36.68000 244 SER C N 1
ATOM 4948 C CA . SER C 1 244 ? -27.45400 20.17100 30.74300 1.000 38.73000 244 SER C CA 1
ATOM 4949 C C . SER C 1 244 ? -27.21800 19.04400 29.74600 1.000 36.30000 244 SER C C 1
ATOM 4950 O O . SER C 1 244 ? -28.09100 18.74100 28.92400 1.000 33.36000 244 SER C O 1
ATOM 4953 N N . ALA C 1 245 ? -26.04700 18.40800 29.80400 1.000 37.33000 245 ALA C N 1
ATOM 4954 C CA . ALA C 1 245 ? -25.76100 17.31200 28.88400 1.000 32.68000 245 ALA C CA 1
ATOM 4955 C C . ALA C 1 245 ? -26.73100 16.15400 29.08400 1.000 30.89000 245 ALA C C 1
ATOM 4956 O O . ALA C 1 245 ? -27.20800 15.56000 28.11000 1.000 39.74000 245 ALA C O 1
ATOM 4958 N N . PHE C 1 246 ? -27.05300 15.83000 30.33600 1.000 33.41000 246 PHE C N 1
ATOM 4959 C CA . PHE C 1 246 ? -27.99300 14.74500 30.59300 1.000 36.81000 246 PHE C CA 1
ATOM 4960 C C . PHE C 1 246 ? -29.39000 15.09300 30.09700 1.000 35.81000 246 PHE C C 1
ATOM 4961 O O . PHE C 1 246 ? -30.10000 14.23100 29.56600 1.000 32.14000 246 PHE C O 1
ATOM 4969 N N . LEU C 1 247 ? -29.80600 16.34700 30.27400 1.000 37.02000 247 LEU C N 1
ATOM 4970 C CA . LEU C 1 247 ? -31.14500 16.74500 29.86000 1.000 38.93000 247 LEU C CA 1
ATOM 4971 C C . LEU C 1 247 ? -31.31100 16.67700 28.34600 1.000 37.38000 247 LEU C C 1
ATOM 4972 O O . LEU C 1 247 ? -32.41500 16.40800 27.85900 1.000 37.75000 247 LEU C O 1
ATOM 4977 N N . THR C 1 248 ? -30.23900 16.91000 27.59000 1.000 37.23000 248 THR C N 1
ATOM 4978 C CA . THR C 1 248 ? -30.29100 16.87400 26.13400 1.000 29.54000 248 THR C CA 1
ATOM 4979 C 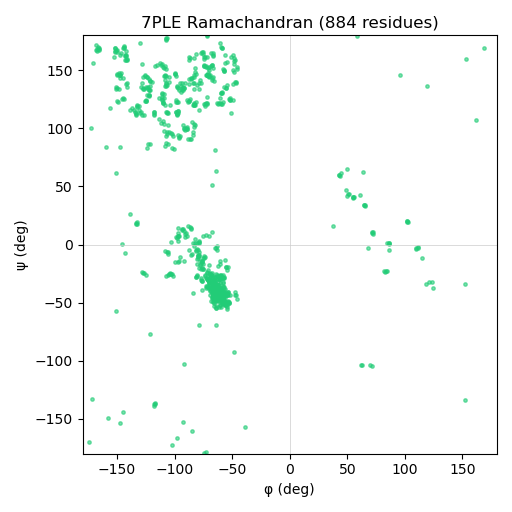C . THR C 1 248 ? -29.91600 15.51000 25.56600 1.000 33.74000 248 THR C C 1
ATOM 4980 O O . THR C 1 248 ? -29.68200 15.39700 24.35900 1.000 38.43000 248 THR C O 1
ATOM 4984 N N . ASP C 1 249 ? -29.85900 14.47600 26.40400 1.000 36.07000 249 ASP C N 1
ATOM 4985 C CA . ASP C 1 249 ? -29.62100 13.10600 25.95300 1.000 35.85000 249 ASP C CA 1
ATOM 4986 C C . ASP C 1 249 ? -30.99200 12.50900 25.66100 1.000 40.21000 249 ASP C C 1
ATOM 4987 O O . ASP C 1 249 ? -31.71500 12.10800 26.57600 1.000 38.19000 249 ASP C O 1
ATOM 4992 N N . ARG C 1 250 ? -31.35400 12.45000 24.38300 1.000 41.10000 250 ARG C N 1
ATOM 4993 C CA . ARG C 1 250 ? -32.72700 12.19100 23.97200 1.000 36.11000 250 ARG C CA 1
ATOM 4994 C C . ARG C 1 250 ? -32.87100 10.78700 23.40500 1.000 36.30000 250 ARG C C 1
ATOM 4995 O O . ARG C 1 250 ? -31.95600 10.26800 22.75800 1.000 35.93000 250 ARG C O 1
ATOM 5001 N N . TYR C 1 251 ? -34.03000 10.17600 23.66600 1.000 38.04000 251 TYR C N 1
ATOM 5002 C CA . TYR C 1 251 ? -34.28100 8.82300 23.18600 1.000 36.23000 251 TYR C CA 1
ATOM 5003 C C . TYR C 1 251 ? -34.14400 8.71600 21.67400 1.000 38.59000 251 TYR C C 1
ATOM 5004 O O . TYR C 1 251 ? -33.61900 7.72200 21.16800 1.000 39.06000 251 TYR C O 1
ATOM 5012 N N . SER C 1 252 ? -34.66200 9.69700 20.93000 1.000 36.31000 252 SER C N 1
ATOM 5013 C CA . SER C 1 252 ? -34.55000 9.66000 19.47200 1.000 41.82000 252 SER C CA 1
ATOM 5014 C C . SER C 1 252 ? -33.09300 9.51100 19.04400 1.000 39.36000 252 SER C C 1
ATOM 5015 O O . SER C 1 252 ? -32.75300 8.65000 18.22200 1.000 39.93000 252 SER C O 1
ATOM 5018 N N . GLU C 1 253 ? -32.21500 10.34900 19.60100 1.000 32.56000 253 GLU C N 1
ATOM 5019 C CA . GLU C 1 253 ? -30.81100 10.32300 19.21000 1.000 33.70000 253 GLU C CA 1
ATOM 5020 C C . GLU C 1 253 ? -30.18000 8.97600 19.53800 1.000 39.09000 253 GLU C C 1
ATOM 5021 O O . GLU C 1 253 ? -29.42700 8.42200 18.73000 1.000 42.84000 253 GLU C O 1
ATOM 5027 N N . ARG C 1 254 ? -30.47900 8.42900 20.72000 1.000 39.95000 254 ARG C N 1
ATOM 5028 C CA . ARG C 1 254 ? -29.95700 7.11300 21.07500 1.000 40.84000 254 ARG C CA 1
ATOM 5029 C C . ARG C 1 254 ? -30.49500 6.05000 20.12600 1.000 41.18000 254 ARG C C 1
ATOM 5030 O O . ARG C 1 254 ? -29.77200 5.12400 19.73700 1.000 39.98000 254 ARG C O 1
ATOM 5036 N N . LYS C 1 255 ? -31.76400 6.18200 19.72900 1.000 43.43000 255 LYS C N 1
ATOM 5037 C CA . LYS C 1 255 ? -32.38500 5.26700 18.77900 1.000 47.72000 255 LYS C CA 1
ATOM 5038 C C . LYS C 1 255 ? -31.71400 5.34800 17.42000 1.000 51.48000 255 LYS C C 1
ATOM 5039 O O . LYS C 1 255 ? -31.75700 4.37800 16.65400 1.000 55.38000 255 LYS C O 1
ATOM 5045 N N . GLU C 1 256 ? -31.09000 6.48300 17.11200 1.000 49.64000 256 GLU C N 1
ATOM 5046 C CA . GLU C 1 256 ? -30.33400 6.66900 15.87700 1.000 51.33000 256 GLU C CA 1
ATOM 5047 C C . GLU C 1 256 ? -29.05900 5.80500 15.83300 1.000 55.17000 256 GLU C C 1
ATOM 5048 O O . GLU C 1 256 ? -28.20600 6.00100 14.95800 1.000 61.66000 256 GLU C O 1
ATOM 5054 N N . ALA C 1 257 ? -28.92500 4.87000 16.77200 1.000 56.03000 257 ALA C N 1
ATOM 5055 C CA . ALA C 1 257 ? -27.84100 3.90000 16.76500 1.000 51.18000 257 ALA C CA 1
ATOM 5056 C C . ALA C 1 257 ? -27.93600 2.99300 15.54700 1.000 60.29000 257 ALA C C 1
ATOM 5057 O O . ALA C 1 257 ? -28.12100 1.78200 15.68400 1.000 62.54000 257 ALA C O 1
ATOM 5059 N N . ALA C 1 258 ? -27.80600 3.58200 14.35500 1.000 64.02000 258 ALA C N 1
ATOM 5060 C CA . ALA C 1 258 ? -27.87200 2.86200 13.08500 1.000 65.49000 258 ALA C CA 1
ATOM 5061 C C . ALA C 1 258 ? -26.43700 2.78300 12.57400 1.000 67.11000 258 ALA C C 1
ATOM 5062 O O . ALA C 1 258 ? -25.89700 3.76900 12.06400 1.000 64.55000 258 ALA C O 1
ATOM 5064 N N . ALA C 1 259 ? -25.82000 1.61200 12.72500 1.000 72.04000 259 ALA C N 1
ATOM 5065 C CA . ALA C 1 259 ? -24.41300 1.42800 12.37500 1.000 80.69000 259 ALA C CA 1
ATOM 5066 C C . ALA C 1 259 ? -24.06000 -0.05300 12.29800 1.000 88.62000 259 ALA C C 1
ATOM 5067 O O . ALA C 1 259 ? -24.19800 -0.78300 13.28000 1.000 98.28000 259 ALA C O 1
ATOM 5069 N N . ASP D 1 24 ? -27.76200 52.10100 49.75400 1.000 30.00000 24 ASP D N 1
ATOM 5070 C CA . ASP D 1 24 ? -26.47600 51.52100 49.38600 1.000 30.00000 24 ASP D CA 1
ATOM 5071 C C . ASP D 1 24 ? -26.57300 50.00500 49.25100 1.000 30.00000 24 ASP D C 1
ATOM 5072 O O . ASP D 1 24 ? -26.92100 49.30900 50.20400 1.000 30.00000 24 ASP D O 1
ATOM 5074 N N . LEU D 1 25 ? -26.26300 49.50100 48.06100 1.000 86.42000 25 LEU D N 1
ATOM 5075 C CA . LEU D 1 25 ? -26.31600 48.06700 47.80000 1.000 82.38000 25 LEU D CA 1
ATOM 5076 C C . LEU D 1 25 ? -25.31300 47.66100 46.72500 1.000 75.05000 25 LEU D C 1
ATOM 5077 O O . LEU D 1 25 ? -25.69500 47.15500 45.66900 1.000 70.13000 25 LEU D O 1
ATOM 5079 N N . TYR D 1 26 ? -24.03200 47.88700 47.00800 1.000 74.19000 26 TYR D N 1
ATOM 5080 C CA . TYR D 1 26 ? -22.94800 47.55400 46.08500 1.000 70.74000 26 TYR D CA 1
ATOM 5081 C C . TYR D 1 26 ? -23.20200 48.07300 44.67200 1.000 82.35000 26 TYR D C 1
ATOM 5082 O O . TYR D 1 26 ? -23.35700 47.29300 43.73200 1.000 85.62000 26 TYR D O 1
ATOM 5084 N N . ASP D 1 27 ? -23.24100 49.39400 44.53000 1.000 76.83000 27 ASP D N 1
ATOM 5085 C CA . ASP D 1 27 ? -23.47600 50.02000 43.23000 1.000 75.70000 27 ASP D CA 1
ATOM 5086 C C . ASP D 1 27 ? -24.83500 49.63400 42.65200 1.000 72.33000 27 ASP D C 1
ATOM 5087 O O . ASP D 1 27 ? -24.95700 49.34300 41.46200 1.000 72.80000 27 ASP D O 1
ATOM 5092 N N . ASP D 1 28 ? -25.85200 49.63400 43.50800 1.000 69.22000 28 ASP D N 1
ATOM 5093 C CA . ASP D 1 28 ? -27.21300 49.28000 43.09600 1.000 66.25000 28 ASP D CA 1
ATOM 5094 C C . ASP D 1 28 ? -28.16300 50.11800 43.94400 1.000 65.28000 28 ASP D C 1
ATOM 5095 O O . ASP D 1 28 ? -28.73700 49.61900 44.91200 1.000 63.98000 28 ASP D O 1
ATOM 5100 N N . ASP D 1 29 ? -28.41900 51.35400 43.51400 1.000 65.99000 29 ASP D N 1
ATOM 5101 C CA . ASP D 1 29 ? -29.05300 52.33200 44.39600 1.000 73.94000 29 ASP D CA 1
ATOM 5102 C C . ASP D 1 29 ? -30.44200 51.92100 44.85400 1.000 66.58000 29 ASP D C 1
ATOM 5103 O O . ASP D 1 29 ? -30.81100 52.17600 46.00800 1.000 68.63000 29 ASP D O 1
ATOM 5105 N N . ASP D 1 30 ? -31.22900 51.31400 43.97700 1.000 63.77000 30 ASP D N 1
ATOM 5106 C CA . ASP D 1 30 ? -32.64600 51.12600 44.24800 1.000 55.02000 30 ASP D CA 1
ATOM 5107 C C . ASP D 1 30 ? -32.96200 49.84800 45.01700 1.000 52.79000 30 ASP D C 1
ATOM 5108 O O . ASP D 1 30 ? -34.12700 49.62800 45.36700 1.000 60.08000 30 ASP D O 1
ATOM 5113 N N . LYS D 1 31 ? -31.97300 49.00300 45.28400 1.000 49.49000 31 LYS D N 1
ATOM 5114 C CA . LYS D 1 31 ? -32.22400 47.73400 45.95200 1.000 58.27000 31 LYS D CA 1
ATOM 5115 C C . LYS D 1 31 ? -32.36400 47.90900 47.46100 1.000 66.63000 31 LYS D C 1
ATOM 5116 O O . LYS D 1 31 ? -31.60900 48.65400 48.09300 1.000 69.07000 31 LYS D O 1
ATOM 5122 N N . ASP D 1 32 ? -33.34800 47.21400 48.03200 1.000 67.19000 32 ASP D N 1
ATOM 5123 C CA . ASP D 1 32 ? -33.53700 47.15000 49.48100 1.000 66.47000 32 ASP D CA 1
ATOM 5124 C C . ASP D 1 32 ? -32.61800 46.06800 50.03300 1.000 59.19000 32 ASP D C 1
ATOM 5125 O O . ASP D 1 32 ? -32.89600 44.87300 49.90500 1.000 52.82000 32 ASP D O 1
ATOM 5130 N N . HIS D 1 33 ? -31.51900 46.49000 50.65100 1.000 58.61000 33 HIS D N 1
ATOM 5131 C CA . HIS D 1 33 ? -30.48700 45.55200 51.08100 1.000 59.63000 33 HIS D CA 1
ATOM 5132 C C . HIS D 1 33 ? -31.01300 44.33200 51.82700 1.000 58.08000 33 HIS D C 1
ATOM 5133 O O . HIS D 1 33 ? -30.51900 43.22400 51.55900 1.000 44.49000 33 HIS D O 1
ATOM 5135 N N . PRO D 1 34 ? -31.96100 44.44400 52.76400 1.000 70.39000 34 PRO D N 1
ATOM 5136 C CA . PRO D 1 34 ? -32.43000 43.22700 53.45000 1.000 75.29000 34 PRO D CA 1
ATOM 5137 C C . PRO D 1 34 ? -33.23200 42.28300 52.56800 1.000 65.41000 34 PRO D C 1
ATOM 5138 O O . PRO D 1 34 ? -33.23600 41.07400 52.82900 1.000 56.95000 34 PRO D O 1
ATOM 5142 N N . PHE D 1 35 ? -33.91200 42.78400 51.53800 1.000 68.49000 35 PHE D N 1
ATOM 5143 C CA . PHE D 1 35 ? -34.74600 41.92100 50.71000 1.000 54.12000 35 PHE D CA 1
ATOM 5144 C C . PHE D 1 35 ? -33.97000 41.19600 49.61700 1.000 48.81000 35 PHE D C 1
ATOM 5145 O O . PHE D 1 35 ? -34.58200 40.44800 48.84600 1.000 50.39000 35 PHE D O 1
ATOM 5147 N N . THR D 1 36 ? -32.65500 41.38000 49.54000 1.000 48.00000 36 THR D N 1
ATOM 5148 C CA . THR D 1 36 ? -31.84600 40.74200 48.51300 1.000 49.31000 36 THR D CA 1
ATOM 5149 C C . THR D 1 36 ? -31.24100 39.44800 49.04000 1.000 42.83000 36 THR D C 1
ATOM 5150 O O . THR D 1 36 ? -30.78500 39.38200 50.18400 1.000 51.84000 36 THR D O 1
ATOM 5154 N N . MET D 1 37 ? -31.23400 38.42200 48.19000 1.000 49.30000 37 MET D N 1
ATOM 5155 C CA . MET D 1 37 ? -30.71500 37.11300 48.55700 1.000 48.21000 37 MET D CA 1
ATOM 5156 C C . MET D 1 37 ? -29.97500 36.51300 47.37100 1.000 50.80000 37 MET D C 1
ATOM 5157 O O . MET D 1 37 ? -30.43100 36.61100 46.22800 1.000 57.38000 37 MET D O 1
ATOM 5162 N N . ILE D 1 38 ? -28.83800 35.88600 47.65200 1.000 45.58000 38 ILE D N 1
ATOM 5163 C CA . ILE D 1 38 ? -28.03700 35.22500 46.62500 1.000 57.96000 38 ILE D CA 1
ATOM 5164 C C . ILE D 1 38 ? -28.67900 33.87800 46.31500 1.000 59.96000 38 ILE D C 1
ATOM 5165 O O . ILE D 1 38 ? -29.12700 33.18400 47.24000 1.000 59.68000 38 ILE D O 1
ATOM 5170 N N . PRO D 1 39 ? -28.75600 33.46400 45.04800 1.000 57.76000 39 PRO D N 1
ATOM 5171 C CA . PRO D 1 39 ? -29.37800 32.16600 44.74600 1.000 56.34000 39 PRO D CA 1
ATOM 5172 C C . PRO D 1 39 ? -28.38500 31.02600 44.92400 1.000 57.98000 39 PRO D C 1
ATOM 5173 O O . PRO D 1 39 ? -27.39000 30.94000 44.20100 1.000 59.81000 39 PRO D O 1
ATOM 5177 N N . ASP D 1 40 ? -28.69100 30.08300 45.76800 1.000 61.00000 40 ASP D N 1
ATOM 5178 C CA . ASP D 1 40 ? -27.84000 28.98000 45.95600 1.000 55.17000 40 ASP D CA 1
ATOM 5179 C C . ASP D 1 40 ? -28.60000 27.79800 46.51900 1.000 50.72000 40 ASP D C 1
ATOM 5180 O O . ASP D 1 40 ? -28.59500 26.71000 46.00600 1.000 44.03000 40 ASP D O 1
ATOM 5182 N N . SER D 1 45 ? -29.20400 25.07500 48.18500 1.000 41.78000 45 SER D N 1
ATOM 5183 C CA . SER D 1 45 ? -30.13700 24.43300 49.06600 1.000 50.36000 45 SER D CA 1
ATOM 5184 C C . SER D 1 45 ? -30.07000 22.91400 48.91600 1.000 64.00000 45 SER D C 1
ATOM 5185 O O . SER D 1 45 ? -29.49500 22.47600 47.99900 1.000 70.78000 45 SER D O 1
ATOM 5188 N N . PRO D 1 46 ? -30.53100 22.09000 49.87800 1.000 68.53000 46 PRO D N 1
ATOM 5189 C CA . PRO D 1 46 ? -30.67800 20.62900 49.82400 1.000 70.66000 46 PRO D CA 1
ATOM 5190 C C . PRO D 1 46 ? -32.11900 20.19400 49.59700 1.000 63.51000 46 PRO D C 1
ATOM 5191 O O . PRO D 1 46 ? -32.99000 21.02900 49.32400 1.000 55.57000 46 PRO D O 1
ATOM 5195 N N . GLY D 1 47 ? -32.37500 18.89000 49.69500 1.000 60.41000 47 GLY D N 1
ATOM 5196 C CA . GLY D 1 47 ? -33.71800 18.37800 49.51600 1.000 56.80000 47 GLY D CA 1
ATOM 5197 C C . GLY D 1 47 ? -33.89900 17.39700 48.37600 1.000 65.70000 47 GLY D C 1
ATOM 5198 O O . GLY D 1 47 ? -33.38400 17.60100 47.27200 1.000 90.29000 47 GLY D O 1
ATOM 5199 N N . ALA D 1 48 ? -34.63400 16.31900 48.64700 1.000 60.55000 48 ALA D N 1
ATOM 5200 C CA . ALA D 1 48 ? -34.97300 15.31400 47.65100 1.000 57.70000 48 ALA D CA 1
ATOM 5201 C C . ALA D 1 48 ? -36.34300 14.75900 48.00900 1.000 54.60000 48 ALA D C 1
ATOM 5202 O O . ALA D 1 48 ? -36.82800 14.93400 49.13000 1.000 59.49000 48 ALA D O 1
ATOM 5204 N N . VAL D 1 49 ? -36.97300 14.08900 47.04300 1.000 51.47000 49 VAL D N 1
ATOM 5205 C CA . VAL D 1 49 ? -38.32700 13.57100 47.20900 1.000 48.39000 49 VAL D CA 1
ATOM 5206 C C . VAL D 1 49 ? -38.42600 12.21900 46.51800 1.000 45.65000 49 VAL D C 1
ATOM 5207 O O . VAL D 1 49 ? -37.55700 11.81900 45.74100 1.000 42.30000 49 VAL D O 1
ATOM 5211 N N . HIS D 1 50 ? -39.50600 11.51400 46.82800 1.000 49.90000 50 HIS D N 1
ATOM 5212 C CA . HIS D 1 50 ? -39.81300 10.22000 46.24300 1.000 44.31000 50 HIS D CA 1
ATOM 5213 C C . HIS D 1 50 ? -41.18900 10.27300 45.60000 1.000 44.21000 50 HIS D C 1
ATOM 5214 O O . HIS D 1 50 ? -42.10300 10.91400 46.12400 1.000 34.00000 50 HIS D O 1
ATOM 5216 N N . GLN D 1 51 ? -41.34700 9.57800 44.48200 1.000 52.91000 51 GLN D N 1
ATOM 5217 C CA . GLN D 1 51 ? -42.51600 9.79600 43.64700 1.000 49.44000 51 GLN D CA 1
ATOM 5218 C C . GLN D 1 51 ? -42.61200 8.76600 42.54000 1.000 48.00000 51 GLN D C 1
ATOM 5219 O O . GLN D 1 51 ? -43.49100 8.84700 41.67100 1.000 43.37000 51 GLN D O 1
ATOM 5221 N N . PRO D 1 63 ? -43.23000 11.11800 40.09300 1.000 40.01000 63 PRO D N 1
ATOM 5222 C CA . PRO D 1 63 ? -43.65500 12.51200 39.90700 1.000 35.28000 63 PRO D CA 1
ATOM 5223 C C . PRO D 1 63 ? -45.10600 12.64100 39.43400 1.000 32.43000 63 PRO D C 1
ATOM 5224 O O . PRO D 1 63 ? -45.43600 12.10100 38.38400 1.000 39.55000 63 PRO D O 1
ATOM 5228 N N . PRO D 1 64 ? -45.96400 13.30800 40.20800 1.000 38.97000 64 PRO D N 1
ATOM 5229 C CA . PRO D 1 64 ? -47.32300 13.59100 39.71800 1.000 38.63000 64 PRO D CA 1
ATOM 5230 C C . PRO D 1 64 ? -47.28000 14.40900 38.43700 1.000 31.20000 64 PRO D C 1
ATOM 5231 O O . PRO D 1 64 ? -46.73500 15.51400 38.40400 1.000 32.95000 64 PRO D O 1
ATOM 5235 N N . ARG D 1 65 ? -47.85900 13.85100 37.37500 1.000 38.41000 65 ARG D N 1
ATOM 5236 C CA . ARG D 1 65 ? -47.97000 14.52300 36.08300 1.000 28.68000 65 ARG D CA 1
ATOM 5237 C C . ARG D 1 65 ? -49.41700 14.43500 35.61600 1.000 22.65000 65 ARG D C 1
ATOM 5238 O O . ARG D 1 65 ? -49.91700 13.34100 35.33500 1.000 22.86000 65 ARG D O 1
ATOM 5240 N N . ILE D 1 66 ? -50.09100 15.57300 35.55100 1.000 16.91000 66 ILE D N 1
ATOM 5241 C CA . ILE D 1 66 ? -51.45500 15.62900 35.04500 1.000 21.92000 66 ILE D CA 1
ATOM 5242 C C . ILE D 1 66 ? -51.40100 15.94900 33.55800 1.000 26.64000 66 ILE D C 1
ATOM 5243 O O . ILE D 1 66 ? -50.69000 16.86700 33.13400 1.000 23.24000 66 ILE D O 1
ATOM 5248 N N . LEU D 1 67 ? -52.16200 15.20400 32.76600 1.000 26.49000 67 LEU D N 1
ATOM 5249 C CA . LEU D 1 67 ? -52.23100 15.41200 31.32600 1.000 29.02000 67 LEU D CA 1
ATOM 5250 C C . LEU D 1 67 ? -53.61000 15.96000 30.99300 1.000 29.98000 67 LEU D C 1
ATOM 5251 O O . LEU D 1 67 ? -54.62800 15.33900 31.32000 1.000 30.03000 67 LEU D O 1
ATOM 5256 N N . LEU D 1 68 ? -53.64100 17.10800 30.33100 1.000 30.63000 68 LEU D N 1
ATOM 5257 C CA . LEU D 1 68 ? -54.89400 17.72000 29.90800 1.000 30.77000 68 LEU D CA 1
ATOM 5258 C C . LEU D 1 68 ? -55.02200 17.41200 28.42200 1.000 34.03000 68 LEU D C 1
ATOM 5259 O O . LEU D 1 68 ? -54.50500 18.13300 27.56800 1.000 32.86000 68 LEU D O 1
ATOM 5264 N N . LEU D 1 69 ? -55.74300 16.33200 28.11400 1.000 42.22000 69 LEU D N 1
ATOM 5265 C CA . LEU D 1 69 ? -56.05100 15.96200 26.73900 1.000 36.71000 69 LEU D CA 1
ATOM 5266 C C . LEU D 1 69 ? -56.90800 17.05100 26.11400 1.000 34.96000 69 LEU D C 1
ATOM 5267 O O . LEU D 1 69 ? -57.31800 16.93400 24.95400 1.000 33.27000 69 LEU D O 1
ATOM 5272 N N . TYR D 1 70 ? -57.22900 18.08500 26.89800 1.000 36.03000 70 TYR D N 1
ATOM 5273 C CA . TYR D 1 70 ? -58.20900 19.08100 26.49500 1.000 30.39000 70 TYR D CA 1
ATOM 5274 C C . TYR D 1 70 ? -57.95700 19.56400 25.08000 1.000 41.27000 70 TYR D C 1
ATOM 5275 O O . TYR D 1 70 ? -56.83800 19.45400 24.56200 1.000 37.11000 70 TYR D O 1
ATOM 5277 N N . GLY D 1 71 ? -58.99000 20.12300 24.45300 1.000 46.24000 71 GLY D N 1
ATOM 5278 C CA . GLY D 1 71 ? -58.94000 20.49800 23.05400 1.000 33.89000 71 GLY D CA 1
ATOM 5279 C C . GLY D 1 71 ? -59.99400 19.79600 22.22700 1.000 40.51000 71 GLY D C 1
ATOM 5280 O O . GLY D 1 71 ? -60.48100 20.35900 21.24000 1.000 45.97000 71 GLY D O 1
ATOM 5281 N N . SER D 1 72 ? -60.33700 18.56900 22.59900 1.000 37.20000 72 SER D N 1
ATOM 5282 C CA . SER D 1 72 ? -61.38600 17.84000 21.90700 1.000 48.48000 72 SER D CA 1
ATOM 5283 C C . SER D 1 72 ? -62.17100 16.99700 22.89600 1.000 51.51000 72 SER D C 1
ATOM 5284 O O . SER D 1 72 ? -61.59200 16.20900 23.64900 1.000 45.49000 72 SER D O 1
ATOM 5287 N N . LEU D 1 73 ? -63.48800 17.19400 22.90600 1.000 50.62000 73 LEU D N 1
ATOM 5288 C CA . LEU D 1 73 ? -64.42500 16.26100 23.51000 1.000 44.90000 73 LEU D CA 1
ATOM 5289 C C . LEU D 1 73 ? -65.00100 15.34600 22.45400 1.000 43.80000 73 LEU D C 1
ATOM 5290 O O . LEU D 1 73 ? -65.93200 14.57200 22.72800 1.000 47.46000 73 LEU D O 1
ATOM 5295 N N . ARG D 1 74 ? -64.45300 15.44000 21.24400 1.000 46.64000 74 ARG D N 1
ATOM 5296 C CA . ARG D 1 74 ? -64.77200 14.50300 20.19100 1.000 41.48000 74 ARG D CA 1
ATOM 5297 C C . ARG D 1 74 ? -64.68300 13.07200 20.68500 1.000 38.53000 74 ARG D C 1
ATOM 5298 O O . ARG D 1 74 ? -64.01600 12.73300 21.68200 1.000 43.49000 74 ARG D O 1
ATOM 5300 N N . GLU D 1 75 ? -65.40600 12.26500 19.92000 1.000 40.25000 75 GLU D N 1
ATOM 5301 C CA . GLU D 1 75 ? -65.75500 10.90200 20.25700 1.000 41.44000 75 GLU D CA 1
ATOM 5302 C C . GLU D 1 75 ? -64.58200 9.98900 19.84700 1.000 36.33000 75 GLU D C 1
ATOM 5303 O O . GLU D 1 75 ? -64.08200 9.22300 20.66800 1.000 43.07000 75 GLU D O 1
ATOM 5305 N N . ARG D 1 76 ? -63.97100 10.23100 18.66700 1.000 41.25000 76 ARG D N 1
ATOM 5306 C CA . ARG D 1 76 ? -62.59700 9.85800 18.30500 1.000 38.66000 76 ARG D CA 1
ATOM 5307 C C . ARG D 1 76 ? -61.80000 11.16300 18.25500 1.000 34.43000 76 ARG D C 1
ATOM 5308 O O . ARG D 1 76 ? -61.84700 11.88600 17.25700 1.000 31.52000 76 ARG D O 1
ATOM 5314 N N . SER D 1 77 ? -61.09100 11.47100 19.33200 1.000 38.41000 77 SER D N 1
ATOM 5315 C CA . SER D 1 77 ? -60.21800 12.63700 19.40500 1.000 36.64000 77 SER D CA 1
ATOM 5316 C C . SER D 1 77 ? -58.77000 12.16900 19.41800 1.000 31.77000 77 SER D C 1
ATOM 5317 O O . SER D 1 77 ? -58.36800 11.40800 20.30300 1.000 31.25000 77 SER D O 1
ATOM 5320 N N . TYR D 1 78 ? -57.98800 12.63500 18.45300 1.000 31.46000 78 TYR D N 1
ATOM 5321 C CA . TYR D 1 78 ? -56.58600 12.23800 18.36800 1.000 31.84000 78 TYR D CA 1
ATOM 5322 C C . TYR D 1 78 ? -55.74000 12.90900 19.43600 1.000 26.07000 78 TYR D C 1
ATOM 5323 O O . TYR D 1 78 ? -54.70600 12.36300 19.83100 1.000 23.12000 78 TYR D O 1
ATOM 5331 N N . SER D 1 79 ? -56.15000 14.08400 19.91200 1.000 25.11000 79 SER D N 1
ATOM 5332 C CA . SER D 1 79 ? -55.49300 14.65300 21.07900 1.000 27.94000 79 SER D CA 1
ATOM 5333 C C . SER D 1 79 ? -55.62900 13.72000 22.27700 1.000 27.80000 79 SER D C 1
ATOM 5334 O O . SER D 1 79 ? -54.68400 13.55400 23.05200 1.000 23.30000 79 SER D O 1
ATOM 5337 N N . ARG D 1 80 ? -56.79700 13.09000 22.43600 1.000 24.46000 80 ARG D N 1
ATOM 5338 C CA . ARG D 1 80 ? -56.99700 12.13500 23.52400 1.000 21.93000 80 ARG D CA 1
ATOM 5339 C C . ARG D 1 80 ? -56.06800 10.93200 23.38300 1.000 24.32000 80 ARG D C 1
ATOM 5340 O O . ARG D 1 80 ? -55.43300 10.50000 24.35600 1.000 23.61000 80 ARG D O 1
ATOM 5346 N N . PHE D 1 81 ? -55.97500 10.37500 22.17200 1.000 24.90000 81 PHE D N 1
ATOM 5347 C CA . PHE D 1 81 ? -55.12100 9.21100 21.96000 1.000 26.38000 81 PHE D CA 1
ATOM 5348 C C . PHE D 1 81 ? -53.65300 9.56100 22.18300 1.000 25.38000 81 PHE D C 1
ATOM 5349 O O . PHE D 1 81 ? -52.90000 8.77400 22.77200 1.000 25.10000 81 PHE D O 1
ATOM 5357 N N . ALA D 1 82 ? -53.22700 10.74100 21.72100 1.000 24.35000 82 ALA D N 1
ATOM 5358 C CA . ALA D 1 82 ? -51.85700 11.17900 21.96100 1.000 28.43000 82 ALA D CA 1
ATOM 5359 C C . ALA D 1 82 ? -51.60500 11.39500 23.44700 1.000 26.04000 82 ALA D C 1
ATOM 5360 O O . ALA D 1 82 ? -50.52500 11.06700 23.95300 1.000 21.09000 82 ALA D O 1
ATOM 5362 N N . THR D 1 83 ? -52.58700 11.95200 24.16100 1.000 21.21000 83 THR D N 1
ATOM 5363 C CA . THR D 1 83 ? -52.46000 12.10700 25.60300 1.000 28.06000 83 THR D CA 1
ATOM 5364 C C . THR D 1 83 ? -52.25800 10.76000 26.27800 1.000 26.14000 83 THR D C 1
ATOM 5365 O O . THR D 1 83 ? -51.44000 10.63200 27.19400 1.000 23.89000 83 THR D O 1
ATOM 5369 N N . LEU D 1 84 ? -52.99800 9.74000 25.83900 1.000 22.08000 84 LEU D N 1
ATOM 5370 C CA . LEU D 1 84 ? -52.90100 8.43400 26.48400 1.000 21.82000 84 LEU D CA 1
ATOM 5371 C C . LEU D 1 84 ? -51.58500 7.74500 26.14700 1.000 25.09000 84 LEU D C 1
ATOM 5372 O O . LEU D 1 84 ? -51.01500 7.05000 26.99700 1.000 29.64000 84 LEU D O 1
ATOM 5377 N N . GLU D 1 85 ? -51.08200 7.92800 24.92500 1.000 28.84000 85 GLU D N 1
ATOM 5378 C CA . GLU D 1 85 ? -49.75200 7.41800 24.60400 1.000 28.65000 85 GLU D CA 1
ATOM 5379 C C . GLU D 1 85 ? -48.69300 8.11100 25.45600 1.000 25.79000 85 GLU D C 1
ATOM 5380 O O . GLU D 1 85 ? -47.76500 7.46700 25.97000 1.000 31.46000 85 GLU D O 1
ATOM 5386 N N . ALA D 1 86 ? -48.82300 9.42900 25.62800 1.000 23.87000 86 ALA D N 1
ATOM 5387 C CA . ALA D 1 86 ? -47.91800 10.15500 26.50900 1.000 28.03000 86 ALA D CA 1
ATOM 5388 C C . ALA D 1 86 ? -48.01900 9.63900 27.93900 1.000 28.74000 86 ALA D C 1
ATOM 5389 O O . ALA D 1 86 ? -47.01400 9.56800 28.65100 1.000 27.24000 86 ALA D O 1
ATOM 5391 N N . GLU D 1 87 ? -49.22700 9.28300 28.38100 1.000 25.89000 87 GLU D N 1
ATOM 5392 C CA . GLU D 1 87 ? -49.40300 8.74800 29.72800 1.000 32.59000 87 GLU D CA 1
ATOM 5393 C C . GLU D 1 87 ? -48.72000 7.39500 29.87900 1.000 31.81000 87 GLU D C 1
ATOM 5394 O O . GLU D 1 87 ? -48.08100 7.12700 30.90200 1.000 32.64000 87 GLU D O 1
ATOM 5400 N N . ARG D 1 88 ? -48.86800 6.52000 28.88300 1.000 25.25000 88 ARG D N 1
ATOM 5401 C CA . ARG D 1 88 ? -48.12900 5.26100 28.88500 1.000 27.60000 88 ARG D CA 1
ATOM 5402 C C . ARG D 1 88 ? -46.63700 5.52800 29.04400 1.000 28.64000 88 ARG D C 1
ATOM 5403 O O . ARG D 1 88 ? -45.96200 4.92100 29.89100 1.000 26.60000 88 ARG D O 1
ATOM 5409 N N . LEU D 1 89 ? -46.11000 6.46200 28.24700 1.000 30.50000 89 LEU D N 1
ATOM 5410 C CA . LEU D 1 89 ? -44.68100 6.75300 28.30500 1.000 33.70000 89 LEU D CA 1
ATOM 5411 C C . LEU D 1 89 ? -44.27700 7.29700 29.67300 1.000 29.14000 89 LEU D C 1
ATOM 5412 O O . LEU D 1 89 ? -43.23300 6.91600 30.21700 1.000 28.55000 89 LEU D O 1
ATOM 5417 N N . LEU D 1 90 ? -45.09100 8.18700 30.24500 1.000 31.15000 90 LEU D N 1
ATOM 5418 C CA . LEU D 1 90 ? -44.76700 8.76700 31.54400 1.000 32.71000 90 LEU D CA 1
ATOM 5419 C C . LEU D 1 90 ? -44.79200 7.70800 32.63600 1.000 31.23000 90 LEU D C 1
ATOM 5420 O O . LEU D 1 90 ? -43.94600 7.71600 33.53900 1.000 30.26000 90 LEU D O 1
ATOM 5425 N N . ARG D 1 91 ? -45.74900 6.78200 32.56600 1.000 28.18000 91 ARG D N 1
ATOM 5426 C CA . ARG D 1 91 ? -45.82600 5.73100 33.57100 1.000 29.20000 91 ARG D CA 1
ATOM 5427 C C . ARG D 1 91 ? -44.63800 4.78900 33.45400 1.000 31.37000 91 ARG D C 1
ATOM 5428 O O . ARG D 1 91 ? -44.13000 4.29500 34.46800 1.000 36.21000 91 ARG D O 1
ATOM 5434 N N . HIS D 1 92 ? -44.16900 4.53500 32.23100 1.000 33.71000 92 HIS D N 1
ATOM 5435 C CA . HIS D 1 92 ? -42.94100 3.76100 32.09500 1.000 34.91000 92 HIS D CA 1
ATOM 5436 C C . HIS D 1 92 ? -41.74000 4.51800 32.65200 1.000 39.77000 92 HIS D C 1
ATOM 5437 O O . HIS D 1 92 ? -40.82400 3.90100 33.20900 1.000 38.02000 92 HIS D O 1
ATOM 5444 N N . PHE D 1 93 ? -41.72500 5.84500 32.51600 1.000 40.03000 93 PHE D N 1
ATOM 5445 C CA . PHE D 1 93 ? -40.62700 6.65100 33.03700 1.000 38.40000 93 PHE D CA 1
ATOM 5446 C C . PHE D 1 93 ? -40.72400 6.89400 34.53800 1.000 46.44000 93 PHE D C 1
ATOM 5447 O O . PHE D 1 93 ? -39.86100 7.58600 35.09200 1.000 45.44000 93 PHE D O 1
ATOM 5455 N N . GLY D 1 94 ? -41.73900 6.35900 35.20500 1.000 41.95000 94 GLY D N 1
ATOM 5456 C CA . GLY D 1 94 ? -41.81500 6.40700 36.64800 1.000 36.34000 94 GLY D CA 1
ATOM 5457 C C . GLY D 1 94 ? -42.74600 7.44700 37.22900 1.000 34.40000 94 GLY D C 1
ATOM 5458 O O . GLY D 1 94 ? -42.59600 7.79100 38.40800 1.000 45.13000 94 GLY D O 1
ATOM 5459 N N . CYS D 1 95 ? -43.69400 7.95500 36.45300 1.000 34.63000 95 CYS D N 1
ATOM 5460 C CA . CYS D 1 95 ? -44.58300 9.01000 36.90900 1.000 34.52000 95 CYS D CA 1
ATOM 5461 C C . CYS D 1 95 ? -45.92800 8.43600 37.33900 1.000 33.88000 95 CYS D C 1
ATOM 5462 O O . CYS D 1 95 ? -46.41000 7.44400 36.78600 1.000 32.67000 95 CYS D O 1
ATOM 5465 N N . GLU D 1 96 ? -46.52300 9.06500 38.35000 1.000 36.83000 96 GLU D N 1
ATOM 5466 C CA . GLU D 1 96 ? -47.92800 8.85900 38.67500 1.000 37.53000 96 GLU D CA 1
ATOM 5467 C C . GLU D 1 96 ? -48.73400 9.86400 37.86400 1.000 33.93000 96 GLU D C 1
ATOM 5468 O O . GLU D 1 96 ? -48.48400 11.07200 37.94900 1.000 33.76000 96 GLU D O 1
ATOM 5474 N N . THR D 1 97 ? -49.68600 9.37700 37.07700 1.000 38.24000 97 THR D N 1
ATOM 5475 C CA . THR D 1 97 ? -50.36800 10.21000 36.09900 1.000 34.66000 97 THR D CA 1
ATOM 5476 C C . THR D 1 97 ? -51.86800 10.23400 36.35800 1.000 35.12000 97 THR D C 1
ATOM 5477 O O . THR D 1 97 ? -52.47000 9.21000 36.69700 1.000 42.49000 97 THR D O 1
ATOM 5481 N N . ARG D 1 98 ? -52.45900 11.41300 36.18800 1.000 30.60000 98 ARG D N 1
ATOM 5482 C CA . ARG D 1 98 ? -53.90200 11.58800 36.16000 1.000 35.28000 98 ARG D CA 1
ATOM 5483 C C . ARG D 1 98 ? -54.26200 12.30600 34.86800 1.000 41.41000 98 ARG D C 1
ATOM 5484 O O . ARG D 1 98 ? -53.51400 13.16300 34.39100 1.000 38.96000 98 ARG D O 1
ATOM 5490 N N . VAL D 1 99 ? -55.41000 11.95000 34.30200 1.000 37.90000 99 VAL D N 1
ATOM 5491 C CA . VAL D 1 99 ? -55.89000 12.54300 33.06000 1.000 32.85000 99 VAL D CA 1
ATOM 5492 C C . VAL D 1 99 ? -57.27900 13.10200 33.32000 1.000 30.85000 99 VAL D C 1
ATOM 5493 O O . VAL D 1 99 ? -58.17300 12.37500 33.77300 1.000 35.70000 99 VAL D O 1
ATOM 5497 N N . PHE D 1 100 ? -57.45700 14.38800 33.04100 1.000 30.09000 100 PHE D N 1
ATOM 5498 C CA . PHE D 1 100 ? -58.73700 15.05700 33.22000 1.000 27.26000 100 PHE D CA 1
ATOM 5499 C C . PHE D 1 100 ? -59.48300 15.08400 31.89100 1.000 36.31000 100 PHE D C 1
ATOM 5500 O O . PHE D 1 100 ? -58.90400 15.41400 30.85000 1.000 28.54000 100 PHE D O 1
ATOM 5508 N N . HIS D 1 101 ? -60.76000 14.71900 31.93300 1.000 36.85000 101 HIS D N 1
ATOM 5509 C CA . HIS D 1 101 ? -61.65500 14.79600 30.78600 1.000 22.87000 101 HIS D CA 1
ATOM 5510 C C . HIS D 1 101 ? -62.67500 15.88500 31.08000 1.000 30.13000 101 HIS D C 1
ATOM 5511 O O . HIS D 1 101 ? -63.32400 15.86400 32.13100 1.000 35.29000 101 HIS D O 1
ATOM 5518 N N . ALA D 1 102 ? -62.81300 16.83300 30.15700 1.000 24.76000 102 ALA D N 1
ATOM 5519 C CA . ALA D 1 102 ? -63.63600 18.01400 30.37800 1.000 24.91000 102 ALA D CA 1
ATOM 5520 C C . ALA D 1 102 ? -65.09300 17.81700 29.98700 1.000 25.79000 102 ALA D C 1
ATOM 5521 O O . ALA D 1 102 ? -65.82500 18.80600 29.86300 1.000 28.21000 102 ALA D O 1
ATOM 5523 N N . ASN D 1 103 ? -65.53800 16.57800 29.80900 1.000 29.26000 103 ASN D N 1
ATOM 5524 C CA . ASN D 1 103 ? -66.92800 16.35000 29.44200 1.000 31.80000 103 ASN D CA 1
ATOM 5525 C C . ASN D 1 103 ? -67.83900 16.92400 30.51800 1.000 32.52000 103 ASN D C 1
ATOM 5526 O O . ASN D 1 103 ? -67.75900 16.53500 31.68800 1.000 36.58000 103 ASN D O 1
ATOM 5531 N N . GLY D 1 104 ? -68.70300 17.85400 30.12100 1.000 35.46000 104 GLY D N 1
ATOM 5532 C CA . GLY D 1 104 ? -69.59900 18.50900 31.04700 1.000 32.70000 104 GLY D CA 1
ATOM 5533 C C . GLY D 1 104 ? -69.02700 19.71900 31.75200 1.000 30.01000 104 GLY D C 1
ATOM 5534 O O . GLY D 1 104 ? -69.72900 20.32700 32.57100 1.000 33.84000 104 GLY D O 1
ATOM 5535 N N . LEU D 1 105 ? -67.79500 20.09900 31.45800 1.000 30.74000 105 LEU D N 1
ATOM 5536 C CA . LEU D 1 105 ? -67.22500 21.30700 32.04400 1.000 28.43000 105 LEU D CA 1
ATOM 5537 C C . LEU D 1 105 ? -67.89900 22.52100 31.41700 1.000 26.88000 105 LEU D C 1
ATOM 5538 O O . LEU D 1 105 ? -67.84700 22.67900 30.19000 1.000 36.38000 105 LEU D O 1
ATOM 5543 N N . PRO D 1 106 ? -68.52900 23.39800 32.19400 1.000 31.02000 106 PRO D N 1
ATOM 5544 C CA . PRO D 1 106 ? -69.15300 24.58100 31.59600 1.000 37.56000 106 PRO D CA 1
ATOM 5545 C C . PRO D 1 106 ? -68.10100 25.57800 31.13400 1.000 32.33000 106 PRO D C 1
ATOM 5546 O O . PRO D 1 106 ? -66.93800 25.53400 31.54100 1.000 30.58000 106 PRO D O 1
ATOM 5550 N N . LEU D 1 107 ? -68.52500 26.47800 30.24800 1.000 26.33000 107 LEU D N 1
ATOM 5551 C CA . LEU D 1 107 ? -67.65200 27.55700 29.81900 1.000 29.37000 107 LEU D CA 1
ATOM 5552 C C . LEU D 1 107 ? -67.19600 28.35500 31.04100 1.000 29.54000 107 LEU D C 1
ATOM 5553 O O . LEU D 1 107 ? -67.91700 28.43500 32.04100 1.000 28.31000 107 LEU D O 1
ATOM 5558 N N . PRO D 1 108 ? -66.00000 28.93800 30.99900 1.000 26.12000 108 PRO D N 1
ATOM 5559 C CA . PRO D 1 108 ? -65.52800 29.71300 32.15200 1.000 29.80000 108 PRO D CA 1
ATOM 5560 C C . PRO D 1 108 ? -66.54300 30.76400 32.58100 1.000 31.28000 108 PRO D C 1
ATOM 5561 O O . PRO D 1 108 ? -66.98800 31.58900 31.78000 1.000 26.66000 108 PRO D O 1
ATOM 5565 N N . GLU D 1 109 ? -66.92100 30.71300 33.85900 1.000 34.09000 109 GLU D N 1
ATOM 5566 C CA . GLU D 1 109 ? -67.84900 31.64500 34.49400 1.000 3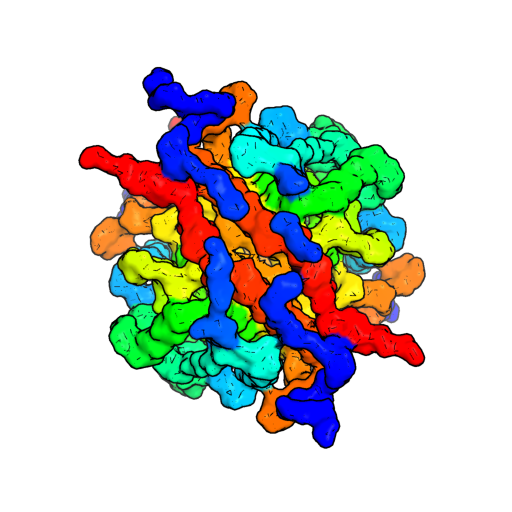0.40000 109 GLU D CA 1
ATOM 5567 C C . GLU D 1 109 ? -69.29200 31.46600 34.03800 1.000 29.78000 109 GLU D C 1
ATOM 5568 O O . GLU D 1 109 ? -70.13800 32.31900 34.34000 1.000 29.24000 109 GLU D O 1
ATOM 5574 N N . ASP D 1 110 ? -69.60200 30.38600 33.32100 1.000 30.65000 110 ASP D N 1
ATOM 5575 C CA . ASP D 1 110 ? -70.98900 30.03400 33.04700 1.000 36.74000 110 ASP D CA 1
ATOM 5576 C C . ASP D 1 110 ? -71.64900 29.29600 34.20800 1.000 35.01000 110 ASP D C 1
ATOM 5577 O O . ASP D 1 110 ? -72.85800 29.04700 34.15400 1.000 34.07000 110 ASP D O 1
ATOM 5582 N N . ALA D 1 111 ? -70.89400 28.96400 35.25300 1.000 41.52000 111 ALA D N 1
ATOM 5583 C CA . ALA D 1 111 ? -71.42900 28.32800 36.44700 1.000 39.24000 111 ALA D CA 1
ATOM 5584 C C . ALA D 1 111 ? -70.54100 28.71800 37.62200 1.000 39.04000 111 ALA D C 1
ATOM 5585 O O . ALA D 1 111 ? -69.42500 29.21100 37.44500 1.000 37.55000 111 ALA D O 1
ATOM 5587 N N . ASP D 1 112 ? -71.03900 28.46600 38.83000 1.000 40.93000 112 ASP D N 1
ATOM 5588 C CA . ASP D 1 112 ? -70.27800 28.76700 40.03300 1.000 39.73000 112 ASP D CA 1
ATOM 5589 C C . ASP D 1 112 ? -69.12000 27.78100 40.16100 1.000 39.18000 112 ASP D C 1
ATOM 5590 O O . ASP D 1 112 ? -69.25600 26.61200 39.79500 1.000 33.09000 112 ASP D O 1
ATOM 5592 N N . PRO D 1 113 ? -67.97300 28.22500 40.69600 1.000 38.59000 113 PRO D N 1
ATOM 5593 C CA . PRO D 1 113 ? -66.81200 27.31600 40.79800 1.000 31.94000 113 PRO D CA 1
ATOM 5594 C C . PRO D 1 113 ? -67.06300 26.07800 41.64700 1.000 34.62000 113 PRO D C 1
ATOM 5595 O O . PRO D 1 113 ? -66.26400 25.13400 41.58300 1.000 32.73000 113 PRO D O 1
ATOM 5599 N N . SER D 1 114 ? -68.13700 26.05000 42.43600 1.000 41.23000 114 SER D N 1
ATOM 5600 C CA . SER D 1 114 ? -68.53100 24.82600 43.12100 1.000 40.42000 114 SER D CA 1
ATOM 5601 C C . SER D 1 114 ? -68.68300 23.64900 42.16500 1.000 36.21000 114 SER D C 1
ATOM 5602 O O . SER D 1 114 ? -68.66600 22.49700 42.61300 1.000 34.75000 114 SER D O 1
ATOM 5605 N N . HIS D 1 115 ? -68.84100 23.91300 40.87200 1.000 35.91000 115 HIS D N 1
ATOM 5606 C CA . HIS D 1 115 ? -69.14000 22.86900 39.90300 1.000 30.92000 115 HIS D CA 1
ATOM 5607 C C . HIS D 1 115 ? -68.20300 21.67600 40.08600 1.000 26.34000 115 HIS D C 1
ATOM 5608 O O . HIS D 1 115 ? -67.00600 21.86100 40.34000 1.000 29.81000 115 HIS D O 1
ATOM 5615 N N . PRO D 1 116 ? -68.70700 20.44300 39.96700 1.000 19.29000 116 PRO D N 1
ATOM 5616 C CA . PRO D 1 116 ? -67.81900 19.28000 40.16600 1.000 22.09000 116 PRO D CA 1
ATOM 5617 C C . PRO D 1 116 ? -66.63100 19.23400 39.21600 1.000 29.44000 116 PRO D C 1
ATOM 5618 O O . PRO D 1 116 ? -65.50500 18.98700 39.66200 1.000 25.06000 116 PRO D O 1
ATOM 5622 N N . LYS D 1 117 ? -66.84500 19.44700 37.91300 1.000 31.77000 117 LYS D N 1
ATOM 5623 C CA . LYS D 1 117 ? -65.73300 19.37800 36.96800 1.000 25.56000 117 LYS D CA 1
ATOM 5624 C C . LYS D 1 117 ? -64.67500 20.42600 37.29300 1.000 27.00000 117 LYS D C 1
ATOM 5625 O O . LYS D 1 117 ? -63.47000 20.14400 37.24500 1.000 29.19000 117 LYS D O 1
ATOM 5631 N N . VAL D 1 118 ? -65.10700 21.64700 37.61800 1.000 22.76000 118 VAL D N 1
ATOM 5632 C CA . VAL D 1 118 ? -64.16500 22.71500 37.94200 1.000 31.26000 118 VAL D CA 1
ATOM 5633 C C . VAL D 1 118 ? -63.31300 22.32400 39.14500 1.000 28.47000 118 VAL D C 1
ATOM 5634 O O . VAL D 1 118 ? -62.08700 22.49400 39.14500 1.000 28.97000 118 VAL D O 1
ATOM 5638 N N . GLN D 1 119 ? -63.95200 21.80100 40.19400 1.000 25.78000 119 GLN D N 1
ATOM 5639 C CA . GLN D 1 119 ? -63.21300 21.45800 41.40400 1.000 31.35000 119 GLN D CA 1
ATOM 5640 C C . GLN D 1 119 ? -62.28600 20.27600 41.15800 1.000 32.42000 119 GLN D C 1
ATOM 5641 O O . GLN D 1 119 ? -61.17000 20.23300 41.68900 1.000 30.14000 119 GLN D O 1
ATOM 5647 N N . GLU D 1 120 ? -62.72900 19.31100 40.35100 1.000 24.01000 120 GLU D N 1
ATOM 5648 C CA . GLU D 1 120 ? -61.85700 18.20500 39.97500 1.000 26.97000 120 GLU D CA 1
ATOM 5649 C C . GLU D 1 120 ? -60.60100 18.72500 39.29200 1.000 34.30000 120 GLU D C 1
ATOM 5650 O O . GLU D 1 120 ? -59.48300 18.32400 39.63300 1.000 30.84000 120 GLU D O 1
ATOM 5656 N N . LEU D 1 121 ? -60.76900 19.62800 38.32100 1.000 34.40000 121 LEU D N 1
ATOM 5657 C CA . LEU D 1 121 ? -59.61300 20.16100 37.60600 1.000 31.69000 121 LEU D CA 1
ATOM 5658 C C . LEU D 1 121 ? -58.69100 20.93100 38.54400 1.000 32.56000 121 LEU D C 1
ATOM 5659 O O . LEU D 1 121 ? -57.46500 20.76800 38.49600 1.000 33.27000 121 LEU D O 1
ATOM 5664 N N . ARG D 1 122 ? -59.26300 21.77500 39.40600 1.000 28.71000 122 ARG D N 1
ATOM 5665 C CA . ARG D 1 122 ? -58.44100 22.56900 40.31400 1.000 27.79000 122 ARG D CA 1
ATOM 5666 C C . ARG D 1 122 ? -57.65400 21.67400 41.26800 1.000 31.07000 122 ARG D C 1
ATOM 5667 O O . ARG D 1 122 ? -56.44900 21.87400 41.47100 1.000 29.79000 122 ARG D O 1
ATOM 5673 N N . ASP D 1 123 ? -58.31000 20.66300 41.84200 1.000 29.42000 123 ASP D N 1
ATOM 5674 C CA . ASP D 1 123 ? -57.62000 19.76400 42.75800 1.000 30.40000 123 ASP D CA 1
ATOM 5675 C C . ASP D 1 123 ? -56.54000 18.96500 42.03400 1.000 28.10000 123 ASP D C 1
ATOM 5676 O O . ASP D 1 123 ? -55.43500 18.78800 42.56200 1.000 19.12000 123 ASP D O 1
ATOM 5681 N N . LEU D 1 124 ? -56.84200 18.46500 40.82800 1.000 32.45000 124 LEU D N 1
ATOM 5682 C CA . LEU D 1 124 ? -55.85500 17.71000 40.06200 1.000 25.08000 124 LEU D CA 1
ATOM 5683 C C . LEU D 1 124 ? -54.63100 18.56100 39.76600 1.000 22.03000 124 LEU D C 1
ATOM 5684 O O . LEU D 1 124 ? -53.49800 18.06600 39.80600 1.000 22.10000 124 LEU D O 1
ATOM 5689 N N . CYS D 1 125 ? -54.84200 19.84600 39.44600 1.000 20.57000 125 CYS D N 1
ATOM 5690 C CA . CYS D 1 125 ? -53.71000 20.73800 39.22800 1.000 24.17000 125 CYS D CA 1
ATOM 5691 C C . CYS D 1 125 ? -52.91100 20.91700 40.48500 1.000 27.03000 125 CYS D C 1
ATOM 5692 O O . CYS D 1 125 ? -51.67000 20.99100 40.42900 1.000 25.35000 125 CYS D O 1
ATOM 5695 N N . LEU D 1 126 ? -53.59600 21.01000 41.62100 1.000 30.20000 126 LEU D N 1
ATOM 5696 C CA . LEU D 1 126 ? -52.92100 21.16400 42.90200 1.000 22.35000 126 LEU D CA 1
ATOM 5697 C C . LEU D 1 126 ? -51.98200 19.98200 43.07100 1.000 21.99000 126 LEU D C 1
ATOM 5698 O O . LEU D 1 126 ? -50.81700 20.13900 43.43800 1.000 21.05000 126 LEU D O 1
ATOM 5703 N N . TRP D 1 127 ? -52.50800 18.79300 42.79800 1.000 18.32000 127 TRP D N 1
ATOM 5704 C CA . TRP D 1 127 ? -51.73300 17.56100 42.87900 1.000 23.84000 127 TRP D CA 1
ATOM 5705 C C . TRP D 1 127 ? -50.54400 17.57500 41.92900 1.000 27.82000 127 TRP D C 1
ATOM 5706 O O . TRP D 1 127 ? -49.49900 16.99700 42.24300 1.000 29.97000 127 TRP D O 1
ATOM 5716 N N . SER D 1 128 ? -50.67500 18.22500 40.77700 1.000 28.72000 128 SER D N 1
ATOM 5717 C CA . SER D 1 128 ? -49.65500 18.12900 39.74300 1.000 32.44000 128 SER D CA 1
ATOM 5718 C C . SER D 1 128 ? -48.35600 18.80000 40.17000 1.000 29.96000 128 SER D C 1
ATOM 5719 O O . SER D 1 128 ? -48.36000 19.85700 40.80600 1.000 28.33000 128 SER D O 1
ATOM 5722 N N . GLU D 1 129 ? -47.24000 18.17100 39.80100 1.000 32.67000 129 GLU D N 1
ATOM 5723 C CA . GLU D 1 129 ? -45.92600 18.79900 39.80500 1.000 32.98000 129 GLU D CA 1
ATOM 5724 C C . GLU D 1 129 ? -45.48000 19.18400 38.40300 1.000 33.12000 129 GLU D C 1
ATOM 5725 O O . GLU D 1 129 ? -44.67300 20.10600 38.24700 1.000 33.03000 129 GLU D O 1
ATOM 5731 N N . GLY D 1 130 ? -46.00600 18.49400 37.38400 1.000 33.78000 130 GLY D N 1
ATOM 5732 C CA . GLY D 1 130 ? -45.84600 18.90700 36.00700 1.000 28.73000 130 GLY D CA 1
ATOM 5733 C C . GLY D 1 130 ? -47.11000 18.58000 35.23800 1.000 23.40000 130 GLY D C 1
ATOM 5734 O O . GLY D 1 130 ? -47.98600 17.86300 35.73000 1.000 22.48000 130 GLY D O 1
ATOM 5735 N N . GLN D 1 131 ? -47.19400 19.10400 34.01800 1.000 23.97000 131 GLN D N 1
ATOM 5736 C CA . GLN D 1 131 ? -48.40500 18.93300 33.23000 1.000 23.71000 131 GLN D CA 1
ATOM 5737 C C . GLN D 1 131 ? -48.07500 18.72100 31.76100 1.000 26.02000 131 GLN D C 1
ATOM 5738 O O . GLN D 1 131 ? -46.97500 19.02300 31.29200 1.000 25.80000 131 GLN D O 1
ATOM 5744 N N . VAL D 1 132 ? -49.06500 18.20700 31.03500 1.000 26.90000 132 VAL D N 1
ATOM 5745 C CA . VAL D 1 132 ? -48.98900 18.03000 29.59000 1.000 23.53000 132 VAL D CA 1
ATOM 5746 C C . VAL D 1 132 ? -50.26000 18.60300 28.98100 1.000 25.42000 132 VAL D C 1
ATOM 5747 O O . VAL D 1 132 ? -51.36400 18.13900 29.29100 1.000 24.65000 132 VAL D O 1
ATOM 5751 N N . TRP D 1 133 ? -50.10700 19.60900 28.11900 1.000 23.90000 133 TRP D N 1
ATOM 5752 C CA . TRP D 1 133 ? -51.21700 20.19200 27.37100 1.000 23.60000 133 TRP D CA 1
ATOM 5753 C C . TRP D 1 133 ? -51.09500 19.73100 25.92200 1.000 25.18000 133 TRP D C 1
ATOM 5754 O O . TRP D 1 133 ? -50.13700 20.09300 25.23100 1.000 23.43000 133 TRP D O 1
ATOM 5764 N N . THR D 1 134 ? -52.05800 18.93000 25.46700 1.000 27.76000 134 THR D N 1
ATOM 5765 C CA . THR D 1 134 ? -52.10500 18.44700 24.08700 1.000 24.93000 134 THR D CA 1
ATOM 5766 C C . THR D 1 134 ? -53.38200 18.97500 23.44700 1.000 22.08000 134 THR D C 1
ATOM 5767 O O . THR D 1 134 ? -54.48500 18.59100 23.84800 1.000 24.81000 134 THR D O 1
ATOM 5771 N N . SER D 1 135 ? -53.23600 19.85300 22.45700 1.000 21.39000 135 SER D N 1
ATOM 5772 C CA . SER D 1 135 ? -54.37900 20.50100 21.83100 1.000 25.80000 135 SER D CA 1
ATOM 5773 C C . SER D 1 135 ? -54.34900 20.34600 20.31500 1.000 27.36000 135 SER D C 1
ATOM 5774 O O . SER D 1 135 ? -53.30400 20.58100 19.69000 1.000 26.18000 135 SER D O 1
ATOM 5777 N N . PRO D 1 136 ? -55.46500 19.99000 19.68500 1.000 22.70000 136 PRO D N 1
ATOM 5778 C CA . PRO D 1 136 ? -55.51800 20.05300 18.22300 1.000 26.74000 136 PRO D CA 1
ATOM 5779 C C . PRO D 1 136 ? -55.43300 21.49800 17.76400 1.000 26.01000 136 PRO D C 1
ATOM 5780 O O . PRO D 1 136 ? -55.66900 22.43400 18.53000 1.000 22.77000 136 PRO D O 1
ATOM 5784 N N . GLU D 1 137 ? -55.10400 21.67500 16.48700 1.000 28.31000 137 GLU D N 1
ATOM 5785 C CA . GLU D 1 137 ? -55.04300 23.00900 15.89200 1.000 23.49000 137 GLU D CA 1
ATOM 5786 C C . GLU D 1 137 ? -56.38600 23.23200 15.20400 1.000 21.81000 137 GLU D C 1
ATOM 5787 O O . GLU D 1 137 ? -56.59000 22.85100 14.05000 1.000 30.94000 137 GLU D O 1
ATOM 5793 N N . ARG D 1 138 ? -57.31900 23.83800 15.93500 1.000 18.79000 138 ARG D N 1
ATOM 5794 C CA . ARG D 1 138 ? -58.63500 24.18000 15.41100 1.000 19.79000 138 ARG D CA 1
ATOM 5795 C C . ARG D 1 138 ? -58.62500 25.64700 15.00500 1.000 27.54000 138 ARG D C 1
ATOM 5796 O O . ARG D 1 138 ? -58.33600 26.52000 15.83000 1.000 29.24000 138 ARG D O 1
ATOM 5802 N N . HIS D 1 139 ? -58.94000 25.91600 13.73900 1.000 21.17000 139 HIS D N 1
ATOM 5803 C CA . HIS D 1 139 ? -58.90100 27.27300 13.20200 1.000 17.29000 139 HIS D CA 1
ATOM 5804 C C . HIS D 1 139 ? -57.52900 27.90500 13.41900 1.000 16.74000 139 HIS D C 1
AT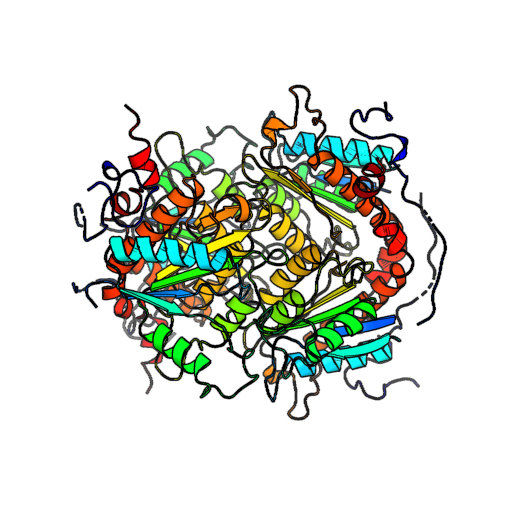OM 5805 O O . HIS D 1 139 ? -57.40800 29.08100 13.77000 1.000 14.06000 139 HIS D O 1
ATOM 5812 N N . GLY D 1 140 ? -56.48200 27.10900 13.22200 1.000 18.00000 140 GLY D N 1
ATOM 5813 C CA . GLY D 1 140 ? -55.12900 27.63200 13.29500 1.000 20.11000 140 GLY D CA 1
ATOM 5814 C C . GLY D 1 140 ? -54.73200 28.14300 14.65800 1.000 21.39000 140 GLY D C 1
ATOM 5815 O O . GLY D 1 140 ? -53.97500 29.11400 14.75400 1.000 21.01000 140 GLY D O 1
ATOM 5816 N N . ALA D 1 141 ? -55.23100 27.52400 15.71900 1.000 29.79000 141 ALA D N 1
ATOM 5817 C CA . ALA D 1 141 ? -54.93600 27.98500 17.06800 1.000 25.54000 141 ALA D CA 1
ATOM 5818 C C . ALA D 1 141 ? -55.37300 26.90800 18.04500 1.000 23.63000 141 ALA D C 1
ATOM 5819 O O . ALA D 1 141 ? -56.09600 25.97000 17.69400 1.000 25.30000 141 ALA D O 1
ATOM 5821 N N . MET D 1 142 ? -54.90900 27.06000 19.28400 1.000 29.64000 142 MET D N 1
ATOM 5822 C CA . MET D 1 142 ? -55.37600 26.22000 20.37200 1.000 27.46000 142 MET D CA 1
ATOM 5823 C C . MET D 1 142 ? -56.89000 26.29600 20.50400 1.000 23.55000 142 MET D C 1
ATOM 5824 O O . MET D 1 142 ? -57.55800 27.21000 19.98400 1.000 25.25000 142 MET D O 1
ATOM 5829 N N . THR D 1 143 ? -57.42500 25.31300 21.21600 1.000 27.17000 143 THR D N 1
ATOM 5830 C CA . THR D 1 143 ? -58.85500 25.10900 21.26200 1.000 30.87000 143 THR D CA 1
ATOM 5831 C C . THR D 1 143 ? -59.55000 26.01000 22.27800 1.000 33.11000 143 THR D C 1
ATOM 5832 O O . THR D 1 143 ? -58.93500 26.60200 23.17800 1.000 34.09000 143 THR D O 1
ATOM 5836 N N . GLY D 1 144 ? -60.85700 26.16200 22.06800 1.000 36.93000 144 GLY D N 1
ATOM 5837 C CA . GLY D 1 144 ? -61.68100 26.77100 23.08700 1.000 35.25000 144 GLY D CA 1
ATOM 5838 C C . GLY D 1 144 ? -61.78400 25.90300 24.33100 1.000 29.62000 144 GLY D C 1
ATOM 5839 O O . GLY D 1 144 ? -61.88400 26.42200 25.44400 1.000 32.68000 144 GLY D O 1
ATOM 5840 N N . VAL D 1 145 ? -61.71000 24.57600 24.16700 1.000 27.83000 145 VAL D N 1
ATOM 5841 C CA . VAL D 1 145 ? -61.72100 23.65400 25.30700 1.000 24.53000 145 VAL D CA 1
ATOM 5842 C C . VAL D 1 145 ? -60.46100 23.82400 26.15600 1.000 30.15000 145 VAL D C 1
ATOM 5843 O O . VAL D 1 145 ? -60.52900 23.96200 27.38300 1.000 35.06000 145 VAL D O 1
ATOM 5847 N N . MET D 1 146 ? -59.29100 23.75800 25.51800 1.000 27.26000 146 MET D N 1
ATOM 5848 C CA . MET D 1 146 ? -58.02200 23.92700 26.22300 1.000 31.51000 146 MET D CA 1
ATOM 5849 C C . MET D 1 146 ? -57.99600 25.23400 27.00900 1.000 31.90000 146 MET D C 1
ATOM 5850 O O . MET D 1 146 ? -57.73700 25.25700 28.22600 1.000 36.89000 146 MET D O 1
ATOM 5855 N N . LYS D 1 147 ? -58.27800 26.33800 26.32100 1.000 27.95000 147 LYS D N 1
ATOM 5856 C CA . LYS D 1 147 ? -58.20400 27.63800 26.96300 1.000 33.66000 147 LYS D CA 1
ATOM 5857 C C . LYS D 1 147 ? -59.28600 27.79000 28.02000 1.000 30.58000 147 LYS D C 1
ATOM 5858 O O . LYS D 1 147 ? -59.07100 28.47900 29.01700 1.000 27.40000 147 LYS D O 1
ATOM 5864 N N . SER D 1 148 ? -60.45500 27.17800 27.81600 1.000 29.45000 148 SER D N 1
ATOM 5865 C CA . SER D 1 148 ? -61.48800 27.20100 28.84400 1.000 30.31000 148 SER D CA 1
ATOM 5866 C C . SER D 1 148 ? -61.02600 26.46900 30.09500 1.000 33.92000 148 SER D C 1
ATOM 5867 O O . SER D 1 148 ? -61.26500 26.92700 31.21900 1.000 32.27000 148 SER D O 1
ATOM 5870 N N . GLN D 1 149 ? -60.36500 25.32300 29.91800 1.000 32.16000 149 GLN D N 1
ATOM 5871 C CA . GLN D 1 149 ? -59.83000 24.59100 31.06000 1.000 29.35000 149 GLN D CA 1
ATOM 5872 C C . GLN D 1 149 ? -58.85200 25.45500 31.83900 1.000 31.96000 149 GLN D C 1
ATOM 5873 O O . GLN D 1 149 ? -58.93300 25.55500 33.06900 1.000 32.09000 149 GLN D O 1
ATOM 5879 N N . ILE D 1 150 ? -57.92100 26.10000 31.13400 1.000 30.07000 150 ILE D N 1
ATOM 5880 C CA . ILE D 1 150 ? -56.93900 26.90800 31.85300 1.000 28.87000 150 ILE D CA 1
ATOM 5881 C C . ILE D 1 150 ? -57.58900 28.15800 32.43900 1.000 29.04000 150 ILE D C 1
ATOM 5882 O O . ILE D 1 150 ? -57.14400 28.66800 33.47600 1.000 29.31000 150 ILE D O 1
ATOM 5887 N N . ASP D 1 151 ? -58.64100 28.67300 31.79400 1.000 30.55000 151 ASP D N 1
ATOM 5888 C CA . ASP D 1 151 ? -59.31900 29.86700 32.28400 1.000 34.27000 151 ASP D CA 1
ATOM 5889 C C . ASP D 1 151 ? -60.05700 29.60200 33.58800 1.000 32.86000 151 ASP D C 1
ATOM 5890 O O . ASP D 1 151 ? -60.27700 30.53100 34.37200 1.000 33.23000 151 ASP D O 1
ATOM 5895 N N . TRP D 1 152 ? -60.46200 28.35300 33.82700 1.000 30.35000 152 TRP D N 1
ATOM 5896 C CA . TRP D 1 152 ? -61.11000 27.98200 35.07700 1.000 34.33000 152 TRP D CA 1
ATOM 5897 C C . TRP D 1 152 ? -60.12500 27.89300 36.23400 1.000 28.26000 152 TRP D C 1
ATOM 5898 O O . TRP D 1 152 ? -60.55500 27.76900 37.38400 1.000 32.59000 152 TRP D O 1
ATOM 5908 N N . ILE D 1 153 ? -58.82800 27.94500 35.95600 1.000 23.12000 153 ILE D N 1
ATOM 5909 C CA . ILE D 1 153 ? -57.78500 27.77600 36.96400 1.000 21.45000 153 ILE D CA 1
ATOM 5910 C C . ILE D 1 153 ? -57.31100 29.15200 37.40900 1.000 29.02000 153 ILE D C 1
ATOM 5911 O O . ILE D 1 153 ? -56.75600 29.89600 36.58500 1.000 22.38000 153 ILE D O 1
ATOM 5916 N N . PRO D 1 154 ? -57.51500 29.54200 38.67100 1.000 33.55000 154 PRO D N 1
ATOM 5917 C CA . PRO D 1 154 ? -56.95300 30.81100 39.14900 1.000 26.90000 154 PRO D CA 1
ATOM 5918 C C . PRO D 1 154 ? -55.44100 30.73400 39.28900 1.000 25.36000 154 PRO D C 1
ATOM 5919 O O . PRO D 1 154 ? -54.87600 29.68800 39.61900 1.000 27.61000 154 PRO D O 1
ATOM 5923 N N . LEU D 1 155 ? -54.78000 31.86200 39.01000 1.000 25.61000 155 LEU D N 1
ATOM 5924 C CA . LEU D 1 155 ? -53.34200 31.95500 39.24600 1.000 29.94000 155 LEU D CA 1
ATOM 5925 C C . LEU D 1 155 ? -53.02000 31.82000 40.73000 1.000 32.67000 155 LEU D C 1
ATOM 5926 O O . LEU D 1 155 ? -52.00100 31.22600 41.10000 1.000 30.86000 155 LEU D O 1
ATOM 5931 N N . SER D 1 156 ? -53.87500 32.36600 41.59400 1.000 41.57000 156 SER D N 1
ATOM 5932 C CA . SER D 1 156 ? -53.69800 32.29900 43.04300 1.000 38.09000 156 SER D CA 1
ATOM 5933 C C . SER D 1 156 ? -55.03900 31.90200 43.64300 1.000 31.38000 156 SER D C 1
ATOM 5934 O O . SER D 1 156 ? -56.00700 32.66600 43.56400 1.000 32.63000 156 SER D O 1
ATOM 5937 N N . MET D 1 157 ? -55.09800 30.70700 44.22600 1.000 30.62000 157 MET D N 1
ATOM 5938 C CA . MET D 1 157 ? -56.30700 30.19700 44.86600 1.000 36.52000 157 MET D CA 1
ATOM 5939 C C . MET D 1 157 ? -56.05500 30.23600 46.37200 1.000 37.82000 157 MET D C 1
ATOM 5940 O O . MET D 1 157 ? -55.61600 29.25700 46.98100 1.000 27.40000 157 MET D O 1
ATOM 5945 N N . GLY D 1 158 ? -56.34900 31.38100 46.97900 1.000 40.53000 158 GLY D N 1
ATOM 5946 C CA . GLY D 1 158 ? -56.14300 31.53900 48.40500 1.000 40.89000 158 GLY D CA 1
ATOM 5947 C C . GLY D 1 158 ? -54.71500 31.40600 48.88300 1.000 41.06000 158 GLY D C 1
ATOM 5948 O O . GLY D 1 158 ? -53.90200 32.32000 48.71400 1.000 39.44000 158 GLY D O 1
ATOM 5949 N N . ALA D 1 159 ? -54.39800 30.25600 49.47700 1.000 32.79000 159 ALA D N 1
ATOM 5950 C CA . ALA D 1 159 ? -53.05700 29.98500 49.96900 1.000 38.11000 159 ALA D CA 1
ATOM 5951 C C . ALA D 1 159 ? -52.22500 29.20100 48.96600 1.000 31.94000 159 ALA D C 1
ATOM 5952 O O . ALA D 1 159 ? -51.00100 29.12400 49.12200 1.000 30.73000 159 ALA D O 1
ATOM 5954 N N . ILE D 1 160 ? -52.86000 28.62300 47.95100 1.000 31.66000 160 ILE D N 1
ATOM 5955 C CA . ILE D 1 160 ? -52.19600 27.77700 46.96800 1.000 39.16000 160 ILE D CA 1
ATOM 5956 C C . ILE D 1 160 ? -52.11700 28.51700 45.63800 1.000 30.99000 160 ILE D C 1
ATOM 5957 O O . ILE D 1 160 ? -53.05500 29.22100 45.24700 1.000 31.51000 160 ILE D O 1
ATOM 5962 N N . ARG D 1 161 ? -50.99100 28.34900 44.94400 1.000 25.31000 161 ARG D N 1
ATOM 5963 C CA . ARG D 1 161 ? -50.81700 28.81700 43.57200 1.000 28.94000 161 ARG D CA 1
ATOM 5964 C C . ARG D 1 161 ? -50.78600 27.54600 42.73100 1.000 24.57000 161 ARG D C 1
ATOM 5965 O O . ARG D 1 161 ? -49.76600 26.83800 42.71600 1.000 25.32000 161 ARG D O 1
ATOM 5971 N N . PRO D 1 162 ? -51.86700 27.20200 42.02000 1.000 26.87000 162 PRO D N 1
ATOM 5972 C CA . PRO D 1 162 ? -51.98100 25.82500 41.50900 1.000 28.22000 162 PRO D CA 1
ATOM 5973 C C . PRO D 1 162 ? -51.03900 25.48900 40.36700 1.000 28.55000 162 PRO D C 1
ATOM 5974 O O . PRO D 1 162 ? -50.73700 24.30500 40.17300 1.000 28.62000 162 PRO D O 1
ATOM 5978 N N . THR D 1 163 ? -50.57800 26.47100 39.59800 1.000 25.29000 163 THR D N 1
ATOM 5979 C CA . THR D 1 163 ? -49.68500 26.20400 38.47800 1.000 28.48000 163 THR D CA 1
ATOM 5980 C C . THR D 1 163 ? -48.24600 26.63200 38.71500 1.000 30.28000 163 THR D C 1
ATOM 5981 O O . THR D 1 163 ? -47.33900 26.04500 38.12100 1.000 27.28000 163 THR D O 1
ATOM 5985 N N . GLN D 1 164 ? -48.01300 27.63200 39.56400 1.000 26.65000 164 GLN D N 1
ATOM 5986 C CA . GLN D 1 164 ? -46.69000 28.23300 39.66500 1.000 26.67000 164 GLN D CA 1
ATOM 5987 C C . GLN D 1 164 ? -45.63100 27.18400 39.97300 1.000 28.33000 164 GLN D C 1
ATOM 5988 O O . GLN D 1 164 ? -45.82200 26.32200 40.83500 1.000 29.10000 164 GLN D O 1
ATOM 5994 N N . GLY D 1 165 ? -44.51000 27.26300 39.25500 1.000 26.53000 165 GLY D N 1
ATOM 5995 C CA . GLY D 1 165 ? -43.38100 26.39700 39.49600 1.000 27.24000 165 GLY D CA 1
ATOM 5996 C C . GLY D 1 165 ? -43.47600 25.03300 38.85800 1.000 25.87000 165 GLY D C 1
ATOM 5997 O O . GLY D 1 165 ? -42.43800 24.39800 38.63500 1.000 28.51000 165 GLY D O 1
ATOM 5998 N N . ARG D 1 166 ? -44.68200 24.56400 38.55200 1.000 25.38000 166 ARG D N 1
ATOM 5999 C CA . ARG D 1 166 ? -44.85400 23.24400 37.96600 1.000 28.93000 166 ARG D CA 1
ATOM 6000 C C . ARG D 1 166 ? -44.35800 23.24600 36.52400 1.000 28.92000 166 ARG D C 1
ATOM 6001 O O . ARG D 1 166 ? -44.45100 24.24700 35.80900 1.000 28.04000 166 ARG D O 1
ATOM 6007 N N . THR D 1 167 ? -43.80600 22.11300 36.10700 1.000 24.79000 167 THR D N 1
ATOM 6008 C CA . THR D 1 167 ? -43.30100 21.98500 34.75100 1.000 27.62000 167 THR D CA 1
ATOM 6009 C C . THR D 1 167 ? -44.45100 21.82300 33.76100 1.000 27.73000 167 THR D C 1
ATOM 6010 O O . THR D 1 167 ? -45.58800 21.51000 34.12800 1.000 27.44000 167 THR D O 1
ATOM 6014 N N . LEU D 1 168 ? -44.13900 22.03900 32.48600 1.000 26.10000 168 LEU D N 1
ATOM 6015 C CA . LEU D 1 168 ? -45.15500 21.99400 31.44400 1.000 29.34000 168 LEU D CA 1
ATOM 6016 C C . LEU D 1 168 ? -44.52500 21.55000 30.13500 1.000 25.74000 168 LEU D C 1
ATOM 6017 O O . LEU D 1 168 ? -43.47200 22.06100 29.74200 1.000 22.67000 168 LEU D O 1
ATOM 6022 N N . ALA D 1 169 ? -45.18800 20.61400 29.46200 1.000 28.14000 169 ALA D N 1
ATOM 6023 C CA . ALA D 1 169 ? -44.85500 20.20700 28.10400 1.000 28.39000 169 ALA D CA 1
ATOM 6024 C C . ALA D 1 169 ? -46.09500 20.42600 27.24800 1.000 25.10000 169 ALA D C 1
ATOM 6025 O O . ALA D 1 169 ? -47.18000 19.95300 27.59800 1.000 24.32000 169 ALA D O 1
ATOM 6027 N N . VAL D 1 170 ? -45.93900 21.13900 26.13600 1.000 19.87000 170 VAL D N 1
ATOM 6028 C CA . VAL D 1 170 ? -47.05000 21.47500 25.25300 1.000 23.13000 170 VAL D CA 1
ATOM 6029 C C . VAL D 1 170 ? -46.93300 20.63200 23.99100 1.000 22.38000 170 VAL D C 1
ATOM 6030 O O . VAL D 1 170 ? -45.83100 20.43000 23.46400 1.000 22.99000 170 VAL D O 1
ATOM 6034 N N . MET D 1 171 ? -48.06800 20.12000 23.52100 1.000 23.40000 171 MET D N 1
ATOM 6035 C CA . MET D 1 171 ? -48.11300 19.32300 22.30600 1.000 24.32000 171 MET D CA 1
ATOM 6036 C C . MET D 1 171 ? -49.38100 19.65800 21.53300 1.000 20.30000 171 MET D C 1
ATOM 6037 O O . MET D 1 171 ? -50.34400 20.19700 22.08100 1.000 17.89000 171 MET D O 1
ATOM 6042 N N . GLN D 1 172 ? -49.36400 19.36000 20.23700 1.000 29.53000 172 GLN D N 1
ATOM 6043 C CA . GLN D 1 172 ? -50.51700 19.64300 19.39600 1.000 26.59000 172 GLN D CA 1
ATOM 6044 C C . GLN D 1 172 ? -50.62000 18.59200 18.30200 1.000 23.51000 172 GLN D C 1
ATOM 6045 O O . GLN D 1 172 ? -49.61000 18.08500 17.80500 1.000 24.54000 172 GLN D O 1
ATOM 6051 N N . VAL D 1 173 ? -51.85700 18.26600 17.94700 1.000 26.53000 173 VAL D N 1
ATOM 6052 C CA . VAL D 1 173 ? -52.15900 17.41000 16.81100 1.000 26.45000 173 VAL D CA 1
ATOM 6053 C C . VAL D 1 173 ? -52.86600 18.26800 15.77200 1.000 31.73000 173 VAL D C 1
ATOM 6054 O O . VAL D 1 173 ? -53.44900 19.31100 16.08100 1.000 30.61000 173 VAL D O 1
ATOM 6058 N N . SER D 1 174 ? -52.79000 17.83900 14.51800 1.000 34.83000 174 SER D N 1
ATOM 6059 C CA . SER D 1 174 ? -53.42900 18.58900 13.44900 1.000 32.75000 174 SER D CA 1
ATOM 6060 C C . SER D 1 174 ? -53.89100 17.63300 12.36600 1.000 31.70000 174 SER D C 1
ATOM 6061 O O . SER D 1 174 ? -53.25300 16.61100 12.09900 1.000 33.29000 174 SER D O 1
ATOM 6064 N N . GLY D 1 175 ? -55.01800 17.97600 11.75200 1.000 30.16000 175 GLY D N 1
ATOM 6065 C CA . GLY D 1 175 ? -55.47800 17.24500 10.59400 1.000 37.86000 175 GLY D CA 1
ATOM 6066 C C . GLY D 1 175 ? -54.72600 17.56500 9.32600 1.000 40.94000 175 GLY D C 1
ATOM 6067 O O . GLY D 1 175 ? -54.84000 16.82600 8.34200 1.000 48.20000 175 GLY D O 1
ATOM 6068 N N . GLY D 1 176 ? -53.95500 18.65000 9.33300 1.000 35.67000 176 GLY D N 1
ATOM 6069 C CA . GLY D 1 176 ? -53.19800 19.06000 8.17100 1.000 32.40000 176 GLY D CA 1
ATOM 6070 C C . GLY D 1 176 ? -51.69900 19.03900 8.38600 1.000 31.33000 176 GLY D C 1
ATOM 6071 O O . GLY D 1 176 ? -51.15200 18.10100 8.97700 1.000 28.94000 176 GLY D O 1
ATOM 6072 N N . SER D 1 177 ? -51.02400 20.07400 7.89600 1.000 34.61000 177 SER D N 1
ATOM 6073 C CA . SER D 1 177 ? -49.57800 20.15800 7.98600 1.000 35.42000 177 SER D CA 1
ATOM 6074 C C . SER D 1 177 ? -49.11100 20.14100 9.44100 1.000 37.44000 177 SER D C 1
ATOM 6075 O O . SER D 1 177 ? -49.89800 20.24100 10.38500 1.000 43.89000 177 SER D O 1
ATOM 6078 N N . GLN D 1 178 ? -47.79500 20.01100 9.60800 1.000 36.34000 178 GLN D N 1
ATOM 6079 C CA . GLN D 1 178 ? -47.16400 20.12100 10.92200 1.000 32.99000 178 GLN D CA 1
ATOM 6080 C C . GLN D 1 178 ? -46.89000 21.59700 11.17100 1.000 34.78000 178 GLN D C 1
ATOM 6081 O O . GLN D 1 178 ? -45.83000 22.12200 10.82900 1.000 35.59000 178 GLN D O 1
ATOM 6087 N N . SER D 1 179 ? -47.85500 22.27200 11.78400 1.000 30.76000 179 SER D N 1
ATOM 6088 C CA . SER D 1 179 ? -47.72000 23.66700 12.17900 1.000 29.07000 179 SER D CA 1
ATOM 6089 C C . SER D 1 179 ? -47.57000 23.75100 13.69600 1.000 32.00000 179 SER D C 1
ATOM 6090 O O . SER D 1 179 ? -47.61100 22.74200 14.40800 1.000 21.95000 179 SER D O 1
ATOM 6093 N N . PHE D 1 180 ? -47.38700 24.97700 14.19500 1.000 31.70000 180 PHE D N 1
ATOM 6094 C CA . PHE D 1 180 ? -47.09700 25.18900 15.60700 1.000 23.91000 180 PHE D CA 1
ATOM 6095 C C . PHE D 1 180 ? -47.95400 26.28500 16.23000 1.000 22.69000 180 PHE D C 1
ATOM 6096 O O . PHE D 1 180 ? -47.59200 26.81000 17.28700 1.000 23.26000 180 PHE D O 1
ATOM 6104 N N . ASN D 1 181 ? -49.08000 26.64600 15.61100 1.000 22.63000 181 ASN D N 1
ATOM 6105 C CA . ASN D 1 181 ? -49.90900 27.71500 16.15900 1.000 21.03000 181 ASN D CA 1
ATOM 6106 C C . ASN D 1 181 ? -50.32500 27.39400 17.59100 1.000 28.71000 181 ASN D C 1
ATOM 6107 O O . ASN D 1 181 ? -50.13900 28.20600 18.51100 1.000 35.19000 181 ASN D O 1
ATOM 6112 N N . ALA D 1 182 ? -50.85200 26.18700 17.80400 1.000 24.36000 182 ALA D N 1
ATOM 6113 C CA . ALA D 1 182 ? -51.35500 25.81700 19.12100 1.000 25.78000 182 ALA D CA 1
ATOM 6114 C C . ALA D 1 182 ? -50.23300 25.76400 20.15000 1.000 25.48000 182 ALA D C 1
ATOM 6115 O O . ALA D 1 182 ? -50.35900 26.32700 21.24400 1.000 23.39000 182 ALA D O 1
ATOM 6117 N N . VAL D 1 183 ? -49.12600 25.08800 19.82600 1.000 23.67000 183 VAL D N 1
ATOM 6118 C CA . VAL D 1 183 ? -48.04200 24.96600 20.79700 1.000 21.45000 183 VAL D CA 1
ATOM 6119 C C . VAL D 1 183 ? -47.42200 26.32600 21.09100 1.000 25.21000 183 VAL D C 1
ATOM 6120 O O . VAL D 1 183 ? -46.97100 26.57700 22.21300 1.000 29.81000 183 VAL D O 1
ATOM 6124 N N . ASN D 1 184 ? -47.39200 27.22800 20.10800 1.000 25.41000 184 ASN D N 1
ATOM 6125 C CA . ASN D 1 184 ? -46.85600 28.56400 20.35600 1.000 27.47000 184 ASN D CA 1
ATOM 6126 C C . ASN D 1 184 ? -47.73400 29.31600 21.35000 1.000 24.79000 184 ASN D C 1
ATOM 6127 O O . ASN D 1 184 ? -47.24800 29.85700 22.36300 1.000 24.96000 184 ASN D O 1
ATOM 6132 N N . GLN D 1 185 ? -49.04500 29.33400 21.08800 1.000 24.01000 185 GLN D N 1
ATOM 6133 C CA . GLN D 1 185 ? -49.96300 29.98200 22.01400 1.000 25.29000 185 GLN D CA 1
ATOM 6134 C C . GLN D 1 185 ? -49.86600 29.36400 23.40300 1.000 25.01000 185 GLN D C 1
ATOM 6135 O O . GLN D 1 185 ? -49.94100 30.07000 24.41500 1.000 23.13000 185 GLN D O 1
ATOM 6141 N N . MET D 1 186 ? -49.66700 28.04800 23.47600 1.000 24.17000 186 MET D N 1
ATOM 6142 C CA . MET D 1 186 ? -49.63400 27.38700 24.77600 1.000 21.51000 186 MET D CA 1
ATOM 6143 C C . MET D 1 186 ? -48.32100 27.62700 25.51300 1.000 23.90000 186 MET D C 1
ATOM 6144 O O . MET D 1 186 ? -48.31100 27.66100 26.74400 1.000 23.16000 186 MET D O 1
ATOM 6149 N N . ARG D 1 187 ? -47.20600 27.78200 24.79700 1.000 25.11000 187 ARG D N 1
ATOM 6150 C CA . ARG D 1 187 ? -45.96200 28.18500 25.44600 1.000 21.42000 187 ARG D CA 1
ATOM 6151 C C . ARG D 1 187 ? -46.12300 29.55300 26.09100 1.000 23.77000 187 ARG D C 1
ATOM 6152 O O . ARG D 1 187 ? -45.73900 29.76400 27.25600 1.000 28.66000 187 ARG D O 1
ATOM 6158 N N . VAL D 1 188 ? -46.72900 30.49000 25.36100 1.000 19.65000 188 VAL D N 1
ATOM 6159 C CA . VAL D 1 188 ? -46.94400 31.81200 25.94600 1.000 24.05000 188 VAL D CA 1
ATOM 6160 C C . VAL D 1 188 ? -47.86700 31.70900 27.16000 1.000 21.76000 188 VAL D C 1
ATOM 6161 O O . VAL D 1 188 ? -47.60800 32.30900 28.21700 1.000 21.10000 188 VAL D O 1
ATOM 6165 N N . LEU D 1 189 ? -48.95400 30.94400 27.03500 1.000 19.61000 189 LEU D N 1
ATOM 6166 C CA . LEU D 1 189 ? -49.85100 30.75100 28.17000 1.000 22.60000 189 LEU D CA 1
ATOM 6167 C C . LEU D 1 189 ? -49.12000 30.14800 29.36400 1.000 26.13000 189 LEU D C 1
ATOM 6168 O O . LEU D 1 189 ? -49.34400 30.55600 30.51000 1.000 19.57000 189 LEU D O 1
ATOM 6173 N N . GLY D 1 190 ? -48.25200 29.17000 29.11400 1.000 26.95000 190 GLY D N 1
ATOM 6174 C CA . GLY D 1 190 ? -47.44000 28.61900 30.17900 1.000 22.91000 190 GLY D CA 1
ATOM 6175 C C . GLY D 1 190 ? -46.66000 29.69100 30.90000 1.000 28.81000 190 GLY D C 1
ATOM 6176 O O . GLY D 1 190 ? -46.58200 29.70000 32.13100 1.000 25.79000 190 GLY D O 1
ATOM 6177 N N . ARG D 1 191 ? -46.07100 30.61800 30.14500 1.000 29.59000 191 ARG D N 1
ATOM 6178 C CA . ARG D 1 191 ? -45.36400 31.71200 30.80300 1.000 27.85000 191 ARG D CA 1
ATOM 6179 C C . ARG D 1 191 ? -46.32700 32.54100 31.64700 1.000 30.22000 191 ARG D C 1
ATOM 6180 O O . ARG D 1 191 ? -45.96900 33.01200 32.73500 1.000 34.37000 191 ARG D O 1
ATOM 6182 N N . TRP D 1 192 ? -47.57300 32.69500 31.18800 1.000 25.05000 192 TRP D N 1
ATOM 6183 C CA . TRP D 1 192 ? -48.54700 33.42700 31.99800 1.000 24.48000 192 TRP D CA 1
ATOM 6184 C C . TRP D 1 192 ? -49.08000 32.60300 33.16800 1.000 31.05000 192 TRP D C 1
ATOM 6185 O O . TRP D 1 192 ? -49.69000 33.16800 34.08300 1.000 29.45000 192 TRP D O 1
ATOM 6195 N N . MET D 1 193 ? -48.87100 31.29200 33.16100 1.000 25.51000 193 MET D N 1
ATOM 6196 C CA . MET D 1 193 ? -49.18000 30.45100 34.30600 1.000 25.10000 193 MET D CA 1
ATOM 6197 C C . MET D 1 193 ? -48.00700 30.33400 35.27300 1.000 27.98000 193 MET D C 1
ATOM 6198 O O . MET D 1 193 ? -48.07800 29.54800 36.22600 1.000 24.25000 193 MET D O 1
ATOM 6203 N N . ARG D 1 194 ? -46.93800 31.10100 35.05900 1.000 29.33000 194 ARG D N 1
ATOM 6204 C CA . ARG D 1 194 ? -45.73900 31.00400 35.88700 1.000 29.44000 194 ARG D CA 1
ATOM 6205 C C . ARG D 1 194 ? -45.30700 29.54700 36.01500 1.000 25.50000 194 ARG D C 1
ATOM 6206 O O . ARG D 1 194 ? -44.88800 29.08900 37.07900 1.000 31.40000 194 ARG D O 1
ATOM 6208 N N . MET D 1 195 ? -45.36800 28.82600 34.90000 1.000 19.56000 195 MET D N 1
ATOM 6209 C CA . MET D 1 195 ? -44.93100 27.43900 34.82400 1.000 21.87000 195 MET D CA 1
ATOM 6210 C C . MET D 1 195 ? -43.63600 27.36200 34.02400 1.000 26.03000 195 MET D C 1
ATOM 6211 O O . MET D 1 195 ? -43.35700 28.22000 33.18100 1.000 34.23000 195 MET D O 1
ATOM 6216 N N . LEU D 1 196 ? -42.83600 26.33500 34.29700 1.000 25.27000 196 LEU D N 1
ATOM 6217 C CA . LEU D 1 196 ? -41.58700 26.13100 33.56300 1.000 24.72000 196 LEU D CA 1
ATOM 6218 C C . LEU D 1 196 ? -41.90100 25.27100 32.34200 1.000 25.35000 196 LEU D C 1
ATOM 6219 O O . LEU D 1 196 ? -42.01200 24.04700 32.44000 1.000 23.52000 196 LEU D O 1
ATOM 6224 N N . THR D 1 197 ? -42.05100 25.91600 31.18600 1.000 29.69000 197 THR D N 1
ATOM 6225 C CA . THR D 1 197 ? -42.37400 25.21400 29.94900 1.000 22.23000 197 THR D CA 1
ATOM 6226 C C . THR D 1 197 ? -41.09000 24.66400 29.34100 1.000 23.12000 197 THR D C 1
ATOM 6227 O O . THR D 1 197 ? -40.16700 25.42600 29.03300 1.000 25.23000 197 THR D O 1
ATOM 6231 N N . ILE D 1 198 ? -41.02600 23.34800 29.17500 1.000 21.34000 198 ILE D N 1
ATOM 6232 C CA . ILE D 1 198 ? -39.80900 22.70300 28.69000 1.000 27.35000 198 ILE D CA 1
ATOM 6233 C C . ILE D 1 198 ? -39.56800 23.07500 27.23100 1.000 29.75000 198 ILE D C 1
ATOM 6234 O O . ILE D 1 198 ? -40.52200 23.37500 26.50000 1.000 27.40000 198 ILE D O 1
ATOM 6239 N N . PRO D 1 199 ? -38.31700 23.05700 26.76300 1.000 28.22000 199 PRO D N 1
ATOM 6240 C CA . PRO D 1 199 ? -38.06800 23.45600 25.36500 1.000 34.95000 199 PRO D CA 1
ATOM 6241 C C . PRO D 1 199 ? -38.77900 22.57700 24.34800 1.000 33.24000 199 PRO D C 1
ATOM 6242 O O . PRO D 1 199 ? -39.49500 23.08900 23.47600 1.000 31.49000 199 PRO D O 1
ATOM 6246 N N . ASN D 1 200 ? -38.61500 21.26100 24.44400 1.000 31.89000 200 ASN D N 1
ATOM 6247 C CA . ASN D 1 200 ? -39.09200 20.37800 23.39300 1.000 27.97000 200 ASN D CA 1
ATOM 6248 C C . ASN D 1 200 ? -40.61500 20.31100 23.36800 1.000 30.31000 200 ASN D C 1
ATOM 6249 O O . ASN D 1 200 ? -41.29300 20.45500 24.39000 1.000 26.06000 200 ASN D O 1
ATOM 6254 N N . GLN D 1 201 ? -41.14100 20.08800 22.16700 1.000 30.42000 201 GLN D N 1
ATOM 6255 C CA . GLN D 1 201 ? -42.56700 20.02000 21.90700 1.000 28.97000 201 GLN D CA 1
ATOM 6256 C C . GLN D 1 201 ? -42.74600 19.11600 20.69600 1.000 32.96000 201 GLN D C 1
ATOM 6257 O O . GLN D 1 201 ? -41.80100 18.87200 19.93600 1.000 36.43000 201 GLN D O 1
ATOM 6263 N N . SER D 1 202 ? -43.96700 18.61800 20.52100 1.000 25.24000 202 SER D N 1
ATOM 6264 C CA . SER D 1 202 ? -44.29000 17.70800 19.42900 1.000 32.55000 202 SER D CA 1
ATOM 6265 C C . SER D 1 202 ? -45.51000 18.22600 18.68500 1.000 37.91000 202 SER D C 1
ATOM 6266 O O . SER D 1 202 ? -46.47000 18.68700 19.31000 1.000 28.57000 202 SER D O 1
ATOM 6269 N N . SER D 1 203 ? -45.48100 18.14000 17.35500 1.000 33.25000 203 SER D N 1
ATOM 6270 C CA . SER D 1 203 ? -46.61100 18.53900 16.52200 1.000 32.09000 203 SER D CA 1
ATOM 6271 C C . SER D 1 203 ? -46.88900 17.42100 15.52900 1.000 30.45000 203 SER D C 1
ATOM 6272 O O . SER D 1 203 ? -46.03700 17.10500 14.69400 1.000 35.73000 203 SER D O 1
ATOM 6275 N N . VAL D 1 204 ? -48.06500 16.81000 15.63800 1.000 28.36000 204 VAL D N 1
ATOM 6276 C CA . VAL D 1 204 ? -48.43500 15.66000 14.82200 1.000 29.88000 204 VAL D CA 1
ATOM 6277 C C . VAL D 1 204 ? -49.25500 16.15600 13.63800 1.000 33.35000 204 VAL D C 1
ATOM 6278 O O . VAL D 1 204 ? -50.36500 16.67200 13.80900 1.000 31.37000 204 VAL D O 1
ATOM 6282 N N . ALA D 1 205 ? -48.71400 16.00200 12.43400 1.000 37.27000 205 ALA D N 1
ATOM 6283 C CA . ALA D 1 205 ? -49.41900 16.37100 11.21500 1.000 35.88000 205 ALA D CA 1
ATOM 6284 C C . ALA D 1 205 ? -50.30500 15.22500 10.74600 1.000 37.08000 205 ALA D C 1
ATOM 6285 O O . ALA D 1 205 ? -49.93400 14.05300 10.85200 1.000 35.98000 205 ALA D O 1
ATOM 6287 N N . ARG D 1 206 ? -51.47400 15.57600 10.22100 1.000 41.36000 206 ARG D N 1
ATOM 6288 C CA . ARG D 1 206 ? -52.43400 14.60700 9.69600 1.000 44.06000 206 ARG D CA 1
ATOM 6289 C C . ARG D 1 206 ? -52.55300 13.40400 10.63000 1.000 39.60000 206 ARG D C 1
ATOM 6290 O O . ARG D 1 206 ? -52.28500 12.25700 10.27000 1.000 41.27000 206 ARG D O 1
ATOM 6296 N N . ALA D 1 207 ? -52.96300 13.70400 11.86300 1.000 37.60000 207 ALA D N 1
ATOM 6297 C CA . ALA D 1 207 ? -52.93300 12.71000 12.92900 1.000 36.10000 207 ALA D CA 1
ATOM 6298 C C . ALA D 1 207 ? -53.77000 11.47900 12.61000 1.000 33.86000 207 ALA D C 1
ATOM 6299 O O . ALA D 1 207 ? -53.46300 10.38600 13.09800 1.000 29.31000 207 ALA D O 1
ATOM 6301 N N . TYR D 1 208 ? -54.82400 11.62400 11.80300 1.000 38.03000 208 TYR D N 1
ATOM 6302 C CA . TYR D 1 208 ? -55.67900 10.47700 11.51300 1.000 35.05000 208 TYR D CA 1
ATOM 6303 C C . TYR D 1 208 ? -54.89900 9.34100 10.86200 1.000 38.62000 208 TYR D C 1
ATOM 6304 O O . TYR D 1 208 ? -55.28400 8.17200 10.99000 1.000 42.94000 208 TYR D O 1
ATOM 6312 N N . GLN D 1 209 ? -53.80500 9.65600 10.17100 1.000 32.79000 209 GLN D N 1
ATOM 6313 C CA . GLN D 1 209 ? -52.98600 8.62900 9.54400 1.000 37.30000 209 GLN D CA 1
ATOM 6314 C C . GLN D 1 209 ? -52.05100 7.92600 10.51800 1.000 37.67000 209 GLN D C 1
ATOM 6315 O O . GLN D 1 209 ? -51.44200 6.91900 10.14100 1.000 35.93000 209 GLN D O 1
ATOM 6321 N N . GLU D 1 210 ? -51.91700 8.42300 11.75000 1.000 44.04000 210 GLU D N 1
ATOM 6322 C CA . GLU D 1 210 ? -50.92200 7.91000 12.67800 1.000 38.96000 210 GLU D CA 1
ATOM 6323 C C . GLU D 1 210 ? -51.51000 7.04900 13.78400 1.000 33.79000 210 GLU D C 1
ATOM 6324 O O . GLU D 1 210 ? -50.74600 6.41400 14.51900 1.000 33.13000 210 GLU D O 1
ATOM 6330 N N . PHE D 1 211 ? -52.83400 6.97900 13.90000 1.000 33.35000 211 PHE D N 1
ATOM 6331 C CA . PHE D 1 211 ? -53.50000 6.21900 14.94900 1.000 36.69000 211 PHE D CA 1
ATOM 6332 C C . PHE D 1 211 ? -54.39200 5.17700 14.29000 1.000 36.17000 211 PHE D C 1
ATOM 6333 O O . PHE D 1 211 ? -55.14200 5.49500 13.36100 1.000 34.80000 211 PHE D O 1
ATOM 6341 N N . ASP D 1 212 ? -54.31800 3.94000 14.77500 1.000 35.27000 212 ASP D N 1
ATOM 6342 C CA . ASP D 1 212 ? -55.19000 2.88500 14.28400 1.000 34.83000 212 ASP D CA 1
ATOM 6343 C C . ASP D 1 212 ? -56.61200 3.11000 14.79400 1.000 37.53000 212 ASP D C 1
ATOM 6344 O O . ASP D 1 212 ? -56.90700 4.08300 15.49300 1.000 36.36000 212 ASP D O 1
ATOM 6349 N N . GLU D 1 213 ? -57.51300 2.19400 14.43500 1.000 39.69000 213 GLU D N 1
ATOM 6350 C CA . GLU D 1 213 ? -58.90200 2.33600 14.85400 1.000 41.27000 213 GLU D CA 1
ATOM 6351 C C . GLU D 1 213 ? -59.04900 2.12400 16.35500 1.000 42.08000 213 GLU D C 1
ATOM 6352 O O . GLU D 1 213 ? -59.99100 2.64500 16.96400 1.000 47.50000 213 GLU D O 1
ATOM 6358 N N . ALA D 1 214 ? -58.13000 1.37300 16.97100 1.000 40.88000 214 ALA D N 1
ATOM 6359 C CA . ALA D 1 214 ? -58.16300 1.17100 18.41400 1.000 45.59000 214 ALA D CA 1
ATOM 6360 C C . ALA D 1 214 ? -57.68000 2.39500 19.17800 1.000 41.46000 214 ALA D C 1
ATOM 6361 O O . ALA D 1 214 ? -58.00300 2.53700 20.36200 1.000 41.08000 214 ALA D O 1
ATOM 6363 N N . GLY D 1 215 ? -56.91400 3.27200 18.53000 1.000 38.15000 215 GLY D N 1
ATOM 6364 C CA . GLY D 1 215 ? -56.41600 4.48300 19.14800 1.000 33.35000 215 GLY D CA 1
ATOM 6365 C C . GLY D 1 215 ? -54.92800 4.49800 19.41900 1.000 32.74000 215 GLY D C 1
ATOM 6366 O O . GLY D 1 215 ? -54.41200 5.53200 19.85900 1.000 34.36000 215 GLY D O 1
ATOM 6367 N N . ARG D 1 216 ? -54.21900 3.40400 19.15700 1.000 30.03000 216 ARG D N 1
ATOM 6368 C CA . ARG D 1 216 ? -52.77900 3.36800 19.35900 1.000 33.34000 216 ARG D CA 1
ATOM 6369 C C . ARG D 1 216 ? -52.07000 3.98000 18.15500 1.000 34.94000 216 ARG D C 1
ATOM 6370 O O . ARG D 1 216 ? -52.53900 3.89300 17.01500 1.000 40.95000 216 ARG D O 1
ATOM 6376 N N . MET D 1 217 ? -50.92800 4.60500 18.42100 1.000 32.68000 217 MET D N 1
ATOM 6377 C CA . MET D 1 217 ? -50.19900 5.37000 17.41800 1.000 30.15000 217 MET D CA 1
ATOM 6378 C C . MET D 1 217 ? -49.17000 4.48800 16.72400 1.000 34.57000 217 MET D C 1
ATOM 6379 O O . MET D 1 217 ? -48.44400 3.73400 17.38000 1.000 33.55000 217 MET D O 1
ATOM 6384 N N . ARG D 1 218 ? -49.11000 4.59200 15.39900 1.000 34.44000 218 ARG D N 1
ATOM 6385 C CA . ARG D 1 218 ? -48.17800 3.79100 14.62500 1.000 28.11000 218 ARG D CA 1
ATOM 6386 C C . ARG D 1 218 ? -46.75600 4.32500 14.79500 1.000 24.96000 218 ARG D C 1
ATOM 6387 O O . ARG D 1 218 ? -46.55900 5.51400 15.05500 1.000 24.91000 218 ARG D O 1
ATOM 6393 N N . PRO D 1 219 ? -45.74900 3.46800 14.64100 1.000 21.41000 219 PRO D N 1
ATOM 6394 C CA . PRO D 1 219 ? -44.36200 3.93800 14.76400 1.000 26.24000 219 PRO D CA 1
ATOM 6395 C C . PRO D 1 219 ? -44.06700 5.04000 13.75300 1.000 29.64000 219 PRO D C 1
ATOM 6396 O O . PRO D 1 219 ? -44.36100 4.91100 12.56100 1.000 34.13000 219 PRO D O 1
ATOM 6400 N N . SER D 1 220 ? -43.49000 6.13500 14.24100 1.000 28.87000 220 SER D N 1
ATOM 6401 C CA . SER D 1 220 ? -43.17200 7.27400 13.38800 1.000 25.57000 220 SER D CA 1
ATOM 6402 C C . SER D 1 220 ? -42.22700 8.19800 14.14300 1.000 25.09000 220 SER D C 1
ATOM 6403 O O . SER D 1 220 ? -42.01000 8.04800 15.34800 1.000 33.77000 220 SER D O 1
ATOM 6406 N N . SER D 1 221 ? -41.65600 9.15600 13.40700 1.000 32.83000 221 SER D N 1
ATOM 6407 C CA . SER D 1 221 ? -40.86300 10.20100 14.04300 1.000 32.30000 221 SER D CA 1
ATOM 6408 C C . SER D 1 221 ? -41.70900 11.02900 15.00000 1.000 32.94000 221 SER D C 1
ATOM 6409 O O . SER D 1 221 ? -41.18600 11.57100 15.97900 1.000 28.56000 221 SER D O 1
ATOM 6412 N N . TYR D 1 222 ? -43.01000 11.16000 14.72400 1.000 34.90000 222 TYR D N 1
ATOM 6413 C CA . TYR D 1 222 ? -43.89900 11.88100 15.63200 1.000 35.46000 222 TYR D CA 1
ATOM 6414 C C . TYR D 1 222 ? -43.93600 11.21000 17.00300 1.000 33.26000 222 TYR D C 1
ATOM 6415 O O . TYR D 1 222 ? -43.80000 11.87300 18.04100 1.000 31.97000 222 TYR D O 1
ATOM 6423 N N . TYR D 1 223 ? -44.10600 9.88400 17.02600 1.000 32.08000 223 TYR D N 1
ATOM 6424 C CA . TYR D 1 223 ? -44.11900 9.17200 18.29800 1.000 34.87000 223 TYR D CA 1
ATOM 6425 C C . TYR D 1 223 ? -42.78100 9.31800 19.01300 1.000 32.95000 223 TYR D C 1
ATOM 6426 O O . TYR D 1 223 ? -42.74000 9.53300 20.22800 1.000 40.23000 223 TYR D O 1
ATOM 6434 N N . ASP D 1 224 ? -41.67500 9.21000 18.27200 1.000 27.09000 224 ASP D N 1
ATOM 6435 C CA . ASP D 1 224 ? -40.35500 9.34500 18.88000 1.000 29.13000 224 ASP D CA 1
ATOM 6436 C C . ASP D 1 224 ? -40.15500 10.73400 19.47400 1.000 32.32000 224 ASP D C 1
ATOM 6437 O O . ASP D 1 224 ? -39.54700 10.87900 20.54200 1.000 37.62000 224 ASP D O 1
ATOM 6442 N N . ARG D 1 225 ? -40.64100 11.77400 18.79200 1.000 32.25000 225 ARG D N 1
ATOM 6443 C CA . ARG D 1 225 ? -40.55600 13.11300 19.36100 1.000 29.65000 225 ARG D CA 1
ATOM 6444 C C . ARG D 1 225 ? -41.38200 13.20400 20.63500 1.000 30.80000 225 ARG D C 1
ATOM 6445 O O . ARG D 1 225 ? -40.96600 13.83700 21.61000 1.000 32.85000 225 ARG D O 1
ATOM 6451 N N . ILE D 1 226 ? -42.56200 12.58200 20.64600 1.000 29.30000 226 ILE D N 1
ATOM 6452 C CA . ILE D 1 226 ? -43.35900 12.56500 21.87100 1.000 31.34000 226 ILE D CA 1
ATOM 6453 C C . ILE D 1 226 ? -42.58000 11.89100 22.99500 1.000 33.24000 226 ILE D C 1
ATOM 6454 O O . ILE D 1 226 ? -42.63700 12.31600 24.15700 1.000 27.59000 226 ILE D O 1
ATOM 6459 N N . VAL D 1 227 ? -41.85800 10.81600 22.67100 1.000 30.88000 227 VAL D N 1
ATOM 6460 C CA . VAL D 1 227 ? -41.08000 10.10900 23.68600 1.000 29.46000 227 VAL D CA 1
ATOM 6461 C C . VAL D 1 227 ? -39.96900 11.00200 24.22200 1.000 28.94000 227 VAL D C 1
ATOM 6462 O O . VAL D 1 227 ? -39.74400 11.08900 25.43700 1.000 30.56000 227 VAL D O 1
ATOM 6466 N N . ASP D 1 228 ? -39.25300 11.67300 23.31800 1.000 33.25000 228 ASP D N 1
ATOM 6467 C CA . ASP D 1 228 ? -38.24500 12.64400 23.72900 1.000 33.42000 228 ASP D CA 1
ATOM 6468 C C . ASP D 1 228 ? -38.84800 13.69000 24.65400 1.000 26.56000 228 ASP D C 1
ATOM 6469 O O . ASP D 1 228 ? -38.24700 14.06100 25.66800 1.000 32.01000 228 ASP D O 1
ATOM 6474 N N . VAL D 1 229 ? -40.04800 14.16500 24.32100 1.000 28.62000 229 VAL D N 1
ATOM 6475 C CA . VAL D 1 229 ? -40.67400 15.23900 25.08500 1.000 29.10000 229 VAL D CA 1
ATOM 6476 C C . VAL D 1 229 ? -41.03300 14.76500 26.48700 1.000 31.07000 229 VAL D C 1
ATOM 6477 O O . VAL D 1 229 ? -40.78900 15.46400 27.47500 1.000 35.20000 229 VAL D O 1
ATOM 6481 N N . MET D 1 230 ? -41.63500 13.58000 26.59700 1.000 28.94000 230 MET D N 1
ATOM 6482 C CA . MET D 1 230 ? -42.01600 13.07500 27.91300 1.000 28.16000 230 MET D CA 1
ATOM 6483 C C . MET D 1 230 ? -40.78400 12.76600 28.75900 1.000 28.57000 230 MET D C 1
ATOM 6484 O O . MET D 1 230 ? -40.76300 13.04100 29.96700 1.000 25.53000 230 MET D O 1
ATOM 6489 N N . GLU D 1 231 ? -39.74400 12.20800 28.13600 1.000 27.80000 231 GLU D N 1
ATOM 6490 C CA . GLU D 1 231 ? -38.47100 12.00100 28.81700 1.000 30.01000 231 GLU D CA 1
ATOM 6491 C C . GLU D 1 231 ? -37.93600 13.31200 29.37800 1.000 29.78000 231 GLU D C 1
ATOM 6492 O O . GLU D 1 231 ? -37.57200 13.39800 30.55900 1.000 28.91000 231 GLU D O 1
ATOM 6498 N N . GLU D 1 232 ? -37.87500 14.34600 28.53700 1.000 28.73000 232 GLU D N 1
ATOM 6499 C CA . GLU D 1 232 ? -37.38000 15.63900 28.99200 1.000 33.09000 232 GLU D CA 1
ATOM 6500 C C . GLU D 1 232 ? -38.25600 16.20600 30.10000 1.000 30.53000 232 GLU D C 1
ATOM 6501 O O . GLU D 1 232 ? -37.75200 16.83000 31.04100 1.000 31.54000 232 GLU D O 1
ATOM 6507 N N . LEU D 1 233 ? -39.57400 16.01200 30.00300 1.000 25.53000 233 LEU D N 1
ATOM 6508 C CA . LEU D 1 233 ? -40.46800 16.53000 31.03200 1.000 27.66000 233 LEU D CA 1
ATOM 6509 C C . LEU D 1 233 ? -40.18000 15.87800 32.37600 1.000 26.69000 233 LEU D C 1
ATOM 6510 O O . LEU D 1 233 ? -40.10700 16.56400 33.40300 1.000 26.28000 233 LEU D O 1
ATOM 6515 N N . VAL D 1 234 ? -39.99900 14.55700 32.38900 1.000 26.80000 234 VAL D N 1
ATOM 6516 C CA . VAL D 1 234 ? -39.70900 13.88700 33.65200 1.000 27.55000 234 VAL D CA 1
ATOM 6517 C C . VAL D 1 234 ? -38.35400 14.33600 34.18500 1.000 30.15000 234 VAL D C 1
ATOM 6518 O O . VAL D 1 234 ? -38.19500 14.58900 35.38800 1.000 29.58000 234 VAL D O 1
ATOM 6522 N N . LYS D 1 235 ? -37.35900 14.45000 33.30100 1.000 30.99000 235 LYS D N 1
ATOM 6523 C CA . LYS D 1 235 ? -36.04400 14.92600 33.71800 1.000 32.66000 235 LYS D CA 1
ATOM 6524 C C . LYS D 1 235 ? -36.14300 16.29100 34.38800 1.000 30.37000 235 LYS D C 1
ATOM 6525 O O . LYS D 1 235 ? -35.59800 16.50300 35.47700 1.000 32.48000 235 LYS D O 1
ATOM 6531 N N . PHE D 1 236 ? -36.84200 17.23100 33.75100 1.000 30.63000 236 PHE D N 1
ATOM 6532 C CA . PHE D 1 236 ? -36.91600 18.58400 34.28700 1.000 32.98000 236 PHE D CA 1
ATOM 6533 C C . PHE D 1 236 ? -37.76600 18.64800 35.54800 1.000 31.11000 236 PHE D C 1
ATOM 6534 O O . PHE D 1 236 ? -37.52600 19.50100 36.41000 1.000 28.91000 236 PHE D O 1
ATOM 6542 N N . THR D 1 237 ? -38.76900 17.77700 35.67100 1.000 29.58000 237 THR D N 1
ATOM 6543 C CA . THR D 1 237 ? -39.54000 17.73100 36.90700 1.000 30.51000 237 THR D CA 1
ATOM 6544 C C . THR D 1 237 ? -38.67800 17.23900 38.06100 1.000 29.75000 237 THR D C 1
ATOM 6545 O O . THR D 1 237 ? -38.74300 17.78300 39.17000 1.000 28.79000 237 THR D O 1
ATOM 6549 N N . LEU D 1 238 ? -37.86400 16.20900 37.82100 1.000 33.37000 238 LEU D N 1
ATOM 6550 C CA . LEU D 1 238 ? -36.99000 15.71100 38.87500 1.000 29.33000 238 LEU D CA 1
ATOM 6551 C C . LEU D 1 238 ? -35.94900 16.75100 39.27500 1.000 31.04000 238 LEU D C 1
ATOM 6552 O O . LEU D 1 238 ? -35.59900 16.86700 40.45600 1.000 45.08000 238 LEU D O 1
ATOM 6557 N N . ALA D 1 239 ? -35.44900 17.52200 38.31100 1.000 28.67000 239 ALA D N 1
ATOM 6558 C CA . ALA D 1 239 ? -34.39100 18.48400 38.58800 1.000 28.73000 239 ALA D CA 1
ATOM 6559 C C . ALA D 1 239 ? -34.89300 19.76600 39.23600 1.000 29.08000 239 ALA D C 1
ATOM 6560 O O . ALA D 1 239 ? -34.06900 20.58400 39.65700 1.000 31.33000 239 ALA D O 1
ATOM 6562 N N . THR D 1 240 ? -36.20600 19.97000 39.31900 1.000 26.25000 240 THR D N 1
ATOM 6563 C CA . THR D 1 240 ? -36.74100 21.21300 39.86000 1.000 27.97000 240 THR D CA 1
ATOM 6564 C C . THR D 1 240 ? -37.77300 21.04300 40.96600 1.000 29.91000 240 THR D C 1
ATOM 6565 O O . THR D 1 240 ? -37.93400 21.97400 41.76400 1.000 38.39000 240 THR D O 1
ATOM 6569 N N . ARG D 1 241 ? -38.47200 19.90800 41.05400 1.000 26.38000 241 ARG D N 1
ATOM 6570 C CA . ARG D 1 241 ? -39.62900 19.83400 41.94100 1.000 26.62000 241 ARG D CA 1
ATOM 6571 C C . ARG D 1 241 ? -39.26400 20.13900 43.38800 1.000 32.31000 241 ARG D C 1
ATOM 6572 O O . ARG D 1 241 ? -40.11900 20.59400 44.15700 1.000 29.37000 241 ARG D O 1
ATOM 6578 N N . ASP D 1 242 ? -38.01300 19.90300 43.78200 1.000 36.32000 242 ASP D N 1
ATOM 6579 C CA . ASP D 1 242 ? -37.61500 20.18000 45.15600 1.000 31.17000 242 ASP D CA 1
ATOM 6580 C C . ASP D 1 242 ? -37.32300 21.65700 45.38400 1.000 33.66000 242 ASP D C 1
ATOM 6581 O O . ASP D 1 242 ? -37.43500 22.13600 46.51800 1.000 34.82000 242 ASP D O 1
ATOM 6586 N N . LEU D 1 243 ? -36.93800 22.38400 44.33900 1.000 28.16000 243 LEU D N 1
ATOM 6587 C CA . LEU D 1 243 ? -36.56100 23.78500 44.45600 1.000 28.26000 243 LEU D CA 1
ATOM 6588 C C . LEU D 1 243 ? -37.69500 24.74800 44.12100 1.000 27.80000 243 LEU D C 1
ATOM 6589 O O . LEU D 1 243 ? -37.45700 25.95700 44.03600 1.000 24.73000 243 LEU D O 1
ATOM 6594 N N . SER D 1 244 ? -38.91400 24.24900 43.91400 1.000 27.03000 244 SER D N 1
ATOM 6595 C CA . SER D 1 244 ? -40.00100 25.12000 43.47700 1.000 30.85000 244 SER D CA 1
ATOM 6596 C C . SER D 1 244 ? -40.24500 26.24200 44.47900 1.000 30.20000 244 SER D C 1
ATOM 6597 O O . SER D 1 244 ? -40.40000 27.40900 44.09800 1.000 25.13000 244 SER D O 1
ATOM 6600 N N . ALA D 1 245 ? -40.27000 25.91100 45.77100 1.000 38.63000 245 ALA D N 1
ATOM 6601 C CA . ALA D 1 245 ? -40.48000 26.93600 46.78700 1.000 33.97000 245 ALA D CA 1
ATOM 6602 C C . ALA D 1 245 ? -39.36000 27.96800 46.76200 1.000 33.01000 245 ALA D C 1
ATOM 6603 O O . ALA D 1 245 ? -39.60700 29.17000 46.91100 1.000 27.06000 245 ALA D O 1
ATOM 6605 N N . PHE D 1 246 ? -38.11700 27.51400 46.59100 1.000 30.10000 246 PHE D N 1
ATOM 6606 C CA . PHE D 1 246 ? -36.98700 28.43200 46.50300 1.000 27.30000 246 PHE D CA 1
ATOM 6607 C C . PHE D 1 246 ? -37.01600 29.23600 45.20800 1.000 40.03000 246 PHE D C 1
ATOM 6608 O O . PHE D 1 246 ? -36.69800 30.43100 45.20700 1.000 40.01000 246 PHE D O 1
ATOM 6616 N N . LEU D 1 247 ? -37.38100 28.59700 44.09400 1.000 34.37000 247 LEU D N 1
ATOM 6617 C CA . LEU D 1 247 ? -37.38800 29.29300 42.81200 1.000 34.26000 247 LEU D CA 1
ATOM 6618 C C . LEU D 1 247 ? -38.44500 30.38700 42.76900 1.000 37.60000 247 LEU D C 1
ATOM 6619 O O . LEU D 1 247 ? -38.27200 31.38300 42.05700 1.000 42.44000 247 LEU D O 1
ATOM 6624 N N . THR D 1 248 ? -39.54200 30.22300 43.50500 1.000 31.70000 248 THR D N 1
ATOM 6625 C CA . THR D 1 248 ? -40.61300 31.20900 43.53300 1.000 31.91000 248 THR D CA 1
ATOM 6626 C C . THR D 1 248 ? -40.45100 32.21800 44.66800 1.000 41.72000 248 THR D C 1
ATOM 6627 O O . THR D 1 248 ? -41.39800 32.95200 44.97200 1.000 42.10000 248 THR D O 1
ATOM 6631 N N . ASP D 1 249 ? -39.27700 32.25900 45.29800 1.000 39.50000 249 ASP D N 1
ATOM 6632 C CA . ASP D 1 249 ? -38.95700 33.23300 46.34000 1.000 35.55000 249 ASP D CA 1
ATOM 6633 C C . ASP D 1 249 ? -38.31300 34.43400 45.66100 1.000 34.73000 249 ASP D C 1
ATOM 6634 O O . ASP D 1 249 ? -37.12500 34.40900 45.33000 1.000 40.27000 249 ASP D O 1
ATOM 6639 N N . ARG D 1 250 ? -39.09000 35.49400 45.45500 1.000 37.35000 250 ARG D N 1
ATOM 6640 C CA . ARG D 1 250 ? -38.69100 36.58900 44.58100 1.000 47.38000 250 ARG D CA 1
ATOM 6641 C C . ARG D 1 250 ? -38.34900 37.84100 45.38000 1.000 45.07000 250 ARG D C 1
ATOM 6642 O O . ARG D 1 250 ? -38.97100 38.12500 46.40800 1.000 36.14000 250 ARG D O 1
ATOM 6648 N N . TYR D 1 251 ? -37.35000 38.58600 44.88900 1.000 46.39000 251 TYR D N 1
ATOM 6649 C CA . TYR D 1 251 ? -36.95100 39.83000 45.54000 1.000 39.38000 251 TYR D CA 1
ATOM 6650 C C . TYR D 1 251 ? -38.13500 40.77900 45.68500 1.000 41.20000 251 TYR D C 1
ATOM 6651 O O . TYR D 1 251 ? -38.29300 41.42600 46.72400 1.000 46.26000 251 TYR D O 1
ATOM 6659 N N . SER D 1 252 ? -38.96300 40.89500 44.64300 1.000 44.68000 252 SER D N 1
ATOM 6660 C CA . SER D 1 252 ? -40.13700 41.76300 44.71100 1.000 48.77000 252 SER D CA 1
ATOM 6661 C C . SER D 1 252 ? -41.01700 41.40300 45.90300 1.000 44.45000 252 SER D C 1
ATOM 6662 O O . SER D 1 252 ? -41.41300 42.27200 46.68700 1.000 55.06000 252 SER D O 1
ATOM 6665 N N . GLU D 1 253 ? -41.34200 40.11600 46.04700 1.000 38.02000 253 GLU D N 1
ATOM 6666 C CA . GLU D 1 253 ? -42.24100 39.69100 47.11500 1.000 46.82000 253 GLU D CA 1
ATOM 6667 C C . GLU D 1 253 ? -41.63800 39.96900 48.48600 1.000 50.07000 253 GLU D C 1
ATOM 6668 O O . GLU D 1 253 ? -42.32800 40.45500 49.39000 1.000 44.65000 253 GLU D O 1
ATOM 6674 N N . ARG D 1 254 ? -40.34800 39.67500 48.65700 1.000 51.80000 254 ARG D N 1
ATOM 6675 C CA . ARG D 1 254 ? -39.69300 39.94700 49.93000 1.000 46.39000 254 ARG D CA 1
ATOM 6676 C C . ARG D 1 254 ? -39.64600 41.44500 50.22300 1.000 52.19000 254 ARG D C 1
ATOM 6677 O O . ARG D 1 254 ? -39.75100 41.86100 51.38200 1.000 61.03000 254 ARG D O 1
ATOM 6683 N N . LYS D 1 255 ? -39.47400 42.27100 49.18500 1.000 53.24000 255 LYS D N 1
ATOM 6684 C CA . LYS D 1 255 ? -39.36000 43.71600 49.37600 1.000 55.91000 255 LYS D CA 1
ATOM 6685 C C . LYS D 1 255 ? -40.63900 44.33500 49.92000 1.000 62.02000 255 LYS D C 1
ATOM 6686 O O . LYS D 1 255 ? -40.57700 45.32300 50.66300 1.000 78.07000 255 LYS D O 1
ATOM 6692 N N . GLU D 1 256 ? -41.79900 43.77700 49.58100 1.000 55.70000 256 GLU D N 1
ATOM 6693 C CA . GLU D 1 256 ? -43.06500 44.26700 50.12000 1.000 70.14000 256 GLU D CA 1
ATOM 6694 C C . GLU D 1 256 ? -43.27900 43.84700 51.57100 1.000 75.51000 256 GLU D C 1
ATOM 6695 O O . GLU D 1 256 ? -44.36700 44.06500 52.11600 1.000 74.67000 256 GLU D O 1
ATOM 6701 N N . ALA D 1 257 ? -42.26500 43.25300 52.20000 1.000 77.52000 257 ALA D N 1
ATOM 6702 C CA . ALA D 1 257 ? -42.29100 42.97100 53.62900 1.000 59.50000 257 ALA D CA 1
ATOM 6703 C C . ALA D 1 257 ? -42.25400 44.26900 54.42700 1.000 56.16000 257 ALA D C 1
ATOM 6704 O O . ALA D 1 257 ? -41.41600 44.42800 55.32000 1.000 59.84000 257 ALA D O 1
ATOM 6706 N N . ALA D 1 258 ? -43.13800 45.20900 54.09600 1.000 64.87000 258 ALA D N 1
ATOM 6707 C CA . ALA D 1 258 ? -43.17800 46.50300 54.76900 1.000 67.77000 258 ALA D CA 1
ATOM 6708 C C . ALA D 1 258 ? -44.40300 46.62600 55.67000 1.000 64.22000 258 ALA D C 1
ATOM 6709 O O . ALA D 1 258 ? -45.12300 45.65400 55.90700 1.000 64.80000 258 ALA D O 1
#

Organism: Paracoccus denitrificans (strain Pd 1222) (NCBI:txid318586)